Protein AF-K9VCC8-F1 (afdb_monomer)

pLDDT: mean 70.41, std 24.8, range [21.36, 98.81]

Organism: NCBI:txid179408

Foldseek 3Di:
DAAVVVVVVAEADDFDPQFDAFQHWHDDQQFIKGFNHGAGDALPFACVPRRIATDAGHLVRDDFDFALFFFFEFEDELPCVVVVDQLQPLLLLLLGQEYEYPAFAADLVPQLDTDVVSVVSCVVRLLNNCVSNVVNNHAYAHEYDPQPRPSLVVNLLVCLVPVVDVSLVSSLVNQLCVCVVSVHLYYEYEHHHQCDDDVDHRNWPAALVVAARSSQVSLLVSLQSNCVSCVRGFYEYEAELDRGNNRNHQLSSLVSGQAYEYEQFPLAWQALQGFDDAREAADAPPPQVVCCLVGPAGRGCPDCVRRNSGYPSSSCCLAAPSSHADPSGHGSNRHQQRYAYEAEQKKFWQQAFDAADPPPRDGHHTTHIGGNQRVCVVPVCQLVDVQQWDWAFDFGCHYPSDPDDGTRRTPTTIHHDHLVRLLVNQNVSSSNNHNGHYYPHSSRADSDPSGGNSNSRSVSSSDPRSDPPPPVDDPDPPPQFAWDAKDFAAAPVRDGFFAQAEWAWDFAPQKIKIWGHHFPPNFWIKIWIQRNVVRGIHDIGTDPFGADHYWEWDDAPQWIKIWGHGGPFPQFIKIWIQNPVVRDIDPIGTQDADDDDDDDDTFDWYWDQAPQWIKIWTFDRDLPQFIKIWIQHPVVRHIDHMAFAAFQFWPRDDDDPPPPDDDGRTAGAPAYWEWDDAPRKIKIWGHHPDLPQAIWIWIHNPTHIHGIGTDDLDPDDDDDGFGFDHYWAWDAAPRWIKIWGQGHPQPQFIFMDTPPRDPPRCRDPQGAGHYWYWDDDQQKIKIWGHHHPSPRTIIIMMGGHDDQHADWDWWAFPQQKIKTKHWDALPDFHFWDKDKDKDFGAQQFQKKKKAKDFNPPDSHHLPQKAKWKAAPVGDTLQDADAFQFWGFDDDVRHTRMIMGGRGDGGIMMIIMTGGGSRTMMMMIITQGNDPGPCRVCVRVVVDPNDDADDDDDDDDDDPDDDPPDDDDDDDDDDDDDDDDDDDDDDDDDDDDDDDDDDDDYYDDDDDDPPPPDPPPPDDDDDDDDDDDDPVVVVVCLLVVQPDDQPNFKKWKAFPVDDQGTDIDSGPVVCCVPPLVVQPQFTKIWMWTQDPPRDIGDIFMAGSNPGDGDDDDLVPPPVPDDPDPDHDDPPPDDDDDDDDDDDDDDDDDDVVCVVPPPVVVVVVVPDDDDDDDRDDPVPVVVVVSVVPNDPPPPVVVCVVVVDDDDDDCVLCVVVVVCVVVVVVCVVPPDVDDDDDLVNVLVVLCVPPVNVPPVPSSVVVSVVVVCVCVVVDDDQDDDD

Mean predicted aligned error: 22.67 Å

Solvent-accessible surface area (backbone atoms only — not comparable to full-atom values): 72560 Å² total; per-residue (Å²): 119,44,43,63,74,85,44,62,88,46,48,73,66,70,91,40,98,86,41,41,59,59,74,41,56,28,34,54,96,41,27,36,35,32,22,73,32,76,20,67,61,77,67,60,73,51,32,92,76,32,15,36,32,58,72,47,52,19,65,85,61,46,91,65,60,60,38,71,56,34,46,37,32,32,32,41,64,44,82,41,60,86,75,71,57,70,62,63,48,56,70,67,26,47,37,36,45,32,40,27,39,38,44,44,26,38,17,73,85,51,64,44,38,69,24,67,68,33,48,51,44,40,63,74,46,46,67,39,41,40,55,35,20,49,75,44,70,14,45,34,25,42,25,36,28,38,80,80,20,57,19,40,52,49,45,24,34,60,27,32,78,33,80,88,37,70,53,54,61,46,31,44,50,52,49,52,50,52,28,62,78,64,72,40,46,23,41,31,41,25,79,54,46,48,58,47,59,99,87,55,67,61,62,52,69,40,43,47,89,72,47,40,36,42,32,22,48,25,48,30,55,47,40,39,51,43,34,70,76,35,70,89,40,47,33,33,32,44,43,59,30,48,62,43,57,35,31,30,45,36,66,68,35,64,76,43,30,76,32,38,32,32,41,27,38,74,47,22,39,61,40,75,58,44,51,52,64,53,23,48,36,56,47,63,63,85,67,65,71,80,39,53,89,60,32,86,44,76,62,35,65,81,25,64,90,69,41,53,73,47,15,36,43,55,24,46,37,36,41,39,32,85,53,30,33,48,96,47,34,61,41,55,50,40,64,42,71,36,30,21,40,35,44,47,34,31,29,32,30,67,38,38,44,38,68,56,39,94,88,78,67,47,60,56,70,18,34,18,75,45,41,39,43,56,49,34,72,77,36,76,67,46,44,70,31,74,89,20,46,49,78,37,82,46,72,27,71,57,37,91,87,57,88,51,84,71,60,37,65,27,61,35,42,31,24,41,62,17,24,64,58,49,36,52,41,50,51,52,33,19,54,62,13,20,39,29,37,30,31,51,40,58,84,24,53,48,92,48,86,91,49,13,44,52,53,42,39,36,75,69,24,54,54,80,83,63,71,78,73,56,97,84,62,62,94,67,70,79,69,78,30,81,64,44,78,71,38,70,37,44,25,90,82,73,49,72,43,42,16,61,47,26,35,20,48,43,65,48,76,66,23,43,40,40,36,28,38,28,50,77,76,60,41,23,36,24,38,37,39,35,34,69,89,74,78,43,42,43,71,76,44,78,50,99,48,41,20,50,52,41,42,20,37,36,73,52,94,77,22,40,42,37,40,26,20,27,50,72,61,64,74,44,45,24,34,34,36,34,35,69,90,73,75,43,71,51,76,75,41,70,55,84,67,86,78,89,80,91,77,67,67,72,41,22,42,22,40,39,75,54,95,89,25,42,37,39,38,25,39,35,101,33,98,76,30,34,30,28,33,33,40,37,34,80,91,76,74,42,69,51,78,67,27,53,39,29,42,58,28,53,52,79,58,80,83,65,86,85,68,90,64,83,77,76,59,58,34,51,19,64,43,19,36,16,36,40,71,56,95,86,24,44,37,38,36,26,31,28,49,83,75,60,36,29,39,26,39,35,40,31,71,86,50,34,32,38,55,65,41,73,54,71,57,56,99,71,73,90,68,81,75,48,44,35,28,62,31,36,22,41,42,75,54,96,94,38,49,36,38,30,28,18,29,62,81,68,65,32,32,41,30,40,43,48,72,87,59,51,82,53,79,49,69,42,97,46,58,18,32,62,19,36,22,50,47,76,54,100,43,30,37,40,36,30,26,25,28,52,76,74,65,35,28,31,26,43,31,42,22,54,45,83,82,69,89,86,71,72,51,75,43,67,37,60,52,43,21,36,44,31,38,43,71,42,52,45,83,57,72,60,38,64,47,73,51,73,50,68,52,71,40,48,86,64,18,54,28,34,40,34,42,40,22,28,51,73,87,48,89,48,69,35,83,69,49,30,35,42,43,30,42,67,90,66,51,68,56,84,58,70,42,86,52,74,46,36,40,31,40,55,53,90,90,9,45,36,33,40,37,31,50,58,49,77,55,38,51,32,37,42,36,41,35,29,46,54,53,59,16,26,36,31,44,43,31,39,41,42,56,52,66,52,59,64,35,51,52,56,32,59,70,76,51,93,82,72,82,86,82,85,86,82,96,74,85,90,84,74,98,57,94,86,81,90,85,81,88,87,86,88,83,86,87,86,84,92,87,87,84,90,88,85,84,90,88,91,84,92,83,87,89,87,85,91,90,85,92,85,90,90,83,92,88,89,86,86,90,79,80,93,77,82,87,86,83,83,92,83,79,87,80,89,86,86,86,79,93,75,59,77,68,59,56,53,53,49,64,67,66,67,76,80,81,68,94,84,57,67,45,30,36,38,42,60,77,85,67,75,97,62,64,52,76,40,77,47,73,71,63,45,52,72,67,46,55,82,75,49,46,68,83,23,49,32,33,38,28,46,45,49,81,96,82,42,67,55,71,79,44,57,40,41,67,63,76,73,58,81,69,82,74,54,91,90,71,47,85,80,53,98,74,82,67,85,90,64,89,74,75,88,88,68,90,87,87,90,87,89,92,76,96,82,88,86,87,88,88,66,72,72,65,49,72,81,54,46,61,69,51,52,62,56,55,80,72,60,74,93,81,81,87,84,65,80,73,59,72,62,64,56,57,54,59,72,68,52,82,80,57,98,76,57,67,72,56,54,57,68,55,72,74,73,68,95,79,84,69,68,80,63,48,60,63,54,61,78,39,37,65,72,44,50,55,49,56,67,72,58,56,96,66,80,85,82,45,74,70,49,57,58,41,54,55,59,65,41,73,86,34,59,83,36,58,67,48,37,50,52,53,48,50,51,53,50,45,51,53,60,75,71,54,69,87,78,79,83,89,134

Sequence (1278 aa):
MGISTDYSNVPDWVAKPEGYPTGSMVKYNGNIFYANFWASEPGVGDADHNGWRFYDELYDQTPHTPTAQAKIIAYIPTWRKKEGFNYANDEMYRYITHGIVSFLMFSEVNLGEFEPKSLDEVKAILSDVVNTGHRNGTRISIALGGAVDYGFLKLMTDIGNNPDNPLLDRAVQNVVNFVNSNNLDGVDLDLECWWGKPGEQDQGGRPKGDGPHPAGSALTLFAQKLKQAMPDKLVSAAIFGTSWYGNNYDPKLADYVDWLGIMTYDLTGSWNSSPVGPHTTLYKIRNQESYVEEQQGEWPGGGIVNNPILSVEDTLWYWTNPLFVNWQGAGQNIPRNKIAAGVPIYGYDFAYGKDPDDLSGQVPPGYKSIRYKDILAQFPDAHTAANGNIKVSGSTPRPPFISASGNYPYTHNIYFETPDTAVSKLNFLKDVGAQGVIIWELSNDVWEDNKSIIKALYQNSGNPEKPPLPSTLEPSITPLGIFDNAKALTTGSANIIGTSGPPAVAVYDDKLFCVHEGQGEDGYLWYCTFDFKRNEWSQDIKLSFGTGGPPAVAVYDNKLFCVHEGQGEDGYLWYCTFDFKRNEWSQDIRLNVGVGSRRHNNPSAALAVYREKLFCVHEGRGEDGLLWGCTFDKNTQTWSEDSWLVSGGKWPWDPKPGTVGSAPPFIKSSGAPGLAVLNDRLICLHEGSSESGTLWHCDFNGTEWSKDQEFFPTAELAAPVISITGPPSLEVIDGKLFCFYEGPGADGYLHTLNYDLKHEDLNTDIGLSGSPAAKAYNGELYILHEGPGDDGRLMMTNAPLPKVPKGWIEVRGENSYCYCVCNRASSEQQGDISHSHTMNIEAGAPYFYAVLTKDDDTVDFPTGAILTIQDPDGTKYDRDIQEENLLVIMSGSSVRCLIVKNPKPGNWTMTMTVPDGVGFHCECNTIPSKDVYDTITTALSTTNQLQKRSVVALGMLGLAVLVNFYLEDNKTKNQDIKLVPELVGTAVESPTSIALNASGATPTRSNSEKATALAAAASLSSKEKALVTEGDALQQYLLEGKGNNDTGTFEILDSNGTGTPETYTSYLRWIAAIRPRLGGNGYFAVRLQLPDSQQSPWIRIQASGFYLEAFSTADNPFVNGNWQGRDIPENLIPYPDPSSPENAPTVSFDSINQGAIPNANNWMNGTTDTLNHSTVVILIFVISEAARFDGVAFAVDRVLSQFATYNWYYFRPLLNLWDPISNQYYNTERHAGVSVRAAGQMVRRRPELQNDLPRRNTLLNYLVALVRDYGYPSEPNN

Secondary structure (DSSP, 8-state):
-B-TTTTTTSPBP---TT-B-TT-EEEETTEEEEESSSBSSTTSS-HHHH-EEEEEEBTTTS-----SS-EEEEEEEGGGGGGT--TT-HHHHHT-SEEEEEEEPBPSSSTTSBPHHHHHHHHHHHHHHHHHHHHTT-EEEEEEE-TT-HHHHHHHHHHHT-TT-THHHHHHHHHHHHHHHTT-SEEEEE---TT-STTS----S--GGG-S-HHHHHHHHHHHHHHHH-TTSEEEEEEESSHHHHTTB-TTHHHH-SEEEEE-S-SS-SSTTPPSS-TT-SS--S-GGGGGGGSSSSPGGGSTTTS----HHHHHHHHH-TT-EETTEE-----GGGEEEEEESEEEEEEEEPPPPTTT-PPPSSEEEEEHHHHHHH-GGGGG-GGGEEEEEEEEEPPTT----SEEEEEEEEE---HHHHHHHHHHHHHTT--EEEEE-GGGS--STTT-HHHHHHHHSSSPP-PPPPTT-SS---PPP-----EE-BBTTSPBPB-SS--EEEEETTEEEEEEEPTTT--EEEEEEEETTTTEE---EEEEEE-SS--EEEEETTEEEEEEEPTTT-SSEEEEEEETTTTEEPPPEE--------------EEEEEETTEEEEEEE-SSTT-BEEEEEEETTTTEEPPP---BTTSBSS----TT--SPPP-B-B-SS--EEEEETTEEEEEEEPTTTT-BEEEEEE-SSBBPPPEE--S-SSS-PPPPB-EEEEEEEEETTEEEEEEE-TTT-SBEEEEETTTB------S-B-EEEEEEEEETTEEEEEEEPTTT--BEEEEEEEPP----S-EEEE-STT-EEEEEEE-TT-----EEEEEEEEE-TT-SEEEEEEEESSSSS---TT-EEEEE-TTS-EE-S-EEETTEEEEEETTEEEEEEEESPPSEEEEEEEEE-TT--EEEEEEEEPSSSHHHHHHHHHHT-TT---------------SSSSSS---SS------------------------------------SSTTSSSSSS------------HHHHHHHHHH--SS-TTPPPEEEEESS--SSPEEES-HHHHHHHHHHHH-TT-EEEEEEBPGGG-BPPPEEEETTT--BPPPPTTT-TTSTTS-TTSPPPS------------------THHHHHHHHHHHHHHTTS--------SHHHHHHHHTT-TT-TT-HHHHHHHHTT-S---GGGTHHHHHTHHHHHHHHHTT-SSS---HHHHHHHHHH-HHHHS-HHHHHHHHHHHHHHHHHTT-------

Radius of gyration: 40.38 Å; Cα contacts (8 Å, |Δi|>4): 2513; chains: 1; bounding box: 95×99×118 Å

Nearest PDB structures (foldseek):
  6nn9-assembly1_A  TM=5.773E-01  e=5.357E-06  Influenza A virus (A/tern/Australia/G70C/1975(H11N9))
  8gav-assembly1_A  TM=5.607E-01  e=7.805E-06  Influenza A virus
  8g3m-assembly1_L  TM=5.919E-01  e=7.078E-05  Influenza A virus
  4h52-assembly1_A  TM=5.776E-01  e=7.881E-05  Influenza A virus (A/RI/5+/1957(H2N2))
  2bat-assembly1_A  TM=4.509E-01  e=3.190E-04  Influenza A virus (A/Tokyo/3/1967(H2N2))

InterPro domains:
  IPR001223 Glycoside hydrolase family 18, catalytic domain [PF00704] (72-445)
  IPR001223 Glycoside hydrolase family 18, catalytic domain [PS51910] (70-460)
  IPR001579 Glycosyl hydrolase family 18, active site [PS01095] (184-192)
  IPR011583 Chitinase II/V-like, catalytic domain [SM00636] (70-445)
  IPR015915 Kelch-type beta-propeller [G3DSA:2.120.10.80] (483-764)
  IPR017853 Glycoside hydrolase superfamily [SSF51445] (71-473)
  IPR036041 Ribosome-inactivating protein superfamily [SSF56371] (1062-1236)
  IPR050314 Glycosyl hydrolase family 18 [PTHR11177] (69-466)

Structure (mmCIF, N/CA/C/O backbone):
data_AF-K9VCC8-F1
#
_entry.id   AF-K9VCC8-F1
#
loop_
_atom_site.group_PDB
_atom_site.id
_atom_site.type_symbol
_atom_site.label_atom_id
_atom_site.label_alt_id
_atom_site.label_comp_id
_atom_site.label_asym_id
_atom_site.label_entity_id
_atom_site.label_seq_id
_atom_site.pdbx_PDB_ins_code
_atom_site.Cartn_x
_atom_site.Cartn_y
_atom_site.Cartn_z
_atom_site.occupancy
_atom_site.B_iso_or_equiv
_atom_site.auth_seq_id
_atom_site.auth_comp_id
_atom_site.auth_asym_id
_atom_site.auth_atom_id
_atom_site.pdbx_PDB_model_num
ATOM 1 N N . MET A 1 1 ? 10.697 -3.919 -34.537 1.00 61.84 1 MET A N 1
ATOM 2 C CA . MET A 1 1 ? 10.630 -5.363 -34.830 1.00 61.84 1 MET A CA 1
ATOM 3 C C . MET A 1 1 ? 11.698 -5.691 -35.847 1.00 61.84 1 MET A C 1
ATOM 5 O O . MET A 1 1 ? 11.842 -4.939 -36.812 1.00 61.84 1 MET A O 1
ATOM 9 N N . GLY A 1 2 ? 12.437 -6.778 -35.645 1.00 73.38 2 GLY A N 1
ATOM 10 C CA . GLY A 1 2 ? 13.049 -7.538 -36.727 1.00 73.38 2 GLY A CA 1
ATOM 11 C C . GLY A 1 2 ? 12.086 -8.630 -37.187 1.00 73.38 2 GLY A C 1
ATOM 12 O O . GLY A 1 2 ? 11.535 -9.363 -36.368 1.00 73.38 2 GLY A O 1
ATOM 13 N N . ILE A 1 3 ? 11.856 -8.737 -38.494 1.00 83.00 3 ILE A N 1
ATOM 14 C CA . ILE A 1 3 ? 11.135 -9.867 -39.094 1.00 83.00 3 ILE A CA 1
ATOM 15 C C . ILE A 1 3 ? 11.950 -10.444 -40.253 1.00 83.00 3 ILE A C 1
ATOM 17 O O . ILE A 1 3 ? 12.719 -9.734 -40.907 1.00 83.00 3 ILE A O 1
ATOM 21 N N . SER A 1 4 ? 11.830 -11.748 -40.505 1.00 83.56 4 SER A N 1
ATOM 22 C CA . SER A 1 4 ? 12.710 -12.481 -41.430 1.00 83.56 4 SER A CA 1
ATOM 23 C C . SER A 1 4 ? 12.726 -11.931 -42.866 1.00 83.56 4 SER A C 1
ATOM 25 O O . SER A 1 4 ? 13.730 -12.082 -43.571 1.00 83.56 4 SER A O 1
ATOM 27 N N . THR A 1 5 ? 11.653 -11.247 -43.282 1.00 86.25 5 THR A N 1
ATOM 28 C CA . THR A 1 5 ? 11.516 -10.560 -44.575 1.00 86.25 5 THR A CA 1
ATOM 29 C C . THR A 1 5 ? 12.442 -9.357 -44.725 1.00 86.25 5 THR A C 1
ATOM 31 O O . THR A 1 5 ? 13.017 -9.165 -45.801 1.00 86.25 5 THR A O 1
ATOM 34 N N . ASP A 1 6 ? 12.645 -8.584 -43.657 1.00 85.94 6 ASP A N 1
ATOM 35 C CA . ASP A 1 6 ? 13.518 -7.400 -43.652 1.00 85.94 6 ASP A CA 1
ATOM 36 C C . ASP A 1 6 ? 14.977 -7.824 -43.872 1.00 85.94 6 ASP A C 1
ATOM 38 O O . ASP A 1 6 ? 15.755 -7.171 -44.567 1.00 85.94 6 ASP A O 1
ATOM 42 N N . TYR A 1 7 ? 15.305 -9.011 -43.360 1.00 90.19 7 TYR A N 1
ATOM 43 C CA . TYR A 1 7 ? 16.589 -9.683 -43.507 1.00 90.19 7 TYR A CA 1
ATOM 44 C C . TYR A 1 7 ? 16.584 -10.739 -44.621 1.00 90.19 7 TYR A C 1
ATOM 46 O O . TYR A 1 7 ? 17.369 -11.686 -44.591 1.00 90.19 7 TYR A O 1
ATOM 54 N N . SER A 1 8 ? 15.730 -10.595 -45.637 1.00 89.06 8 SER A N 1
ATOM 55 C CA . SER A 1 8 ? 15.635 -11.518 -46.783 1.00 89.06 8 SER A CA 1
ATOM 56 C C . SER A 1 8 ? 16.973 -11.761 -47.499 1.00 89.06 8 SER A C 1
ATOM 58 O O . SER A 1 8 ? 17.239 -12.886 -47.914 1.00 89.06 8 SER A O 1
ATOM 60 N N . ASN A 1 9 ? 17.847 -10.751 -47.569 1.00 92.88 9 ASN A N 1
ATOM 61 C CA . ASN A 1 9 ? 19.193 -10.860 -48.155 1.00 92.88 9 ASN A CA 1
ATOM 62 C C . ASN A 1 9 ? 20.270 -11.412 -47.196 1.00 92.88 9 ASN A C 1
ATOM 64 O O . ASN A 1 9 ? 21.399 -11.644 -47.626 1.00 92.88 9 ASN A O 1
ATOM 68 N N . VAL A 1 10 ? 19.959 -11.610 -45.910 1.00 93.94 10 VAL A N 1
ATOM 69 C CA . VAL A 1 10 ? 20.893 -12.192 -44.933 1.00 93.94 10 VAL A CA 1
ATOM 70 C C . VAL A 1 10 ? 20.822 -13.724 -45.021 1.00 93.94 10 VAL A C 1
ATOM 72 O O . VAL A 1 10 ? 19.727 -14.277 -44.875 1.00 93.94 10 VAL A O 1
ATOM 75 N N . PRO A 1 11 ? 21.945 -14.426 -45.264 1.00 94.06 11 PRO A N 1
ATOM 76 C CA . PRO A 1 11 ? 21.973 -15.883 -45.338 1.00 94.06 11 PRO A CA 1
ATOM 77 C C . PRO A 1 11 ? 21.910 -16.522 -43.948 1.00 94.06 11 PRO A C 1
ATOM 79 O O . PRO A 1 11 ? 22.294 -15.912 -42.948 1.00 94.06 11 PRO A O 1
ATOM 82 N N . ASP A 1 12 ? 21.496 -17.783 -43.894 1.00 93.56 12 ASP A N 1
ATOM 83 C CA . ASP A 1 12 ? 21.625 -18.596 -42.687 1.00 93.56 12 ASP A CA 1
ATOM 84 C C . ASP A 1 12 ? 23.100 -18.895 -42.385 1.00 93.56 12 ASP A C 1
ATOM 86 O O . ASP A 1 12 ? 23.927 -19.059 -43.291 1.00 93.56 12 ASP A O 1
ATOM 90 N N . TRP A 1 13 ? 23.448 -18.944 -41.099 1.00 92.56 13 TRP A N 1
ATOM 91 C CA . TRP A 1 13 ? 24.789 -19.302 -40.667 1.00 92.56 13 TRP A CA 1
ATOM 92 C C . TRP A 1 13 ? 25.087 -20.761 -41.009 1.00 92.56 13 TRP A C 1
ATOM 94 O O . TRP A 1 13 ? 24.321 -21.677 -40.714 1.00 92.56 13 TRP A O 1
ATOM 104 N N . VAL A 1 14 ? 26.269 -20.965 -41.577 1.00 91.69 14 VAL A N 1
ATOM 105 C CA . VAL A 1 14 ? 26.895 -22.274 -41.754 1.00 91.69 14 VAL A CA 1
ATOM 106 C C . VAL A 1 14 ? 28.302 -22.244 -41.171 1.00 91.69 14 VAL A C 1
ATOM 108 O O . VAL A 1 14 ? 29.001 -21.231 -41.286 1.00 91.69 14 VAL A O 1
ATOM 111 N N . ALA A 1 15 ? 28.730 -23.355 -40.571 1.00 88.62 15 ALA A N 1
ATOM 112 C CA . ALA A 1 15 ? 30.071 -23.491 -40.016 1.00 88.62 15 ALA A CA 1
ATOM 113 C C . ALA A 1 15 ? 31.140 -23.369 -41.117 1.00 88.62 15 ALA A C 1
ATOM 115 O O . ALA A 1 15 ? 31.160 -24.155 -42.066 1.00 88.62 15 ALA A O 1
ATOM 116 N N . LYS A 1 16 ? 32.044 -22.395 -40.967 1.00 85.25 16 LYS A N 1
ATOM 117 C CA . LYS A 1 16 ? 33.167 -22.141 -41.878 1.00 85.25 16 LYS A CA 1
ATOM 118 C C . LYS A 1 16 ? 34.494 -22.286 -41.134 1.00 85.25 16 LYS A C 1
ATOM 120 O O . LYS A 1 16 ? 34.768 -21.463 -40.259 1.00 85.25 16 LYS A O 1
ATOM 125 N N . PRO A 1 17 ? 35.343 -23.273 -41.473 1.00 78.69 17 PRO A N 1
ATOM 126 C CA . PRO A 1 17 ? 36.717 -23.344 -40.967 1.00 78.69 17 PRO A CA 1
ATOM 127 C C . PRO A 1 17 ? 37.545 -22.092 -41.302 1.00 78.69 17 PRO A C 1
ATOM 129 O O . PRO A 1 17 ? 38.472 -21.749 -40.576 1.00 78.69 17 PRO A O 1
ATOM 132 N N . GLU A 1 18 ? 37.198 -21.408 -42.395 1.00 83.31 18 GLU A N 1
ATOM 133 C CA . GLU A 1 18 ? 37.774 -20.144 -42.857 1.00 83.31 18 GLU A CA 1
ATOM 134 C C . GLU A 1 18 ? 37.050 -18.881 -42.342 1.00 83.31 18 GLU A C 1
ATOM 136 O O . GLU A 1 18 ? 37.359 -17.775 -42.793 1.00 83.31 18 GLU A O 1
ATOM 141 N N . GLY A 1 19 ? 36.122 -19.039 -41.390 1.00 81.44 19 GLY A N 1
ATOM 142 C CA . GLY A 1 19 ? 35.436 -17.962 -40.672 1.00 81.44 19 GLY A CA 1
ATOM 143 C C . GLY A 1 19 ? 34.546 -17.051 -41.528 1.00 81.44 19 GLY A C 1
ATOM 144 O O . GLY A 1 19 ? 34.208 -17.342 -42.677 1.00 81.44 19 GLY A O 1
ATOM 145 N N . TYR A 1 20 ? 34.151 -15.918 -40.946 1.00 88.19 20 TYR A N 1
ATOM 146 C CA . TYR A 1 20 ? 33.421 -14.839 -41.624 1.00 88.19 20 TYR A CA 1
ATOM 147 C C . TYR A 1 20 ? 34.219 -13.524 -41.558 1.00 88.19 20 TYR A C 1
ATOM 149 O O . TYR A 1 20 ? 34.771 -13.214 -40.503 1.00 88.19 20 TYR A O 1
ATOM 157 N N . PRO A 1 21 ? 34.304 -12.730 -42.643 1.00 87.44 21 PRO A N 1
ATOM 158 C CA . PRO A 1 21 ? 34.940 -11.413 -42.601 1.00 87.44 21 PRO A CA 1
ATOM 159 C C . PRO A 1 21 ? 34.083 -10.384 -41.846 1.00 87.44 21 PRO A C 1
ATOM 161 O O . PRO A 1 21 ? 32.852 -10.471 -41.856 1.00 87.44 21 PRO A O 1
ATOM 164 N N . THR A 1 22 ? 34.732 -9.379 -41.247 1.00 88.12 22 THR A N 1
ATOM 165 C CA . THR A 1 22 ? 34.082 -8.234 -40.583 1.00 88.12 22 THR A CA 1
ATOM 166 C C . THR A 1 22 ? 32.976 -7.620 -41.446 1.00 88.12 22 THR A C 1
ATOM 168 O O . THR A 1 22 ? 33.154 -7.420 -42.647 1.00 88.12 22 THR A O 1
ATOM 171 N N . GLY A 1 23 ? 31.834 -7.317 -40.827 1.00 86.06 23 GLY A N 1
ATOM 172 C CA . GLY A 1 23 ? 30.632 -6.795 -41.480 1.00 86.06 23 GLY A CA 1
ATOM 173 C C . GLY A 1 23 ? 29.705 -7.866 -42.066 1.00 86.06 23 GLY A C 1
ATOM 174 O O . GLY A 1 23 ? 28.605 -7.533 -42.498 1.00 86.06 23 GLY A O 1
ATOM 175 N N . SER A 1 24 ? 30.092 -9.149 -42.069 1.00 90.88 24 SER A N 1
ATOM 176 C CA . SER A 1 24 ? 29.191 -10.233 -42.493 1.00 90.88 24 SER A CA 1
ATOM 177 C C . SER A 1 24 ? 28.007 -10.363 -41.544 1.00 90.88 24 SER A C 1
ATOM 179 O O . SER A 1 24 ? 28.216 -10.527 -40.345 1.00 90.88 24 SER A O 1
ATOM 181 N N . MET A 1 25 ? 26.785 -10.383 -42.075 1.00 93.25 25 MET A N 1
ATOM 182 C CA . MET A 1 25 ? 25.576 -10.703 -41.311 1.00 93.25 25 MET A CA 1
ATOM 183 C C . MET A 1 25 ? 25.123 -12.141 -41.579 1.00 93.25 25 MET A C 1
ATOM 185 O O . MET A 1 25 ? 25.266 -12.632 -42.701 1.00 93.25 25 MET A O 1
ATOM 189 N N . VAL A 1 26 ? 24.555 -12.800 -40.565 1.00 93.12 26 VAL A N 1
ATOM 190 C CA . VAL A 1 26 ? 23.955 -14.143 -40.663 1.00 93.12 26 VAL A CA 1
ATOM 191 C C . VAL A 1 26 ? 22.677 -14.254 -39.830 1.00 93.12 26 VAL A C 1
ATOM 193 O O . VAL A 1 26 ? 22.539 -13.579 -38.808 1.00 93.12 26 VAL A O 1
ATOM 196 N N . LYS A 1 27 ? 21.774 -15.151 -40.237 1.00 93.25 27 LYS A N 1
ATOM 197 C CA . LYS A 1 27 ? 20.683 -15.673 -39.400 1.00 93.25 27 LYS A CA 1
ATOM 198 C C . LYS A 1 27 ? 21.176 -16.888 -38.618 1.00 93.25 27 LYS A C 1
ATOM 200 O O . LYS A 1 27 ? 21.759 -17.797 -39.202 1.00 93.25 27 LYS A O 1
ATOM 205 N N . TYR A 1 28 ? 20.924 -16.937 -37.317 1.00 91.75 28 TYR A N 1
ATOM 206 C CA . TYR A 1 28 ? 21.237 -18.086 -36.466 1.00 91.75 28 TYR A CA 1
ATOM 207 C C . TYR A 1 28 ? 20.176 -18.194 -35.369 1.00 91.75 28 TYR A C 1
ATOM 209 O O . TYR A 1 28 ? 19.934 -17.226 -34.654 1.00 91.75 28 TYR A O 1
ATOM 217 N N . ASN A 1 29 ? 19.510 -19.349 -35.264 1.00 90.19 29 ASN A N 1
ATOM 218 C CA . ASN A 1 29 ? 18.492 -19.651 -34.246 1.00 90.19 29 ASN A CA 1
ATOM 219 C C . ASN A 1 29 ? 17.450 -18.528 -34.033 1.00 90.19 29 ASN A C 1
ATOM 221 O O . ASN A 1 29 ? 17.244 -18.079 -32.910 1.00 90.19 29 ASN A O 1
ATOM 225 N N . GLY A 1 30 ? 16.828 -18.032 -35.111 1.00 90.06 30 GLY A N 1
ATOM 226 C CA . GLY A 1 30 ? 15.815 -16.962 -35.046 1.00 90.06 30 GLY A CA 1
ATOM 227 C C . GLY A 1 30 ? 16.362 -15.551 -34.784 1.00 90.06 30 GLY A C 1
ATOM 228 O O . GLY A 1 30 ? 15.591 -14.626 -34.570 1.00 90.06 30 GLY A O 1
ATOM 229 N N . ASN A 1 31 ? 17.681 -15.358 -34.809 1.00 93.19 31 ASN A N 1
ATOM 230 C CA . ASN A 1 31 ? 18.337 -14.092 -34.486 1.00 93.19 31 ASN A CA 1
ATOM 231 C C . ASN A 1 31 ? 19.288 -13.653 -35.610 1.00 93.19 31 ASN A C 1
ATOM 233 O O . ASN A 1 31 ? 19.780 -14.480 -36.382 1.00 93.19 31 ASN A O 1
ATOM 237 N N . ILE A 1 32 ? 19.558 -12.350 -35.698 1.00 93.12 32 ILE A N 1
ATOM 238 C CA . ILE A 1 32 ? 20.530 -11.757 -36.622 1.00 93.12 32 ILE A CA 1
ATOM 239 C C . ILE A 1 32 ? 21.805 -11.413 -35.858 1.00 93.12 32 ILE A C 1
ATOM 241 O O . ILE A 1 32 ? 21.773 -10.693 -34.858 1.00 93.12 32 ILE A O 1
ATOM 245 N N . PHE A 1 33 ? 22.941 -11.866 -36.383 1.00 91.12 33 PHE A N 1
ATOM 246 C CA . PHE A 1 33 ? 24.268 -11.512 -35.885 1.00 91.12 33 PHE A CA 1
ATOM 247 C C . PHE A 1 33 ? 25.092 -10.838 -36.972 1.00 91.12 33 PHE A C 1
ATOM 249 O O . PHE A 1 33 ? 24.937 -11.157 -38.152 1.00 91.12 33 PHE A O 1
ATOM 256 N N . TYR A 1 34 ? 26.017 -9.963 -36.570 1.00 90.38 34 TYR A N 1
ATOM 257 C CA . TYR A 1 34 ? 27.091 -9.491 -37.442 1.00 90.38 34 TYR A CA 1
ATOM 258 C C . TYR A 1 34 ? 28.471 -9.867 -36.894 1.00 90.38 34 TYR A C 1
ATOM 260 O O . TYR A 1 34 ? 28.698 -9.878 -35.683 1.00 90.38 34 TYR A O 1
ATOM 268 N N . ALA A 1 35 ? 29.399 -10.188 -37.792 1.00 87.94 35 ALA A N 1
ATOM 269 C CA . ALA A 1 35 ? 30.791 -10.447 -37.460 1.00 87.94 35 ALA A CA 1
ATOM 270 C C . ALA A 1 35 ? 31.526 -9.110 -37.276 1.00 87.94 35 ALA A C 1
ATOM 272 O O . ALA A 1 35 ? 31.693 -8.346 -38.226 1.00 87.94 35 ALA A O 1
ATOM 273 N N . ASN A 1 36 ? 31.977 -8.819 -36.061 1.00 82.75 36 ASN A N 1
ATOM 274 C CA . ASN A 1 36 ? 32.849 -7.684 -35.759 1.00 82.75 36 ASN A CA 1
ATOM 275 C C . ASN A 1 36 ? 34.298 -7.975 -36.192 1.00 82.75 36 ASN A C 1
ATOM 277 O O . ASN A 1 36 ? 34.988 -7.118 -36.741 1.00 82.75 36 ASN A O 1
ATOM 281 N N . PHE A 1 37 ? 34.741 -9.220 -36.018 1.00 82.50 37 PHE A N 1
ATOM 282 C CA . PHE A 1 37 ? 36.001 -9.736 -36.552 1.00 82.50 37 PHE A CA 1
ATOM 283 C C . PHE A 1 37 ? 35.854 -11.208 -36.958 1.00 82.50 37 PHE A C 1
ATOM 285 O O . PHE A 1 37 ? 34.748 -11.740 -36.997 1.00 82.50 37 PHE A O 1
ATOM 292 N N . TRP A 1 38 ? 36.964 -11.842 -37.336 1.00 79.19 38 TRP A N 1
ATOM 293 C CA . TRP A 1 38 ? 36.985 -13.194 -37.889 1.00 79.19 38 TRP A CA 1
ATOM 294 C C . TRP A 1 38 ? 36.507 -14.245 -36.875 1.00 79.19 38 TRP A C 1
ATOM 296 O O . TRP A 1 38 ? 37.151 -14.459 -35.849 1.00 79.19 38 TRP A O 1
ATOM 306 N N . ALA A 1 39 ? 35.367 -14.870 -37.174 1.00 76.81 39 ALA A N 1
ATOM 307 C CA . ALA A 1 39 ? 34.516 -15.548 -36.195 1.00 76.81 39 ALA A CA 1
ATOM 308 C C . ALA A 1 39 ? 34.055 -16.950 -36.640 1.00 76.81 39 ALA A C 1
ATOM 310 O O . ALA A 1 39 ? 33.971 -17.227 -37.840 1.00 76.81 39 ALA A O 1
ATOM 311 N N . SER A 1 40 ? 33.714 -17.812 -35.671 1.00 72.94 40 SER A N 1
ATOM 312 C CA . SER A 1 40 ? 33.234 -19.189 -35.897 1.00 72.94 40 SER A CA 1
ATOM 313 C C . SER A 1 40 ? 31.708 -19.316 -35.758 1.00 72.94 40 SER A C 1
ATOM 315 O O . SER A 1 40 ? 31.009 -19.213 -36.766 1.00 72.94 40 SER A O 1
ATOM 317 N N . GLU A 1 41 ? 31.175 -19.478 -34.543 1.00 85.50 41 GLU A N 1
ATOM 318 C CA . GLU A 1 41 ? 29.744 -19.709 -34.260 1.00 85.50 41 GLU A CA 1
ATOM 319 C C . GLU A 1 41 ? 29.099 -18.558 -33.449 1.00 85.50 41 GLU A C 1
ATOM 321 O O . GLU A 1 41 ? 29.672 -18.147 -32.436 1.00 85.50 41 GLU A O 1
ATOM 326 N N . PRO A 1 42 ? 27.937 -18.009 -33.871 1.00 86.94 42 PRO A N 1
ATOM 327 C CA . PRO A 1 42 ? 27.245 -16.946 -33.143 1.00 86.94 42 PRO A CA 1
ATOM 328 C C . PRO A 1 42 ? 26.707 -17.387 -31.779 1.00 86.94 42 PRO A C 1
ATOM 330 O O . PRO A 1 42 ? 26.301 -18.528 -31.596 1.00 86.94 42 PRO A O 1
ATOM 333 N N . GLY A 1 43 ? 26.667 -16.462 -30.816 1.00 75.88 43 GLY A N 1
ATOM 334 C CA . GLY A 1 43 ? 26.091 -16.697 -29.483 1.00 75.88 43 GLY A CA 1
ATOM 335 C C . GLY A 1 43 ? 26.908 -17.605 -28.547 1.00 75.88 43 GLY A C 1
ATOM 336 O O . GLY A 1 43 ? 26.527 -17.769 -27.391 1.00 75.88 43 GLY A O 1
ATOM 337 N N . VAL A 1 44 ? 28.034 -18.174 -28.995 1.00 74.50 44 VAL A N 1
ATOM 338 C CA . VAL A 1 44 ? 28.864 -19.084 -28.187 1.00 74.50 44 VAL A CA 1
ATOM 339 C C . VAL A 1 44 ? 30.061 -18.340 -27.587 1.00 74.50 44 VAL A C 1
ATOM 341 O O . VAL A 1 44 ? 31.072 -18.106 -28.250 1.00 74.50 44 VAL A O 1
ATOM 344 N N . GLY A 1 45 ? 29.960 -17.974 -26.308 1.00 68.50 45 GLY A N 1
ATOM 345 C CA . GLY A 1 45 ? 31.020 -17.289 -25.556 1.00 68.50 45 GLY A CA 1
ATOM 346 C C . GLY A 1 45 ? 30.998 -15.760 -25.675 1.00 68.50 45 GLY A C 1
ATOM 347 O O . GLY A 1 45 ? 30.017 -15.165 -26.113 1.00 68.50 45 GLY A O 1
ATOM 348 N N . ASP A 1 46 ? 32.089 -15.126 -25.248 1.00 71.62 46 ASP A N 1
ATOM 349 C CA . ASP A 1 46 ? 32.239 -13.667 -25.219 1.00 71.62 46 ASP A CA 1
ATOM 350 C C . ASP A 1 46 ? 32.387 -13.071 -26.632 1.00 71.62 46 ASP A C 1
ATOM 352 O O . ASP A 1 46 ? 33.206 -13.531 -27.427 1.00 71.62 46 ASP A O 1
ATOM 356 N N . ALA A 1 47 ? 31.623 -12.019 -26.925 1.00 71.81 47 ALA A N 1
ATOM 357 C CA . ALA A 1 47 ? 31.618 -11.297 -28.194 1.00 71.81 47 ALA A CA 1
ATOM 358 C C . ALA A 1 47 ? 32.940 -10.567 -28.513 1.00 71.81 47 ALA A C 1
ATOM 360 O O . ALA A 1 47 ? 33.263 -10.359 -29.688 1.00 71.81 47 ALA A O 1
ATOM 361 N N . ASP A 1 48 ? 33.730 -10.213 -27.494 1.00 75.94 48 ASP A N 1
ATOM 362 C CA . ASP A 1 48 ? 35.084 -9.661 -27.655 1.00 75.94 48 ASP A CA 1
ATOM 363 C C . ASP A 1 48 ? 36.124 -10.741 -28.011 1.00 75.94 48 ASP A C 1
ATOM 365 O O . ASP A 1 48 ? 37.222 -10.409 -28.458 1.00 75.94 48 ASP A O 1
ATOM 369 N N . HIS A 1 49 ? 35.761 -12.027 -27.907 1.00 74.38 49 HIS A N 1
ATOM 370 C CA . HIS A 1 49 ? 36.633 -13.173 -28.192 1.00 74.38 49 HIS A CA 1
ATOM 371 C C . HIS A 1 49 ? 36.154 -14.056 -29.364 1.00 74.38 49 HIS A C 1
ATOM 373 O O . HIS A 1 49 ? 36.981 -14.545 -30.132 1.00 74.38 49 HIS A O 1
ATOM 379 N N . ASN A 1 50 ? 34.842 -14.259 -29.535 1.00 76.38 50 ASN A N 1
ATOM 380 C CA . ASN A 1 50 ? 34.263 -15.087 -30.603 1.00 76.38 50 ASN A CA 1
ATOM 381 C C . ASN A 1 50 ? 34.013 -14.318 -31.914 1.00 76.38 50 ASN A C 1
ATOM 383 O O . ASN A 1 50 ? 33.866 -14.948 -32.960 1.00 76.38 50 ASN A O 1
ATOM 387 N N . GLY A 1 51 ? 33.987 -12.981 -31.860 1.00 81.19 51 GLY A N 1
ATOM 388 C CA . GLY A 1 51 ? 33.850 -12.083 -33.006 1.00 81.19 51 GLY A CA 1
ATOM 389 C C . GLY A 1 51 ? 32.425 -11.801 -33.483 1.00 81.19 51 GLY A C 1
ATOM 390 O O . GLY A 1 51 ? 32.272 -10.984 -34.389 1.00 81.19 51 GLY A O 1
ATOM 391 N N . TRP A 1 52 ? 31.389 -12.398 -32.891 1.00 85.94 52 TRP A N 1
ATOM 392 C CA . TRP A 1 52 ? 29.985 -12.161 -33.245 1.00 85.94 52 TRP A CA 1
ATOM 393 C C . TRP A 1 52 ? 29.312 -11.151 -32.310 1.00 85.94 52 TRP A C 1
ATOM 395 O O . TRP A 1 52 ? 29.538 -11.142 -31.105 1.00 85.94 52 TRP A O 1
ATOM 405 N N . ARG A 1 53 ? 28.430 -10.316 -32.865 1.00 85.50 53 ARG A N 1
ATOM 406 C CA . ARG A 1 53 ? 27.594 -9.362 -32.123 1.00 85.50 53 ARG A CA 1
ATOM 407 C C . ARG A 1 53 ? 26.130 -9.612 -32.432 1.00 85.50 53 ARG A C 1
ATOM 409 O O . ARG A 1 53 ? 25.770 -9.766 -33.601 1.00 85.50 53 ARG A O 1
ATOM 416 N N . PHE A 1 54 ? 25.299 -9.616 -31.395 1.00 88.88 54 PHE A N 1
ATOM 417 C CA . PHE A 1 54 ? 23.849 -9.588 -31.550 1.00 88.88 54 PHE A CA 1
ATOM 418 C C . PHE A 1 54 ? 23.433 -8.295 -32.270 1.00 88.88 54 PHE A C 1
ATOM 420 O O . PHE A 1 54 ? 23.902 -7.210 -31.917 1.00 88.88 54 PHE A O 1
ATOM 427 N N . TYR A 1 55 ? 22.571 -8.403 -33.282 1.00 88.31 55 TYR A N 1
ATOM 428 C CA . TYR A 1 55 ? 22.044 -7.255 -34.022 1.00 88.31 55 TYR A CA 1
ATOM 429 C C . TYR A 1 55 ? 20.552 -7.045 -33.747 1.00 88.31 55 TYR A C 1
ATOM 431 O O . TYR A 1 55 ? 20.146 -5.936 -33.395 1.00 88.31 55 TYR A O 1
ATOM 439 N N . ASP A 1 56 ? 19.755 -8.102 -33.915 1.00 90.44 56 ASP A N 1
ATOM 440 C CA . ASP A 1 56 ? 18.290 -8.064 -33.895 1.00 90.44 56 ASP A CA 1
ATOM 441 C C . ASP A 1 56 ? 17.712 -9.475 -33.676 1.00 90.44 56 ASP A C 1
ATOM 443 O O . ASP A 1 56 ? 18.383 -10.475 -33.950 1.00 90.44 56 ASP A O 1
ATOM 447 N N . GLU A 1 57 ? 16.455 -9.561 -33.252 1.00 90.75 57 GLU A N 1
ATOM 448 C CA . GLU A 1 57 ? 15.699 -10.811 -33.124 1.00 90.75 57 GLU A CA 1
ATOM 449 C C . GLU A 1 57 ? 14.588 -10.873 -34.182 1.00 90.75 57 GLU A C 1
ATOM 451 O O . GLU A 1 57 ? 13.956 -9.865 -34.492 1.00 90.75 57 GLU A O 1
ATOM 456 N N . LEU A 1 58 ? 14.330 -12.060 -34.738 1.00 89.50 58 LEU A N 1
ATOM 457 C CA . LEU A 1 58 ? 13.263 -12.282 -35.712 1.00 89.50 58 LEU A CA 1
ATOM 458 C C . LEU A 1 58 ? 12.007 -12.776 -34.992 1.00 89.50 58 LEU A C 1
ATOM 460 O O . LEU A 1 58 ? 11.848 -13.972 -34.742 1.00 89.50 58 LEU A O 1
ATOM 464 N N . TYR A 1 59 ? 11.099 -11.857 -34.661 1.00 81.88 59 TYR A N 1
ATOM 465 C CA . TYR A 1 59 ? 9.893 -12.168 -33.879 1.00 81.88 59 TYR A CA 1
ATOM 466 C C . TYR A 1 59 ? 8.955 -13.169 -34.568 1.00 81.88 59 TYR A C 1
ATOM 468 O O . TYR A 1 59 ? 8.229 -13.892 -33.895 1.00 81.88 59 TYR A O 1
ATOM 476 N N . ASP A 1 60 ? 9.001 -13.263 -35.899 1.00 83.31 60 ASP A N 1
ATOM 477 C CA . ASP A 1 60 ? 8.268 -14.260 -36.687 1.00 83.31 60 ASP A CA 1
ATOM 478 C C . ASP A 1 60 ? 8.909 -15.664 -36.668 1.00 83.31 60 ASP A C 1
ATOM 480 O O . ASP A 1 60 ? 8.313 -16.614 -37.174 1.00 83.31 60 ASP A O 1
ATOM 484 N N . GLN A 1 61 ? 10.114 -15.802 -36.102 1.00 84.69 61 GLN A N 1
ATOM 485 C CA . GLN A 1 61 ? 10.871 -17.055 -36.009 1.00 84.69 61 GLN A CA 1
ATOM 486 C C . GLN A 1 61 ? 11.099 -17.513 -34.557 1.00 84.69 61 GLN A C 1
ATOM 488 O O . GLN A 1 61 ? 11.141 -18.720 -34.314 1.00 84.69 61 GLN A O 1
ATOM 493 N N . THR A 1 62 ? 11.231 -16.600 -33.583 1.00 83.12 62 THR A N 1
ATOM 494 C CA . THR A 1 62 ? 11.339 -16.970 -32.159 1.00 83.12 62 THR A CA 1
ATOM 495 C C . THR A 1 62 ? 9.972 -17.371 -31.588 1.00 83.12 62 THR A C 1
ATOM 497 O O . THR A 1 62 ? 9.059 -16.540 -31.569 1.00 83.12 62 THR A O 1
ATOM 500 N N . PRO A 1 63 ? 9.807 -18.591 -31.036 1.00 82.44 63 PRO A N 1
ATOM 501 C CA . PRO A 1 63 ? 8.571 -18.988 -30.367 1.00 82.44 63 PRO A CA 1
ATOM 502 C C . PRO A 1 63 ? 8.259 -18.105 -29.152 1.00 82.44 63 PRO A C 1
ATOM 504 O O . PRO A 1 63 ? 9.104 -17.896 -28.284 1.00 82.44 63 PRO A O 1
ATOM 507 N N . HIS A 1 64 ? 7.020 -17.631 -29.068 1.00 83.19 64 HIS A N 1
ATOM 508 C CA . HIS A 1 64 ? 6.503 -16.807 -27.977 1.00 83.19 64 HIS A CA 1
ATOM 509 C C . HIS A 1 64 ? 5.048 -17.195 -27.665 1.00 83.19 64 HIS A C 1
ATOM 511 O O . HIS A 1 64 ? 4.398 -17.900 -28.436 1.00 83.19 64 HIS A O 1
ATOM 517 N N . THR A 1 65 ? 4.535 -16.780 -26.506 1.00 89.19 65 THR A N 1
ATOM 518 C CA . THR A 1 65 ? 3.132 -16.978 -26.104 1.00 89.19 65 THR A CA 1
ATOM 519 C C . THR A 1 65 ? 2.534 -15.609 -25.783 1.00 89.19 65 THR A C 1
ATOM 521 O O . THR A 1 65 ? 2.944 -15.028 -24.779 1.00 89.19 65 THR A O 1
ATOM 524 N N . PRO A 1 66 ? 1.616 -15.078 -26.612 1.00 93.12 66 PRO A N 1
ATOM 525 C CA . PRO A 1 66 ? 1.072 -13.739 -26.411 1.00 93.12 66 PRO A CA 1
ATOM 526 C C . PRO A 1 66 ? 0.285 -13.571 -25.105 1.00 93.12 66 PRO A C 1
ATOM 528 O O . PRO A 1 66 ? -0.469 -14.454 -24.687 1.00 93.12 66 PRO A O 1
ATOM 531 N N . THR A 1 67 ? 0.404 -12.395 -24.496 1.00 95.44 67 THR A N 1
ATOM 532 C CA . THR A 1 67 ? -0.318 -12.003 -23.281 1.00 95.44 67 THR A CA 1
ATOM 533 C C . THR A 1 67 ? -1.717 -11.496 -23.628 1.00 95.44 67 THR A C 1
ATOM 535 O O . THR A 1 67 ? -1.886 -10.402 -24.169 1.00 95.44 67 THR A O 1
ATOM 538 N N . ALA A 1 68 ? -2.742 -12.278 -23.280 1.00 90.75 68 ALA A N 1
ATOM 539 C CA . ALA A 1 68 ? -4.140 -11.938 -23.557 1.00 90.75 68 ALA A CA 1
ATOM 540 C C . ALA A 1 68 ? -4.634 -10.697 -22.786 1.00 90.75 68 ALA A C 1
ATOM 542 O O . ALA A 1 68 ? -5.353 -9.874 -23.352 1.00 90.75 68 ALA A O 1
ATOM 543 N N . GLN A 1 69 ? -4.243 -10.558 -21.514 1.00 94.88 69 GLN A N 1
ATOM 544 C CA . GLN A 1 69 ? -4.609 -9.434 -20.645 1.00 94.88 69 GLN A CA 1
ATOM 545 C C . GLN A 1 69 ? -3.345 -8.845 -20.021 1.00 94.88 69 GLN A C 1
ATOM 547 O O . GLN A 1 69 ? -2.674 -9.504 -19.228 1.00 94.88 69 GLN A O 1
ATOM 552 N N . ALA A 1 70 ? -2.999 -7.621 -20.409 1.00 97.31 70 ALA A N 1
ATOM 553 C CA . ALA A 1 70 ? -1.810 -6.938 -19.922 1.00 97.31 70 ALA A CA 1
ATOM 554 C C . ALA A 1 70 ? -2.056 -6.234 -18.582 1.00 97.31 70 ALA A C 1
ATOM 556 O O . ALA A 1 70 ? -3.086 -5.585 -18.386 1.00 97.31 70 ALA A O 1
ATOM 557 N N . LYS A 1 71 ? -1.069 -6.273 -17.686 1.00 98.00 71 LYS A N 1
ATOM 558 C CA . LYS A 1 71 ? -1.023 -5.390 -16.520 1.00 98.00 71 LYS A CA 1
ATOM 559 C C . LYS A 1 71 ? -0.761 -3.953 -16.973 1.00 98.00 71 LYS A C 1
ATOM 561 O O . LYS A 1 71 ? 0.183 -3.689 -17.715 1.00 98.00 71 LYS A O 1
ATOM 566 N N . ILE A 1 72 ? -1.582 -3.033 -16.478 1.00 98.44 72 ILE A N 1
ATOM 567 C CA . ILE A 1 72 ? -1.335 -1.589 -16.513 1.00 98.44 72 ILE A CA 1
ATOM 568 C C . ILE A 1 72 ? -0.949 -1.178 -15.089 1.00 98.44 72 ILE A C 1
ATOM 570 O O . ILE A 1 72 ? -1.787 -1.262 -14.183 1.00 98.44 72 ILE A O 1
ATOM 574 N N . ILE A 1 73 ? 0.320 -0.836 -14.880 1.00 98.69 73 ILE A N 1
ATOM 575 C CA . ILE A 1 73 ? 0.933 -0.587 -13.566 1.00 98.69 73 ILE A CA 1
ATOM 576 C C . ILE A 1 73 ? 1.390 0.874 -13.536 1.00 98.69 73 ILE A C 1
ATOM 578 O O . ILE A 1 73 ? 2.043 1.297 -14.485 1.00 98.69 73 ILE A O 1
ATOM 582 N N . ALA A 1 74 ? 1.077 1.655 -12.501 1.00 98.44 74 ALA A N 1
ATOM 583 C CA . ALA A 1 74 ? 1.425 3.081 -12.481 1.00 98.44 74 ALA A CA 1
ATOM 584 C C . ALA A 1 74 ? 1.921 3.590 -11.122 1.00 98.44 74 ALA A C 1
ATOM 586 O O . ALA A 1 74 ? 1.325 3.294 -10.086 1.00 98.44 74 ALA A O 1
ATOM 587 N N . TYR A 1 75 ? 2.976 4.407 -11.146 1.00 98.69 75 TYR A N 1
ATOM 588 C CA . TYR A 1 75 ? 3.521 5.080 -9.967 1.00 98.69 75 TYR A CA 1
ATOM 589 C C . TYR A 1 75 ? 2.668 6.295 -9.562 1.00 98.69 75 TYR A C 1
ATOM 591 O O . TYR A 1 75 ? 2.249 7.092 -10.409 1.00 98.69 75 TYR A O 1
ATOM 599 N N . ILE A 1 76 ? 2.394 6.417 -8.259 1.00 98.38 76 ILE A N 1
ATOM 600 C CA . ILE A 1 76 ? 1.498 7.399 -7.633 1.00 98.38 76 ILE A CA 1
ATOM 601 C C . ILE A 1 76 ? 2.325 8.271 -6.664 1.00 98.38 76 ILE A C 1
ATOM 603 O O . ILE A 1 76 ? 2.622 7.833 -5.550 1.00 98.38 76 ILE A O 1
ATOM 607 N N . PRO A 1 77 ? 2.700 9.500 -7.056 1.00 96.12 77 PRO A N 1
ATOM 608 C CA . PRO A 1 77 ? 3.667 10.327 -6.327 1.00 96.12 77 PRO A CA 1
ATOM 609 C C . PRO A 1 77 ? 3.090 10.984 -5.065 1.00 96.12 77 PRO A C 1
ATOM 611 O O . PRO A 1 77 ? 2.035 11.619 -5.120 1.00 96.12 77 PRO A O 1
ATOM 614 N N . THR A 1 78 ? 3.818 10.959 -3.947 1.00 93.56 78 THR A N 1
ATOM 615 C CA . THR A 1 78 ? 3.429 11.643 -2.693 1.00 93.56 78 THR A CA 1
ATOM 616 C C . THR A 1 78 ? 3.521 13.171 -2.764 1.00 93.56 78 THR A C 1
ATOM 618 O O . THR A 1 78 ? 2.740 13.883 -2.132 1.00 93.56 78 THR A O 1
ATOM 621 N N . TRP A 1 79 ? 4.440 13.711 -3.568 1.00 91.12 79 TRP A N 1
ATOM 622 C CA . TRP A 1 79 ? 4.770 15.144 -3.580 1.00 91.12 79 TRP A CA 1
ATOM 623 C C . TRP A 1 79 ? 3.707 16.060 -4.212 1.00 91.12 79 TRP A C 1
ATOM 625 O O . TRP A 1 79 ? 3.770 17.280 -4.042 1.00 91.12 79 TRP A O 1
ATOM 635 N N . ARG A 1 80 ? 2.709 15.511 -4.917 1.00 89.81 80 ARG A N 1
ATOM 636 C CA . ARG A 1 80 ? 1.727 16.297 -5.690 1.00 89.81 80 ARG A CA 1
ATOM 637 C C . ARG A 1 80 ? 0.580 16.885 -4.864 1.00 89.81 80 ARG A C 1
ATOM 639 O O . ARG A 1 80 ? -0.157 17.717 -5.391 1.00 89.81 80 ARG A O 1
ATOM 646 N N . LYS A 1 81 ? 0.443 16.556 -3.570 1.00 81.31 81 LYS A N 1
ATOM 647 C CA . LYS A 1 81 ? -0.631 17.107 -2.712 1.00 81.31 81 LYS A CA 1
ATOM 648 C C . LYS A 1 81 ? -0.642 18.645 -2.666 1.00 81.31 81 LYS A C 1
ATOM 650 O O . LYS A 1 81 ? -1.708 19.248 -2.659 1.00 81.31 81 LYS A O 1
ATOM 655 N N . LYS A 1 82 ? 0.530 19.292 -2.737 1.00 79.38 82 LYS A N 1
ATOM 656 C CA . LYS A 1 82 ? 0.662 20.767 -2.799 1.00 79.38 82 LYS A CA 1
ATOM 657 C C . LYS A 1 82 ? 0.216 21.391 -4.128 1.00 79.38 82 LYS A C 1
ATOM 659 O O . LYS A 1 82 ? 0.007 22.596 -4.179 1.00 79.38 82 LYS A O 1
ATOM 664 N N . GLU A 1 83 ? 0.071 20.595 -5.186 1.00 83.88 83 GLU A N 1
ATOM 665 C CA . GLU A 1 83 ? -0.437 21.033 -6.494 1.00 83.88 83 GLU A CA 1
ATOM 666 C C . GLU A 1 83 ? -1.964 20.864 -6.620 1.00 83.88 83 GLU A C 1
ATOM 668 O O . GLU A 1 83 ? -2.514 21.068 -7.700 1.00 83.88 83 GLU A O 1
ATOM 673 N N . GLY A 1 84 ? -2.658 20.458 -5.546 1.00 81.69 84 GLY A N 1
ATOM 674 C CA . GLY A 1 84 ? -4.094 20.157 -5.581 1.00 81.69 84 GLY A CA 1
ATOM 675 C C . GLY A 1 84 ? -4.433 18.842 -6.293 1.00 81.69 84 GLY A C 1
ATOM 676 O O . GLY A 1 84 ? -5.546 18.677 -6.788 1.00 81.69 84 GLY A O 1
ATOM 677 N N . PHE A 1 85 ? -3.483 17.904 -6.389 1.00 87.56 85 PHE A N 1
ATOM 678 C CA . PHE A 1 85 ? -3.734 16.607 -7.015 1.00 87.56 85 PHE A CA 1
ATOM 679 C C . PHE A 1 85 ? -4.692 15.751 -6.168 1.00 87.56 85 PHE A C 1
ATOM 681 O O . PHE A 1 85 ? -4.406 15.451 -5.008 1.00 87.56 85 PHE A O 1
ATOM 688 N N . ASN A 1 86 ? -5.820 15.345 -6.757 1.00 85.31 86 ASN A N 1
ATOM 689 C CA . ASN A 1 86 ? -6.846 14.555 -6.078 1.00 85.31 86 ASN A CA 1
ATOM 690 C C . ASN A 1 86 ? -6.492 13.056 -6.066 1.00 85.31 86 ASN A C 1
ATOM 692 O O . ASN A 1 86 ? -6.703 12.346 -7.051 1.00 85.31 86 ASN A O 1
ATOM 696 N N . TYR A 1 87 ? -6.012 12.567 -4.922 1.00 86.81 87 TYR A N 1
ATOM 697 C CA . TYR A 1 87 ? -5.704 11.150 -4.697 1.00 86.81 87 TYR A CA 1
ATOM 698 C C . TYR A 1 87 ? -6.943 10.246 -4.607 1.00 86.81 87 TYR A C 1
ATOM 700 O O . TYR A 1 87 ? -6.813 9.040 -4.806 1.00 86.81 87 TYR A O 1
ATOM 708 N N . ALA A 1 88 ? -8.134 10.810 -4.387 1.00 82.19 88 ALA A N 1
ATOM 709 C CA . ALA A 1 88 ? -9.417 10.107 -4.330 1.00 82.19 88 ALA A CA 1
ATOM 710 C C . ALA A 1 88 ? -10.210 10.169 -5.656 1.00 82.19 88 ALA A C 1
ATOM 712 O O . ALA A 1 88 ? -11.424 9.990 -5.670 1.00 82.19 88 ALA A O 1
ATOM 713 N N . ASN A 1 89 ? -9.553 10.438 -6.791 1.00 82.06 89 ASN A N 1
ATOM 714 C CA . ASN A 1 89 ? -10.201 10.413 -8.105 1.00 82.06 89 ASN A CA 1
ATOM 715 C C . ASN A 1 89 ? -10.453 8.968 -8.582 1.00 82.06 89 ASN A C 1
ATOM 717 O O . ASN A 1 89 ? -9.554 8.346 -9.146 1.00 82.06 89 ASN A O 1
ATOM 721 N N . ASP A 1 90 ? -11.672 8.441 -8.424 1.00 81.44 90 ASP A N 1
ATOM 722 C CA . ASP A 1 90 ? -12.049 7.098 -8.900 1.00 81.44 90 ASP A CA 1
ATOM 723 C C . ASP A 1 90 ? -11.714 6.854 -10.391 1.00 81.44 90 ASP A C 1
ATOM 725 O O . ASP A 1 90 ? -11.353 5.734 -10.763 1.00 81.44 90 ASP A O 1
ATOM 729 N N . GLU A 1 91 ? -11.753 7.879 -11.259 1.00 85.94 91 GLU A N 1
ATOM 730 C CA . GLU A 1 91 ? -11.487 7.698 -12.693 1.00 85.94 91 GLU A CA 1
ATOM 731 C C . GLU A 1 91 ? -10.072 7.172 -12.972 1.00 85.94 91 GLU A C 1
ATOM 733 O O . GLU A 1 91 ? -9.912 6.268 -13.794 1.00 85.94 91 GLU A O 1
ATOM 738 N N . MET A 1 92 ? -9.047 7.664 -12.268 1.00 90.88 92 MET A N 1
ATOM 739 C CA . MET A 1 92 ? -7.669 7.241 -12.544 1.00 90.88 92 MET A CA 1
ATOM 740 C C . MET A 1 92 ? -7.411 5.784 -12.145 1.00 90.88 92 MET A C 1
ATOM 742 O O . MET A 1 92 ? -6.671 5.078 -12.831 1.00 90.88 92 MET A O 1
ATOM 746 N N . TYR A 1 93 ? -8.083 5.292 -11.099 1.00 92.50 93 TYR A N 1
ATOM 747 C CA . TYR A 1 93 ? -7.980 3.895 -10.670 1.00 92.50 93 TYR A CA 1
ATOM 748 C C . TYR A 1 93 ? -8.729 2.927 -11.595 1.00 92.50 93 TYR A C 1
ATOM 750 O O . TYR A 1 93 ? -8.343 1.759 -11.681 1.00 92.50 93 TYR A O 1
ATOM 758 N N . ARG A 1 94 ? -9.756 3.390 -12.324 1.00 90.38 94 ARG A N 1
ATOM 759 C CA . ARG A 1 94 ? -10.484 2.579 -13.319 1.00 90.38 94 ARG A CA 1
ATOM 760 C C . ARG A 1 94 ? -9.649 2.231 -14.552 1.00 90.38 94 ARG A C 1
ATOM 762 O O . ARG A 1 94 ? -9.922 1.211 -15.177 1.00 90.38 94 ARG A O 1
ATOM 769 N N . TYR A 1 95 ? -8.627 3.020 -14.881 1.00 95.56 95 TYR A N 1
ATOM 770 C CA . TYR A 1 95 ? -7.766 2.785 -16.049 1.00 95.56 95 TYR A CA 1
ATOM 771 C C . TYR A 1 95 ? -6.382 2.219 -15.699 1.00 95.56 95 TYR A C 1
ATOM 773 O O . TYR A 1 95 ? -5.475 2.213 -16.528 1.00 95.56 95 TYR A O 1
ATOM 781 N N . ILE A 1 96 ? -6.224 1.666 -14.494 1.00 97.44 96 ILE A N 1
ATOM 782 C CA . ILE A 1 96 ? -5.053 0.871 -14.107 1.00 97.44 96 ILE A CA 1
ATOM 783 C C . ILE A 1 96 ? -5.472 -0.480 -13.504 1.00 97.44 96 ILE A C 1
ATOM 785 O O . ILE A 1 96 ? -6.637 -0.734 -13.187 1.00 97.44 96 ILE A O 1
ATOM 789 N N . THR A 1 97 ? -4.499 -1.383 -13.394 1.00 97.50 97 THR A N 1
ATOM 790 C CA . THR A 1 97 ? -4.637 -2.688 -12.719 1.00 97.50 97 THR A CA 1
ATOM 791 C C . THR A 1 97 ? -3.905 -2.707 -11.377 1.00 97.50 97 THR A C 1
ATOM 793 O O . THR A 1 97 ? -4.375 -3.336 -10.430 1.00 97.50 97 THR A O 1
ATOM 796 N N . HIS A 1 98 ? -2.778 -1.991 -11.298 1.00 98.56 98 HIS A N 1
ATOM 797 C CA . HIS A 1 98 ? -1.933 -1.870 -10.117 1.00 98.56 98 HIS A CA 1
ATOM 798 C C . HIS A 1 98 ? -1.471 -0.411 -9.976 1.00 98.56 98 HIS A C 1
ATOM 800 O O . HIS A 1 98 ? -1.030 0.188 -10.959 1.00 98.56 98 HIS A O 1
ATOM 806 N N . GLY A 1 99 ? -1.564 0.153 -8.776 1.00 98.56 99 GLY A N 1
ATOM 807 C CA . GLY A 1 99 ? -0.981 1.443 -8.404 1.00 98.56 99 GLY A CA 1
ATOM 808 C C . GLY A 1 99 ? 0.169 1.244 -7.418 1.00 98.56 99 GLY A C 1
ATOM 809 O O . GLY A 1 99 ? 0.087 0.370 -6.557 1.00 98.56 99 GLY A O 1
ATOM 810 N N . ILE A 1 100 ? 1.236 2.033 -7.533 1.00 98.81 100 ILE A N 1
ATOM 811 C CA . ILE A 1 100 ? 2.418 1.928 -6.669 1.00 98.81 100 ILE A CA 1
ATOM 812 C C . ILE A 1 100 ? 2.721 3.296 -6.050 1.00 98.81 100 ILE A C 1
ATOM 814 O O . ILE A 1 100 ? 3.184 4.205 -6.736 1.00 98.81 100 ILE A O 1
ATOM 818 N N . VAL A 1 101 ? 2.461 3.466 -4.754 1.00 98.56 101 VAL A N 1
ATOM 819 C CA . VAL A 1 101 ? 2.718 4.721 -4.026 1.00 98.56 101 VAL A CA 1
ATOM 820 C C . VAL A 1 101 ? 4.222 4.996 -3.968 1.00 98.56 101 VAL A C 1
ATOM 822 O O . VAL A 1 101 ? 4.998 4.111 -3.623 1.00 98.56 101 VAL A O 1
ATOM 825 N N . SER A 1 102 ? 4.640 6.210 -4.325 1.00 96.75 102 SER A N 1
ATOM 826 C CA . SER A 1 102 ? 6.046 6.581 -4.558 1.00 96.75 102 SER A CA 1
ATOM 827 C C . SER A 1 102 ? 6.412 7.805 -3.703 1.00 96.75 102 SER A C 1
ATOM 829 O O . SER A 1 102 ? 5.841 8.872 -3.911 1.00 96.75 102 SER A O 1
ATOM 831 N N . PHE A 1 103 ? 7.313 7.740 -2.719 1.00 96.25 103 PHE A N 1
ATOM 832 C CA . PHE A 1 103 ? 8.108 6.601 -2.234 1.00 96.25 103 PHE A CA 1
ATOM 833 C C . PHE A 1 103 ? 8.169 6.580 -0.703 1.00 96.25 103 PHE A C 1
ATOM 835 O O . PHE A 1 103 ? 8.104 7.630 -0.062 1.00 96.25 103 PHE A O 1
ATOM 842 N N . LEU A 1 104 ? 8.373 5.390 -0.133 1.00 97.44 104 LEU A N 1
ATOM 843 C CA . LEU A 1 104 ? 8.794 5.205 1.255 1.00 97.44 104 LEU A CA 1
ATOM 844 C C . LEU A 1 104 ? 10.299 4.902 1.270 1.00 97.44 104 LEU A C 1
ATOM 846 O O . LEU A 1 104 ? 10.728 3.867 0.767 1.00 97.44 104 LEU A O 1
ATOM 850 N N . MET A 1 105 ? 11.106 5.812 1.812 1.00 97.19 105 MET A N 1
ATOM 851 C CA . MET A 1 105 ? 12.570 5.746 1.728 1.00 97.19 105 MET A CA 1
ATOM 852 C C . MET A 1 105 ? 13.194 5.158 3.001 1.00 97.19 105 MET A C 1
ATOM 854 O O . MET A 1 105 ? 12.602 5.227 4.080 1.00 97.19 105 MET A O 1
ATOM 858 N N . PHE A 1 106 ? 14.415 4.632 2.909 1.00 96.12 106 PHE A N 1
ATOM 859 C CA . PHE A 1 106 ? 15.208 4.183 4.057 1.00 96.12 106 PHE A CA 1
ATOM 860 C C . PHE A 1 106 ? 16.106 5.292 4.627 1.00 96.12 106 PHE A C 1
ATOM 862 O O . PHE A 1 106 ? 16.672 6.120 3.915 1.00 96.12 106 PHE A O 1
ATOM 869 N N . SER A 1 107 ? 16.294 5.298 5.948 1.00 94.00 107 SER A N 1
ATOM 870 C CA . SER A 1 107 ? 17.151 6.275 6.618 1.00 94.00 107 SER A CA 1
ATOM 871 C C . SER A 1 107 ? 18.637 5.949 6.433 1.00 94.00 107 SER A C 1
ATOM 873 O O . SER A 1 107 ? 19.139 4.941 6.926 1.00 94.00 107 SER A O 1
ATOM 875 N N . GLU A 1 108 ? 19.390 6.865 5.817 1.00 90.00 108 GLU A N 1
ATOM 876 C CA . GLU A 1 108 ? 20.858 6.782 5.737 1.00 90.00 108 GLU A CA 1
ATOM 877 C C . GLU A 1 108 ? 21.566 6.765 7.101 1.00 90.00 108 GLU A C 1
ATOM 879 O O . GLU A 1 108 ? 22.703 6.288 7.204 1.00 90.00 108 GLU A O 1
ATOM 884 N N . VAL A 1 109 ? 20.927 7.340 8.124 1.00 90.50 109 VAL A N 1
ATOM 885 C CA . VAL A 1 109 ? 21.465 7.477 9.484 1.00 90.50 109 VAL A CA 1
ATOM 886 C C . VAL A 1 109 ? 21.077 6.263 10.323 1.00 90.50 109 VAL A C 1
ATOM 888 O O . VAL A 1 109 ? 21.941 5.633 10.929 1.00 90.50 109 VAL A O 1
ATOM 891 N N . ASN A 1 110 ? 19.791 5.906 10.304 1.00 90.56 110 ASN A N 1
ATOM 892 C CA . ASN A 1 110 ? 19.230 4.777 11.036 1.00 90.56 110 ASN A CA 1
ATOM 893 C C . ASN A 1 110 ? 18.927 3.636 10.053 1.00 90.56 110 ASN A C 1
ATOM 895 O O . ASN A 1 110 ? 17.767 3.355 9.762 1.00 90.56 110 ASN A O 1
ATOM 899 N N . LEU A 1 111 ? 19.974 3.002 9.510 1.00 88.31 111 LEU A N 1
ATOM 900 C CA . LEU A 1 111 ? 19.826 1.930 8.518 1.00 88.31 111 LEU A CA 1
ATOM 901 C C . LEU A 1 111 ? 18.826 0.860 8.988 1.00 88.31 111 LEU A C 1
ATOM 903 O O . LEU A 1 111 ? 18.857 0.432 10.147 1.00 88.31 111 LEU A O 1
ATOM 907 N N . GLY A 1 112 ? 17.965 0.423 8.067 1.00 85.19 112 GLY A N 1
ATOM 908 C CA . GLY A 1 112 ? 16.861 -0.510 8.316 1.00 85.19 112 GLY A CA 1
ATOM 909 C C . GLY A 1 112 ? 15.550 0.160 8.747 1.00 85.19 112 GLY A C 1
ATOM 910 O O . GLY A 1 112 ? 14.494 -0.441 8.564 1.00 85.19 112 GLY A O 1
ATOM 911 N N . GLU A 1 113 ? 15.589 1.398 9.250 1.00 93.44 113 GLU A N 1
ATOM 912 C CA . GLU A 1 113 ? 14.393 2.206 9.528 1.00 93.44 113 GLU A CA 1
ATOM 913 C C . GLU A 1 113 ? 13.998 3.058 8.315 1.00 93.44 113 GLU A C 1
ATOM 915 O O . GLU A 1 113 ? 14.844 3.413 7.489 1.00 93.44 113 GLU A O 1
ATOM 920 N N . PHE A 1 114 ? 12.727 3.452 8.236 1.00 96.38 114 PHE A N 1
ATOM 921 C CA . PHE A 1 114 ? 12.263 4.414 7.235 1.00 96.38 114 PHE A CA 1
ATOM 922 C C . PHE A 1 114 ? 12.744 5.841 7.531 1.00 96.38 114 PHE A C 1
ATOM 924 O O . PHE A 1 114 ? 12.973 6.224 8.681 1.00 96.38 114 PHE A O 1
ATOM 931 N N . GLU A 1 115 ? 12.880 6.651 6.486 1.00 95.44 115 GLU A N 1
ATOM 932 C CA . GLU A 1 115 ? 13.166 8.077 6.599 1.00 95.44 115 GLU A CA 1
ATOM 933 C C . GLU A 1 115 ? 11.871 8.831 7.002 1.00 95.44 115 GLU A C 1
ATOM 935 O O . GLU A 1 115 ? 10.858 8.700 6.304 1.00 95.44 115 GLU A O 1
ATOM 940 N N . PRO A 1 116 ? 11.857 9.595 8.119 1.00 93.31 116 PRO A N 1
ATOM 941 C CA . PRO A 1 116 ? 10.629 10.177 8.670 1.00 93.31 116 PRO A CA 1
ATOM 942 C C . PRO A 1 116 ? 9.845 11.105 7.736 1.00 93.31 116 PRO A C 1
ATOM 944 O O . PRO A 1 116 ? 8.618 11.032 7.720 1.00 93.31 116 PRO A O 1
ATOM 947 N N . LYS A 1 117 ? 10.513 11.956 6.943 1.00 91.44 117 LYS A N 1
ATOM 948 C CA . LYS A 1 117 ? 9.828 12.856 6.005 1.00 91.44 117 LYS A CA 1
ATOM 949 C C . LYS A 1 117 ? 9.115 12.054 4.913 1.00 91.44 117 LYS A C 1
ATOM 951 O O . LYS A 1 117 ? 7.961 12.355 4.621 1.00 91.44 117 LYS A O 1
ATOM 956 N N . SER A 1 118 ? 9.759 11.030 4.348 1.00 93.88 118 SER A N 1
ATOM 957 C CA . SER A 1 118 ? 9.123 10.150 3.355 1.00 93.88 118 SER A CA 1
ATOM 958 C C . SER A 1 118 ? 7.925 9.399 3.948 1.00 93.88 118 SER A C 1
ATOM 960 O O . SER A 1 118 ? 6.863 9.333 3.334 1.00 93.88 118 SER A O 1
ATOM 962 N N . LEU A 1 119 ? 8.053 8.916 5.189 1.00 92.88 119 LEU A N 1
ATOM 963 C CA . LEU A 1 119 ? 6.990 8.220 5.908 1.00 92.88 119 LEU A CA 1
ATOM 964 C C . LEU A 1 119 ? 5.770 9.125 6.153 1.00 92.88 119 LEU A C 1
ATOM 966 O O . LEU A 1 119 ? 4.636 8.675 5.991 1.00 92.88 119 LEU A O 1
ATOM 970 N N . ASP A 1 120 ? 5.982 10.391 6.510 1.00 89.06 120 ASP A N 1
ATOM 971 C CA . ASP A 1 120 ? 4.893 11.350 6.712 1.00 89.06 120 ASP A CA 1
ATOM 972 C C . ASP A 1 120 ? 4.276 11.826 5.381 1.00 89.06 120 ASP A C 1
ATOM 974 O O . ASP A 1 120 ? 3.055 11.961 5.290 1.00 89.06 120 ASP A O 1
ATOM 978 N N . GLU A 1 121 ? 5.074 11.993 4.318 1.00 88.12 121 GLU A N 1
ATOM 979 C CA . GLU A 1 121 ? 4.578 12.293 2.963 1.00 88.12 121 GLU A CA 1
ATOM 980 C C . GLU A 1 121 ? 3.748 11.137 2.371 1.00 88.12 121 GLU A C 1
ATOM 982 O O . GLU A 1 121 ? 2.750 11.394 1.698 1.00 88.12 121 GLU A O 1
ATOM 987 N N . VAL A 1 122 ? 4.091 9.877 2.669 1.00 91.50 122 VAL A N 1
ATOM 988 C CA . VAL A 1 122 ? 3.271 8.700 2.325 1.00 91.50 122 VAL A CA 1
ATOM 989 C C . VAL A 1 122 ? 1.977 8.671 3.144 1.00 91.50 122 VAL A C 1
ATOM 991 O O . VAL A 1 122 ? 0.892 8.617 2.562 1.00 91.50 122 VAL A O 1
ATOM 994 N N . LYS A 1 123 ? 2.054 8.752 4.483 1.00 83.69 123 LYS A N 1
ATOM 995 C CA . LYS A 1 123 ? 0.864 8.748 5.363 1.00 83.69 123 LYS A CA 1
ATOM 996 C C . LYS A 1 123 ? -0.154 9.822 4.983 1.00 83.69 123 LYS A C 1
ATOM 998 O O . LYS A 1 123 ? -1.350 9.579 5.082 1.00 83.69 123 LYS A O 1
ATOM 1003 N N . ALA A 1 124 ? 0.308 10.986 4.522 1.00 82.75 124 ALA A N 1
ATOM 1004 C CA . ALA A 1 124 ? -0.546 12.103 4.135 1.00 82.75 124 ALA A CA 1
ATOM 1005 C C . ALA A 1 124 ? -1.466 11.832 2.925 1.00 82.75 124 ALA A C 1
ATOM 1007 O O . ALA A 1 124 ? -2.318 12.678 2.644 1.00 82.75 124 ALA A O 1
ATOM 1008 N N . ILE A 1 125 ? -1.308 10.716 2.199 1.00 86.12 125 ILE A N 1
ATOM 1009 C CA . ILE A 1 125 ? -2.164 10.339 1.052 1.00 86.12 125 ILE A CA 1
ATOM 1010 C C . ILE A 1 125 ? -2.661 8.883 1.081 1.00 86.12 125 ILE A C 1
ATOM 1012 O O . ILE A 1 125 ? -3.494 8.504 0.259 1.00 86.12 125 ILE A O 1
ATOM 1016 N N . LEU A 1 126 ? -2.126 8.041 1.971 1.00 82.88 126 LEU A N 1
ATOM 1017 C CA . LEU A 1 126 ? -2.222 6.585 1.830 1.00 82.88 126 LEU A CA 1
ATOM 1018 C C . LEU A 1 126 ? -3.656 6.047 1.953 1.00 82.88 126 LEU A C 1
ATOM 1020 O O . LEU A 1 126 ? -4.030 5.153 1.197 1.00 82.88 126 LEU A O 1
ATOM 1024 N N . SER A 1 127 ? -4.466 6.631 2.843 1.00 73.50 127 SER A N 1
ATOM 1025 C CA . SER A 1 127 ? -5.899 6.337 2.988 1.00 73.50 127 SER A CA 1
ATOM 1026 C C . SER A 1 127 ? -6.651 6.500 1.671 1.00 73.50 127 SER A C 1
ATOM 1028 O O . SER A 1 127 ? -7.401 5.619 1.255 1.00 73.50 127 SER A O 1
ATOM 1030 N N . ASP A 1 128 ? -6.421 7.625 1.002 1.00 75.00 128 ASP A N 1
ATOM 1031 C CA . ASP A 1 128 ? -7.169 8.055 -0.174 1.00 75.00 128 ASP A CA 1
ATOM 1032 C C . ASP A 1 128 ? -6.830 7.140 -1.354 1.00 75.00 128 ASP A C 1
ATOM 1034 O O . ASP A 1 128 ? -7.721 6.691 -2.079 1.00 75.00 128 ASP A O 1
ATOM 1038 N N . VAL A 1 129 ? -5.544 6.795 -1.493 1.00 83.75 129 VAL A N 1
ATOM 1039 C CA . VAL A 1 129 ? -5.048 5.905 -2.548 1.00 83.75 129 VAL A CA 1
ATOM 1040 C C . VAL A 1 129 ? -5.501 4.461 -2.344 1.00 83.75 129 VAL A C 1
ATOM 1042 O O . VAL A 1 129 ? -6.018 3.859 -3.285 1.00 83.75 129 VAL A O 1
ATOM 1045 N N . VAL A 1 130 ? -5.342 3.897 -1.140 1.00 78.88 130 VAL A N 1
ATOM 1046 C CA . VAL A 1 130 ? -5.722 2.500 -0.861 1.00 78.88 130 VAL A CA 1
ATOM 1047 C C . VAL A 1 130 ? -7.234 2.320 -0.999 1.00 78.88 130 VAL A C 1
ATOM 1049 O O . VAL A 1 130 ? -7.674 1.474 -1.775 1.00 78.88 130 VAL A O 1
ATOM 1052 N N . ASN A 1 131 ? -8.039 3.162 -0.342 1.00 67.00 131 ASN A N 1
ATOM 1053 C CA . ASN A 1 131 ? -9.499 3.025 -0.355 1.00 67.00 131 ASN A CA 1
ATOM 1054 C C . ASN A 1 131 ? -10.093 3.203 -1.762 1.00 67.00 131 ASN A C 1
ATOM 1056 O O . ASN A 1 131 ? -10.958 2.427 -2.175 1.00 67.00 131 ASN A O 1
ATOM 1060 N N . THR A 1 132 ? -9.628 4.203 -2.518 1.00 76.06 132 THR A N 1
ATOM 1061 C CA . THR A 1 132 ? -10.152 4.478 -3.868 1.00 76.06 132 THR A CA 1
ATOM 1062 C C . THR A 1 132 ? -9.631 3.459 -4.886 1.00 76.06 132 THR A C 1
ATOM 1064 O O . THR A 1 132 ? -10.389 3.000 -5.743 1.00 76.06 132 THR A O 1
ATOM 1067 N N . GLY A 1 133 ? -8.374 3.021 -4.758 1.00 80.31 133 GLY A N 1
ATOM 1068 C CA . GLY A 1 133 ? -7.810 1.933 -5.555 1.00 80.31 133 GLY A CA 1
ATOM 1069 C C . GLY A 1 133 ? -8.577 0.623 -5.377 1.00 80.31 133 GLY A C 1
ATOM 1070 O O . GLY A 1 133 ? -9.054 0.047 -6.358 1.00 80.31 133 GLY A O 1
ATOM 1071 N N . HIS A 1 134 ? -8.778 0.197 -4.127 1.00 83.31 134 HIS A N 1
ATOM 1072 C CA . HIS A 1 134 ? -9.503 -1.031 -3.788 1.00 83.31 134 HIS A CA 1
ATOM 1073 C C . HIS A 1 134 ? -10.958 -1.000 -4.260 1.00 83.31 134 HIS A C 1
ATOM 1075 O O . HIS A 1 134 ? -11.400 -1.961 -4.893 1.00 83.31 134 HIS A O 1
ATOM 1081 N N . ARG A 1 135 ? -11.682 0.116 -4.066 1.00 78.81 135 ARG A N 1
ATOM 1082 C CA . ARG A 1 135 ? -13.061 0.281 -4.575 1.00 78.81 135 ARG A CA 1
ATOM 1083 C C . ARG A 1 135 ? -13.149 0.086 -6.093 1.00 78.81 135 ARG A C 1
ATOM 1085 O O . ARG A 1 135 ? -14.107 -0.502 -6.585 1.00 78.81 135 ARG A O 1
ATOM 1092 N N . ASN A 1 136 ? -12.133 0.531 -6.830 1.00 79.94 136 ASN A N 1
ATOM 1093 C CA . ASN A 1 136 ? -12.054 0.399 -8.285 1.00 79.94 136 ASN A CA 1
ATOM 1094 C C . ASN A 1 136 ? -11.373 -0.902 -8.748 1.00 79.94 136 ASN A C 1
ATOM 1096 O O . ASN A 1 136 ? -10.990 -1.011 -9.915 1.00 79.94 136 ASN A O 1
ATOM 1100 N N . GLY A 1 137 ? -11.202 -1.900 -7.871 1.00 78.88 137 GLY A N 1
ATOM 1101 C CA . GLY A 1 137 ? -10.597 -3.189 -8.220 1.00 78.88 137 GLY A CA 1
ATOM 1102 C C . GLY A 1 137 ? -9.161 -3.050 -8.737 1.00 78.88 137 GLY A C 1
ATOM 1103 O O . GLY A 1 137 ? -8.785 -3.687 -9.724 1.00 78.88 137 GLY A O 1
ATOM 1104 N N . THR A 1 138 ? -8.390 -2.146 -8.139 1.00 92.25 138 THR A N 1
ATOM 1105 C CA . THR A 1 138 ? -6.980 -1.885 -8.441 1.00 92.25 138 THR A CA 1
ATOM 1106 C C . THR A 1 138 ? -6.151 -2.222 -7.215 1.00 92.25 138 THR A C 1
ATOM 1108 O O . THR A 1 138 ? -6.436 -1.736 -6.124 1.00 92.25 138 THR A O 1
ATOM 1111 N N . ARG A 1 139 ? -5.113 -3.043 -7.399 1.00 95.44 139 ARG A N 1
ATOM 1112 C CA . ARG A 1 139 ? -4.195 -3.407 -6.314 1.00 95.44 139 ARG A CA 1
ATOM 1113 C C . ARG A 1 139 ? -3.244 -2.252 -6.021 1.00 95.44 139 ARG A C 1
ATOM 1115 O O . ARG A 1 139 ? -2.719 -1.664 -6.963 1.00 95.44 139 ARG A O 1
ATOM 1122 N N . ILE A 1 140 ? -3.008 -1.938 -4.753 1.00 98.06 140 ILE A N 1
ATOM 1123 C CA . ILE A 1 140 ? -2.164 -0.819 -4.323 1.00 98.06 140 ILE A CA 1
ATOM 1124 C C . ILE A 1 140 ? -0.953 -1.341 -3.547 1.00 98.06 140 ILE A C 1
ATOM 1126 O O . ILE A 1 140 ? -1.089 -2.013 -2.527 1.00 98.06 140 ILE A O 1
ATOM 1130 N N . SER A 1 141 ? 0.243 -1.015 -4.028 1.00 98.50 141 SER A N 1
ATOM 1131 C CA . SER A 1 141 ? 1.527 -1.356 -3.405 1.00 98.50 141 SER A CA 1
ATOM 1132 C C . SER A 1 141 ? 2.301 -0.095 -3.008 1.00 98.50 141 SER A C 1
ATOM 1134 O O . SER A 1 141 ? 1.973 1.006 -3.449 1.00 98.50 141 SER A O 1
ATOM 1136 N N . ILE A 1 142 ? 3.333 -0.243 -2.177 1.00 98.69 142 ILE A N 1
ATOM 1137 C CA . ILE A 1 142 ? 4.273 0.832 -1.813 1.00 98.69 142 ILE A CA 1
ATOM 1138 C C . ILE A 1 142 ? 5.629 0.592 -2.487 1.00 98.69 142 ILE A C 1
ATOM 1140 O O . ILE A 1 142 ? 6.135 -0.525 -2.430 1.00 98.69 142 ILE A O 1
ATOM 1144 N N . ALA A 1 143 ? 6.224 1.609 -3.111 1.00 98.69 143 ALA A N 1
ATOM 1145 C CA . ALA A 1 143 ? 7.595 1.537 -3.614 1.00 98.69 143 ALA A CA 1
ATOM 1146 C C . ALA A 1 143 ? 8.603 1.950 -2.538 1.00 98.69 143 ALA A C 1
ATOM 1148 O O . ALA A 1 143 ? 8.455 2.997 -1.896 1.00 98.69 143 ALA A O 1
ATOM 1149 N N . LEU A 1 144 ? 9.645 1.134 -2.389 1.00 98.44 144 LEU A N 1
ATOM 1150 C CA . LEU A 1 144 ? 10.825 1.417 -1.583 1.00 98.44 144 LEU A CA 1
ATOM 1151 C C . LEU A 1 144 ? 11.949 1.919 -2.486 1.00 98.44 144 LEU A C 1
ATOM 1153 O O . LEU A 1 144 ? 12.350 1.203 -3.403 1.00 98.44 144 LEU A O 1
ATOM 1157 N N . GLY A 1 145 ? 12.484 3.104 -2.193 1.00 95.12 145 GLY A N 1
ATOM 1158 C CA . GLY A 1 145 ? 13.638 3.657 -2.900 1.00 95.12 145 GLY A CA 1
ATOM 1159 C C . GLY A 1 145 ? 13.322 4.826 -3.837 1.00 95.12 145 GLY A C 1
ATOM 1160 O O . GLY A 1 145 ? 12.897 5.889 -3.380 1.00 95.12 145 GLY A O 1
ATOM 1161 N N . GLY A 1 146 ? 13.607 4.638 -5.127 1.00 92.88 146 GLY A N 1
ATOM 1162 C CA . GLY A 1 146 ? 13.638 5.676 -6.160 1.00 92.88 146 GLY A CA 1
ATOM 1163 C C . GLY A 1 146 ? 14.954 6.470 -6.192 1.00 92.88 146 GLY A C 1
ATOM 1164 O O . GLY A 1 146 ? 15.779 6.382 -5.279 1.00 92.88 146 GLY A O 1
ATOM 1165 N N . ALA A 1 147 ? 15.137 7.288 -7.234 1.00 87.94 147 ALA A N 1
ATOM 1166 C CA . ALA A 1 147 ? 16.360 8.006 -7.641 1.00 87.94 147 ALA A CA 1
ATOM 1167 C C . ALA A 1 147 ? 17.110 8.851 -6.584 1.00 87.94 147 ALA A C 1
ATOM 1169 O O . ALA A 1 147 ? 18.179 9.396 -6.866 1.00 87.94 147 ALA A O 1
ATOM 1170 N N . VAL A 1 148 ? 16.578 9.027 -5.376 1.00 87.31 148 VAL A N 1
ATOM 1171 C CA . VAL A 1 148 ? 17.241 9.781 -4.297 1.00 87.31 148 VAL A CA 1
ATOM 1172 C C . VAL A 1 148 ? 17.444 8.977 -3.011 1.00 87.31 148 VAL A C 1
ATOM 1174 O O . VAL A 1 148 ? 17.994 9.515 -2.049 1.00 87.31 148 VAL A O 1
ATOM 1177 N N . ASP A 1 149 ? 17.082 7.691 -2.978 1.00 92.31 149 ASP A N 1
ATOM 1178 C CA . ASP A 1 149 ? 17.277 6.840 -1.800 1.00 92.31 149 ASP A CA 1
ATOM 1179 C C . ASP A 1 149 ? 18.664 6.177 -1.755 1.00 92.31 149 ASP A C 1
ATOM 1181 O O . ASP A 1 149 ? 18.863 4.973 -1.949 1.00 92.31 149 ASP A O 1
ATOM 1185 N N . TYR A 1 150 ? 19.665 6.996 -1.443 1.00 92.31 150 TYR A N 1
ATOM 1186 C CA . TYR A 1 150 ? 21.001 6.514 -1.092 1.00 92.31 150 TYR A CA 1
ATOM 1187 C C . TYR A 1 150 ? 21.003 5.685 0.211 1.00 92.31 150 TYR A C 1
ATOM 1189 O O . TYR A 1 150 ? 21.952 4.937 0.450 1.00 92.31 150 TYR A O 1
ATOM 1197 N N . GLY A 1 151 ? 19.953 5.772 1.039 1.00 93.62 151 GLY A N 1
ATOM 1198 C CA . GLY A 1 151 ? 19.764 4.951 2.235 1.00 93.62 151 GLY A CA 1
ATOM 1199 C C . GLY A 1 151 ? 19.500 3.490 1.887 1.00 93.62 151 GLY A C 1
ATOM 1200 O O . GLY A 1 151 ? 20.158 2.610 2.442 1.00 93.62 151 GLY A O 1
ATOM 1201 N N . PHE A 1 152 ? 18.627 3.230 0.914 1.00 96.25 152 PHE A N 1
ATOM 1202 C CA . PHE A 1 152 ? 18.341 1.890 0.402 1.00 96.25 152 PHE A CA 1
ATOM 1203 C C . PHE A 1 152 ? 19.565 1.278 -0.286 1.00 96.25 152 PHE A C 1
ATOM 1205 O O . PHE A 1 152 ? 19.919 0.137 0.008 1.00 96.25 152 PHE A O 1
ATOM 1212 N N . LEU A 1 153 ? 20.286 2.046 -1.115 1.00 94.75 153 LEU A N 1
ATOM 1213 C CA . LEU A 1 153 ? 21.532 1.573 -1.736 1.00 94.75 153 LEU A CA 1
ATOM 1214 C C . LEU A 1 153 ? 22.609 1.234 -0.701 1.00 94.75 153 LEU A C 1
ATOM 1216 O O . LEU A 1 153 ? 23.262 0.194 -0.814 1.00 94.75 153 LEU A O 1
ATOM 1220 N N . LYS A 1 154 ? 22.779 2.068 0.327 1.00 94.06 154 LYS A N 1
ATOM 1221 C CA . LYS A 1 154 ? 23.719 1.823 1.426 1.00 94.06 154 LYS A CA 1
ATOM 1222 C C . LYS A 1 154 ? 23.323 0.586 2.239 1.00 94.06 154 LYS A C 1
ATOM 1224 O O . LYS A 1 154 ? 24.146 -0.306 2.410 1.00 94.06 154 LYS A O 1
ATOM 1229 N N . LEU A 1 155 ? 22.055 0.484 2.642 1.00 95.56 155 LEU A N 1
ATOM 1230 C CA . LEU A 1 155 ? 21.484 -0.667 3.350 1.00 95.56 155 LEU A CA 1
ATOM 1231 C C . LEU A 1 155 ? 21.693 -1.976 2.572 1.00 95.56 155 LEU A C 1
ATOM 1233 O O . LEU A 1 155 ? 22.229 -2.941 3.114 1.00 95.56 155 LEU A O 1
ATOM 1237 N N . MET A 1 156 ? 21.330 -1.998 1.288 1.00 97.19 156 MET A N 1
ATOM 1238 C CA . MET A 1 156 ? 21.526 -3.160 0.419 1.00 97.19 156 MET A CA 1
ATOM 1239 C C . MET A 1 156 ? 23.016 -3.454 0.181 1.00 97.19 156 MET A C 1
ATOM 1241 O O . MET A 1 156 ? 23.393 -4.617 0.098 1.00 97.19 156 MET A O 1
ATOM 1245 N N . THR A 1 157 ? 23.897 -2.452 0.126 1.00 95.06 157 THR A N 1
ATOM 1246 C CA . THR A 1 157 ? 25.353 -2.677 0.010 1.00 95.06 157 THR A CA 1
ATOM 1247 C C . THR A 1 157 ? 25.936 -3.302 1.283 1.00 95.06 157 THR A C 1
ATOM 1249 O O . THR A 1 157 ? 26.688 -4.273 1.195 1.00 95.06 157 THR A O 1
ATOM 1252 N N . ASP A 1 158 ? 25.549 -2.814 2.463 1.00 94.12 158 ASP A N 1
ATOM 1253 C CA . ASP A 1 158 ? 25.997 -3.331 3.766 1.00 94.12 158 ASP A CA 1
ATOM 1254 C C . ASP A 1 158 ? 25.462 -4.746 4.064 1.00 94.12 158 ASP A C 1
ATOM 1256 O O . ASP A 1 158 ? 26.091 -5.510 4.800 1.00 94.12 158 ASP A O 1
ATOM 1260 N N . ILE A 1 159 ? 24.319 -5.119 3.480 1.00 95.31 159 ILE A N 1
ATOM 1261 C CA . ILE A 1 159 ? 23.785 -6.492 3.489 1.00 95.31 159 ILE A CA 1
ATOM 1262 C C . ILE A 1 159 ? 24.448 -7.343 2.394 1.00 95.31 159 ILE A C 1
ATOM 1264 O O . ILE A 1 159 ? 24.752 -8.508 2.610 1.00 95.31 159 ILE A O 1
ATOM 1268 N N . GLY A 1 160 ? 24.750 -6.782 1.225 1.00 95.50 160 GLY A N 1
ATOM 1269 C CA . GLY A 1 160 ? 25.396 -7.512 0.131 1.00 95.50 160 GLY A CA 1
ATOM 1270 C C . GLY A 1 160 ? 26.825 -7.944 0.454 1.00 95.50 160 GLY A C 1
ATOM 1271 O O . GLY A 1 160 ? 27.257 -9.021 0.054 1.00 95.50 160 GLY A O 1
ATOM 1272 N N . ASN A 1 161 ? 27.545 -7.113 1.209 1.00 95.00 161 ASN A N 1
ATOM 1273 C CA . ASN A 1 161 ? 28.884 -7.414 1.716 1.00 95.00 161 ASN A CA 1
ATOM 1274 C C . ASN A 1 161 ? 28.870 -8.341 2.950 1.00 95.00 161 ASN A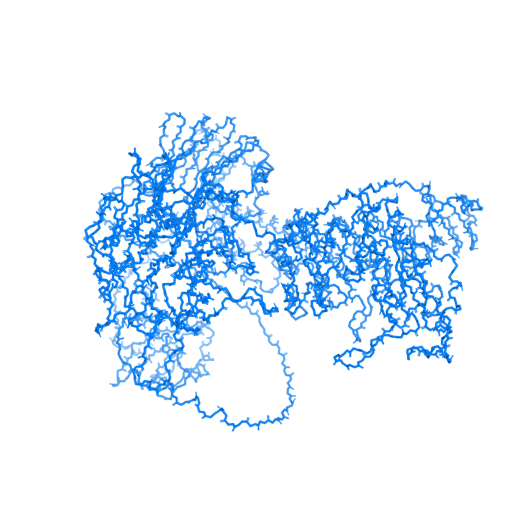 C 1
ATOM 1276 O O . ASN A 1 161 ? 29.917 -8.865 3.327 1.00 95.00 161 ASN A O 1
ATOM 1280 N N . ASN A 1 162 ? 27.711 -8.529 3.589 1.00 92.19 162 ASN A N 1
ATOM 1281 C CA . ASN A 1 162 ? 27.520 -9.400 4.747 1.00 92.19 162 ASN A CA 1
ATOM 1282 C C . ASN A 1 162 ? 26.061 -9.908 4.791 1.00 92.19 162 ASN A C 1
ATOM 1284 O O . ASN A 1 162 ? 25.231 -9.287 5.455 1.00 92.19 162 ASN A O 1
ATOM 1288 N N . PRO A 1 163 ? 25.713 -11.003 4.087 1.00 83.56 163 PRO A N 1
ATOM 1289 C CA . PRO A 1 163 ? 24.323 -11.470 3.990 1.00 83.56 163 PRO A CA 1
ATOM 1290 C C . PRO A 1 163 ? 23.670 -11.828 5.334 1.00 83.56 163 PRO A C 1
ATOM 1292 O O . PRO A 1 163 ? 22.451 -11.728 5.464 1.00 83.56 163 PRO A O 1
ATOM 1295 N N . ASP A 1 164 ? 24.480 -12.159 6.345 1.00 80.50 164 ASP A N 1
ATOM 1296 C CA . ASP A 1 164 ? 24.056 -12.482 7.716 1.00 80.50 164 ASP A CA 1
ATOM 1297 C C . ASP A 1 164 ? 23.789 -11.220 8.577 1.00 80.50 164 ASP A C 1
ATOM 1299 O O . ASP A 1 164 ? 23.652 -11.289 9.800 1.00 80.50 164 ASP A O 1
ATOM 1303 N N . ASN A 1 165 ? 23.766 -10.031 7.966 1.00 82.75 165 ASN A N 1
ATOM 1304 C CA . ASN A 1 165 ? 23.602 -8.750 8.649 1.00 82.75 165 ASN A CA 1
ATOM 1305 C C . ASN A 1 165 ? 22.151 -8.554 9.150 1.00 82.75 165 ASN A C 1
ATOM 1307 O O . ASN A 1 165 ? 21.238 -8.430 8.329 1.00 82.75 165 ASN A O 1
ATOM 1311 N N . PRO A 1 166 ? 21.907 -8.417 10.473 1.00 84.31 166 PRO A N 1
ATOM 1312 C CA . PRO A 1 166 ? 20.558 -8.317 11.048 1.00 84.31 166 PRO A CA 1
ATOM 1313 C C . PRO A 1 166 ? 19.804 -7.026 10.677 1.00 84.31 166 PRO A C 1
ATOM 1315 O O . PRO A 1 166 ? 18.635 -6.863 11.030 1.00 84.31 166 PRO A O 1
ATOM 1318 N N . LEU A 1 167 ? 20.442 -6.097 9.954 1.00 87.75 167 LEU A N 1
ATOM 1319 C CA . LEU A 1 167 ? 19.751 -5.014 9.252 1.00 87.75 167 LEU A CA 1
ATOM 1320 C C . LEU A 1 167 ? 18.726 -5.531 8.232 1.00 87.75 167 LEU A C 1
ATOM 1322 O O . LEU A 1 167 ? 17.689 -4.895 8.057 1.00 87.75 167 LEU A O 1
ATOM 1326 N N . LEU A 1 168 ? 18.991 -6.676 7.596 1.00 89.44 168 LEU A N 1
ATOM 1327 C CA . LEU A 1 168 ? 18.118 -7.277 6.590 1.00 89.44 168 LEU A CA 1
ATOM 1328 C C . LEU A 1 168 ? 16.774 -7.703 7.184 1.00 89.44 168 LEU A C 1
ATOM 1330 O O . LEU A 1 168 ? 15.733 -7.249 6.720 1.00 89.44 168 LEU A O 1
ATOM 1334 N N . ASP A 1 169 ? 16.787 -8.520 8.238 1.00 86.81 169 ASP A N 1
ATOM 1335 C CA . ASP A 1 169 ? 15.552 -9.010 8.863 1.00 86.81 169 ASP A CA 1
ATOM 1336 C C . ASP A 1 169 ? 14.738 -7.878 9.500 1.00 86.81 169 ASP A C 1
ATOM 1338 O O . ASP A 1 169 ? 13.509 -7.892 9.445 1.00 86.81 169 ASP A O 1
ATOM 1342 N N . ARG A 1 170 ? 15.405 -6.836 10.019 1.00 87.38 170 ARG A N 1
ATOM 1343 C CA . ARG A 1 170 ? 14.719 -5.633 10.506 1.00 87.38 170 ARG A CA 1
ATOM 1344 C C . ARG A 1 170 ? 14.050 -4.851 9.374 1.00 87.38 170 ARG A C 1
ATOM 1346 O O . ARG A 1 170 ? 12.898 -4.457 9.519 1.00 87.38 170 ARG A O 1
ATOM 1353 N N . ALA A 1 171 ? 14.739 -4.658 8.246 1.00 91.75 171 ALA A N 1
ATOM 1354 C CA . ALA A 1 171 ? 14.172 -3.995 7.073 1.00 91.75 171 ALA A CA 1
ATOM 1355 C C . ALA A 1 171 ? 12.981 -4.784 6.503 1.00 91.75 171 ALA A C 1
ATOM 1357 O O . ALA A 1 171 ? 11.963 -4.186 6.161 1.00 91.75 171 ALA A O 1
ATOM 1358 N N . VAL A 1 172 ? 13.069 -6.122 6.471 1.00 96.12 172 VAL A N 1
ATOM 1359 C CA . VAL A 1 172 ? 11.946 -7.002 6.105 1.00 96.12 172 VAL A CA 1
ATOM 1360 C C . VAL A 1 172 ? 10.780 -6.778 7.063 1.00 96.12 172 VAL A C 1
ATOM 1362 O O . VAL A 1 172 ? 9.695 -6.439 6.605 1.00 96.12 172 VAL A O 1
ATOM 1365 N N . GLN A 1 173 ? 10.991 -6.881 8.378 1.00 89.62 173 GLN A N 1
ATOM 1366 C CA . GLN A 1 173 ? 9.906 -6.729 9.351 1.00 89.62 173 GLN A CA 1
ATOM 1367 C C . GLN A 1 173 ? 9.265 -5.333 9.309 1.00 89.62 173 GLN A C 1
ATOM 1369 O O . GLN A 1 173 ? 8.044 -5.228 9.372 1.00 89.62 173 GLN A O 1
ATOM 1374 N N . ASN A 1 174 ? 10.053 -4.267 9.147 1.00 88.69 174 ASN A N 1
ATOM 1375 C CA . ASN A 1 174 ? 9.542 -2.901 9.011 1.00 88.69 174 ASN A CA 1
ATOM 1376 C C . ASN A 1 174 ? 8.639 -2.744 7.774 1.00 88.69 174 ASN A C 1
ATOM 1378 O O . ASN A 1 174 ? 7.571 -2.137 7.864 1.00 88.69 174 ASN A O 1
ATOM 1382 N N . VAL A 1 175 ? 9.017 -3.340 6.639 1.00 95.88 175 VAL A N 1
ATOM 1383 C CA . VAL A 1 175 ? 8.213 -3.339 5.404 1.00 95.88 175 VAL A CA 1
ATOM 1384 C C . VAL A 1 175 ? 6.967 -4.211 5.536 1.00 95.88 175 VAL A C 1
ATOM 1386 O O . VAL A 1 175 ? 5.884 -3.763 5.172 1.00 95.88 175 VAL A O 1
ATOM 1389 N N . VAL A 1 176 ? 7.082 -5.409 6.112 1.00 91.94 176 VAL A N 1
ATOM 1390 C CA . VAL A 1 176 ? 5.947 -6.312 6.378 1.00 91.94 176 VAL A CA 1
ATOM 1391 C C . VAL A 1 176 ? 4.924 -5.645 7.299 1.00 91.94 176 VAL A C 1
ATOM 1393 O O . VAL A 1 176 ? 3.726 -5.652 7.012 1.00 91.94 176 VAL A O 1
ATOM 1396 N N . ASN A 1 177 ? 5.391 -4.997 8.370 1.00 79.19 177 ASN A N 1
ATOM 1397 C CA . ASN A 1 177 ? 4.548 -4.221 9.274 1.00 79.19 177 ASN A CA 1
ATOM 1398 C C . ASN A 1 177 ? 3.840 -3.089 8.517 1.00 79.19 177 ASN A C 1
ATOM 1400 O O . ASN A 1 177 ? 2.632 -2.917 8.681 1.00 79.19 177 ASN A O 1
ATOM 1404 N N . PHE A 1 178 ? 4.555 -2.345 7.665 1.00 84.31 178 PHE A N 1
ATOM 1405 C CA . PHE A 1 178 ? 3.982 -1.226 6.917 1.00 84.31 178 PHE A CA 1
ATOM 1406 C C . PHE A 1 178 ? 2.946 -1.676 5.877 1.00 84.31 178 PHE A C 1
ATOM 1408 O O . PHE A 1 178 ? 1.868 -1.087 5.802 1.00 84.31 178 PHE A O 1
ATOM 1415 N N . VAL A 1 179 ? 3.229 -2.736 5.114 1.00 85.69 179 VAL A N 1
ATOM 1416 C CA . VAL A 1 179 ? 2.299 -3.304 4.123 1.00 85.69 179 VAL A CA 1
ATOM 1417 C C . VAL A 1 179 ? 1.014 -3.784 4.799 1.00 85.69 179 VAL A C 1
ATOM 1419 O O . VAL A 1 179 ? -0.082 -3.429 4.362 1.00 85.69 179 VAL A O 1
ATOM 1422 N N . ASN A 1 180 ? 1.131 -4.525 5.904 1.00 77.00 180 ASN A N 1
ATOM 1423 C CA . ASN A 1 180 ? -0.029 -5.075 6.604 1.00 77.00 180 ASN A CA 1
ATOM 1424 C C . ASN A 1 180 ? -0.840 -4.008 7.358 1.00 77.00 180 ASN A C 1
ATOM 1426 O O . ASN A 1 180 ? -2.064 -4.005 7.259 1.00 77.00 180 ASN A O 1
ATOM 1430 N N . SER A 1 181 ? -0.188 -3.070 8.055 1.00 74.00 181 SER A N 1
ATOM 1431 C CA . SER A 1 181 ? -0.882 -2.042 8.860 1.00 74.00 181 SER A CA 1
ATOM 1432 C C . SER A 1 181 ? -1.662 -1.027 8.024 1.00 74.00 181 SER A C 1
ATOM 1434 O O . SER A 1 181 ? -2.560 -0.376 8.546 1.00 74.00 181 SER A O 1
ATOM 1436 N N . ASN A 1 182 ? -1.329 -0.885 6.737 1.00 75.00 182 ASN A N 1
ATOM 1437 C CA . ASN A 1 182 ? -1.967 0.069 5.828 1.00 75.00 182 ASN A CA 1
ATOM 1438 C C . ASN A 1 182 ? -2.799 -0.611 4.721 1.00 75.00 182 ASN A C 1
ATOM 1440 O O . ASN A 1 182 ? -3.104 0.024 3.715 1.00 75.00 182 ASN A O 1
ATOM 1444 N N . ASN A 1 183 ? -3.150 -1.895 4.888 1.00 79.44 183 ASN A N 1
ATOM 1445 C CA . ASN A 1 183 ? -3.950 -2.677 3.934 1.00 79.44 183 ASN A CA 1
ATOM 1446 C C . ASN A 1 183 ? -3.416 -2.642 2.481 1.00 79.44 183 ASN A C 1
ATOM 1448 O O . ASN A 1 183 ? -4.174 -2.539 1.519 1.00 79.44 183 ASN A O 1
ATOM 1452 N N . LEU A 1 184 ? -2.096 -2.726 2.304 1.00 89.75 184 LEU A N 1
ATOM 1453 C CA . LEU A 1 184 ? -1.476 -2.750 0.979 1.00 89.75 184 LEU A CA 1
ATOM 1454 C C . LEU A 1 184 ? -1.486 -4.168 0.386 1.00 89.75 184 LEU A C 1
ATOM 1456 O O . LEU A 1 184 ? -1.359 -5.171 1.094 1.00 89.75 184 LEU A O 1
ATOM 1460 N N . ASP A 1 185 ? -1.593 -4.259 -0.938 1.00 96.38 185 ASP A N 1
ATOM 1461 C CA . ASP A 1 185 ? -1.504 -5.508 -1.705 1.00 96.38 185 ASP A CA 1
ATOM 1462 C C . ASP A 1 185 ? -0.064 -6.004 -1.871 1.00 96.38 185 ASP A C 1
ATOM 1464 O O . ASP A 1 185 ? 0.140 -7.136 -2.305 1.00 96.38 185 ASP A O 1
ATOM 1468 N N . GLY A 1 186 ? 0.939 -5.177 -1.557 1.00 97.50 186 GLY A N 1
ATOM 1469 C CA . GLY A 1 186 ? 2.342 -5.565 -1.655 1.00 97.50 186 GLY A CA 1
ATOM 1470 C C . GLY A 1 186 ? 3.339 -4.412 -1.677 1.00 97.50 186 GLY A C 1
ATOM 1471 O O . GLY A 1 186 ? 3.024 -3.282 -1.295 1.00 97.50 186 GLY A O 1
ATOM 1472 N N . VAL A 1 187 ? 4.546 -4.722 -2.144 1.00 98.75 187 VAL A N 1
ATOM 1473 C CA . VAL A 1 187 ? 5.713 -3.834 -2.156 1.00 98.75 187 VAL A CA 1
ATOM 1474 C C . VAL A 1 187 ? 6.457 -3.906 -3.492 1.00 98.75 187 VAL A C 1
ATOM 1476 O O . VAL A 1 187 ? 6.586 -4.976 -4.082 1.00 98.75 187 VAL A O 1
ATOM 1479 N N . ASP A 1 188 ? 6.963 -2.765 -3.946 1.00 98.81 188 ASP A N 1
ATOM 1480 C CA . ASP A 1 188 ? 7.845 -2.628 -5.103 1.00 98.81 188 ASP A CA 1
ATOM 1481 C C . ASP A 1 188 ? 9.242 -2.174 -4.651 1.00 98.81 188 ASP A C 1
ATOM 1483 O O . ASP A 1 188 ? 9.376 -1.373 -3.724 1.00 98.81 188 ASP A O 1
ATOM 1487 N N . LEU A 1 189 ? 10.288 -2.716 -5.271 1.00 98.75 189 LEU A N 1
ATOM 1488 C CA . LEU A 1 189 ? 11.684 -2.503 -4.887 1.00 98.75 189 LEU A CA 1
ATOM 1489 C C . LEU A 1 189 ? 12.421 -1.709 -5.972 1.00 98.75 189 LEU A C 1
ATOM 1491 O O . LEU A 1 189 ? 12.868 -2.277 -6.968 1.00 98.75 189 LEU A O 1
ATOM 1495 N N . ASP A 1 190 ? 12.564 -0.402 -5.771 1.00 98.06 190 ASP A N 1
ATOM 1496 C CA . ASP A 1 190 ? 13.099 0.536 -6.760 1.00 98.06 190 ASP A CA 1
ATOM 1497 C C . ASP A 1 190 ? 14.507 1.015 -6.364 1.00 98.06 190 ASP A C 1
ATOM 1499 O O . ASP A 1 190 ? 14.719 2.090 -5.797 1.00 98.06 190 ASP A O 1
ATOM 1503 N N . LEU A 1 191 ? 15.499 0.144 -6.575 1.00 97.12 191 LEU A N 1
ATOM 1504 C CA . LEU A 1 191 ? 16.892 0.418 -6.214 1.00 97.12 191 LEU A CA 1
ATOM 1505 C C . LEU A 1 191 ? 17.621 1.122 -7.370 1.00 97.12 191 LEU A C 1
ATOM 1507 O O . LEU A 1 191 ? 18.194 0.464 -8.245 1.00 97.12 191 LEU A O 1
ATOM 1511 N N . GLU A 1 192 ? 17.609 2.457 -7.353 1.00 92.38 192 GLU A N 1
ATOM 1512 C CA . GLU A 1 192 ? 18.076 3.281 -8.479 1.00 92.38 192 GLU A CA 1
ATOM 1513 C C . GLU A 1 192 ? 19.518 3.814 -8.401 1.00 92.38 192 GLU A C 1
ATOM 1515 O O . GLU A 1 192 ? 20.190 3.877 -9.426 1.00 92.38 192 GLU A O 1
ATOM 1520 N N . CYS A 1 193 ? 19.990 4.242 -7.223 1.00 90.56 193 CYS A N 1
ATOM 1521 C CA . CYS A 1 193 ? 21.011 5.300 -7.055 1.00 90.56 193 CYS A CA 1
ATOM 1522 C C . CYS A 1 193 ? 22.479 4.970 -7.442 1.00 90.56 193 CYS A C 1
ATOM 1524 O O . CYS A 1 193 ? 23.416 5.494 -6.834 1.00 90.56 193 CYS A O 1
ATOM 1526 N N . TRP A 1 194 ? 22.717 4.105 -8.430 1.00 93.06 194 TRP A N 1
ATOM 1527 C CA . TRP A 1 194 ? 24.034 3.592 -8.837 1.00 93.06 194 TRP A CA 1
ATOM 1528 C C . TRP A 1 194 ? 25.049 4.665 -9.259 1.00 93.06 194 TRP A C 1
ATOM 1530 O O . TRP A 1 194 ? 26.247 4.396 -9.231 1.00 93.06 194 TRP A O 1
ATOM 1540 N N . TRP A 1 195 ? 24.613 5.870 -9.630 1.00 87.25 195 TRP A N 1
ATOM 1541 C CA . TRP A 1 195 ? 25.504 6.995 -9.950 1.00 87.25 195 TRP A CA 1
ATOM 1542 C C . TRP A 1 195 ? 26.229 7.589 -8.728 1.00 87.25 195 TRP A C 1
ATOM 1544 O O . TRP A 1 195 ? 27.206 8.318 -8.900 1.00 87.25 195 TRP A O 1
ATOM 1554 N N . GLY A 1 196 ? 25.789 7.265 -7.505 1.00 81.38 196 GLY A N 1
ATOM 1555 C CA . GLY A 1 196 ? 26.352 7.801 -6.263 1.00 81.38 196 GLY A CA 1
ATOM 1556 C C . GLY A 1 196 ? 25.997 9.272 -6.016 1.00 81.38 196 GLY A C 1
ATOM 1557 O O . GLY A 1 196 ? 25.383 9.947 -6.843 1.00 81.38 196 GLY A O 1
ATOM 1558 N N . LYS A 1 197 ? 26.349 9.802 -4.845 1.00 84.25 197 LYS A N 1
ATOM 1559 C CA . LYS A 1 197 ? 26.108 11.219 -4.527 1.00 84.25 197 LYS A CA 1
ATOM 1560 C C . LYS A 1 197 ? 27.043 12.147 -5.312 1.00 84.25 197 LYS A C 1
ATOM 1562 O O . LYS A 1 197 ? 28.094 11.712 -5.779 1.00 84.25 197 LYS A O 1
ATOM 1567 N N . PRO A 1 198 ? 26.737 13.456 -5.415 1.00 78.19 198 PRO A N 1
ATOM 1568 C CA . PRO A 1 198 ? 27.643 14.432 -6.021 1.00 78.19 198 PRO A CA 1
ATOM 1569 C C . PRO A 1 198 ? 29.050 14.417 -5.390 1.00 78.19 198 PRO A C 1
ATOM 1571 O O . PRO A 1 198 ? 29.257 14.929 -4.291 1.00 78.19 198 PRO A O 1
ATOM 1574 N N . GLY A 1 199 ? 30.022 13.842 -6.108 1.00 79.12 199 GLY A N 1
ATOM 1575 C CA . GLY A 1 199 ? 31.412 13.665 -5.660 1.00 79.12 199 GLY A CA 1
ATOM 1576 C C . GLY A 1 199 ? 31.808 12.227 -5.289 1.00 79.12 199 GLY A C 1
ATOM 1577 O O . GLY A 1 199 ? 32.987 11.983 -5.040 1.00 79.12 199 GLY A O 1
ATOM 1578 N N . GLU A 1 200 ? 30.864 11.285 -5.279 1.00 85.62 200 GLU A N 1
ATOM 1579 C CA . GLU A 1 200 ? 31.117 9.842 -5.183 1.00 85.62 200 GLU A CA 1
ATOM 1580 C C . GLU A 1 200 ? 31.352 9.229 -6.581 1.00 85.62 200 GLU A C 1
ATOM 1582 O O . GLU A 1 200 ? 31.390 9.937 -7.591 1.00 85.62 200 GLU A O 1
ATOM 1587 N N . GLN A 1 201 ? 31.581 7.913 -6.645 1.00 86.19 201 GLN A N 1
ATOM 1588 C CA . GLN A 1 201 ? 31.874 7.204 -7.892 1.00 86.19 201 GLN A CA 1
ATOM 1589 C C . GLN A 1 201 ? 30.628 6.500 -8.449 1.00 86.19 201 GLN A C 1
ATOM 1591 O O . GLN A 1 201 ? 30.011 5.698 -7.747 1.00 86.19 201 GLN A O 1
ATOM 1596 N N . ASP A 1 202 ? 30.353 6.712 -9.737 1.00 89.50 202 ASP A N 1
ATOM 1597 C CA . ASP A 1 202 ? 29.387 5.935 -10.521 1.00 89.50 202 ASP A CA 1
ATOM 1598 C C . ASP A 1 202 ? 29.737 4.429 -10.516 1.00 89.50 202 ASP A C 1
ATOM 1600 O O . ASP A 1 202 ? 30.894 4.038 -10.710 1.00 89.50 202 ASP A O 1
ATOM 1604 N N . GLN A 1 203 ? 28.729 3.593 -10.257 1.00 91.00 203 GLN A N 1
ATOM 1605 C CA . GLN A 1 203 ? 28.812 2.129 -10.168 1.00 91.00 203 GLN A CA 1
ATOM 1606 C C . GLN A 1 203 ? 28.306 1.424 -11.440 1.00 91.00 203 GLN A C 1
ATOM 1608 O O . GLN A 1 203 ? 27.971 0.239 -11.404 1.00 91.00 203 GLN A O 1
ATOM 1613 N N . GLY A 1 204 ? 28.183 2.138 -12.557 1.00 91.31 204 GLY A N 1
ATOM 1614 C CA . GLY A 1 204 ? 27.814 1.576 -13.849 1.00 91.31 204 GLY A CA 1
ATOM 1615 C C . GLY A 1 204 ? 28.994 0.999 -14.634 1.00 91.31 204 GLY A C 1
ATOM 1616 O O . GLY A 1 204 ? 30.137 0.959 -14.180 1.00 91.31 204 GLY A O 1
ATOM 1617 N N . GLY A 1 205 ? 28.698 0.493 -15.831 1.00 91.94 205 GLY A N 1
ATOM 1618 C CA . GLY A 1 205 ? 29.680 -0.114 -16.737 1.00 91.94 205 GLY A CA 1
ATOM 1619 C C . GLY A 1 205 ? 30.163 -1.507 -16.315 1.00 91.94 205 GLY A C 1
ATOM 1620 O O . GLY A 1 205 ? 31.068 -2.056 -16.943 1.00 91.94 205 GLY A O 1
ATOM 1621 N N . ARG A 1 206 ? 29.555 -2.104 -15.280 1.00 92.94 206 ARG A N 1
ATOM 1622 C CA . ARG A 1 206 ? 29.965 -3.386 -14.688 1.00 92.94 206 ARG A CA 1
ATOM 1623 C C . ARG A 1 206 ? 30.017 -4.525 -15.728 1.00 92.94 206 ARG A C 1
ATOM 1625 O O . ARG A 1 206 ? 29.015 -4.749 -16.419 1.00 92.94 206 ARG A O 1
ATOM 1632 N N . PRO A 1 207 ? 31.126 -5.276 -15.853 1.00 92.75 207 PRO A N 1
ATOM 1633 C CA . PRO A 1 207 ? 31.184 -6.485 -16.674 1.00 92.75 207 PRO A CA 1
ATOM 1634 C C . PRO A 1 207 ? 30.302 -7.606 -16.111 1.00 92.75 207 PRO A C 1
ATOM 1636 O O . PRO A 1 207 ? 30.313 -7.878 -14.913 1.00 92.75 207 PRO A O 1
ATOM 1639 N N . LYS A 1 208 ? 29.600 -8.339 -16.980 1.00 90.56 208 LYS A N 1
ATOM 1640 C CA . LYS A 1 208 ? 28.761 -9.496 -16.613 1.00 90.56 208 LYS A CA 1
ATOM 1641 C C . LYS A 1 208 ? 29.554 -10.620 -15.923 1.00 90.56 208 LYS A C 1
ATOM 1643 O O . LYS A 1 208 ? 28.983 -11.381 -15.145 1.00 90.56 208 LYS A O 1
ATOM 1648 N N . GLY A 1 209 ? 30.857 -10.717 -16.205 1.00 89.69 209 GLY A N 1
ATOM 1649 C CA . GLY A 1 209 ? 31.777 -11.675 -15.580 1.00 89.69 209 GLY A CA 1
ATOM 1650 C C . GLY A 1 209 ? 32.079 -11.398 -14.102 1.00 89.69 209 GLY A C 1
ATOM 1651 O O . GLY A 1 209 ? 32.394 -12.337 -13.377 1.00 89.69 209 GLY A O 1
ATOM 1652 N N . ASP A 1 210 ? 31.904 -10.156 -13.639 1.00 93.44 210 ASP A N 1
ATOM 1653 C CA . ASP A 1 210 ? 32.178 -9.737 -12.253 1.00 93.44 210 ASP A CA 1
ATOM 1654 C C . ASP A 1 210 ? 30.987 -10.004 -11.308 1.00 93.44 210 ASP A C 1
ATOM 1656 O O . ASP A 1 210 ? 30.982 -9.577 -10.148 1.00 93.44 210 ASP A O 1
ATOM 1660 N N . GLY A 1 211 ? 29.949 -10.679 -11.818 1.00 93.94 211 GLY A N 1
ATOM 1661 C CA . GLY A 1 211 ? 28.687 -10.913 -11.122 1.00 93.94 211 GLY A CA 1
ATOM 1662 C C . GLY A 1 211 ? 27.877 -9.631 -10.872 1.00 93.94 211 GLY A C 1
ATOM 1663 O O . GLY A 1 211 ? 28.279 -8.544 -11.293 1.00 93.94 211 GLY A O 1
ATOM 1664 N N . PRO A 1 212 ? 26.728 -9.737 -10.184 1.00 96.38 212 PRO A N 1
ATOM 1665 C CA . PRO A 1 212 ? 25.969 -8.577 -9.714 1.00 96.38 212 PRO A CA 1
ATOM 1666 C C . PRO A 1 212 ? 26.777 -7.707 -8.736 1.00 96.38 212 PRO A C 1
ATOM 1668 O O . PRO A 1 212 ? 27.769 -8.140 -8.148 1.00 96.38 212 PRO A O 1
ATOM 1671 N N . HIS A 1 213 ? 26.326 -6.473 -8.513 1.00 97.06 213 HIS A N 1
ATOM 1672 C CA . HIS A 1 213 ? 26.806 -5.656 -7.400 1.00 97.06 213 HIS A CA 1
ATOM 1673 C C . HIS A 1 213 ? 26.327 -6.278 -6.068 1.00 97.06 213 HIS A C 1
ATOM 1675 O O . HIS A 1 213 ? 25.229 -6.851 -6.037 1.00 97.06 213 HIS A O 1
ATOM 1681 N N . PRO A 1 214 ? 27.067 -6.151 -4.945 1.00 96.56 214 PRO A N 1
ATOM 1682 C CA . PRO A 1 214 ? 26.618 -6.647 -3.640 1.00 96.56 214 PRO A CA 1
ATOM 1683 C C . PRO A 1 214 ? 25.180 -6.228 -3.300 1.00 96.56 214 PRO A C 1
ATOM 1685 O O . PRO A 1 214 ? 24.361 -7.070 -2.941 1.00 96.56 214 PRO A O 1
ATOM 1688 N N . ALA A 1 215 ? 24.825 -4.962 -3.543 1.00 96.56 215 ALA A N 1
ATOM 1689 C CA . ALA A 1 215 ? 23.463 -4.463 -3.341 1.00 96.56 215 ALA A CA 1
ATOM 1690 C C . ALA A 1 215 ? 22.387 -5.140 -4.215 1.00 96.56 215 ALA A C 1
ATOM 1692 O O . ALA A 1 215 ? 21.268 -5.312 -3.751 1.00 96.56 215 ALA A O 1
ATOM 1693 N N . GLY A 1 216 ? 22.695 -5.572 -5.444 1.00 97.75 216 GLY A N 1
ATOM 1694 C CA . GLY A 1 216 ? 21.745 -6.322 -6.281 1.00 97.75 216 GLY A CA 1
ATOM 1695 C C . GLY A 1 216 ? 21.583 -7.785 -5.854 1.00 97.75 216 GLY A C 1
ATOM 1696 O O . GLY A 1 216 ? 20.506 -8.367 -6.001 1.00 97.75 216 GLY A O 1
ATOM 1697 N N . SER A 1 217 ? 22.630 -8.359 -5.252 1.00 97.62 217 SER A N 1
ATOM 1698 C CA . SER A 1 217 ? 22.557 -9.658 -4.568 1.00 97.62 217 SER A CA 1
ATOM 1699 C C . SER A 1 217 ? 21.687 -9.556 -3.309 1.00 97.62 217 SER A C 1
ATOM 1701 O O . SER A 1 217 ? 20.805 -10.385 -3.088 1.00 97.62 217 SER A O 1
ATOM 1703 N N . ALA A 1 218 ? 21.874 -8.492 -2.521 1.00 97.94 218 ALA A N 1
ATOM 1704 C CA . ALA A 1 218 ? 21.049 -8.196 -1.353 1.00 97.94 218 ALA A CA 1
ATOM 1705 C C . ALA A 1 218 ? 19.590 -7.905 -1.721 1.00 97.94 218 ALA A C 1
ATOM 1707 O O . ALA A 1 218 ? 18.703 -8.415 -1.049 1.00 97.94 218 ALA A O 1
ATOM 1708 N N . LEU A 1 219 ? 19.329 -7.171 -2.810 1.00 98.50 219 LEU A N 1
ATOM 1709 C CA . LEU A 1 219 ? 17.975 -6.902 -3.306 1.00 98.50 219 LEU A CA 1
ATOM 1710 C C . LEU A 1 219 ? 17.220 -8.200 -3.628 1.00 98.50 219 LEU A C 1
ATOM 1712 O O . LEU A 1 219 ? 16.039 -8.327 -3.320 1.00 98.50 219 LEU A O 1
ATOM 1716 N N . THR A 1 220 ? 17.922 -9.193 -4.182 1.00 98.50 220 THR A N 1
ATOM 1717 C CA . THR A 1 220 ? 17.376 -10.534 -4.447 1.00 98.50 220 THR A CA 1
ATOM 1718 C C . THR A 1 220 ? 17.051 -11.280 -3.156 1.00 98.50 220 THR A C 1
ATOM 1720 O O . THR A 1 220 ? 15.961 -11.831 -3.026 1.00 98.50 220 THR A O 1
ATOM 1723 N N . LEU A 1 221 ? 17.956 -11.255 -2.173 1.00 97.81 221 LEU A N 1
ATOM 1724 C CA . LEU A 1 221 ? 17.731 -11.863 -0.857 1.00 97.81 221 LEU A CA 1
ATOM 1725 C C . LEU A 1 221 ? 16.620 -11.144 -0.060 1.00 97.81 221 LEU A C 1
ATOM 1727 O O . LEU A 1 221 ? 15.878 -11.774 0.693 1.00 97.81 221 LEU A O 1
ATOM 1731 N N . PHE A 1 222 ? 16.473 -9.833 -0.255 1.00 98.38 222 PHE A N 1
ATOM 1732 C CA . PHE A 1 222 ? 15.425 -9.005 0.332 1.00 98.38 222 PHE A CA 1
ATOM 1733 C C . PHE A 1 222 ? 14.061 -9.321 -0.289 1.00 98.38 222 PHE A C 1
ATOM 1735 O O . PHE A 1 222 ? 13.124 -9.619 0.447 1.00 98.38 222 PHE A O 1
ATOM 1742 N N . ALA A 1 223 ? 13.964 -9.386 -1.622 1.00 98.69 223 ALA A N 1
ATOM 1743 C CA . ALA A 1 223 ? 12.770 -9.855 -2.327 1.00 98.69 223 ALA A CA 1
ATOM 1744 C C . ALA A 1 223 ? 12.385 -11.288 -1.919 1.00 98.69 223 ALA A C 1
ATOM 1746 O O . ALA A 1 223 ? 11.216 -11.558 -1.648 1.00 98.69 223 ALA A O 1
ATOM 1747 N N . GLN A 1 224 ? 13.368 -12.189 -1.795 1.00 98.19 224 GLN A N 1
ATOM 1748 C CA . GLN A 1 224 ? 13.163 -13.553 -1.305 1.00 98.19 224 GLN A CA 1
ATOM 1749 C C . GLN A 1 224 ? 12.546 -13.567 0.100 1.00 98.19 224 GLN A C 1
ATOM 1751 O O . GLN A 1 224 ? 11.522 -14.220 0.300 1.00 98.19 224 GLN A O 1
ATOM 1756 N N . LYS A 1 225 ? 13.124 -12.837 1.063 1.00 97.62 225 LYS A N 1
ATOM 1757 C CA . LYS A 1 225 ? 12.593 -12.765 2.435 1.00 97.62 225 LYS A CA 1
ATOM 1758 C C . LYS A 1 225 ? 11.228 -12.074 2.5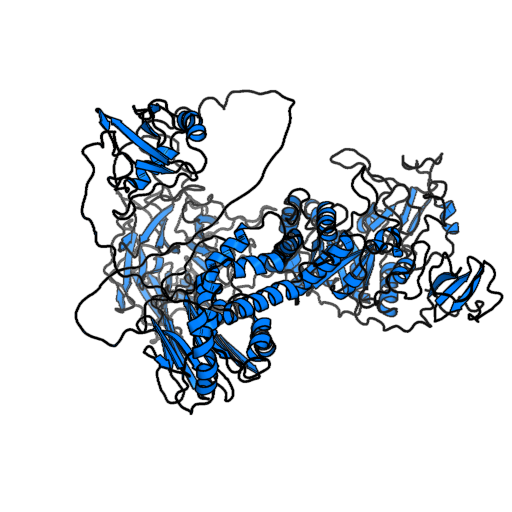02 1.00 97.62 225 LYS A C 1
ATOM 1760 O O . LYS A 1 225 ? 10.365 -12.537 3.239 1.00 97.62 225 LYS A O 1
ATOM 1765 N N . LEU A 1 226 ? 10.990 -11.026 1.709 1.00 98.00 226 LEU A N 1
ATOM 1766 C CA . LEU A 1 226 ? 9.685 -10.361 1.620 1.00 98.00 226 LEU A CA 1
ATOM 1767 C C . LEU A 1 226 ? 8.604 -11.303 1.074 1.00 98.00 226 LEU A C 1
ATOM 1769 O O . LEU A 1 226 ? 7.532 -11.395 1.666 1.00 98.00 226 LEU A O 1
ATOM 1773 N N . LYS A 1 227 ? 8.891 -12.065 0.009 1.00 96.06 227 LYS A N 1
ATOM 1774 C CA . LYS A 1 227 ? 7.941 -13.038 -0.558 1.00 96.06 227 LYS A CA 1
ATOM 1775 C C . LYS A 1 227 ? 7.751 -14.272 0.336 1.00 96.06 227 LYS A C 1
ATOM 1777 O O . LYS A 1 227 ? 6.694 -14.888 0.300 1.00 96.06 227 LYS A O 1
ATOM 1782 N N . GLN A 1 228 ? 8.739 -14.615 1.167 1.00 93.88 228 GLN A N 1
ATOM 1783 C CA . GLN A 1 228 ? 8.601 -15.627 2.224 1.00 93.88 228 GLN A CA 1
ATOM 1784 C C . GLN A 1 228 ? 7.743 -15.135 3.402 1.00 93.88 228 GLN A C 1
ATOM 1786 O O . GLN A 1 228 ? 6.958 -15.912 3.935 1.00 93.88 228 GLN A O 1
ATOM 1791 N N . ALA A 1 229 ? 7.873 -13.865 3.797 1.00 86.31 229 ALA A N 1
ATOM 1792 C CA . ALA A 1 229 ? 7.124 -13.270 4.907 1.00 86.31 229 ALA A CA 1
ATOM 1793 C C . ALA A 1 229 ? 5.693 -12.839 4.530 1.00 86.31 229 ALA A C 1
ATOM 1795 O O . ALA A 1 229 ? 4.842 -12.709 5.406 1.00 86.31 229 ALA A O 1
ATOM 1796 N N . MET A 1 230 ? 5.425 -12.602 3.242 1.00 94.12 230 MET A N 1
ATOM 1797 C CA . MET A 1 230 ? 4.118 -12.198 2.710 1.00 94.12 230 MET A CA 1
ATOM 1798 C C . MET A 1 230 ? 3.807 -12.937 1.392 1.00 94.12 230 MET A C 1
ATOM 1800 O O . MET A 1 230 ? 3.819 -12.327 0.318 1.00 94.12 230 MET A O 1
ATOM 1804 N N . PRO A 1 231 ? 3.568 -14.261 1.427 1.00 87.62 231 PRO A N 1
ATOM 1805 C CA . PRO A 1 231 ? 3.401 -15.073 0.218 1.00 87.62 231 PRO A CA 1
ATOM 1806 C C . PRO A 1 231 ? 2.118 -14.757 -0.571 1.00 87.62 231 PRO A C 1
ATOM 1808 O O . PRO A 1 231 ? 2.073 -14.988 -1.780 1.00 87.62 231 PRO A O 1
ATOM 1811 N N . ASP A 1 232 ? 1.093 -14.213 0.092 1.00 87.69 232 ASP A N 1
ATOM 1812 C CA . ASP A 1 232 ? -0.166 -13.733 -0.492 1.00 87.69 232 ASP A CA 1
ATOM 1813 C C . ASP A 1 232 ? -0.035 -12.360 -1.175 1.00 87.69 232 ASP A C 1
ATOM 1815 O O . ASP A 1 232 ? -0.800 -12.041 -2.091 1.00 87.69 232 ASP A O 1
ATOM 1819 N N . LYS A 1 233 ? 0.939 -11.552 -0.743 1.00 93.31 233 LYS A N 1
ATOM 1820 C CA . LYS A 1 233 ? 1.175 -10.195 -1.240 1.00 93.31 233 LYS A CA 1
ATOM 1821 C C . LYS A 1 233 ? 2.043 -10.185 -2.491 1.00 93.31 233 LYS A C 1
ATOM 1823 O O . LYS A 1 233 ? 2.770 -11.128 -2.807 1.00 93.31 233 LYS A O 1
ATOM 1828 N N . LEU A 1 234 ? 1.973 -9.073 -3.208 1.00 97.44 234 LEU A N 1
ATOM 1829 C CA . LEU A 1 234 ? 2.830 -8.775 -4.343 1.00 97.44 234 LEU A CA 1
ATOM 1830 C C . LEU A 1 234 ? 4.223 -8.340 -3.872 1.00 97.44 234 LEU A C 1
ATOM 1832 O O . LEU A 1 234 ? 4.358 -7.543 -2.943 1.00 97.44 234 LEU A O 1
ATOM 1836 N N . VAL A 1 235 ? 5.253 -8.830 -4.554 1.00 98.62 235 VAL A N 1
ATOM 1837 C CA . VAL A 1 235 ? 6.615 -8.297 -4.476 1.00 98.62 235 VAL A CA 1
ATOM 1838 C C . VAL A 1 235 ? 7.065 -8.028 -5.905 1.00 98.62 235 VAL A C 1
ATOM 1840 O O . VAL A 1 235 ? 7.100 -8.947 -6.720 1.00 98.62 235 VAL A O 1
ATOM 1843 N N . SER A 1 236 ? 7.391 -6.787 -6.238 1.00 98.62 236 SER A N 1
ATOM 1844 C CA . SER A 1 236 ? 7.937 -6.407 -7.545 1.00 98.62 236 SER A CA 1
ATOM 1845 C C . SER A 1 236 ? 9.236 -5.619 -7.398 1.00 98.62 236 SER A C 1
ATOM 1847 O O . SER A 1 236 ? 9.664 -5.321 -6.283 1.00 98.62 236 SER A O 1
ATOM 1849 N N . ALA A 1 237 ? 9.913 -5.340 -8.509 1.00 98.56 237 ALA A N 1
ATOM 1850 C CA . ALA A 1 237 ? 11.084 -4.468 -8.516 1.00 98.56 237 ALA A CA 1
ATOM 1851 C C . ALA A 1 237 ? 11.180 -3.665 -9.814 1.00 98.56 237 ALA A C 1
ATOM 1853 O O . ALA A 1 237 ? 10.907 -4.210 -10.890 1.00 98.56 237 ALA A O 1
ATOM 1854 N N . ALA A 1 238 ? 11.644 -2.421 -9.720 1.00 98.12 238 ALA A N 1
ATOM 1855 C CA . ALA A 1 238 ? 12.033 -1.604 -10.864 1.00 98.12 238 ALA A CA 1
ATOM 1856 C C . ALA A 1 238 ? 13.544 -1.696 -11.122 1.00 98.12 238 ALA A C 1
ATOM 1858 O O . ALA A 1 238 ? 14.356 -1.785 -10.198 1.00 98.12 238 ALA A O 1
ATOM 1859 N N . ILE A 1 239 ? 13.919 -1.750 -12.404 1.00 97.44 239 ILE A N 1
ATOM 1860 C CA . ILE A 1 239 ? 15.293 -2.025 -12.853 1.00 97.44 239 ILE A CA 1
ATOM 1861 C C . ILE A 1 239 ? 15.648 -1.270 -14.140 1.00 97.44 239 ILE A C 1
ATOM 1863 O O . ILE A 1 239 ? 14.812 -1.082 -15.027 1.00 97.44 239 ILE A O 1
ATOM 1867 N N . PHE A 1 240 ? 16.921 -0.896 -14.292 1.00 96.69 240 PHE A N 1
ATOM 1868 C CA . PHE A 1 240 ? 17.415 -0.233 -15.505 1.00 96.69 240 PHE A CA 1
ATOM 1869 C C . PHE A 1 240 ? 17.343 -1.113 -16.754 1.00 96.69 240 PHE A C 1
ATOM 1871 O O . PHE A 1 240 ? 17.755 -2.274 -16.755 1.00 96.69 240 PHE A O 1
ATOM 1878 N N . GLY A 1 241 ? 16.898 -0.527 -17.868 1.00 94.50 241 GLY A N 1
ATOM 1879 C CA . GLY A 1 241 ? 16.764 -1.235 -19.140 1.00 94.50 241 GLY A CA 1
ATOM 1880 C C . GLY A 1 241 ? 18.066 -1.649 -19.831 1.00 94.50 241 GLY A C 1
ATOM 1881 O O . GLY A 1 241 ? 18.022 -2.522 -20.691 1.00 94.50 241 GLY A O 1
ATOM 1882 N N . THR A 1 242 ? 19.214 -1.063 -19.490 1.00 93.88 242 THR A N 1
ATOM 1883 C CA . THR A 1 242 ? 20.475 -1.247 -20.233 1.00 93.88 242 THR A CA 1
ATOM 1884 C C . THR A 1 242 ? 21.537 -1.953 -19.393 1.00 93.88 242 THR A C 1
ATOM 1886 O O . THR A 1 242 ? 21.506 -1.901 -18.165 1.00 93.88 242 THR A O 1
ATOM 1889 N N . SER A 1 243 ? 22.538 -2.561 -20.038 1.00 93.31 243 SER A N 1
ATOM 1890 C CA . SER A 1 243 ? 23.635 -3.248 -19.341 1.00 93.31 243 SER A CA 1
ATOM 1891 C C . SER A 1 243 ? 24.490 -2.344 -18.447 1.00 93.31 243 SER A C 1
ATOM 1893 O O . SER A 1 243 ? 25.178 -2.867 -17.572 1.00 93.31 243 SER A O 1
ATOM 1895 N N . TRP A 1 244 ? 24.442 -1.015 -18.621 1.00 93.50 244 TRP A N 1
ATOM 1896 C CA . TRP A 1 244 ? 25.280 -0.070 -17.874 1.00 93.50 244 TRP A CA 1
ATOM 1897 C C . TRP A 1 244 ? 25.060 -0.185 -16.361 1.00 93.50 244 TRP A C 1
ATOM 1899 O O . TRP A 1 244 ? 26.013 -0.467 -15.639 1.00 93.50 244 TRP A O 1
ATOM 1909 N N . TYR A 1 245 ? 23.810 -0.061 -15.904 1.00 95.62 245 TYR A N 1
ATOM 1910 C CA . TYR A 1 245 ? 23.412 -0.345 -14.518 1.00 95.62 245 TYR A CA 1
ATOM 1911 C C . TYR A 1 245 ? 22.692 -1.695 -14.370 1.00 95.62 245 TYR A C 1
ATOM 1913 O O . TYR A 1 245 ? 22.696 -2.272 -13.288 1.00 95.62 245 TYR A O 1
ATOM 1921 N N . GLY A 1 246 ? 22.116 -2.253 -15.441 1.00 96.62 246 GLY A N 1
ATOM 1922 C CA . GLY A 1 246 ? 21.401 -3.534 -15.406 1.00 96.62 246 GLY A CA 1
ATOM 1923 C C . GLY A 1 246 ? 22.262 -4.711 -14.934 1.00 96.62 246 GLY A C 1
ATOM 1924 O O . GLY A 1 246 ? 21.747 -5.636 -14.309 1.00 96.62 246 GLY A O 1
ATOM 1925 N N . ASN A 1 247 ? 23.582 -4.659 -15.152 1.00 96.69 247 ASN A N 1
ATOM 1926 C CA . ASN A 1 247 ? 24.522 -5.665 -14.649 1.00 96.69 247 ASN A CA 1
ATOM 1927 C C . ASN A 1 247 ? 24.764 -5.585 -13.126 1.00 96.69 247 ASN A C 1
ATOM 1929 O O . ASN A 1 247 ? 25.420 -6.471 -12.582 1.00 96.69 247 ASN A O 1
ATOM 1933 N N . ASN A 1 248 ? 24.236 -4.577 -12.420 1.00 97.69 248 ASN A N 1
ATOM 1934 C CA . ASN A 1 248 ? 24.328 -4.495 -10.960 1.00 97.69 248 ASN A CA 1
ATOM 1935 C C . ASN A 1 248 ? 23.307 -5.395 -10.243 1.00 97.69 248 ASN A C 1
ATOM 1937 O O . ASN A 1 248 ? 23.581 -5.812 -9.118 1.00 97.69 248 ASN A O 1
ATOM 1941 N N . TYR A 1 249 ? 22.182 -5.743 -10.877 1.00 98.12 249 TYR A N 1
ATOM 1942 C CA . TYR A 1 249 ? 21.161 -6.641 -10.320 1.00 98.12 249 TYR A CA 1
ATOM 1943 C C . TYR A 1 249 ? 21.514 -8.124 -10.553 1.00 98.12 249 TYR A C 1
ATOM 1945 O O . TYR A 1 249 ? 22.048 -8.479 -11.608 1.00 98.12 249 TYR A O 1
ATOM 1953 N N . ASP A 1 250 ? 21.190 -9.013 -9.601 1.00 97.50 250 ASP A N 1
ATOM 1954 C CA . ASP A 1 250 ? 21.227 -10.468 -9.843 1.00 97.50 250 ASP A CA 1
ATOM 1955 C C . ASP A 1 250 ? 19.959 -10.868 -10.630 1.00 97.50 250 ASP A C 1
ATOM 1957 O O . ASP A 1 250 ? 18.853 -10.583 -10.163 1.00 97.50 250 ASP A O 1
ATOM 1961 N N . PRO A 1 251 ? 20.063 -11.530 -11.802 1.00 95.44 251 PRO A N 1
ATOM 1962 C CA . PRO A 1 251 ? 18.894 -12.000 -12.549 1.00 95.44 251 PRO A CA 1
ATOM 1963 C C . PRO A 1 251 ? 17.967 -12.930 -11.744 1.00 95.44 251 PRO A C 1
ATOM 1965 O O . PRO A 1 251 ? 16.777 -12.991 -12.051 1.00 95.44 251 PRO A O 1
ATOM 1968 N N . LYS A 1 252 ? 18.454 -13.597 -10.684 1.00 97.06 252 LYS A N 1
ATOM 1969 C CA . LYS A 1 252 ? 17.619 -14.400 -9.765 1.00 97.06 252 LYS A CA 1
ATOM 1970 C C . LYS A 1 252 ? 16.549 -13.595 -9.024 1.00 97.06 252 LYS A C 1
ATOM 1972 O O . LYS A 1 252 ? 15.610 -14.191 -8.504 1.00 97.06 252 LYS A O 1
ATOM 1977 N N . LEU A 1 253 ? 16.629 -12.261 -9.001 1.00 98.12 253 LEU A N 1
ATOM 1978 C CA . LEU A 1 253 ? 15.537 -11.405 -8.524 1.00 98.12 253 LEU A CA 1
ATOM 1979 C C . LEU A 1 253 ? 14.204 -11.784 -9.192 1.00 98.12 253 LEU A C 1
ATOM 1981 O O . LEU A 1 253 ? 13.169 -11.809 -8.529 1.00 98.12 253 LEU A O 1
ATOM 1985 N N . ALA A 1 254 ? 14.250 -12.170 -10.475 1.00 97.69 254 ALA A N 1
ATOM 1986 C CA . ALA A 1 254 ? 13.099 -12.628 -11.245 1.00 97.69 254 ALA A CA 1
ATOM 1987 C C . ALA A 1 254 ? 12.373 -13.837 -10.633 1.00 97.69 254 ALA A C 1
ATOM 1989 O O . ALA A 1 254 ? 11.177 -13.984 -10.874 1.00 97.69 254 ALA A O 1
ATOM 1990 N N . ASP A 1 255 ? 13.032 -14.692 -9.845 1.00 97.44 255 ASP A N 1
ATOM 1991 C CA . ASP A 1 255 ? 12.396 -15.870 -9.244 1.00 97.44 255 ASP A CA 1
ATOM 1992 C C . ASP A 1 255 ? 11.440 -15.480 -8.104 1.00 97.44 255 ASP A C 1
ATOM 1994 O O . ASP A 1 255 ? 10.364 -16.068 -7.973 1.00 97.44 255 ASP A O 1
ATOM 1998 N N . TYR A 1 256 ? 11.784 -14.437 -7.339 1.00 98.06 256 TYR A N 1
ATOM 1999 C CA . TYR A 1 256 ? 11.083 -14.033 -6.112 1.00 98.06 256 TYR A CA 1
ATOM 2000 C C . TYR A 1 256 ? 10.033 -12.929 -6.301 1.00 98.06 256 TYR A C 1
ATOM 2002 O O . TYR A 1 256 ? 9.224 -12.705 -5.402 1.00 98.06 256 TYR A O 1
ATOM 2010 N N . VAL A 1 257 ? 10.015 -12.266 -7.462 1.00 98.25 257 VAL A N 1
ATOM 2011 C CA . VAL A 1 257 ? 9.058 -11.192 -7.781 1.00 98.25 257 VAL A CA 1
ATOM 2012 C C . VAL A 1 257 ? 7.897 -11.651 -8.670 1.00 98.25 257 VAL A C 1
ATOM 2014 O O . VAL A 1 257 ? 8.042 -12.520 -9.532 1.00 98.25 257 VAL A O 1
ATOM 2017 N N . ASP A 1 258 ? 6.738 -11.017 -8.525 1.00 97.44 258 ASP A N 1
ATOM 2018 C CA . ASP A 1 258 ? 5.576 -11.182 -9.402 1.00 97.44 258 ASP A CA 1
ATOM 2019 C C . ASP A 1 258 ? 5.799 -10.535 -10.783 1.00 97.44 258 ASP A C 1
ATOM 2021 O O . ASP A 1 258 ? 5.239 -11.003 -11.781 1.00 97.44 258 ASP A O 1
ATOM 2025 N N . TRP A 1 259 ? 6.629 -9.484 -10.855 1.00 97.69 259 TRP A N 1
ATOM 2026 C CA . TRP A 1 259 ? 7.184 -8.912 -12.088 1.00 97.69 259 TRP A CA 1
ATOM 2027 C C . TRP A 1 259 ? 8.451 -8.079 -11.836 1.00 97.69 259 TRP A C 1
ATOM 2029 O O . TRP A 1 259 ? 8.681 -7.580 -10.735 1.00 97.69 259 TRP A O 1
ATOM 2039 N N . LEU A 1 260 ? 9.225 -7.880 -12.902 1.00 98.50 260 LEU A N 1
ATOM 2040 C CA . LEU A 1 260 ? 10.255 -6.854 -13.027 1.00 98.50 260 LEU A CA 1
ATOM 2041 C C . LEU A 1 260 ? 9.731 -5.725 -13.922 1.00 98.50 260 LEU A C 1
ATOM 2043 O O . LEU A 1 260 ? 9.376 -5.959 -15.080 1.00 98.50 260 LEU A O 1
ATOM 2047 N N . GLY A 1 261 ? 9.675 -4.509 -13.384 1.00 98.00 261 GLY A N 1
ATOM 2048 C CA . GLY A 1 261 ? 9.406 -3.284 -14.125 1.00 98.00 261 GLY A CA 1
ATOM 2049 C C . GLY A 1 261 ? 10.691 -2.779 -14.769 1.00 98.00 261 GLY A C 1
ATOM 2050 O O . GLY A 1 261 ? 11.498 -2.120 -14.120 1.00 98.00 261 GLY A O 1
ATOM 2051 N N . ILE A 1 262 ? 10.907 -3.084 -16.047 1.00 97.75 262 ILE A N 1
ATOM 2052 C CA . ILE A 1 262 ? 12.048 -2.524 -16.768 1.00 97.75 262 ILE A CA 1
ATOM 2053 C C . ILE A 1 262 ? 11.743 -1.058 -17.079 1.00 97.75 262 ILE A C 1
ATOM 2055 O O . ILE A 1 262 ? 10.814 -0.747 -17.832 1.00 97.75 262 ILE A O 1
ATOM 2059 N N . MET A 1 263 ? 12.580 -0.162 -16.565 1.00 97.19 263 MET A N 1
ATOM 2060 C CA . MET A 1 263 ? 12.582 1.254 -16.913 1.00 97.19 263 MET A CA 1
ATOM 2061 C C . MET A 1 263 ? 13.094 1.419 -18.350 1.00 97.19 263 MET A C 1
ATOM 2063 O O . MET A 1 263 ? 14.287 1.576 -18.606 1.00 97.19 263 MET A O 1
ATOM 2067 N N . THR A 1 264 ? 12.176 1.306 -19.315 1.00 97.00 264 THR A N 1
ATOM 2068 C CA . THR A 1 264 ? 12.425 1.502 -20.758 1.00 97.00 264 THR A CA 1
ATOM 2069 C C . THR A 1 264 ? 12.063 2.920 -21.210 1.00 97.00 264 THR A C 1
ATOM 2071 O O . THR A 1 264 ? 11.573 3.151 -22.318 1.00 97.00 264 THR A O 1
ATOM 2074 N N . TYR A 1 265 ? 12.275 3.864 -20.304 1.00 96.31 265 TYR A N 1
ATOM 2075 C CA . TYR A 1 265 ? 12.320 5.303 -20.513 1.00 96.31 265 TYR A CA 1
ATOM 2076 C C . TYR A 1 265 ? 13.703 5.800 -20.084 1.00 96.31 265 TYR A C 1
ATOM 2078 O O . TYR A 1 265 ? 14.535 5.013 -19.635 1.00 96.31 265 TYR A O 1
ATOM 2086 N N . ASP A 1 266 ? 13.963 7.088 -20.279 1.00 94.94 266 ASP A N 1
ATOM 2087 C CA . ASP A 1 266 ? 15.236 7.741 -19.957 1.00 94.94 266 ASP A CA 1
ATOM 2088 C C . ASP A 1 266 ? 16.454 7.040 -20.580 1.00 94.94 266 ASP A C 1
ATOM 2090 O O . ASP A 1 266 ? 17.556 7.027 -20.041 1.00 94.94 266 ASP A O 1
ATOM 2094 N N . LEU A 1 267 ? 16.253 6.501 -21.788 1.00 95.62 267 LEU A N 1
ATOM 2095 C CA . LEU A 1 267 ? 17.315 6.025 -22.683 1.00 95.62 267 LEU A CA 1
ATOM 2096 C C . LEU A 1 267 ? 18.081 7.203 -23.328 1.00 95.62 267 LEU A C 1
ATOM 2098 O O . LEU A 1 267 ? 19.178 7.033 -23.855 1.00 95.62 267 LEU A O 1
ATOM 2102 N N . THR A 1 268 ? 17.501 8.402 -23.236 1.00 95.31 268 THR A N 1
ATOM 2103 C CA . THR A 1 268 ? 18.095 9.738 -23.391 1.00 95.31 268 THR A CA 1
ATOM 2104 C C . THR A 1 268 ? 17.413 10.662 -22.371 1.00 95.31 268 THR A C 1
ATOM 2106 O O . THR A 1 268 ? 16.333 10.340 -21.880 1.00 95.31 268 THR A O 1
ATOM 2109 N N . GLY A 1 269 ? 17.988 11.819 -22.045 1.00 93.50 269 GLY A N 1
ATOM 2110 C CA . GLY A 1 269 ? 17.301 12.838 -21.257 1.00 93.50 269 GLY A CA 1
ATOM 2111 C C . GLY A 1 269 ? 18.161 13.554 -20.230 1.00 93.50 269 GLY A C 1
ATOM 2112 O O . GLY A 1 269 ? 19.010 14.373 -20.565 1.00 93.50 269 GLY A O 1
ATOM 2113 N N . SER A 1 270 ? 17.857 13.338 -18.952 1.00 87.44 270 SER A N 1
ATOM 2114 C CA . SER A 1 270 ? 18.073 14.331 -17.893 1.00 87.44 270 SER A CA 1
ATOM 2115 C C . SER A 1 270 ? 19.522 14.586 -17.428 1.00 87.44 270 SER A C 1
ATOM 2117 O O . SER A 1 270 ? 19.707 15.190 -16.374 1.00 87.44 270 SER A O 1
ATOM 2119 N N . TRP A 1 271 ? 20.554 14.201 -18.185 1.00 89.50 271 TRP A N 1
ATOM 2120 C CA . TRP A 1 271 ? 21.972 14.358 -17.826 1.00 89.50 271 TRP A CA 1
ATOM 2121 C C . TRP A 1 271 ? 22.793 15.056 -18.928 1.00 89.50 271 TRP A C 1
ATOM 2123 O O . TRP A 1 271 ? 22.464 14.994 -20.110 1.00 89.50 271 TRP A O 1
ATOM 2133 N N . ASN A 1 272 ? 23.885 15.734 -18.543 1.00 89.88 272 ASN A N 1
ATOM 2134 C CA . ASN A 1 272 ? 24.682 16.605 -19.433 1.00 89.88 272 ASN A CA 1
ATOM 2135 C C . ASN A 1 272 ? 25.227 15.910 -20.697 1.00 89.88 272 ASN A C 1
ATOM 2137 O O . ASN A 1 272 ? 25.458 16.574 -21.704 1.00 89.88 272 ASN A O 1
ATOM 2141 N N . SER A 1 273 ? 25.498 14.603 -20.626 1.00 90.38 273 SER A N 1
ATOM 2142 C CA . SER A 1 273 ? 26.080 13.801 -21.711 1.00 90.38 273 SER A CA 1
ATOM 2143 C C . SER A 1 273 ? 25.054 12.962 -22.485 1.00 90.38 273 SER A C 1
ATOM 2145 O O . SER A 1 273 ? 25.453 12.109 -23.279 1.00 90.38 273 SER A O 1
ATOM 2147 N N . SER A 1 274 ? 23.750 13.191 -22.296 1.00 94.25 274 SER A N 1
ATOM 2148 C CA . SER A 1 274 ? 22.725 12.553 -23.127 1.00 94.25 274 SER A CA 1
ATOM 2149 C C . SER A 1 274 ? 22.852 13.006 -24.585 1.00 94.25 274 SER A C 1
ATOM 2151 O O . SER A 1 274 ? 22.947 14.214 -24.820 1.00 94.25 274 SER A O 1
ATOM 2153 N N . PRO A 1 275 ? 22.766 12.101 -25.577 1.00 96.06 275 PRO A N 1
ATOM 2154 C CA . PRO A 1 275 ? 22.475 12.511 -26.943 1.00 96.06 275 PRO A CA 1
ATOM 2155 C C . PRO A 1 275 ? 21.048 13.080 -27.020 1.00 96.06 275 PRO A C 1
ATOM 2157 O O . PRO A 1 275 ? 20.192 12.778 -26.184 1.00 96.06 275 PRO A O 1
ATOM 2160 N N . VAL A 1 276 ? 20.788 13.906 -28.031 1.00 96.25 276 VAL A N 1
ATOM 2161 C CA . VAL A 1 276 ? 19.440 14.378 -28.370 1.00 96.25 276 VAL A CA 1
ATOM 2162 C C . VAL A 1 276 ? 18.719 13.288 -29.158 1.00 96.25 276 VAL A C 1
ATOM 2164 O O . VAL A 1 276 ? 19.233 12.835 -30.180 1.00 96.25 276 VAL A O 1
ATOM 2167 N N . GLY A 1 277 ? 17.534 12.877 -28.705 1.00 96.75 277 GLY A N 1
ATOM 2168 C CA . GLY A 1 277 ? 16.746 11.828 -29.353 1.00 96.75 277 GLY A CA 1
ATOM 2169 C C . GLY A 1 277 ? 15.639 11.262 -28.457 1.00 96.75 277 GLY A C 1
ATOM 2170 O O . GLY A 1 277 ? 15.495 11.703 -27.315 1.00 96.75 277 GLY A O 1
ATOM 2171 N N . PRO A 1 278 ? 14.858 10.282 -28.945 1.00 96.81 278 PRO A N 1
ATOM 2172 C CA . PRO A 1 278 ? 13.729 9.708 -28.215 1.00 96.81 278 PRO A CA 1
ATOM 2173 C C . PRO A 1 278 ? 14.149 8.861 -27.006 1.00 96.81 278 PRO A C 1
ATOM 2175 O O . PRO A 1 278 ? 14.783 7.823 -27.165 1.00 96.81 278 PRO A O 1
ATOM 2178 N N . HIS A 1 279 ? 13.690 9.239 -25.809 1.00 96.19 279 HIS A N 1
ATOM 2179 C CA . HIS A 1 279 ? 14.038 8.552 -24.555 1.00 96.19 279 HIS A CA 1
ATOM 2180 C C . HIS A 1 279 ? 13.359 7.191 -24.328 1.00 96.19 279 HIS A C 1
ATOM 2182 O O . HIS A 1 279 ? 13.675 6.505 -23.360 1.00 96.19 279 HIS A O 1
ATOM 2188 N N . THR A 1 280 ? 12.402 6.802 -25.178 1.00 96.50 280 THR A N 1
ATOM 2189 C CA . THR A 1 280 ? 11.525 5.640 -24.935 1.00 96.50 280 THR A CA 1
ATOM 2190 C C . THR A 1 280 ? 10.986 4.984 -26.220 1.00 96.50 280 THR A C 1
ATOM 2192 O O . THR A 1 280 ? 9.974 4.278 -26.193 1.00 96.50 280 THR A O 1
ATOM 2195 N N . THR A 1 281 ? 11.631 5.227 -27.372 1.00 95.38 281 THR A N 1
ATOM 2196 C CA . THR A 1 281 ? 11.165 4.698 -28.671 1.00 95.38 281 THR A CA 1
ATOM 2197 C C . THR A 1 281 ? 11.007 3.179 -28.634 1.00 95.38 281 THR A C 1
ATOM 2199 O O . THR A 1 281 ? 11.857 2.465 -28.103 1.00 95.38 281 THR A O 1
ATOM 2202 N N . LEU A 1 282 ? 9.918 2.677 -29.220 1.00 94.94 282 LEU A N 1
ATOM 2203 C CA . LEU A 1 282 ? 9.604 1.252 -29.227 1.00 94.94 282 LEU A CA 1
ATOM 2204 C C . LEU A 1 282 ? 10.667 0.422 -29.958 1.00 94.94 282 LEU A C 1
ATOM 2206 O O . LEU A 1 282 ? 11.079 -0.621 -29.457 1.00 94.94 282 LEU A O 1
ATOM 2210 N N . TYR A 1 283 ? 11.099 0.881 -31.136 1.00 92.25 283 TYR A N 1
ATOM 2211 C CA . TYR A 1 283 ? 11.937 0.097 -32.042 1.00 92.25 283 TYR A CA 1
ATOM 2212 C C . TYR A 1 283 ? 13.374 0.607 -32.151 1.00 92.25 283 TYR A C 1
ATOM 2214 O O . TYR A 1 283 ? 13.635 1.811 -32.064 1.00 92.25 283 TYR A O 1
ATOM 2222 N N . LYS A 1 284 ? 14.287 -0.331 -32.422 1.00 90.50 284 LYS A N 1
ATOM 2223 C CA . LYS A 1 284 ? 15.727 -0.109 -32.579 1.00 90.50 284 LYS A CA 1
ATOM 2224 C C . LYS A 1 284 ? 16.027 0.903 -33.682 1.00 90.50 284 LYS A C 1
ATOM 2226 O O . LYS A 1 284 ? 15.737 0.675 -34.862 1.00 90.50 284 LYS A O 1
ATOM 2231 N N . ILE A 1 285 ? 16.701 1.992 -33.317 1.00 91.19 285 ILE A N 1
ATOM 2232 C CA . ILE A 1 285 ? 17.196 2.997 -34.263 1.00 91.19 285 ILE A CA 1
ATOM 2233 C C . ILE A 1 285 ? 18.415 2.417 -34.995 1.00 91.19 285 ILE A C 1
ATOM 2235 O O . ILE A 1 285 ? 19.558 2.528 -34.551 1.00 91.19 285 ILE A O 1
ATOM 2239 N N . ARG A 1 286 ? 18.158 1.769 -36.141 1.00 86.06 286 ARG A N 1
ATOM 2240 C CA . ARG A 1 286 ? 19.198 1.175 -37.005 1.00 86.06 286 ARG A CA 1
ATOM 2241 C C . ARG A 1 286 ? 20.025 2.222 -37.767 1.00 86.06 286 ARG A C 1
ATOM 2243 O O . ARG A 1 286 ? 21.141 1.919 -38.172 1.00 86.06 286 ARG A O 1
ATOM 2250 N N . ASN A 1 287 ? 19.505 3.442 -37.938 1.00 90.31 287 ASN A N 1
ATOM 2251 C CA . ASN A 1 287 ? 20.236 4.590 -38.478 1.00 90.31 287 ASN A CA 1
ATOM 2252 C C . ASN A 1 287 ? 20.345 5.692 -37.412 1.00 90.31 287 ASN A C 1
ATOM 2254 O O . ASN A 1 287 ? 19.483 6.556 -37.319 1.00 90.31 287 ASN A O 1
ATOM 2258 N N . GLN A 1 288 ? 21.398 5.645 -36.598 1.00 93.31 288 GLN A N 1
ATOM 2259 C CA . GLN A 1 288 ? 21.669 6.654 -35.564 1.00 93.31 288 GLN A CA 1
ATOM 2260 C C . GLN A 1 288 ? 22.091 8.007 -36.170 1.00 93.31 288 GLN A C 1
ATOM 2262 O O . GLN A 1 288 ? 21.862 9.056 -35.570 1.00 93.31 288 GLN A O 1
ATOM 2267 N N . GLU A 1 289 ? 22.673 8.002 -37.377 1.00 93.94 289 GLU A N 1
ATOM 2268 C CA . GLU A 1 289 ? 23.207 9.205 -38.030 1.00 93.94 289 GLU A CA 1
ATOM 2269 C C . GLU A 1 289 ? 22.113 10.234 -38.362 1.00 93.94 289 GLU A C 1
ATOM 2271 O O . GLU A 1 289 ? 22.398 11.429 -38.424 1.00 93.94 289 GLU A O 1
ATOM 2276 N N . SER A 1 290 ? 20.845 9.814 -38.483 1.00 93.69 290 SER A N 1
ATOM 2277 C CA . SER A 1 290 ? 19.716 10.732 -38.701 1.00 93.69 290 SER A CA 1
ATOM 2278 C C . SER A 1 290 ? 19.510 11.745 -37.570 1.00 93.69 290 SER A C 1
ATOM 2280 O O . SER A 1 290 ? 18.891 12.777 -37.800 1.00 93.69 290 SER A O 1
ATOM 2282 N N . TYR A 1 291 ? 20.037 11.482 -36.369 1.00 95.25 291 TYR A N 1
ATOM 2283 C CA . TYR A 1 291 ? 19.953 12.391 -35.222 1.00 95.25 291 TYR A 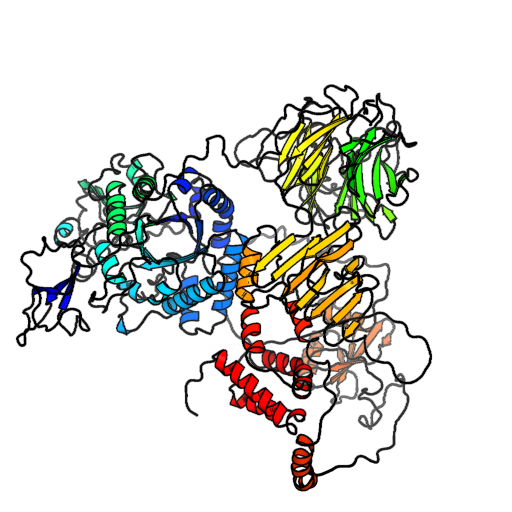CA 1
ATOM 2284 C C . TYR A 1 291 ? 21.163 13.334 -35.104 1.00 95.25 291 TYR A C 1
ATOM 2286 O O . TYR A 1 291 ? 21.195 14.161 -34.195 1.00 95.25 291 TYR A O 1
ATOM 2294 N N . VAL A 1 292 ? 22.159 13.256 -35.999 1.00 94.31 292 VAL A N 1
ATOM 2295 C CA . VAL A 1 292 ? 23.379 14.088 -35.924 1.00 94.31 292 VAL A CA 1
ATOM 2296 C C . VAL A 1 292 ? 23.066 15.581 -36.074 1.00 94.31 292 VAL A C 1
ATOM 2298 O O . VAL A 1 292 ? 23.583 16.384 -35.303 1.00 94.31 292 VAL A O 1
ATOM 2301 N N . GLU A 1 293 ? 22.169 15.960 -36.989 1.00 91.06 293 GLU A N 1
ATOM 2302 C CA . GLU A 1 293 ? 21.747 17.363 -37.172 1.00 91.06 293 GLU A CA 1
ATOM 2303 C C . GLU A 1 293 ? 20.872 17.896 -36.018 1.00 91.06 293 GLU A C 1
ATOM 2305 O O . GLU A 1 293 ? 20.664 19.103 -35.897 1.00 91.06 293 GLU A O 1
ATOM 2310 N N . GLU A 1 294 ? 20.376 17.014 -35.144 1.00 93.19 294 GLU A N 1
ATOM 2311 C CA . GLU A 1 294 ? 19.615 17.382 -33.945 1.00 93.19 294 GLU A CA 1
ATOM 2312 C C . GLU A 1 294 ? 20.476 17.529 -32.690 1.00 93.19 294 GLU A C 1
ATOM 2314 O O . GLU A 1 294 ? 19.980 18.030 -31.678 1.00 93.19 294 GLU A O 1
ATOM 2319 N N . GLN A 1 295 ? 21.744 17.112 -32.720 1.00 95.38 295 GLN A N 1
ATOM 2320 C CA . GLN A 1 295 ? 22.607 17.210 -31.549 1.00 95.38 295 GLN A CA 1
ATOM 2321 C C . GLN A 1 295 ? 22.879 18.672 -31.178 1.00 95.38 295 GLN A C 1
ATOM 2323 O O . GLN A 1 295 ? 23.001 19.566 -32.018 1.00 95.38 295 GLN A O 1
ATOM 2328 N N . GLN A 1 296 ? 23.032 18.922 -29.879 1.00 93.75 296 GLN A N 1
ATOM 2329 C CA . GLN A 1 296 ? 23.422 20.241 -29.381 1.00 93.75 296 GLN A CA 1
ATOM 2330 C C . GLN A 1 296 ? 24.861 20.632 -29.776 1.00 93.75 296 GLN A C 1
ATOM 2332 O O . GLN A 1 296 ? 25.203 21.811 -29.715 1.00 93.75 296 GLN A O 1
ATOM 2337 N N . GLY A 1 297 ? 25.688 19.687 -30.228 1.00 91.25 297 GLY A N 1
ATOM 2338 C CA . GLY A 1 297 ? 27.063 19.896 -30.680 1.00 91.25 297 GLY A CA 1
ATOM 2339 C C . GLY A 1 297 ? 27.600 18.652 -31.389 1.00 91.25 297 GLY A C 1
ATOM 2340 O O . GLY A 1 297 ? 26.869 17.998 -32.125 1.00 91.25 297 GLY A O 1
ATOM 2341 N N . GLU A 1 298 ? 28.861 18.297 -31.140 1.00 91.00 298 GLU A N 1
ATOM 2342 C CA . GLU A 1 298 ? 29.348 16.943 -31.444 1.00 91.00 298 GLU A CA 1
ATOM 2343 C C . GLU A 1 298 ? 28.584 15.895 -30.613 1.00 91.00 298 GLU A C 1
ATOM 2345 O O . GLU A 1 298 ? 28.066 16.201 -29.536 1.00 91.00 298 GLU A O 1
ATOM 2350 N N . TRP A 1 299 ? 28.512 14.654 -31.103 1.00 94.44 299 TRP A N 1
ATOM 2351 C CA . TRP A 1 299 ? 27.778 13.583 -30.426 1.00 94.44 299 TRP A CA 1
ATOM 2352 C C . TRP A 1 299 ? 28.418 13.260 -29.056 1.00 94.44 299 TRP A C 1
ATOM 2354 O O . TRP A 1 299 ? 29.592 12.869 -29.009 1.00 94.44 299 TRP A O 1
ATOM 2364 N N . PRO A 1 300 ? 27.686 13.405 -27.935 1.00 91.88 300 PRO A N 1
ATOM 2365 C CA . PRO A 1 300 ? 28.267 13.358 -26.593 1.00 91.88 300 PRO A CA 1
ATOM 2366 C C . PRO A 1 300 ? 28.706 11.945 -26.188 1.00 91.88 300 PRO A C 1
ATOM 2368 O O . PRO A 1 300 ? 28.316 10.955 -26.800 1.00 91.88 300 PRO A O 1
ATOM 2371 N N . GLY A 1 301 ? 29.520 11.822 -25.136 1.00 85.06 301 GLY A N 1
ATOM 2372 C CA . GLY A 1 301 ? 29.937 10.511 -24.611 1.00 85.06 301 GLY A CA 1
ATOM 2373 C C . GLY A 1 301 ? 30.889 9.719 -25.522 1.00 85.06 301 GLY A C 1
ATOM 2374 O O . GLY A 1 301 ? 31.016 8.510 -25.370 1.00 85.06 301 GLY A O 1
ATOM 2375 N N . GLY A 1 302 ? 31.575 10.381 -26.462 1.00 84.94 302 GLY A N 1
ATOM 2376 C CA . GLY A 1 302 ? 32.549 9.732 -27.349 1.00 84.94 302 GLY A CA 1
ATOM 2377 C C . GLY A 1 302 ? 31.952 9.140 -28.629 1.00 84.94 302 GLY A C 1
ATOM 2378 O O . GLY A 1 302 ? 32.547 8.232 -29.207 1.00 84.94 302 GLY A O 1
ATOM 2379 N N . GLY A 1 303 ? 30.805 9.650 -29.084 1.00 89.62 303 GLY A N 1
ATOM 2380 C CA . GLY A 1 303 ? 30.204 9.283 -30.367 1.00 89.62 303 GLY A CA 1
ATOM 2381 C C . GLY A 1 303 ? 29.229 8.102 -30.323 1.00 89.62 303 GLY A C 1
ATOM 2382 O O . GLY A 1 303 ? 29.114 7.393 -29.325 1.00 89.62 303 GLY A O 1
ATOM 2383 N N . ILE A 1 304 ? 28.544 7.893 -31.454 1.00 90.44 304 ILE A N 1
ATOM 2384 C CA . ILE A 1 304 ? 27.410 6.964 -31.638 1.00 90.44 304 ILE A CA 1
ATOM 2385 C C . ILE A 1 304 ? 27.674 5.552 -31.087 1.00 90.44 304 ILE A C 1
ATOM 2387 O O . ILE A 1 304 ? 26.775 4.940 -30.525 1.00 90.44 304 ILE A O 1
ATOM 2391 N N . VAL A 1 305 ? 28.895 5.028 -31.232 1.00 83.62 305 VAL A N 1
ATOM 2392 C CA . VAL A 1 305 ? 29.250 3.663 -30.792 1.00 83.62 305 VAL A CA 1
ATOM 2393 C C . VAL A 1 305 ? 29.305 3.535 -29.265 1.00 83.62 305 VAL A C 1
ATOM 2395 O O . VAL A 1 305 ? 28.963 2.485 -28.730 1.00 83.62 305 VAL A O 1
ATOM 2398 N N . ASN A 1 306 ? 29.729 4.593 -28.569 1.00 85.12 306 ASN A N 1
ATOM 2399 C CA . ASN A 1 306 ? 29.947 4.587 -27.119 1.00 85.12 306 ASN A CA 1
ATOM 2400 C C . ASN A 1 306 ? 28.720 5.079 -26.334 1.00 85.12 306 ASN A C 1
ATOM 2402 O O . ASN A 1 306 ? 28.551 4.721 -25.174 1.00 85.12 306 ASN A O 1
ATOM 2406 N N . ASN A 1 307 ? 27.871 5.893 -26.967 1.00 90.62 307 ASN A N 1
ATOM 2407 C CA . ASN A 1 307 ? 26.699 6.523 -26.357 1.00 90.62 307 ASN A CA 1
ATOM 2408 C C . ASN A 1 307 ? 25.511 6.562 -27.352 1.00 90.62 307 ASN A C 1
ATOM 2410 O O . ASN A 1 307 ? 25.124 7.649 -27.793 1.00 90.62 307 ASN A O 1
ATOM 2414 N N . PRO A 1 308 ? 24.995 5.403 -27.809 1.00 92.88 308 PRO A N 1
ATOM 2415 C CA . PRO A 1 308 ? 23.899 5.327 -28.779 1.00 92.88 308 PRO A CA 1
ATOM 2416 C C . PRO A 1 308 ? 22.549 5.733 -28.172 1.00 92.88 308 PRO A C 1
ATOM 2418 O O . PRO A 1 308 ? 22.323 5.571 -26.976 1.00 92.88 308 PRO A O 1
ATOM 2421 N N . ILE A 1 309 ? 21.605 6.161 -29.016 1.00 95.50 309 ILE A N 1
ATOM 2422 C CA . ILE A 1 309 ? 20.190 6.269 -28.633 1.00 95.50 309 ILE A CA 1
ATOM 2423 C C . ILE A 1 309 ? 19.597 4.854 -28.645 1.00 95.50 309 ILE A C 1
ATOM 2425 O O . ILE A 1 309 ? 19.534 4.216 -29.700 1.00 95.50 309 ILE A O 1
ATOM 2429 N N . LEU A 1 310 ? 19.177 4.359 -27.481 1.00 94.50 310 LEU A N 1
ATOM 2430 C CA . LEU A 1 310 ? 18.619 3.012 -27.312 1.00 94.50 310 LEU A CA 1
ATOM 2431 C C . LEU A 1 310 ? 17.082 3.013 -27.358 1.00 94.50 310 LEU A C 1
ATOM 2433 O O . LEU A 1 310 ? 16.435 4.049 -27.214 1.00 94.50 310 LEU A O 1
ATOM 2437 N N . SER A 1 311 ? 16.499 1.832 -27.567 1.00 95.00 311 SER A N 1
ATOM 2438 C CA . SER A 1 311 ? 15.051 1.607 -27.669 1.00 95.00 311 SER A CA 1
ATOM 2439 C C . SER A 1 311 ? 14.524 0.608 -26.632 1.00 95.00 311 SER A C 1
ATOM 2441 O O . SER A 1 311 ? 15.298 -0.119 -26.011 1.00 95.00 311 SER A O 1
ATOM 2443 N N . VAL A 1 312 ? 13.197 0.514 -26.488 1.00 95.06 312 VAL A N 1
ATOM 2444 C CA . VAL A 1 312 ? 12.535 -0.555 -25.712 1.00 95.06 312 VAL A CA 1
ATOM 2445 C C . VAL A 1 312 ? 12.863 -1.942 -26.280 1.00 95.06 312 VAL A C 1
ATOM 2447 O O . VAL A 1 312 ? 13.009 -2.903 -25.533 1.00 95.06 312 VAL A O 1
ATOM 2450 N N . GLU A 1 313 ? 13.044 -2.049 -27.597 1.00 92.75 313 GLU A N 1
ATOM 2451 C CA . GLU A 1 313 ? 13.593 -3.243 -28.243 1.00 92.75 313 GLU A CA 1
ATOM 2452 C C . GLU A 1 313 ? 14.987 -3.606 -27.693 1.00 92.75 313 GLU A C 1
ATOM 2454 O O . GLU A 1 313 ? 15.207 -4.740 -27.265 1.00 92.75 313 GLU A O 1
ATOM 2459 N N . ASP A 1 314 ? 15.908 -2.634 -27.629 1.00 93.38 314 ASP A N 1
ATOM 2460 C CA . ASP A 1 314 ? 17.279 -2.843 -27.139 1.00 93.38 314 ASP A CA 1
ATOM 2461 C C . ASP A 1 314 ? 17.330 -3.305 -25.678 1.00 93.38 314 ASP A C 1
ATOM 2463 O O . ASP A 1 314 ? 18.116 -4.195 -25.339 1.00 93.38 314 ASP A O 1
ATOM 2467 N N . THR A 1 315 ? 16.475 -2.742 -24.822 1.00 95.38 315 THR A N 1
ATOM 2468 C CA . THR A 1 315 ? 16.381 -3.148 -23.414 1.00 95.38 315 THR A CA 1
ATOM 2469 C C . THR A 1 315 ? 15.761 -4.539 -23.259 1.00 95.38 315 THR A C 1
ATOM 2471 O O . THR A 1 315 ? 16.233 -5.340 -22.448 1.00 95.38 315 THR A O 1
ATOM 2474 N N . LEU A 1 316 ? 14.742 -4.873 -24.061 1.00 93.25 316 LEU A N 1
ATOM 2475 C CA . LEU A 1 316 ? 14.051 -6.160 -23.985 1.00 93.25 316 LEU A CA 1
ATOM 2476 C C . LEU A 1 316 ? 14.947 -7.329 -24.419 1.00 93.25 316 LEU A C 1
ATOM 2478 O O . LEU A 1 316 ? 14.890 -8.390 -23.793 1.00 93.25 316 LEU A O 1
ATOM 2482 N N . TRP A 1 317 ? 15.804 -7.161 -25.435 1.00 91.31 317 TRP A N 1
ATOM 2483 C CA . TRP A 1 317 ? 16.774 -8.204 -25.800 1.00 91.31 317 TRP A CA 1
ATOM 2484 C C . TRP A 1 317 ? 17.837 -8.404 -24.724 1.00 91.31 317 TRP A C 1
ATOM 2486 O O . TRP A 1 317 ? 18.112 -9.547 -24.365 1.00 91.31 317 TRP A O 1
ATOM 2496 N N . TYR A 1 318 ? 18.393 -7.319 -24.172 1.00 95.06 318 TYR A N 1
ATOM 2497 C CA . TYR A 1 318 ? 19.363 -7.405 -23.078 1.00 95.06 318 TYR A CA 1
ATOM 2498 C C . TYR A 1 318 ? 18.798 -8.180 -21.877 1.00 95.06 318 TYR A C 1
ATOM 2500 O O . TYR A 1 318 ? 19.477 -9.053 -21.327 1.00 95.06 318 TYR A O 1
ATOM 2508 N N . TRP A 1 319 ? 17.541 -7.917 -21.506 1.00 96.19 319 TRP A N 1
ATOM 2509 C CA . TRP A 1 319 ? 16.903 -8.609 -20.391 1.00 96.19 319 TRP A CA 1
ATOM 2510 C C . TRP A 1 319 ? 16.435 -10.035 -20.718 1.00 96.19 319 TRP A C 1
ATOM 2512 O O . TRP A 1 319 ? 16.539 -10.891 -19.844 1.00 96.19 319 TRP A O 1
ATOM 2522 N N . THR A 1 320 ? 15.950 -10.327 -21.934 1.00 93.69 320 THR A N 1
ATOM 2523 C CA . THR A 1 320 ? 15.173 -11.564 -22.202 1.00 93.69 320 THR A CA 1
ATOM 2524 C C . THR A 1 320 ? 15.712 -12.503 -23.284 1.00 93.69 320 THR A C 1
ATOM 2526 O O . THR A 1 320 ? 15.242 -13.636 -23.372 1.00 93.69 320 THR A O 1
ATOM 2529 N N . ASN A 1 321 ? 16.681 -12.095 -24.111 1.00 91.81 321 ASN A N 1
ATOM 2530 C CA . ASN A 1 321 ? 17.166 -12.932 -25.213 1.00 91.81 321 ASN A CA 1
ATOM 2531 C C . ASN A 1 321 ? 18.391 -13.781 -24.783 1.00 91.81 321 ASN A C 1
ATOM 2533 O O . ASN A 1 321 ? 19.409 -13.212 -24.381 1.00 91.81 321 ASN A O 1
ATOM 2537 N N . PRO A 1 322 ? 18.346 -15.128 -24.898 1.00 89.69 322 PRO A N 1
ATOM 2538 C CA . PRO A 1 322 ? 19.421 -16.022 -24.443 1.00 89.69 322 PRO A CA 1
ATOM 2539 C C . PRO A 1 322 ? 20.734 -15.895 -25.227 1.00 89.69 322 PRO A C 1
ATOM 2541 O O . PRO A 1 322 ? 21.760 -16.388 -24.765 1.00 89.69 322 PRO A O 1
ATOM 2544 N N . LEU A 1 323 ? 20.713 -15.279 -26.414 1.00 89.75 323 LEU A N 1
ATOM 2545 C CA . LEU A 1 323 ? 21.874 -15.114 -27.292 1.00 89.75 323 LEU A CA 1
ATOM 2546 C C . LEU A 1 323 ? 22.344 -13.650 -27.387 1.00 89.75 323 LEU A C 1
ATOM 2548 O O . LEU A 1 323 ? 23.218 -13.336 -28.201 1.00 89.75 323 LEU A O 1
ATOM 2552 N N . PHE A 1 324 ? 21.785 -12.744 -26.576 1.00 89.44 324 PHE A N 1
ATOM 2553 C CA . PHE A 1 324 ? 22.255 -11.363 -26.497 1.00 89.44 324 PHE A CA 1
ATOM 2554 C C . PHE A 1 324 ? 23.647 -11.304 -25.858 1.00 89.44 324 PHE A C 1
ATOM 2556 O O . PHE A 1 324 ? 23.840 -11.749 -24.725 1.00 89.44 324 PHE A O 1
ATOM 2563 N N . VAL A 1 325 ? 24.604 -10.691 -26.558 1.00 85.88 325 VAL A N 1
ATOM 2564 C CA . VAL A 1 325 ? 25.946 -10.391 -26.038 1.00 85.88 325 VAL A CA 1
ATOM 2565 C C . VAL A 1 325 ? 26.399 -9.027 -26.564 1.00 85.88 325 VAL A C 1
ATOM 2567 O O . VAL A 1 325 ? 26.354 -8.779 -27.774 1.00 85.88 325 VAL A O 1
ATOM 2570 N N . ASN A 1 326 ? 26.857 -8.150 -25.667 1.00 83.81 326 ASN A N 1
ATOM 2571 C CA . ASN A 1 326 ? 27.486 -6.866 -25.987 1.00 83.81 326 ASN A CA 1
ATOM 2572 C C . ASN A 1 326 ? 28.896 -6.771 -25.358 1.00 83.81 326 ASN A C 1
ATOM 2574 O O . ASN A 1 326 ? 29.457 -7.783 -24.947 1.00 83.81 326 ASN A O 1
ATOM 2578 N N . TRP A 1 327 ? 29.505 -5.580 -25.326 1.00 81.12 327 TRP A N 1
ATOM 2579 C CA . TRP A 1 327 ? 30.864 -5.381 -24.791 1.00 81.12 327 TRP A CA 1
ATOM 2580 C C . TRP A 1 327 ? 30.970 -5.547 -23.260 1.00 81.12 327 TRP A C 1
ATOM 2582 O O . TRP A 1 327 ? 32.056 -5.793 -22.749 1.00 81.12 327 TRP A O 1
ATOM 2592 N N . GLN A 1 328 ? 29.858 -5.464 -22.520 1.00 87.50 328 GLN A N 1
ATOM 2593 C CA . GLN A 1 328 ? 29.805 -5.817 -21.095 1.00 87.50 328 GLN A CA 1
ATOM 2594 C C . GLN A 1 328 ? 29.535 -7.319 -20.872 1.00 87.50 328 GLN A C 1
ATOM 2596 O O . GLN A 1 328 ? 29.450 -7.753 -19.724 1.00 87.50 328 GLN A O 1
ATOM 2601 N N . GLY A 1 329 ? 29.395 -8.119 -21.936 1.00 87.69 329 GLY A N 1
ATOM 2602 C CA . GLY A 1 329 ? 29.136 -9.558 -21.885 1.00 87.69 329 GLY A CA 1
ATOM 2603 C C . GLY A 1 329 ? 27.693 -9.944 -22.229 1.00 87.69 329 GLY A C 1
ATOM 2604 O O . GLY A 1 329 ? 27.007 -9.263 -22.993 1.00 87.69 329 GLY A O 1
ATOM 2605 N N . ALA A 1 330 ? 27.255 -11.097 -21.717 1.00 89.50 330 ALA A N 1
ATOM 2606 C CA . ALA A 1 330 ? 25.956 -11.690 -22.036 1.00 89.50 330 ALA A CA 1
ATOM 2607 C C . ALA A 1 330 ? 24.771 -10.989 -21.343 1.00 89.50 330 ALA A C 1
ATOM 2609 O O . ALA A 1 330 ? 24.919 -10.391 -20.274 1.00 89.50 330 ALA A O 1
ATOM 2610 N N . GLY A 1 331 ? 23.586 -11.115 -21.944 1.00 91.81 331 GLY A N 1
ATOM 2611 C CA . GLY A 1 331 ? 22.315 -10.648 -21.388 1.00 91.81 331 GLY A CA 1
ATOM 2612 C C . GLY A 1 331 ? 21.872 -11.387 -20.118 1.00 91.81 331 GLY A C 1
ATOM 2613 O O . GLY A 1 331 ? 22.578 -12.233 -19.562 1.00 91.81 331 GLY A O 1
ATOM 2614 N N . GLN A 1 332 ? 20.678 -11.042 -19.638 1.00 94.56 332 GLN A N 1
ATOM 2615 C CA . GLN A 1 332 ? 20.146 -11.523 -18.357 1.00 94.56 332 GLN A CA 1
ATOM 2616 C C . GLN A 1 332 ? 19.268 -12.782 -18.486 1.00 94.56 332 GLN A C 1
ATOM 2618 O O . GLN A 1 332 ? 19.125 -13.508 -17.506 1.00 94.56 332 GLN A O 1
ATOM 2623 N N . ASN A 1 333 ? 18.760 -13.088 -19.689 1.00 93.38 333 ASN A N 1
ATOM 2624 C CA . ASN A 1 333 ? 17.990 -14.301 -20.011 1.00 93.38 333 ASN A CA 1
ATOM 2625 C C . ASN A 1 333 ? 16.753 -14.539 -19.109 1.00 93.38 333 ASN A C 1
ATOM 2627 O O . ASN A 1 333 ? 16.464 -15.661 -18.691 1.00 93.38 333 ASN A O 1
ATOM 2631 N N . ILE A 1 334 ? 16.020 -13.469 -18.798 1.00 95.75 334 ILE A N 1
ATOM 2632 C CA . ILE A 1 334 ? 14.786 -13.510 -18.010 1.00 95.75 334 ILE A CA 1
ATOM 2633 C C . ILE A 1 334 ? 13.589 -13.902 -18.896 1.00 95.75 334 ILE A C 1
ATOM 2635 O O . ILE A 1 334 ? 13.428 -13.342 -19.984 1.00 95.75 334 ILE A O 1
ATOM 2639 N N . PRO A 1 335 ? 12.690 -14.800 -18.446 1.00 93.56 335 PRO A N 1
ATOM 2640 C CA . PRO A 1 335 ? 11.439 -15.084 -19.146 1.00 93.56 335 PRO A CA 1
ATOM 2641 C C . PRO A 1 335 ? 10.590 -13.822 -19.369 1.00 93.56 335 PRO A C 1
ATOM 2643 O O . PRO A 1 335 ? 10.295 -13.086 -18.428 1.00 93.56 335 PRO A O 1
ATOM 2646 N N . ARG A 1 336 ? 10.129 -13.584 -20.606 1.00 92.62 336 ARG A N 1
ATOM 2647 C CA . ARG A 1 336 ? 9.310 -12.398 -20.947 1.00 92.62 336 ARG A CA 1
ATOM 2648 C C . ARG A 1 336 ? 8.057 -12.268 -20.083 1.00 92.62 336 ARG A C 1
ATOM 2650 O O . ARG A 1 336 ? 7.712 -11.164 -19.680 1.00 92.62 336 ARG A O 1
ATOM 2657 N N . ASN A 1 337 ? 7.451 -13.385 -19.685 1.00 93.69 337 ASN A N 1
ATOM 2658 C CA . ASN A 1 337 ? 6.292 -13.409 -18.792 1.00 93.69 337 ASN A CA 1
ATOM 2659 C C . ASN A 1 337 ? 6.598 -13.014 -17.328 1.00 93.69 337 ASN A C 1
ATOM 2661 O O . ASN A 1 337 ? 5.708 -13.124 -16.488 1.00 93.69 337 ASN A O 1
ATOM 2665 N N . LYS A 1 338 ? 7.809 -12.537 -17.005 1.00 95.44 338 LYS A N 1
ATOM 2666 C CA . LYS A 1 338 ? 8.144 -11.803 -15.767 1.00 95.44 338 LYS A CA 1
ATOM 2667 C C . LYS A 1 338 ? 8.302 -10.288 -15.982 1.00 95.44 338 LYS A C 1
ATOM 2669 O O . LYS A 1 338 ? 8.446 -9.570 -15.002 1.00 95.44 338 LYS A O 1
ATOM 2674 N N . ILE A 1 339 ? 8.271 -9.789 -17.218 1.00 96.81 339 ILE A N 1
ATOM 2675 C CA . ILE A 1 339 ? 8.595 -8.396 -17.562 1.00 96.81 339 ILE A CA 1
ATOM 2676 C C . ILE A 1 339 ? 7.343 -7.527 -17.723 1.00 96.81 339 ILE A C 1
ATOM 2678 O O . ILE A 1 339 ? 6.423 -7.899 -18.448 1.00 96.81 339 ILE A O 1
ATOM 2682 N N . ALA A 1 340 ? 7.359 -6.328 -17.143 1.00 97.56 340 ALA A N 1
ATOM 2683 C CA . ALA A 1 340 ? 6.579 -5.175 -17.596 1.00 97.56 340 ALA A CA 1
ATOM 2684 C C . ALA A 1 340 ? 7.545 -4.068 -18.058 1.00 97.56 340 ALA A C 1
ATOM 2686 O O . ALA A 1 340 ? 8.630 -3.943 -17.493 1.00 97.56 340 ALA A O 1
ATOM 2687 N N . ALA A 1 341 ? 7.194 -3.284 -19.082 1.00 96.50 341 ALA A N 1
ATOM 2688 C CA . ALA A 1 341 ? 8.104 -2.289 -19.671 1.00 96.50 341 ALA A CA 1
ATOM 2689 C C . ALA A 1 341 ? 7.580 -0.844 -19.590 1.00 96.50 341 ALA A C 1
ATOM 2691 O O . ALA A 1 341 ? 6.375 -0.595 -19.570 1.00 96.50 341 ALA A O 1
ATOM 2692 N N . GLY A 1 342 ? 8.512 0.104 -19.527 1.00 97.25 342 GLY A N 1
ATOM 2693 C CA . GLY A 1 342 ? 8.281 1.517 -19.238 1.00 97.25 342 GLY A CA 1
ATOM 2694 C C . GLY A 1 342 ? 7.505 2.313 -20.299 1.00 97.25 342 GLY A C 1
ATOM 2695 O O . GLY A 1 342 ? 7.884 2.365 -21.477 1.00 97.25 342 GLY A O 1
ATOM 2696 N N . VAL A 1 343 ? 6.482 3.037 -19.833 1.00 98.50 343 VAL A N 1
ATOM 2697 C CA . VAL A 1 343 ? 5.808 4.137 -20.541 1.00 98.50 343 VAL A CA 1
ATOM 2698 C C . VAL A 1 343 ? 5.955 5.428 -19.718 1.00 98.50 343 VAL A C 1
ATOM 2700 O O . VAL A 1 343 ? 5.379 5.524 -18.631 1.00 98.50 343 VAL A O 1
ATOM 2703 N N . PRO A 1 344 ? 6.704 6.432 -20.199 1.00 97.94 344 PRO A N 1
ATOM 2704 C CA . PRO A 1 344 ? 6.802 7.726 -19.536 1.00 97.94 344 PRO A CA 1
ATOM 2705 C C . PRO A 1 344 ? 5.615 8.630 -19.896 1.00 97.94 344 PRO A C 1
ATOM 2707 O O . PRO A 1 344 ? 5.295 8.831 -21.062 1.00 97.94 344 PRO A O 1
ATOM 2710 N N . ILE A 1 345 ? 4.999 9.249 -18.892 1.00 98.31 345 ILE A N 1
ATOM 2711 C CA . ILE A 1 345 ? 3.953 10.279 -19.036 1.00 98.31 345 ILE A CA 1
ATOM 2712 C C . ILE A 1 345 ? 4.598 11.675 -18.943 1.00 98.31 345 ILE A C 1
ATOM 2714 O O . ILE A 1 345 ? 4.153 12.589 -18.252 1.00 98.31 345 ILE A O 1
ATOM 2718 N N . TYR A 1 346 ? 5.745 11.830 -19.588 1.00 98.38 346 TYR A N 1
ATOM 2719 C CA . TYR A 1 346 ? 6.550 13.046 -19.632 1.00 98.38 346 TYR A CA 1
ATOM 2720 C C . TYR A 1 346 ? 7.453 12.978 -20.862 1.00 98.38 346 TYR A C 1
ATOM 2722 O O . TYR A 1 346 ? 7.466 11.984 -21.587 1.00 98.38 346 TYR A O 1
ATOM 2730 N N . GLY A 1 347 ? 8.211 14.041 -21.088 1.00 98.00 347 GLY A N 1
ATOM 2731 C CA . GLY A 1 347 ? 9.252 14.077 -22.096 1.00 98.00 347 GLY A CA 1
ATOM 2732 C C . GLY A 1 347 ? 10.402 14.987 -21.713 1.00 98.00 347 GLY A C 1
ATOM 2733 O O . GLY A 1 347 ? 10.393 15.618 -20.654 1.00 98.00 347 GLY A O 1
ATOM 2734 N N . TYR A 1 348 ? 11.366 15.093 -22.622 1.00 98.00 348 TYR A N 1
ATOM 2735 C CA . TYR A 1 348 ? 12.479 16.033 -22.522 1.00 98.00 348 TYR A CA 1
ATOM 2736 C C . TYR A 1 348 ? 12.462 17.021 -23.672 1.00 98.00 348 TYR A C 1
ATOM 2738 O O . TYR A 1 348 ? 12.430 16.602 -24.828 1.00 98.00 348 TYR A O 1
ATOM 2746 N N . ASP A 1 349 ? 12.544 18.316 -23.357 1.00 97.12 349 ASP A N 1
ATOM 2747 C CA . ASP A 1 349 ? 12.822 19.353 -24.348 1.00 97.12 349 ASP A CA 1
ATOM 2748 C C . ASP A 1 349 ? 14.327 19.611 -24.429 1.00 97.12 349 ASP A C 1
ATOM 2750 O O . ASP A 1 349 ? 14.922 20.306 -23.600 1.00 97.12 349 ASP A O 1
ATOM 2754 N N . PHE A 1 350 ? 14.952 19.062 -25.467 1.00 96.81 350 PHE A N 1
ATOM 2755 C CA . PHE A 1 350 ? 16.390 19.174 -25.687 1.00 96.81 350 PHE A CA 1
ATOM 2756 C C . PHE A 1 350 ? 16.842 20.583 -26.108 1.00 96.81 350 PHE A C 1
ATOM 2758 O O . PHE A 1 350 ? 18.048 20.839 -26.187 1.00 96.81 350 PHE A O 1
ATOM 2765 N N . ALA A 1 351 ? 15.915 21.522 -26.343 1.00 95.56 351 ALA A N 1
ATOM 2766 C CA . ALA A 1 351 ? 16.249 22.930 -26.544 1.00 95.56 351 ALA A CA 1
ATOM 2767 C C . ALA A 1 351 ? 16.716 23.632 -25.251 1.00 95.56 351 ALA A C 1
ATOM 2769 O O . ALA A 1 351 ? 17.460 24.612 -25.340 1.00 95.56 351 ALA A O 1
ATOM 2770 N N . TYR A 1 352 ? 16.345 23.124 -24.065 1.00 93.88 352 TYR A N 1
ATOM 2771 C CA . TYR A 1 352 ? 16.583 23.781 -22.774 1.00 93.88 352 TYR A CA 1
ATOM 2772 C C . TYR A 1 352 ? 17.282 22.877 -21.748 1.00 93.88 352 TYR A C 1
ATOM 2774 O O . TYR A 1 352 ? 17.080 21.665 -21.698 1.00 93.88 352 TYR A O 1
ATOM 2782 N N . GLY A 1 353 ? 18.098 23.489 -20.886 1.00 92.31 353 GLY A N 1
ATOM 2783 C CA . GLY A 1 353 ? 18.541 22.861 -19.639 1.00 92.31 353 GLY A CA 1
ATOM 2784 C C . GLY A 1 353 ? 17.443 22.928 -18.576 1.00 92.31 353 GLY A C 1
ATOM 2785 O O . GLY A 1 353 ? 16.491 23.697 -18.725 1.00 92.31 353 GLY A O 1
ATOM 2786 N N . LYS A 1 354 ? 17.580 22.146 -17.501 1.00 90.62 354 LYS A N 1
ATOM 2787 C CA . LYS A 1 354 ? 16.696 22.243 -16.326 1.00 90.62 354 LYS A CA 1
ATOM 2788 C C . LYS A 1 354 ? 16.670 23.666 -15.752 1.00 90.62 354 LYS A C 1
ATOM 2790 O O . LYS A 1 354 ? 17.646 24.411 -15.852 1.00 90.62 354 LYS A O 1
ATOM 2795 N N . ASP A 1 355 ? 15.551 24.023 -15.133 1.00 85.38 355 ASP A N 1
ATOM 2796 C CA . ASP A 1 355 ? 15.427 25.259 -14.359 1.00 85.38 355 ASP A CA 1
ATOM 2797 C C . ASP A 1 355 ? 16.230 25.157 -13.037 1.00 85.38 355 ASP A C 1
ATOM 2799 O O . ASP A 1 355 ? 16.599 24.048 -12.630 1.00 85.38 355 ASP A O 1
ATOM 2803 N N . PRO A 1 356 ? 16.544 26.278 -12.359 1.00 81.06 356 PRO A N 1
ATOM 2804 C CA . PRO A 1 356 ? 17.158 26.249 -11.032 1.00 81.06 356 PRO A CA 1
ATOM 2805 C C . PRO A 1 356 ? 16.252 25.575 -9.993 1.00 81.06 356 PRO A C 1
ATOM 2807 O O . PRO A 1 356 ? 15.041 25.767 -10.013 1.00 81.06 356 PRO A O 1
ATOM 2810 N N . ASP A 1 357 ? 16.848 24.845 -9.052 1.00 75.19 357 ASP A N 1
ATOM 2811 C CA . ASP A 1 357 ? 16.165 24.337 -7.861 1.00 75.19 357 ASP A CA 1
ATOM 2812 C C . ASP A 1 357 ? 15.731 25.491 -6.934 1.00 75.19 357 ASP A C 1
ATOM 2814 O O . ASP A 1 357 ? 16.549 26.337 -6.563 1.00 75.19 357 ASP A O 1
ATOM 2818 N N . ASP A 1 358 ? 14.457 25.506 -6.529 1.00 67.88 358 ASP A N 1
ATOM 2819 C CA . ASP A 1 358 ? 13.834 26.599 -5.763 1.00 67.88 358 ASP A CA 1
ATOM 2820 C C . ASP A 1 358 ? 14.444 26.810 -4.361 1.00 67.88 358 ASP A C 1
ATOM 2822 O O . ASP A 1 358 ? 14.307 27.888 -3.778 1.00 67.88 358 ASP A O 1
ATOM 2826 N N . LEU A 1 359 ? 15.112 25.794 -3.798 1.00 60.56 359 LEU A N 1
ATOM 2827 C CA . LEU A 1 359 ? 15.672 25.828 -2.441 1.00 60.56 359 LEU A CA 1
ATOM 2828 C C . LEU A 1 359 ? 17.142 26.272 -2.403 1.00 60.56 359 LEU A C 1
ATOM 2830 O O . LEU A 1 359 ? 17.554 26.967 -1.473 1.00 60.56 359 LEU A O 1
ATOM 2834 N N . SER A 1 360 ? 17.941 25.865 -3.391 1.00 69.44 360 SER A N 1
ATOM 2835 C CA . SER A 1 360 ? 19.389 26.109 -3.460 1.00 69.44 360 SER A CA 1
ATOM 2836 C C . SER A 1 360 ? 19.805 27.124 -4.529 1.00 69.44 360 SER A C 1
ATOM 2838 O O . SER A 1 360 ? 20.935 27.617 -4.494 1.00 69.44 360 SER A O 1
ATOM 2840 N N . GLY A 1 361 ? 18.930 27.420 -5.494 1.00 75.62 361 GLY A N 1
ATOM 2841 C CA . GLY A 1 361 ? 19.229 28.241 -6.669 1.00 75.62 361 GLY A CA 1
ATOM 2842 C C . GLY A 1 361 ? 20.216 27.601 -7.655 1.00 75.62 361 GLY A C 1
ATOM 2843 O O . GLY A 1 361 ? 20.670 28.276 -8.582 1.00 75.62 361 GLY A O 1
ATOM 2844 N N . GLN A 1 362 ? 20.589 26.330 -7.468 1.00 75.19 362 GLN A N 1
ATOM 2845 C CA . GLN A 1 362 ? 21.493 25.619 -8.372 1.00 75.19 362 GLN A CA 1
ATOM 2846 C C . GLN A 1 362 ? 20.716 25.025 -9.548 1.00 75.19 362 GLN A C 1
ATOM 2848 O O . GLN A 1 362 ? 19.660 24.435 -9.360 1.00 75.19 362 GLN A O 1
ATOM 2853 N N . VAL A 1 363 ? 21.252 25.141 -10.765 1.00 78.00 363 VAL A N 1
ATOM 2854 C CA . VAL A 1 363 ? 20.714 24.441 -11.942 1.00 78.00 363 VAL A CA 1
ATOM 2855 C C . VAL A 1 363 ? 21.207 22.991 -11.916 1.00 78.00 363 VAL A C 1
ATOM 2857 O O . VAL A 1 363 ? 22.423 22.784 -12.014 1.00 78.00 363 VAL A O 1
ATOM 2860 N N . PRO A 1 364 ? 20.325 21.979 -11.801 1.00 78.94 364 PRO A N 1
ATOM 2861 C CA . PRO A 1 364 ? 20.740 20.584 -11.878 1.00 78.94 364 PRO A CA 1
ATOM 2862 C C . PRO A 1 364 ? 21.228 20.246 -13.300 1.00 78.94 364 PRO A C 1
ATOM 2864 O O . PRO A 1 364 ? 20.757 20.844 -14.270 1.00 78.94 364 PRO A O 1
ATOM 2867 N N . PRO A 1 365 ? 22.149 19.281 -13.470 1.00 80.88 365 PRO A N 1
ATOM 2868 C CA . PRO A 1 365 ? 22.678 18.923 -14.785 1.00 80.88 365 PRO A CA 1
ATOM 2869 C C . PRO A 1 365 ? 21.590 18.372 -15.720 1.00 80.88 365 PRO A C 1
ATOM 2871 O O . PRO A 1 365 ? 20.647 17.728 -15.261 1.00 80.88 365 PRO A O 1
ATOM 2874 N N . GLY A 1 366 ? 21.774 18.558 -17.030 1.00 89.62 366 GLY A N 1
ATOM 2875 C CA . GLY A 1 366 ? 20.987 17.940 -18.099 1.00 89.62 366 GLY A CA 1
ATOM 2876 C C . GLY A 1 366 ? 19.794 18.736 -18.632 1.00 89.62 366 GLY A C 1
ATOM 2877 O O . GLY A 1 366 ? 19.554 19.894 -18.277 1.00 89.62 366 GLY A O 1
ATOM 2878 N N . TYR A 1 367 ? 19.064 18.093 -19.546 1.00 95.31 367 TYR A N 1
ATOM 2879 C CA . TYR A 1 367 ? 17.948 18.686 -20.287 1.00 95.31 367 TYR A CA 1
ATOM 2880 C C . TYR A 1 367 ? 16.656 18.789 -19.465 1.00 95.31 367 TYR A C 1
ATOM 2882 O O . TYR A 1 367 ? 16.445 18.048 -18.498 1.00 95.31 367 TYR A O 1
ATOM 2890 N N . LYS A 1 368 ? 15.789 19.727 -19.860 1.00 94.62 368 LYS A N 1
ATOM 2891 C CA . LYS A 1 368 ? 14.524 20.032 -19.184 1.00 94.62 368 LYS A CA 1
ATOM 2892 C C . LYS A 1 368 ? 13.501 18.908 -19.354 1.00 94.62 368 LYS A C 1
ATOM 2894 O O . LYS A 1 368 ? 13.136 18.576 -20.478 1.00 94.62 368 LYS A O 1
ATOM 2899 N N . SER A 1 369 ? 13.015 18.363 -18.237 1.00 94.06 369 SER A N 1
ATOM 2900 C CA . SER A 1 369 ? 11.835 17.485 -18.218 1.00 94.06 369 SER A CA 1
ATOM 2901 C C . SER A 1 369 ? 10.552 18.317 -18.290 1.00 94.06 369 SER A C 1
ATOM 2903 O O . SER A 1 369 ? 10.501 19.423 -17.746 1.00 94.06 369 SER A O 1
ATOM 2905 N N . ILE A 1 370 ? 9.519 17.792 -18.946 1.00 95.94 370 ILE A N 1
ATOM 2906 C CA . ILE A 1 370 ? 8.195 18.411 -19.073 1.00 95.94 370 ILE A CA 1
ATOM 2907 C C . ILE A 1 370 ? 7.103 17.333 -18.993 1.00 95.94 370 ILE A C 1
ATOM 2909 O O . ILE A 1 370 ? 7.197 16.287 -19.633 1.00 95.94 370 ILE A O 1
ATOM 2913 N N . ARG A 1 371 ? 6.065 17.558 -18.177 1.00 97.19 371 ARG A N 1
ATOM 2914 C CA . ARG A 1 371 ? 4.991 16.575 -17.927 1.00 97.19 371 ARG A CA 1
ATOM 2915 C C . ARG A 1 371 ? 4.043 16.521 -19.122 1.00 97.19 371 ARG A C 1
ATOM 2917 O O . ARG A 1 371 ? 3.782 17.559 -19.722 1.00 97.19 371 ARG A O 1
ATOM 2924 N N . TYR A 1 372 ? 3.467 15.361 -19.438 1.00 98.25 372 TYR A N 1
ATOM 2925 C CA . TYR A 1 372 ? 2.612 15.213 -20.627 1.00 98.25 372 TYR A CA 1
ATOM 2926 C C . TYR A 1 372 ? 1.438 16.214 -20.676 1.00 98.25 372 TYR A C 1
ATOM 2928 O O . TYR A 1 372 ? 1.234 16.871 -21.697 1.00 98.25 372 TYR A O 1
ATOM 2936 N N . LYS A 1 373 ? 0.746 16.440 -19.551 1.00 96.44 373 LYS A N 1
ATOM 2937 C CA . LYS A 1 373 ? -0.278 17.493 -19.415 1.00 96.44 373 LYS A CA 1
ATOM 2938 C C . LYS A 1 373 ? 0.227 18.917 -19.704 1.00 96.44 373 LYS A C 1
ATOM 2940 O O . LYS A 1 373 ? -0.523 19.716 -20.259 1.00 96.44 373 LYS A O 1
ATOM 2945 N N . ASP A 1 374 ? 1.488 19.231 -19.395 1.00 97.31 374 ASP A N 1
ATOM 2946 C CA . ASP A 1 374 ? 2.089 20.535 -19.709 1.00 97.31 374 ASP A CA 1
ATOM 2947 C C . ASP A 1 374 ? 2.453 20.627 -21.206 1.00 97.31 374 ASP A C 1
ATOM 2949 O O . ASP A 1 374 ? 2.249 21.675 -21.820 1.00 97.31 374 ASP A O 1
ATOM 2953 N N . ILE A 1 375 ? 2.917 19.522 -21.818 1.00 98.25 375 ILE A N 1
ATOM 2954 C CA . ILE A 1 375 ? 3.120 19.431 -23.278 1.00 98.25 375 ILE A CA 1
ATOM 2955 C C . ILE A 1 375 ? 1.791 19.693 -23.995 1.00 98.25 375 ILE A C 1
ATOM 2957 O O . ILE A 1 375 ? 1.758 20.502 -24.916 1.00 98.25 375 ILE A O 1
ATOM 2961 N N . LEU A 1 376 ? 0.687 19.079 -23.552 1.00 98.00 376 LEU A N 1
ATOM 2962 C CA . LEU A 1 376 ? -0.651 19.315 -24.112 1.00 98.00 376 LEU A CA 1
ATOM 2963 C C . LEU A 1 376 ? -1.161 20.744 -23.876 1.00 98.00 376 LEU A C 1
ATOM 2965 O O . LEU A 1 376 ? -1.810 21.309 -24.755 1.00 98.00 376 LEU A O 1
ATOM 2969 N N . ALA A 1 377 ? -0.857 21.356 -22.729 1.00 97.00 377 ALA A N 1
ATOM 2970 C CA . ALA A 1 377 ? -1.212 22.750 -22.463 1.00 97.00 377 ALA A CA 1
ATOM 2971 C C . ALA A 1 377 ? -0.471 23.733 -23.391 1.00 97.00 377 ALA A C 1
ATOM 2973 O O . ALA A 1 377 ? -1.031 24.762 -23.770 1.00 97.00 377 ALA A O 1
ATOM 2974 N N . GLN A 1 378 ? 0.769 23.417 -23.781 1.00 97.31 378 GLN A N 1
ATOM 2975 C CA . GLN A 1 378 ? 1.552 24.211 -24.733 1.00 97.31 378 GLN A CA 1
ATOM 2976 C C . GLN A 1 378 ? 1.231 23.876 -26.204 1.00 97.31 378 GLN A C 1
ATOM 2978 O O . GLN A 1 378 ? 1.241 24.761 -27.062 1.00 97.31 378 GLN A O 1
ATOM 2983 N N . PHE A 1 379 ? 0.932 22.610 -26.494 1.00 97.69 379 PHE A N 1
ATOM 2984 C CA . PHE A 1 379 ? 0.698 22.048 -27.823 1.00 97.69 379 PHE A CA 1
ATOM 2985 C C . PHE A 1 379 ? -0.541 21.125 -27.789 1.00 97.69 379 PHE A C 1
ATOM 2987 O O . PHE A 1 379 ? -0.396 19.912 -27.639 1.00 97.69 379 PHE A O 1
ATOM 2994 N N . PRO A 1 380 ? -1.771 21.652 -27.950 1.00 95.31 380 PRO A N 1
ATOM 2995 C CA . PRO A 1 380 ? -3.003 20.867 -27.780 1.00 95.31 380 PRO A CA 1
ATOM 2996 C C . PRO A 1 380 ? -3.092 19.595 -28.638 1.00 95.31 380 PRO A C 1
ATOM 2998 O O . PRO A 1 380 ? -3.631 18.579 -28.195 1.00 95.31 380 PRO A O 1
ATOM 3001 N N . ASP A 1 381 ? -2.507 19.620 -29.836 1.00 95.31 381 ASP A N 1
ATOM 3002 C CA . ASP A 1 381 ? -2.502 18.501 -30.786 1.00 95.31 381 ASP A CA 1
ATOM 3003 C C . ASP A 1 381 ? -1.408 17.447 -30.498 1.00 95.31 381 ASP A C 1
ATOM 3005 O O . ASP A 1 381 ? -1.313 16.450 -31.215 1.00 95.31 381 ASP A O 1
ATOM 3009 N N . ALA A 1 382 ? -0.596 17.621 -29.441 1.00 97.19 382 ALA A N 1
ATOM 3010 C CA . ALA A 1 382 ? 0.534 16.748 -29.092 1.00 97.19 382 ALA A CA 1
ATOM 3011 C C . ALA A 1 382 ? 0.160 15.268 -28.921 1.00 97.19 382 ALA A C 1
ATOM 3013 O O . ALA A 1 382 ? 0.975 14.400 -29.216 1.00 97.19 382 ALA A O 1
ATOM 3014 N N . HIS A 1 383 ? -1.081 14.979 -28.522 1.00 97.38 383 HIS A N 1
ATOM 3015 C CA . HIS A 1 383 ? -1.634 13.623 -28.443 1.00 97.38 383 HIS A CA 1
ATOM 3016 C C . HIS A 1 383 ? -1.642 12.873 -29.793 1.00 97.38 383 HIS A C 1
ATOM 3018 O O . HIS A 1 383 ? -1.764 11.654 -29.803 1.00 97.38 383 HIS A O 1
ATOM 3024 N N . THR A 1 384 ? -1.469 13.576 -30.919 1.00 96.62 384 THR A N 1
ATOM 3025 C CA . THR A 1 384 ? -1.351 13.007 -32.278 1.00 96.62 384 THR A CA 1
ATOM 3026 C C . THR A 1 384 ? 0.052 13.159 -32.890 1.00 96.62 384 THR A C 1
ATOM 3028 O O . THR A 1 384 ? 0.249 12.914 -34.083 1.00 96.62 384 THR A O 1
ATOM 3031 N N . ALA A 1 385 ? 1.051 13.583 -32.106 1.00 96.88 385 ALA A N 1
ATOM 3032 C CA . ALA A 1 385 ? 2.401 13.836 -32.607 1.00 96.88 385 ALA A CA 1
ATOM 3033 C C . ALA A 1 385 ? 3.088 12.542 -33.080 1.00 96.88 385 ALA A C 1
ATOM 3035 O O . ALA A 1 385 ? 3.390 11.645 -32.292 1.00 96.88 385 ALA A O 1
ATOM 3036 N N . ALA A 1 386 ? 3.390 12.464 -34.379 1.00 93.00 386 ALA A N 1
ATOM 3037 C CA . ALA A 1 386 ? 4.012 11.289 -34.979 1.00 93.00 386 ALA A CA 1
ATOM 3038 C C . ALA A 1 386 ? 5.343 10.927 -34.290 1.00 93.00 386 ALA A C 1
ATOM 3040 O O . ALA A 1 386 ? 6.270 11.737 -34.228 1.00 93.00 386 ALA A O 1
ATOM 3041 N N . ASN A 1 387 ? 5.448 9.680 -33.821 1.00 90.50 387 ASN A N 1
ATOM 3042 C CA . ASN A 1 387 ? 6.584 9.148 -33.053 1.00 90.50 387 ASN A CA 1
ATOM 3043 C C . ASN A 1 387 ? 6.850 9.856 -31.705 1.00 90.50 387 ASN A C 1
ATOM 3045 O O . ASN A 1 387 ? 7.974 9.786 -31.211 1.00 90.50 387 ASN A O 1
ATOM 3049 N N . GLY A 1 388 ? 5.861 10.550 -31.124 1.00 95.62 388 GLY A N 1
ATOM 3050 C CA . GLY A 1 388 ? 6.024 11.226 -29.832 1.00 95.62 388 GLY A CA 1
ATOM 3051 C C . GLY A 1 388 ? 7.059 12.352 -29.865 1.00 95.62 388 GLY A C 1
ATOM 3052 O O . GLY A 1 388 ? 7.866 12.492 -28.947 1.00 95.62 388 GLY A O 1
ATOM 3053 N N . ASN A 1 389 ? 7.093 13.131 -30.954 1.00 97.31 389 ASN A N 1
ATOM 3054 C CA . ASN A 1 389 ? 8.075 14.197 -31.136 1.00 97.31 389 ASN A CA 1
ATOM 3055 C C . ASN A 1 389 ? 7.455 15.514 -31.629 1.00 97.31 389 ASN A C 1
ATOM 3057 O O . ASN A 1 389 ? 6.724 15.544 -32.617 1.00 97.31 389 ASN A O 1
ATOM 3061 N N . ILE A 1 390 ? 7.804 16.617 -30.959 1.00 97.88 390 ILE A N 1
ATOM 3062 C CA . ILE A 1 390 ? 7.455 17.988 -31.353 1.00 97.88 390 ILE A CA 1
ATOM 3063 C C . ILE A 1 390 ? 8.741 18.747 -31.665 1.00 97.88 390 ILE A C 1
ATOM 3065 O O . ILE A 1 390 ? 9.600 18.911 -30.800 1.00 97.88 390 ILE A O 1
ATOM 3069 N N . LYS A 1 391 ? 8.844 19.254 -32.897 1.00 95.38 391 LYS A N 1
ATOM 3070 C CA . LYS A 1 391 ? 9.951 20.096 -33.365 1.00 95.38 391 LYS A CA 1
ATOM 3071 C C . LYS A 1 391 ? 9.430 21.438 -33.844 1.00 95.38 391 LYS A C 1
ATOM 3073 O O . LYS A 1 391 ? 8.640 21.508 -34.781 1.00 95.38 391 LYS A O 1
ATOM 3078 N N . VAL A 1 392 ? 9.921 22.506 -33.226 1.00 97.06 392 VAL A N 1
ATOM 3079 C CA . VAL A 1 392 ? 9.622 23.891 -33.600 1.00 97.06 392 VAL A CA 1
ATOM 3080 C C . VAL A 1 392 ? 10.930 24.553 -34.011 1.00 97.06 392 VAL A C 1
ATOM 3082 O O . VAL A 1 392 ? 11.793 24.773 -33.166 1.00 97.06 392 VAL A O 1
ATOM 3085 N N . SER A 1 393 ? 11.106 24.852 -35.300 1.00 96.56 393 SER A N 1
ATOM 3086 C CA . SER A 1 393 ? 12.307 25.533 -35.809 1.00 96.56 393 SER A CA 1
ATOM 3087 C C . SER A 1 393 ? 12.489 26.910 -35.163 1.00 96.56 393 SER A C 1
ATOM 3089 O O . SER A 1 393 ? 11.520 27.641 -34.965 1.00 96.56 393 SER A O 1
ATOM 3091 N N . GLY A 1 394 ? 13.732 27.277 -34.852 1.00 94.88 394 GLY A N 1
ATOM 3092 C CA . GLY A 1 394 ? 14.030 28.460 -34.053 1.00 94.88 394 GLY A CA 1
ATOM 3093 C C . GLY A 1 394 ? 15.512 28.821 -33.987 1.00 94.88 394 GLY A C 1
ATOM 3094 O O . GLY A 1 394 ? 16.288 28.540 -34.896 1.00 94.88 394 GLY A O 1
ATOM 3095 N N . SER A 1 395 ? 15.894 29.506 -32.910 1.00 94.88 395 SER A N 1
ATOM 3096 C CA . SER A 1 395 ? 17.261 29.980 -32.668 1.00 94.88 395 SER A CA 1
ATOM 3097 C C . SER A 1 395 ? 17.458 30.205 -31.163 1.00 94.88 395 SER A C 1
ATOM 3099 O O . SER A 1 395 ? 17.420 31.340 -30.678 1.00 94.88 395 SER A O 1
ATOM 3101 N N . THR A 1 396 ? 17.654 29.117 -30.425 1.00 95.38 396 THR A N 1
ATOM 3102 C CA . THR A 1 396 ? 17.677 29.110 -28.952 1.00 95.38 396 THR A CA 1
ATOM 3103 C C . THR A 1 396 ? 19.113 29.163 -28.428 1.00 95.38 396 THR A C 1
ATOM 3105 O O . THR A 1 396 ? 19.952 28.399 -28.914 1.00 95.38 396 THR A O 1
ATOM 3108 N N . PRO A 1 397 ? 19.449 30.032 -27.456 1.00 94.19 397 PRO A N 1
ATOM 3109 C CA . PRO A 1 397 ? 20.742 29.981 -26.774 1.00 94.19 397 PRO A CA 1
ATOM 3110 C C . PRO A 1 397 ? 20.956 28.602 -26.143 1.00 94.19 397 PRO A C 1
ATOM 3112 O O . PRO A 1 397 ? 20.068 28.091 -25.465 1.00 94.19 397 PRO A O 1
ATOM 3115 N N . ARG A 1 398 ? 22.119 27.987 -26.374 1.00 93.19 398 ARG A N 1
ATOM 3116 C CA . ARG A 1 398 ? 22.389 26.626 -25.891 1.00 93.19 398 ARG A CA 1
ATOM 3117 C C . ARG A 1 398 ? 22.489 26.559 -24.357 1.00 93.19 398 ARG A C 1
ATOM 3119 O O . ARG A 1 398 ? 22.945 27.530 -23.749 1.00 93.19 398 ARG A O 1
ATOM 3126 N N . PRO A 1 399 ? 22.124 25.423 -23.727 1.00 90.88 399 PRO A N 1
ATOM 3127 C CA . PRO A 1 399 ? 22.290 25.231 -22.287 1.00 90.88 399 PRO A CA 1
ATOM 3128 C C . PRO A 1 399 ? 23.755 25.416 -21.836 1.00 90.88 399 PRO A C 1
ATOM 3130 O O . PRO A 1 399 ? 24.655 24.991 -22.562 1.00 90.88 399 PRO A O 1
ATOM 3133 N N . PRO A 1 400 ? 24.036 25.972 -20.637 1.00 86.81 400 PRO A N 1
ATOM 3134 C CA . PRO A 1 400 ? 25.406 26.306 -20.211 1.00 86.81 400 PRO A CA 1
ATOM 3135 C C . PRO A 1 400 ? 26.398 25.135 -20.109 1.00 86.81 400 PRO A C 1
ATOM 3137 O O . PRO A 1 400 ? 27.602 25.368 -20.047 1.00 86.81 400 PRO A O 1
ATOM 3140 N N . PHE A 1 401 ? 25.916 23.888 -20.076 1.00 89.25 401 PHE A N 1
ATOM 3141 C CA . PHE A 1 401 ? 26.754 22.684 -20.082 1.00 89.25 401 PHE A CA 1
ATOM 3142 C C . PHE A 1 401 ? 27.209 22.251 -21.490 1.00 89.25 401 PHE A C 1
ATOM 3144 O O . PHE A 1 401 ? 28.025 21.339 -21.612 1.00 89.25 401 PHE A O 1
ATOM 3151 N N . ILE A 1 402 ? 26.717 22.899 -22.554 1.00 91.19 402 ILE A N 1
ATOM 3152 C CA . ILE A 1 402 ? 27.105 22.625 -23.940 1.00 91.19 402 ILE A CA 1
ATOM 3153 C C . ILE A 1 402 ? 28.255 23.544 -24.366 1.00 91.19 402 ILE A C 1
ATOM 3155 O O . ILE A 1 402 ? 28.151 24.767 -24.319 1.00 91.19 402 ILE A O 1
ATOM 3159 N N . SER A 1 403 ? 29.348 22.949 -24.846 1.00 86.69 403 SER A N 1
ATOM 3160 C CA . SER A 1 403 ? 30.550 23.657 -25.316 1.00 86.69 403 SER A CA 1
ATOM 3161 C C . SER A 1 403 ? 30.468 24.176 -26.762 1.00 86.69 403 SER A C 1
ATOM 3163 O O . SER A 1 403 ? 31.324 24.956 -27.185 1.00 86.69 403 SER A O 1
ATOM 3165 N N . ALA A 1 404 ? 29.464 23.751 -27.536 1.00 90.00 404 ALA A N 1
ATOM 3166 C CA . ALA A 1 404 ? 29.283 24.139 -28.934 1.00 90.00 404 ALA A CA 1
ATOM 3167 C C . ALA A 1 404 ? 28.819 25.600 -29.083 1.00 90.00 404 ALA A C 1
ATOM 3169 O O . ALA A 1 404 ? 27.947 26.076 -28.358 1.00 90.00 404 ALA A O 1
ATOM 3170 N N . SER A 1 405 ? 29.381 26.319 -30.057 1.00 88.75 405 SER A N 1
ATOM 3171 C CA . SER A 1 405 ? 29.165 27.760 -30.226 1.00 88.75 405 SER A CA 1
ATOM 3172 C C . SER A 1 405 ? 27.945 28.112 -31.091 1.00 88.75 405 SER A C 1
ATOM 3174 O O . SER A 1 405 ? 27.562 27.392 -32.015 1.00 88.75 405 SER A O 1
ATOM 3176 N N . GLY A 1 406 ? 27.326 29.259 -30.792 1.00 92.31 406 GLY A N 1
ATOM 3177 C CA . GLY A 1 406 ? 26.095 29.727 -31.442 1.00 92.31 406 GLY A CA 1
ATOM 3178 C C . GLY A 1 406 ? 24.823 29.122 -30.836 1.00 92.31 406 GLY A C 1
ATOM 3179 O O . GLY A 1 406 ? 24.860 28.533 -29.756 1.00 92.31 406 GLY A O 1
ATOM 3180 N N . ASN A 1 407 ? 23.705 29.245 -31.552 1.00 95.38 407 ASN A N 1
ATOM 3181 C CA . ASN A 1 407 ? 22.380 28.821 -31.091 1.00 95.38 407 ASN A CA 1
ATOM 3182 C C . ASN A 1 407 ? 21.976 27.436 -31.629 1.00 95.38 407 ASN A C 1
ATOM 3184 O O . ASN A 1 407 ? 22.439 27.005 -32.685 1.00 95.38 407 ASN A O 1
ATOM 3188 N N . TYR A 1 408 ? 21.066 26.775 -30.915 1.00 96.00 408 TYR A N 1
ATOM 3189 C CA . TYR A 1 408 ? 20.365 25.568 -31.346 1.00 96.00 408 TYR A CA 1
ATOM 3190 C C . TYR A 1 408 ? 19.261 25.925 -32.369 1.00 96.00 408 TYR A C 1
ATOM 3192 O O . TYR A 1 408 ? 18.553 26.914 -32.151 1.00 96.00 408 TYR A O 1
ATOM 3200 N N . PRO A 1 409 ? 19.078 25.167 -33.471 1.00 95.12 409 PRO A N 1
ATOM 3201 C CA . PRO A 1 409 ? 18.154 25.520 -34.560 1.00 95.12 409 PRO A CA 1
ATOM 3202 C C . PRO A 1 409 ? 16.668 25.242 -34.263 1.00 95.12 409 PRO A C 1
ATOM 3204 O O . PRO A 1 409 ? 15.827 25.375 -35.154 1.00 95.12 409 PRO A O 1
ATOM 3207 N N . TYR A 1 410 ? 16.323 24.882 -33.023 1.00 96.69 410 TYR A N 1
ATOM 3208 C CA . TYR A 1 410 ? 14.952 24.632 -32.579 1.00 96.69 410 TYR A CA 1
ATOM 3209 C C . TYR A 1 410 ? 14.612 25.475 -31.343 1.00 96.69 410 TYR A C 1
ATOM 3211 O O . TYR A 1 410 ? 15.423 25.591 -30.423 1.00 96.69 410 TYR A O 1
ATOM 3219 N N . THR A 1 411 ? 13.404 26.042 -31.309 1.00 96.56 411 THR A N 1
ATOM 3220 C CA . THR A 1 411 ? 12.787 26.607 -30.096 1.00 96.56 411 THR A CA 1
ATOM 3221 C C . THR A 1 411 ? 12.348 25.499 -29.146 1.00 96.56 411 THR A C 1
ATOM 3223 O O . THR A 1 411 ? 12.524 25.641 -27.947 1.00 96.56 411 THR A O 1
ATOM 3226 N N . HIS A 1 412 ? 11.852 24.384 -29.688 1.00 97.25 412 HIS A N 1
ATOM 3227 C CA . HIS A 1 412 ? 11.490 23.181 -28.939 1.00 97.25 412 HIS A CA 1
ATOM 3228 C C . HIS A 1 412 ? 11.905 21.945 -29.743 1.00 97.25 412 HIS A C 1
ATOM 3230 O O . HIS A 1 412 ? 11.639 21.891 -30.948 1.00 97.25 412 HIS A O 1
ATOM 3236 N N . ASN A 1 413 ? 12.532 20.963 -29.093 1.00 97.31 413 ASN A N 1
ATOM 3237 C CA . ASN A 1 413 ? 12.719 19.613 -29.632 1.00 97.31 413 ASN A CA 1
ATOM 3238 C C . ASN A 1 413 ? 12.376 18.609 -28.525 1.00 97.31 413 ASN A C 1
ATOM 3240 O O . ASN A 1 413 ? 13.245 18.194 -27.757 1.00 97.31 413 ASN A O 1
ATOM 3244 N N . ILE A 1 414 ? 11.083 18.297 -28.418 1.00 98.19 414 ILE A N 1
ATOM 3245 C CA . ILE A 1 414 ? 10.505 17.513 -27.326 1.00 98.19 414 ILE A CA 1
ATOM 3246 C C . ILE A 1 414 ? 10.325 16.070 -27.777 1.00 98.19 414 ILE A C 1
ATOM 3248 O O . ILE A 1 414 ? 9.699 15.835 -28.812 1.00 98.19 414 ILE A O 1
ATOM 3252 N N . TYR A 1 415 ? 10.816 15.111 -26.995 1.00 98.25 415 TYR A N 1
ATOM 3253 C CA . TYR A 1 415 ? 10.512 13.685 -27.156 1.00 98.25 415 TYR A CA 1
ATOM 3254 C C . TYR A 1 415 ? 9.760 13.162 -25.929 1.00 98.25 415 TYR A C 1
ATOM 3256 O O . TYR A 1 415 ? 10.188 13.439 -24.812 1.00 98.25 415 TYR A O 1
ATOM 3264 N N . PHE A 1 416 ? 8.650 12.454 -26.152 1.00 98.25 416 PHE A N 1
ATOM 3265 C CA . PHE A 1 416 ? 7.646 12.041 -25.159 1.00 98.25 416 PHE A CA 1
ATOM 3266 C C . PHE A 1 416 ? 6.802 10.859 -25.699 1.00 98.25 416 PHE A C 1
ATOM 3268 O O . PHE A 1 416 ? 7.106 10.325 -26.765 1.00 98.25 416 PHE A O 1
ATOM 3275 N N . GLU A 1 417 ? 5.739 10.448 -24.997 1.00 97.69 417 GLU A N 1
ATOM 3276 C CA . GLU A 1 417 ? 4.754 9.455 -25.475 1.00 97.69 417 GLU A CA 1
ATOM 3277 C C . GLU A 1 417 ? 3.427 10.075 -25.938 1.00 97.69 417 GLU A C 1
ATOM 3279 O O . GLU A 1 417 ? 2.988 11.111 -25.449 1.00 97.69 417 GLU A O 1
ATOM 3284 N N . THR A 1 418 ? 2.733 9.371 -26.828 1.00 98.12 418 THR A N 1
ATOM 3285 C CA . THR A 1 418 ? 1.339 9.634 -27.223 1.00 98.12 418 THR A CA 1
ATOM 3286 C C . THR A 1 418 ? 0.484 8.388 -26.973 1.00 98.12 418 THR A C 1
ATOM 3288 O O . THR A 1 418 ? 1.040 7.291 -26.873 1.00 98.12 418 THR A O 1
ATOM 3291 N N . PRO A 1 419 ? -0.857 8.501 -26.929 1.00 98.38 419 PRO A N 1
ATOM 3292 C CA . PRO A 1 419 ? -1.751 7.346 -26.909 1.00 98.38 419 PRO A CA 1
ATOM 3293 C C . PRO A 1 419 ? -1.408 6.292 -27.976 1.00 98.38 419 PRO A C 1
ATOM 3295 O O . PRO A 1 419 ? -1.290 5.114 -27.646 1.00 98.38 419 PRO A O 1
ATOM 3298 N N . ASP A 1 420 ? -1.151 6.706 -29.221 1.00 97.25 420 ASP A N 1
ATOM 3299 C CA . ASP A 1 420 ? -0.840 5.792 -30.331 1.00 97.25 420 ASP A CA 1
ATOM 3300 C C . ASP A 1 420 ? 0.517 5.087 -30.170 1.00 97.25 420 ASP A C 1
ATOM 3302 O O . ASP A 1 420 ? 0.627 3.883 -30.424 1.00 97.25 420 ASP A O 1
ATOM 3306 N N . THR A 1 421 ? 1.565 5.796 -29.736 1.00 97.38 421 THR A N 1
ATOM 3307 C CA . THR A 1 421 ? 2.897 5.193 -29.537 1.00 97.38 421 THR A CA 1
ATOM 3308 C C . THR A 1 421 ? 2.930 4.279 -28.311 1.00 97.38 421 THR A C 1
ATOM 3310 O O . THR A 1 421 ? 3.472 3.172 -28.393 1.00 97.38 421 THR A O 1
ATOM 3313 N N . ALA A 1 422 ? 2.248 4.660 -27.228 1.00 98.38 422 ALA A N 1
ATOM 3314 C CA . ALA A 1 422 ? 2.103 3.846 -26.027 1.00 98.38 422 ALA A CA 1
ATOM 3315 C C . ALA A 1 422 ? 1.259 2.581 -26.285 1.00 98.38 422 ALA A C 1
ATOM 3317 O O . ALA A 1 422 ? 1.638 1.489 -25.859 1.00 98.38 422 ALA A O 1
ATOM 3318 N N . VAL A 1 423 ? 0.160 2.680 -27.045 1.00 98.06 423 VAL A N 1
ATOM 3319 C CA . VAL A 1 423 ? -0.643 1.516 -27.467 1.00 98.06 423 VAL A CA 1
ATOM 3320 C C . VAL A 1 423 ? 0.127 0.622 -28.444 1.00 98.06 423 VAL A C 1
ATOM 3322 O O . VAL A 1 423 ? 0.071 -0.602 -28.321 1.00 98.06 423 VAL A O 1
ATOM 3325 N N . SER A 1 424 ? 0.911 1.193 -29.363 1.00 96.62 424 SER A N 1
ATOM 3326 C CA . SER A 1 424 ? 1.798 0.417 -30.246 1.00 96.62 424 SER A CA 1
ATOM 3327 C C . SER A 1 424 ? 2.829 -0.386 -29.444 1.00 96.62 424 SER A C 1
ATOM 3329 O O . SER A 1 424 ? 3.056 -1.566 -29.722 1.00 96.62 424 SER A O 1
ATOM 3331 N N . LYS A 1 425 ? 3.405 0.228 -28.401 1.00 97.38 425 LYS A N 1
ATOM 3332 C CA . LYS A 1 425 ? 4.318 -0.418 -27.449 1.00 97.38 425 LYS A CA 1
ATOM 3333 C C . LYS A 1 425 ? 3.622 -1.526 -26.657 1.00 97.38 425 LYS A C 1
ATOM 3335 O O . LYS A 1 425 ? 4.142 -2.636 -26.598 1.00 97.38 425 LYS A O 1
ATOM 3340 N N . LEU A 1 426 ? 2.434 -1.264 -26.115 1.00 98.06 426 LEU A N 1
ATOM 3341 C CA . LEU A 1 426 ? 1.626 -2.247 -25.389 1.00 98.06 426 LEU A CA 1
ATOM 3342 C C . LEU A 1 426 ? 1.265 -3.468 -26.248 1.00 98.06 426 LEU A C 1
ATOM 3344 O O . LEU A 1 426 ? 1.373 -4.595 -25.771 1.00 98.06 426 LEU A O 1
ATOM 3348 N N . ASN A 1 427 ? 0.858 -3.262 -27.502 1.00 96.50 427 ASN A N 1
ATOM 3349 C CA . ASN A 1 427 ? 0.508 -4.357 -28.405 1.00 96.50 427 ASN A CA 1
ATOM 3350 C C . ASN A 1 427 ? 1.734 -5.219 -28.736 1.00 96.50 427 ASN A C 1
ATOM 3352 O O . ASN A 1 427 ? 1.676 -6.428 -28.541 1.00 96.50 427 ASN A O 1
ATOM 3356 N N . PHE A 1 428 ? 2.872 -4.606 -29.084 1.00 94.44 428 PHE A N 1
ATOM 3357 C CA . PHE A 1 428 ? 4.136 -5.332 -29.255 1.00 94.44 428 PHE A CA 1
ATOM 3358 C C . PHE A 1 428 ? 4.522 -6.142 -28.005 1.00 94.44 428 PHE A C 1
ATOM 3360 O O . PHE A 1 428 ? 4.856 -7.319 -28.114 1.00 94.44 428 PHE A O 1
ATOM 3367 N N . LEU A 1 429 ? 4.436 -5.540 -26.812 1.00 95.62 429 LEU A N 1
ATOM 3368 C CA . LEU A 1 429 ? 4.740 -6.211 -25.542 1.00 95.62 429 LEU A CA 1
ATOM 3369 C C . LEU A 1 429 ? 3.812 -7.406 -25.283 1.00 95.62 429 LEU A C 1
ATOM 3371 O O . LEU A 1 429 ? 4.281 -8.457 -24.844 1.00 95.62 429 LEU A O 1
ATOM 3375 N N . LYS A 1 430 ? 2.516 -7.274 -25.590 1.00 95.19 430 LYS A N 1
ATOM 3376 C CA . LYS A 1 430 ? 1.554 -8.378 -25.504 1.00 95.19 430 LYS A CA 1
ATOM 3377 C C . LYS A 1 430 ? 1.893 -9.488 -26.491 1.00 95.19 430 LYS A C 1
ATOM 3379 O O . LYS A 1 430 ? 1.958 -10.639 -26.069 1.00 95.19 430 LYS A O 1
ATOM 3384 N N . ASP A 1 431 ? 2.158 -9.158 -27.753 1.00 93.00 431 ASP A N 1
ATOM 3385 C CA . ASP A 1 431 ? 2.473 -10.132 -28.802 1.00 93.00 431 ASP A CA 1
ATOM 3386 C C . ASP A 1 431 ? 3.706 -10.971 -28.429 1.00 93.00 431 ASP A C 1
ATOM 3388 O O . ASP A 1 431 ? 3.648 -12.199 -28.453 1.00 93.00 431 ASP A O 1
ATOM 3392 N N . VAL A 1 432 ? 4.795 -10.340 -27.971 1.00 91.06 432 VAL A N 1
ATOM 3393 C CA . VAL A 1 432 ? 6.032 -11.055 -27.592 1.00 91.06 432 VAL A CA 1
ATOM 3394 C C . VAL A 1 432 ? 5.957 -11.798 -26.248 1.00 91.06 432 VAL A C 1
ATOM 3396 O O . VAL A 1 432 ? 6.901 -12.519 -25.913 1.00 91.06 432 VAL A O 1
ATOM 3399 N N . GLY A 1 433 ? 4.862 -11.655 -25.490 1.00 93.56 433 GLY A N 1
ATOM 3400 C CA . GLY A 1 433 ? 4.609 -12.371 -24.232 1.00 93.56 433 GLY A CA 1
ATOM 3401 C C . GLY A 1 433 ? 5.122 -11.689 -22.955 1.00 93.56 433 GLY A C 1
ATOM 3402 O O . GLY A 1 433 ? 5.435 -12.378 -21.983 1.00 93.56 433 GLY A O 1
ATOM 3403 N N . ALA A 1 434 ? 5.242 -10.358 -22.939 1.00 95.38 434 ALA A N 1
ATOM 3404 C CA . ALA A 1 434 ? 5.492 -9.584 -21.719 1.00 95.38 434 ALA A CA 1
ATOM 3405 C C . ALA A 1 434 ? 4.196 -9.374 -20.911 1.00 95.38 434 ALA A C 1
ATOM 3407 O O . ALA A 1 434 ? 3.104 -9.341 -21.479 1.00 95.38 434 ALA A O 1
ATOM 3408 N N . GLN A 1 435 ? 4.282 -9.219 -19.584 1.00 95.19 435 GLN A N 1
ATOM 3409 C CA . GLN A 1 435 ? 3.102 -9.063 -18.719 1.00 95.19 435 GLN A CA 1
ATOM 3410 C C . GLN A 1 435 ? 2.321 -7.765 -18.968 1.00 95.19 435 GLN A C 1
ATOM 3412 O O . GLN A 1 435 ? 1.135 -7.719 -18.653 1.00 95.19 435 GLN A O 1
ATOM 3417 N N . GLY A 1 436 ? 2.957 -6.707 -19.480 1.00 97.00 436 GLY A N 1
ATOM 3418 C CA . GLY A 1 436 ? 2.308 -5.419 -19.728 1.00 97.00 436 GLY A CA 1
ATOM 3419 C C . GLY A 1 436 ? 3.252 -4.226 -19.602 1.00 97.00 436 GLY A C 1
ATOM 3420 O O . GLY A 1 436 ? 4.417 -4.308 -19.994 1.00 97.00 436 GLY A O 1
ATOM 3421 N N . VAL A 1 437 ? 2.741 -3.118 -19.063 1.00 98.44 437 VAL A N 1
ATOM 3422 C CA . VAL A 1 437 ? 3.446 -1.829 -18.976 1.00 98.44 437 VAL A CA 1
ATOM 3423 C C . VAL A 1 437 ? 3.505 -1.283 -17.552 1.00 98.44 437 VAL A C 1
ATOM 3425 O O . VAL A 1 437 ? 2.578 -1.480 -16.763 1.00 98.44 437 VAL A O 1
ATOM 3428 N N . ILE A 1 438 ? 4.588 -0.562 -17.258 1.00 98.19 438 ILE A N 1
ATOM 3429 C CA . ILE A 1 438 ? 4.799 0.186 -16.016 1.00 98.19 438 ILE A CA 1
ATOM 3430 C C . ILE A 1 438 ? 4.983 1.679 -16.322 1.00 98.19 438 ILE A C 1
ATOM 3432 O O . ILE A 1 438 ? 5.649 2.038 -17.292 1.00 98.19 438 ILE A O 1
ATOM 3436 N N . ILE A 1 439 ? 4.319 2.547 -15.557 1.00 98.69 439 ILE A N 1
ATOM 3437 C CA . ILE A 1 439 ? 4.025 3.927 -15.966 1.00 98.69 439 ILE A CA 1
ATOM 3438 C C . ILE A 1 439 ? 4.582 4.940 -14.961 1.00 98.69 439 ILE A C 1
ATOM 3440 O O . ILE A 1 439 ? 4.172 4.950 -13.798 1.00 98.69 439 ILE A O 1
ATOM 3444 N N . TRP A 1 440 ? 5.449 5.841 -15.437 1.00 97.94 440 TRP A N 1
ATOM 3445 C CA . TRP A 1 440 ? 6.010 6.950 -14.655 1.00 97.94 440 TRP A CA 1
ATOM 3446 C C . TRP A 1 440 ? 5.549 8.308 -15.207 1.00 97.94 440 TRP A C 1
ATOM 3448 O O . TRP A 1 440 ? 5.910 8.677 -16.319 1.00 97.94 440 TRP A O 1
ATOM 3458 N N . GLU A 1 441 ? 4.755 9.126 -14.524 1.00 96.25 441 GLU A N 1
ATOM 3459 C CA . GLU A 1 441 ? 3.996 8.903 -13.286 1.00 96.25 441 GLU A CA 1
ATOM 3460 C C . GLU A 1 441 ? 2.523 9.246 -13.550 1.00 96.25 441 GLU A C 1
ATOM 3462 O O . GLU A 1 441 ? 2.206 10.061 -14.424 1.00 96.25 441 GLU A O 1
ATOM 3467 N N . LEU A 1 442 ? 1.611 8.664 -12.771 1.00 95.88 442 LEU A N 1
ATOM 3468 C CA . LEU A 1 442 ? 0.168 8.792 -12.988 1.00 95.88 442 LEU A CA 1
ATOM 3469 C C . LEU A 1 442 ? -0.332 10.249 -12.919 1.00 95.88 442 LEU A C 1
ATOM 3471 O O . LEU A 1 442 ? -1.296 10.604 -13.594 1.00 95.88 442 LEU A O 1
ATOM 3475 N N . SER A 1 443 ? 0.332 11.118 -12.147 1.00 95.50 443 SER A N 1
ATOM 3476 C CA . SER A 1 443 ? -0.100 12.514 -11.965 1.00 95.50 443 SER A CA 1
ATOM 3477 C C . SER A 1 443 ? 0.089 13.409 -13.198 1.00 95.50 443 SER A C 1
ATOM 3479 O O . SER A 1 443 ? -0.439 14.526 -13.238 1.00 95.50 443 SER A O 1
ATOM 3481 N N . ASN A 1 444 ? 0.857 12.953 -14.191 1.00 96.88 444 ASN A N 1
ATOM 3482 C CA . ASN A 1 444 ? 1.218 13.751 -15.359 1.00 96.88 444 ASN A CA 1
ATOM 3483 C C . ASN A 1 444 ? 0.255 13.603 -16.546 1.00 96.88 444 ASN A C 1
ATOM 3485 O O . ASN A 1 444 ? 0.384 14.383 -17.494 1.00 96.88 444 ASN A O 1
ATOM 3489 N N . ASP A 1 445 ? -0.654 12.621 -16.532 1.00 96.56 445 ASP A N 1
ATOM 3490 C CA . ASP A 1 445 ? -1.606 12.416 -17.632 1.00 96.56 445 ASP A CA 1
ATOM 3491 C C . ASP A 1 445 ? -2.712 13.486 -17.619 1.00 96.56 445 ASP A C 1
ATOM 3493 O O . ASP A 1 445 ? -2.908 14.210 -16.637 1.00 96.56 445 ASP A O 1
ATOM 3497 N N . VAL A 1 446 ? -3.460 13.568 -18.715 1.00 93.62 446 VAL A N 1
ATOM 3498 C CA . VAL A 1 446 ? -4.785 14.201 -18.733 1.00 93.62 446 VAL A CA 1
ATOM 3499 C C . VAL A 1 446 ? -5.849 13.113 -18.675 1.00 93.62 446 VAL A C 1
ATOM 3501 O O . VAL A 1 446 ? -5.658 12.048 -19.245 1.00 93.62 446 VAL A O 1
ATOM 3504 N N . TRP A 1 447 ? -7.001 13.381 -18.060 1.00 91.38 447 TRP A N 1
ATOM 3505 C CA . TRP A 1 447 ? -8.125 12.429 -18.028 1.00 91.38 447 TRP A CA 1
ATOM 3506 C C . TRP A 1 447 ? -9.138 12.662 -19.164 1.00 91.38 447 TRP A C 1
ATOM 3508 O O . TRP A 1 447 ? -10.263 12.175 -19.130 1.00 91.38 447 TRP A O 1
ATOM 3518 N N . GLU A 1 448 ? -8.738 13.378 -20.217 1.00 91.81 448 GLU A N 1
ATOM 3519 C CA . GLU A 1 448 ? -9.542 13.583 -21.427 1.00 91.81 448 GLU A CA 1
ATOM 3520 C C . GLU A 1 448 ? -9.515 12.350 -22.351 1.00 91.81 448 GLU A C 1
ATOM 3522 O O . GLU A 1 448 ? -8.452 11.788 -22.639 1.00 91.81 448 GLU A O 1
ATOM 3527 N N . ASP A 1 449 ? -10.677 11.956 -22.876 1.00 87.31 449 ASP A N 1
ATOM 3528 C CA . ASP A 1 449 ? -10.786 10.848 -23.830 1.00 87.31 449 ASP A CA 1
ATOM 3529 C C . ASP A 1 449 ? -10.024 11.147 -25.132 1.00 87.31 449 ASP A C 1
ATOM 3531 O O . ASP A 1 449 ? -10.048 12.265 -25.648 1.00 87.31 449 ASP A O 1
ATOM 3535 N N . ASN A 1 450 ? -9.370 10.126 -25.695 1.00 89.50 450 ASN A N 1
ATOM 3536 C CA . ASN A 1 450 ? -8.472 10.206 -26.863 1.00 89.50 450 ASN A CA 1
ATOM 3537 C C . ASN A 1 450 ? -7.180 11.031 -26.657 1.00 89.50 450 ASN A C 1
ATOM 3539 O O . ASN A 1 450 ? -6.341 11.054 -27.555 1.00 89.50 450 ASN A O 1
ATOM 3543 N N . LYS A 1 451 ? -6.977 11.666 -25.492 1.00 96.81 451 LYS A N 1
ATOM 3544 C CA . LYS A 1 451 ? -5.700 12.308 -25.121 1.00 96.81 451 LYS A CA 1
ATOM 3545 C C . LYS A 1 451 ? -4.951 11.565 -24.020 1.00 96.81 451 LYS A C 1
ATOM 3547 O O . LYS A 1 451 ? -3.723 11.532 -24.068 1.00 96.81 451 LYS A O 1
ATOM 3552 N N . SER A 1 452 ? -5.678 11.000 -23.053 1.00 97.75 452 SER A N 1
ATOM 3553 C CA . SER A 1 452 ? -5.117 10.208 -21.956 1.00 97.75 452 SER A CA 1
ATOM 3554 C C . SER A 1 452 ? -4.339 9.010 -22.489 1.00 97.75 452 SER A C 1
ATOM 3556 O O . SER A 1 452 ? -4.893 8.149 -23.183 1.00 97.75 452 SER A O 1
ATOM 3558 N N . ILE A 1 453 ? -3.064 8.928 -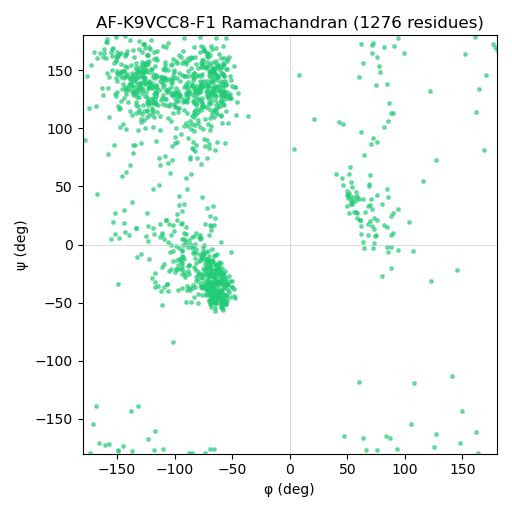22.118 1.00 98.50 453 ILE A N 1
ATOM 3559 C CA . ILE A 1 453 ? -2.222 7.769 -22.428 1.00 98.50 453 ILE A CA 1
ATOM 3560 C C . ILE A 1 453 ? -2.690 6.560 -21.603 1.00 98.50 453 ILE A C 1
ATOM 3562 O O . ILE A 1 453 ? -2.763 5.445 -22.121 1.00 98.50 453 ILE A O 1
ATOM 3566 N N . ILE A 1 454 ? -3.071 6.773 -20.339 1.00 98.25 454 ILE A N 1
ATOM 3567 C CA . ILE A 1 454 ? -3.459 5.701 -19.412 1.00 98.25 454 ILE A CA 1
ATOM 3568 C C . ILE A 1 454 ? -4.800 5.068 -19.827 1.00 98.25 454 ILE A C 1
ATOM 3570 O O . ILE A 1 454 ? -4.892 3.838 -19.883 1.00 98.25 454 ILE A O 1
ATOM 3574 N N . LYS A 1 455 ? -5.809 5.863 -20.228 1.00 96.44 455 LYS A N 1
ATOM 3575 C CA . LYS A 1 455 ? -7.069 5.339 -20.803 1.00 96.44 455 LYS A CA 1
ATOM 3576 C C . LYS A 1 455 ? -6.808 4.482 -22.042 1.00 96.44 455 LYS A C 1
ATOM 3578 O O . LYS A 1 455 ? -7.307 3.359 -22.120 1.00 96.44 455 LYS A O 1
ATOM 3583 N N . ALA A 1 456 ? -6.003 4.982 -22.983 1.00 97.69 456 ALA A N 1
ATOM 3584 C CA . ALA A 1 456 ? -5.713 4.291 -24.239 1.00 97.69 456 ALA A CA 1
ATOM 3585 C C . ALA A 1 456 ? -4.984 2.954 -24.014 1.00 97.69 456 ALA A C 1
ATOM 3587 O O . ALA A 1 456 ? -5.356 1.934 -24.604 1.00 97.69 456 ALA A O 1
ATOM 3588 N N . LEU A 1 457 ? -4.001 2.930 -23.105 1.00 98.38 457 LEU A N 1
ATOM 3589 C CA . LEU A 1 457 ? -3.335 1.706 -22.659 1.00 98.38 457 LEU A CA 1
ATOM 3590 C C . LEU A 1 457 ? -4.330 0.713 -22.045 1.00 98.38 457 LEU A C 1
ATOM 3592 O O . LEU A 1 457 ? -4.343 -0.458 -22.424 1.00 98.38 457 LEU A O 1
ATOM 3596 N N . TYR A 1 458 ? -5.204 1.157 -21.138 1.00 97.50 458 TYR A N 1
ATOM 3597 C CA . TYR A 1 458 ? -6.180 0.267 -20.507 1.00 97.50 458 TYR A CA 1
ATOM 3598 C C . TYR A 1 458 ? -7.169 -0.327 -21.513 1.00 97.50 458 TYR A C 1
ATOM 3600 O O . TYR A 1 458 ? -7.377 -1.539 -21.525 1.00 97.50 458 TYR A O 1
ATOM 3608 N N . GLN A 1 459 ? -7.715 0.491 -22.412 1.00 95.75 459 GLN A N 1
ATOM 3609 C CA . GLN A 1 459 ? -8.666 0.060 -23.443 1.00 95.75 459 GLN A CA 1
ATOM 3610 C C . GLN A 1 459 ? -8.062 -0.978 -24.409 1.00 95.75 459 GLN A C 1
ATOM 3612 O O . GLN A 1 459 ? -8.764 -1.876 -24.866 1.00 95.75 459 GLN A O 1
ATOM 3617 N N . ASN A 1 460 ? -6.749 -0.921 -24.665 1.00 97.00 460 ASN A N 1
ATOM 3618 C CA . ASN A 1 460 ? -6.037 -1.891 -25.507 1.00 97.00 460 ASN A CA 1
ATOM 3619 C C . ASN A 1 460 ? -5.408 -3.060 -24.716 1.00 97.00 460 ASN A C 1
ATOM 3621 O O . ASN A 1 460 ? -4.890 -4.014 -25.304 1.00 97.00 460 ASN A O 1
ATOM 3625 N N . SER A 1 461 ? -5.469 -3.041 -23.382 1.00 97.00 461 SER A N 1
ATOM 3626 C CA . SER A 1 461 ? -4.821 -4.039 -22.516 1.00 97.00 461 SER A CA 1
ATOM 3627 C C . SER A 1 461 ? -5.391 -5.456 -22.648 1.00 97.00 461 SER A C 1
ATOM 3629 O O . SER A 1 461 ? -4.658 -6.422 -22.445 1.00 97.00 461 SER A O 1
ATOM 3631 N N . GLY A 1 462 ? -6.672 -5.591 -23.008 1.00 95.75 462 GLY A N 1
ATOM 3632 C CA . GLY A 1 462 ? -7.417 -6.857 -22.978 1.00 95.75 462 GLY A CA 1
ATOM 3633 C C . GLY A 1 462 ? -8.103 -7.157 -21.637 1.00 95.75 462 GLY A C 1
ATOM 3634 O O . GLY A 1 462 ? -8.807 -8.163 -21.527 1.00 95.75 462 GLY A O 1
ATOM 3635 N N . ASN A 1 463 ? -7.947 -6.299 -20.623 1.00 94.62 463 ASN A N 1
ATOM 3636 C CA . ASN A 1 463 ? -8.801 -6.333 -19.433 1.00 94.62 463 ASN A CA 1
ATOM 3637 C C . ASN A 1 463 ? -10.255 -5.972 -19.804 1.00 94.62 463 ASN A C 1
ATOM 3639 O O . ASN A 1 463 ? -10.466 -5.214 -20.755 1.00 94.62 463 ASN A O 1
ATOM 3643 N N . PRO A 1 464 ? -11.267 -6.482 -19.075 1.00 88.50 464 PRO A N 1
ATOM 3644 C CA . PRO A 1 464 ? -12.636 -6.000 -19.224 1.00 88.50 464 PRO A CA 1
ATOM 3645 C C . PRO A 1 464 ? -12.723 -4.522 -18.824 1.00 88.50 464 PRO A C 1
ATOM 3647 O O . PRO A 1 464 ? -12.041 -4.080 -17.899 1.00 88.50 464 PRO A O 1
ATOM 3650 N N . GLU A 1 465 ? -13.592 -3.761 -19.486 1.00 79.81 465 GLU A N 1
ATOM 3651 C CA . GLU A 1 465 ? -13.864 -2.381 -19.090 1.00 79.81 465 GLU A CA 1
ATOM 3652 C C . GLU A 1 465 ? -14.471 -2.354 -17.679 1.00 79.81 465 GLU A C 1
ATOM 3654 O O . GLU A 1 465 ? -15.549 -2.903 -17.441 1.00 79.81 465 GLU A O 1
ATOM 3659 N N . LYS A 1 466 ? -13.780 -1.705 -16.733 1.00 79.62 466 LYS A N 1
ATOM 3660 C CA . LYS A 1 466 ? -14.340 -1.404 -15.414 1.00 79.62 466 LYS A CA 1
ATOM 3661 C C . LYS A 1 466 ? -15.468 -0.384 -15.613 1.00 79.62 466 LYS A C 1
ATOM 3663 O O . LYS A 1 466 ? -15.165 0.745 -16.025 1.00 79.62 466 LYS A O 1
ATOM 3668 N N . PRO A 1 467 ? -16.744 -0.723 -15.340 1.00 61.78 467 PRO A N 1
ATOM 3669 C CA . PRO A 1 467 ? -17.834 0.231 -15.502 1.00 61.78 467 PRO A CA 1
ATOM 3670 C C . PRO A 1 467 ? -17.577 1.468 -14.630 1.00 61.78 467 PRO A C 1
ATOM 3672 O O . PRO A 1 467 ? -16.838 1.380 -13.642 1.00 61.78 467 PRO A O 1
ATOM 3675 N N . PRO A 1 468 ? -18.158 2.632 -14.957 1.00 56.34 468 PRO A N 1
ATOM 3676 C CA . PRO A 1 468 ? -18.260 3.703 -13.983 1.00 56.34 468 PRO A CA 1
ATOM 3677 C C . PRO A 1 468 ? -18.924 3.140 -12.729 1.00 56.34 468 PRO A C 1
ATOM 3679 O O . PRO A 1 468 ? -20.007 2.553 -12.812 1.00 56.34 468 PRO A O 1
ATOM 3682 N N . LEU A 1 469 ? -18.290 3.334 -11.573 1.00 47.34 469 LEU A N 1
ATOM 3683 C CA . LEU A 1 469 ? -19.039 3.340 -10.325 1.00 47.34 469 LEU A CA 1
ATOM 3684 C C . LEU A 1 469 ? -20.179 4.358 -10.534 1.00 47.34 469 LEU A C 1
ATOM 3686 O O . LEU A 1 469 ? -19.897 5.457 -11.025 1.00 47.34 469 LEU A O 1
ATOM 3690 N N . PRO A 1 470 ? -21.459 3.990 -10.316 1.00 36.09 470 PRO A N 1
ATOM 3691 C CA . PRO A 1 470 ? -22.580 4.885 -10.593 1.00 36.09 470 PRO A CA 1
ATOM 3692 C C . PRO A 1 470 ? -22.352 6.235 -9.914 1.00 36.09 470 PRO A C 1
ATOM 3694 O O . PRO A 1 470 ? -21.819 6.273 -8.814 1.00 36.09 470 PRO A O 1
ATOM 3697 N N . SER A 1 471 ? -22.777 7.342 -10.528 1.00 29.91 471 SER A N 1
ATOM 3698 C CA . SER A 1 471 ? -22.486 8.710 -10.055 1.00 29.91 471 SER A CA 1
ATOM 3699 C C . SER A 1 471 ? -23.192 9.114 -8.745 1.00 29.91 471 SER A C 1
ATOM 3701 O O . SER A 1 471 ? -23.308 10.295 -8.440 1.00 29.91 471 SER A O 1
ATOM 3703 N N . THR A 1 472 ? -23.692 8.131 -7.998 1.00 27.47 472 THR A N 1
ATOM 3704 C CA . THR A 1 472 ? -24.135 8.195 -6.598 1.00 27.47 472 THR A CA 1
ATOM 3705 C C . THR A 1 472 ? -23.129 7.524 -5.649 1.00 27.47 472 THR A C 1
ATOM 3707 O O . THR A 1 472 ? -23.383 7.436 -4.455 1.00 27.47 472 THR A O 1
ATOM 3710 N N . LEU A 1 473 ? -22.004 7.025 -6.172 1.00 28.80 473 LEU A N 1
ATOM 3711 C CA . LEU A 1 473 ? -20.830 6.571 -5.433 1.00 28.80 473 LEU A CA 1
ATOM 3712 C C . LEU A 1 473 ? -19.735 7.638 -5.509 1.00 28.80 473 LEU A C 1
ATOM 3714 O O . LEU A 1 473 ? -18.679 7.461 -6.111 1.00 28.80 473 LEU A O 1
ATOM 3718 N N . GLU A 1 474 ? -19.983 8.719 -4.778 1.00 23.53 474 GLU A N 1
ATOM 3719 C CA . GLU A 1 474 ? -18.933 9.232 -3.902 1.00 23.53 474 GLU A CA 1
ATOM 3720 C C . GLU A 1 474 ? -18.434 8.123 -2.942 1.00 23.53 474 GLU A C 1
ATOM 3722 O O . GLU A 1 474 ? -18.979 7.014 -2.922 1.00 23.53 474 GLU A O 1
ATOM 3727 N N . PRO A 1 475 ? -17.426 8.385 -2.090 1.00 27.31 475 PRO A N 1
ATOM 3728 C CA . PRO A 1 475 ? -17.182 7.573 -0.906 1.00 27.31 475 PRO A CA 1
ATOM 3729 C C . PRO A 1 475 ? -18.429 7.511 -0.015 1.00 27.31 475 PRO A C 1
ATOM 3731 O O . PRO A 1 475 ? -18.575 8.320 0.899 1.00 27.31 475 PRO A O 1
ATOM 3734 N N . SER A 1 476 ? -19.313 6.552 -0.297 1.00 28.75 476 SER A N 1
ATOM 3735 C CA . SER A 1 476 ? -20.413 6.179 0.572 1.00 28.75 476 SER A CA 1
ATOM 3736 C C . SER A 1 476 ? -19.798 5.530 1.801 1.00 28.75 476 SER A C 1
ATOM 3738 O O . SER A 1 476 ? -19.429 4.348 1.788 1.00 28.75 476 SER A O 1
ATOM 3740 N N . ILE A 1 477 ? -19.730 6.306 2.881 1.00 34.47 477 ILE A N 1
ATOM 3741 C CA . ILE A 1 477 ? -20.018 5.743 4.196 1.00 34.47 477 ILE A CA 1
ATOM 3742 C C . ILE A 1 477 ? -21.300 4.937 3.989 1.00 34.47 477 ILE A C 1
ATOM 3744 O O . ILE A 1 477 ? -22.258 5.467 3.434 1.00 34.47 477 ILE A O 1
ATOM 3748 N N . THR A 1 478 ? -21.298 3.639 4.295 1.00 33.78 478 THR A N 1
ATOM 3749 C CA . THR A 1 478 ? -22.517 2.833 4.152 1.00 33.78 478 THR A CA 1
ATOM 3750 C C . THR A 1 478 ? -23.605 3.514 4.972 1.00 33.78 478 THR A C 1
ATOM 3752 O O . THR A 1 478 ? -23.432 3.567 6.196 1.00 33.78 478 THR A O 1
ATOM 3755 N N . PRO A 1 479 ? -24.684 4.035 4.353 1.00 37.91 479 PRO A N 1
ATOM 3756 C CA . PRO A 1 479 ? -25.757 4.624 5.124 1.00 37.91 479 PRO A CA 1
ATOM 3757 C C . PRO A 1 479 ? -26.275 3.565 6.087 1.00 37.91 479 PRO A C 1
ATOM 3759 O O . PRO A 1 479 ? -26.306 2.373 5.750 1.00 37.91 479 PRO A O 1
ATOM 3762 N N . LEU A 1 480 ? -26.686 3.996 7.277 1.00 48.28 480 LEU A N 1
ATOM 3763 C CA . LEU A 1 480 ? -27.489 3.148 8.147 1.00 48.28 480 LEU A CA 1
ATOM 3764 C C . LEU A 1 480 ? -28.665 2.639 7.302 1.00 48.28 480 LEU A C 1
ATOM 3766 O O . LEU A 1 480 ? -29.294 3.421 6.584 1.00 48.28 480 LEU A O 1
ATOM 3770 N N . GLY A 1 481 ? -28.854 1.316 7.264 1.00 42.34 481 GLY A N 1
ATOM 3771 C CA . GLY A 1 481 ? -29.744 0.695 6.283 1.00 42.34 481 GLY A CA 1
ATOM 3772 C C . GLY A 1 481 ? -31.145 1.293 6.372 1.00 42.34 481 GLY A C 1
ATOM 3773 O O . GLY A 1 481 ? -31.586 1.565 7.483 1.00 42.34 481 GLY A O 1
ATOM 3774 N N . ILE A 1 482 ? -31.807 1.504 5.220 1.00 48.19 482 ILE A N 1
ATOM 3775 C CA . ILE A 1 482 ? -33.080 2.248 5.101 1.00 48.19 482 ILE A CA 1
ATOM 3776 C C . ILE A 1 482 ? -33.965 1.980 6.318 1.00 48.19 482 ILE A C 1
ATOM 3778 O O . ILE A 1 482 ? -34.438 0.856 6.498 1.00 48.19 482 ILE A O 1
ATOM 3782 N N . PHE A 1 483 ? -34.132 3.012 7.145 1.00 52.34 483 PHE A N 1
ATOM 3783 C CA . PHE A 1 483 ? -34.867 2.909 8.391 1.00 52.34 483 PHE A CA 1
ATOM 3784 C C . PHE A 1 483 ? -36.301 2.448 8.124 1.00 52.34 483 PHE A C 1
ATOM 3786 O O . PHE A 1 483 ? -36.998 2.985 7.259 1.00 52.34 483 PHE A O 1
ATOM 3793 N N . ASP A 1 484 ? -36.748 1.458 8.887 1.00 54.22 484 ASP A N 1
ATOM 3794 C CA . ASP A 1 484 ? -38.136 1.023 8.868 1.00 54.22 484 ASP A CA 1
ATOM 3795 C C . ASP A 1 484 ? -39.014 2.155 9.432 1.00 54.22 484 ASP A C 1
ATOM 3797 O O . ASP A 1 484 ? -38.689 2.712 10.482 1.00 54.22 484 ASP A O 1
ATOM 3801 N N . ASN A 1 485 ? -40.127 2.485 8.760 1.00 58.03 485 ASN A N 1
ATOM 3802 C CA . ASN A 1 485 ? -41.043 3.558 9.184 1.00 58.03 485 ASN A CA 1
ATOM 3803 C C . ASN A 1 485 ? -41.336 3.485 10.693 1.00 58.03 485 ASN A C 1
ATOM 3805 O O . ASN A 1 485 ? -41.737 2.423 11.182 1.00 58.03 485 ASN A O 1
ATOM 3809 N N . ALA A 1 486 ? -41.194 4.616 11.390 1.00 62.28 486 ALA A N 1
ATOM 3810 C CA . ALA A 1 486 ? -41.341 4.712 12.839 1.00 62.28 486 ALA A CA 1
ATOM 3811 C C . ALA A 1 486 ? -42.660 4.094 13.335 1.00 62.28 486 ALA A C 1
ATOM 3813 O O . ALA A 1 486 ? -43.752 4.452 12.879 1.00 62.28 486 ALA A O 1
ATOM 3814 N N . LYS A 1 487 ? -42.568 3.164 14.291 1.00 74.50 487 LYS A N 1
ATOM 3815 C CA . LYS A 1 487 ? -43.726 2.476 14.879 1.00 74.50 487 LYS A CA 1
ATOM 3816 C C . LYS A 1 487 ? -43.954 2.984 16.294 1.00 74.50 487 LYS A C 1
ATOM 3818 O O . LYS A 1 487 ? -43.062 2.884 17.133 1.00 74.50 487 LYS A O 1
ATOM 3823 N N . ALA A 1 488 ? -45.167 3.459 16.572 1.00 73.75 488 ALA A N 1
ATOM 3824 C CA . ALA A 1 488 ? -45.601 3.720 17.941 1.00 73.75 488 ALA A CA 1
ATOM 3825 C C . ALA A 1 488 ? -45.545 2.417 18.743 1.00 73.75 488 ALA A C 1
ATOM 3827 O O . ALA A 1 488 ? -46.089 1.394 18.311 1.00 73.75 488 ALA A O 1
ATOM 3828 N N . LEU A 1 489 ? -44.880 2.446 19.895 1.00 78.56 489 LEU A N 1
ATOM 3829 C CA . LEU A 1 489 ? -44.722 1.265 20.723 1.00 78.56 489 LEU A CA 1
ATOM 3830 C C . LEU A 1 489 ? -46.067 0.827 21.292 1.00 78.56 489 LEU A C 1
ATOM 3832 O O . LEU A 1 489 ? -46.839 1.637 21.800 1.00 78.56 489 LEU A O 1
ATOM 3836 N N . THR A 1 490 ? -46.346 -0.474 21.232 1.00 68.56 490 THR A N 1
ATOM 3837 C CA . THR A 1 490 ? -47.557 -1.055 21.814 1.00 68.56 490 THR A CA 1
ATOM 3838 C C . THR A 1 490 ? -47.230 -2.253 22.681 1.00 68.56 490 THR A C 1
ATOM 3840 O O . THR A 1 490 ? -46.548 -3.181 22.247 1.00 68.56 490 THR A O 1
ATOM 3843 N N . THR A 1 491 ? -47.817 -2.279 23.873 1.00 61.34 491 THR A N 1
ATOM 3844 C CA . THR A 1 491 ? -47.876 -3.480 24.716 1.00 61.34 491 THR A CA 1
ATOM 3845 C C . THR A 1 491 ? -48.609 -4.620 23.992 1.00 61.34 491 THR A C 1
ATOM 3847 O O . THR A 1 491 ? -49.454 -4.371 23.129 1.00 61.34 491 THR A O 1
ATOM 3850 N N . GLY A 1 492 ? -48.414 -5.875 24.415 1.00 49.53 492 GLY A N 1
ATOM 3851 C CA . GLY A 1 492 ? -49.146 -7.046 23.886 1.00 49.53 492 GLY A CA 1
ATOM 3852 C C . GLY A 1 492 ? -50.685 -7.026 24.033 1.00 49.53 492 GLY A C 1
ATOM 3853 O O . GLY A 1 492 ? -51.352 -7.989 23.669 1.00 49.53 492 GLY A O 1
ATOM 3854 N N . SER A 1 493 ? -51.269 -5.947 24.573 1.00 54.88 493 SER A N 1
ATOM 3855 C CA . SER A 1 493 ? -52.718 -5.665 24.583 1.00 54.88 493 SER A CA 1
ATOM 3856 C C . SER A 1 493 ? -53.149 -4.609 23.546 1.00 54.88 493 SER A C 1
ATOM 3858 O O . SER A 1 493 ? -54.295 -4.170 23.578 1.00 54.88 493 SER A O 1
ATOM 3860 N N . ALA A 1 494 ? -52.245 -4.191 22.651 1.00 55.47 494 ALA A N 1
ATOM 3861 C CA . ALA A 1 494 ? -52.405 -3.103 21.676 1.00 55.47 494 ALA A CA 1
ATOM 3862 C C . ALA A 1 494 ? -52.640 -1.693 22.270 1.00 55.47 494 ALA A C 1
ATOM 3864 O O . ALA A 1 494 ? -53.030 -0.777 21.548 1.00 55.47 494 ALA A O 1
ATOM 3865 N N . ASN A 1 495 ? -52.356 -1.489 23.563 1.00 69.69 495 ASN A N 1
ATOM 3866 C CA . ASN A 1 495 ? -52.267 -0.145 24.143 1.00 69.69 495 ASN A CA 1
ATOM 3867 C C . ASN A 1 495 ? -50.924 0.489 23.758 1.00 69.69 495 ASN A C 1
ATOM 3869 O O . ASN A 1 495 ? -49.888 -0.161 23.936 1.00 69.69 495 ASN A O 1
ATOM 3873 N N . ILE A 1 496 ? -50.966 1.735 23.279 1.00 73.25 496 ILE A N 1
ATOM 3874 C CA . ILE A 1 496 ? -49.795 2.560 22.946 1.00 73.25 496 ILE A CA 1
ATOM 3875 C C . ILE A 1 496 ? -49.038 2.940 24.230 1.00 73.25 496 ILE A C 1
ATOM 3877 O O . ILE A 1 496 ? -49.672 3.241 25.241 1.00 73.25 496 ILE A O 1
ATOM 3881 N N . ILE A 1 497 ? -47.705 2.918 24.176 1.00 80.81 497 ILE A N 1
ATOM 3882 C CA . ILE A 1 497 ? -46.794 3.440 25.205 1.00 80.81 497 ILE A CA 1
ATOM 3883 C C . ILE A 1 497 ? -46.502 4.911 24.884 1.00 80.81 497 ILE A C 1
ATOM 3885 O O . ILE A 1 497 ? -46.295 5.264 23.720 1.00 80.81 497 ILE A O 1
ATOM 3889 N N . GLY A 1 498 ? -46.518 5.772 25.899 1.00 81.06 498 GLY A N 1
ATOM 3890 C CA . GLY A 1 498 ? -46.393 7.216 25.726 1.00 81.06 498 GLY A CA 1
ATOM 3891 C C . GLY A 1 498 ? -45.279 7.835 26.557 1.00 81.06 498 GLY A C 1
ATOM 3892 O O . GLY A 1 498 ? -44.909 7.308 27.604 1.00 81.06 498 GLY A O 1
ATOM 3893 N N . THR A 1 499 ? -44.771 8.966 26.079 1.00 84.38 499 THR A N 1
ATOM 3894 C CA . THR A 1 499 ? -43.754 9.773 26.756 1.00 84.38 499 THR A CA 1
ATOM 3895 C C . THR A 1 499 ? -44.090 11.268 26.660 1.00 84.38 499 THR A C 1
ATOM 3897 O O . THR A 1 499 ? -45.182 11.597 26.191 1.00 84.38 499 THR A O 1
ATOM 3900 N N . SER A 1 500 ? -43.222 12.125 27.201 1.00 79.69 500 SER A N 1
ATOM 3901 C CA . SER A 1 500 ? -43.309 13.598 27.157 1.00 79.69 500 SER A CA 1
ATOM 3902 C C . SER A 1 500 ? -41.911 14.227 27.024 1.00 79.69 500 SER A C 1
ATOM 3904 O O . SER A 1 500 ? -41.635 15.276 27.603 1.00 79.69 500 SER A O 1
ATOM 3906 N N . GLY A 1 501 ? -40.978 13.517 26.392 1.00 78.06 501 GLY A N 1
ATOM 3907 C CA . GLY A 1 501 ? -39.574 13.899 26.342 1.00 78.06 501 GLY A CA 1
ATOM 3908 C C . GLY A 1 501 ? -38.614 12.757 25.985 1.00 78.06 501 GLY A C 1
ATOM 3909 O O . GLY A 1 501 ? -39.032 11.611 25.793 1.00 78.06 501 GLY A O 1
ATOM 3910 N N . PRO A 1 502 ? -37.304 13.057 25.898 1.00 85.19 502 PRO A N 1
ATOM 3911 C CA . PRO A 1 502 ? -36.292 12.121 25.416 1.00 85.19 502 PRO A CA 1
ATOM 3912 C C . PRO A 1 502 ? -36.226 10.805 26.216 1.00 85.19 502 PRO A C 1
ATOM 3914 O O . PRO A 1 502 ? -36.077 10.838 27.443 1.00 85.19 502 PRO A O 1
ATOM 3917 N N . PRO A 1 503 ? -36.291 9.635 25.554 1.00 91.50 503 PRO A N 1
ATOM 3918 C CA . PRO A 1 503 ? -36.048 8.347 26.192 1.00 91.50 503 PRO A CA 1
ATOM 3919 C C . PRO A 1 503 ? -34.547 8.097 26.412 1.00 91.50 503 PRO A C 1
ATOM 3921 O O . PRO A 1 503 ? -33.688 8.782 25.866 1.00 91.50 503 PRO A O 1
ATOM 3924 N N . ALA A 1 504 ? -34.218 7.044 27.159 1.00 91.94 504 ALA A N 1
ATOM 3925 C CA . ALA A 1 504 ? -32.855 6.542 27.315 1.00 91.94 504 ALA A CA 1
ATOM 3926 C C . ALA A 1 504 ? -32.826 5.010 27.238 1.00 91.94 504 ALA A C 1
ATOM 3928 O O . ALA A 1 504 ? -33.677 4.337 27.829 1.00 91.94 504 ALA A O 1
ATOM 3929 N N . VAL A 1 505 ? -31.847 4.449 26.513 1.00 94.25 505 VAL A N 1
ATOM 3930 C CA . VAL A 1 505 ? -31.815 3.015 26.176 1.00 94.25 505 VAL A CA 1
ATOM 3931 C C . VAL A 1 505 ? -30.480 2.316 26.447 1.00 94.25 505 VAL A C 1
ATOM 3933 O O . VAL A 1 505 ? -29.405 2.863 26.219 1.00 94.25 505 VAL A O 1
ATOM 3936 N N . ALA A 1 506 ? -30.549 1.055 26.882 1.00 92.00 506 ALA A N 1
ATOM 3937 C CA . ALA A 1 506 ? -29.401 0.147 26.979 1.00 92.00 506 ALA A CA 1
ATOM 3938 C C . ALA A 1 506 ? -29.837 -1.320 26.812 1.00 92.00 506 ALA A C 1
ATOM 3940 O O . ALA A 1 506 ? -31.015 -1.640 26.964 1.00 92.00 506 ALA A O 1
ATOM 3941 N N . VAL A 1 507 ? -28.897 -2.226 26.515 1.00 88.38 507 VAL A N 1
ATOM 3942 C CA . VAL A 1 507 ? -29.187 -3.658 26.299 1.00 88.38 507 VAL A CA 1
ATOM 3943 C C . VAL A 1 507 ? -28.538 -4.550 27.355 1.00 88.38 507 VAL A C 1
ATOM 3945 O O . VAL A 1 507 ? -27.350 -4.413 27.635 1.00 88.38 507 VAL A O 1
ATOM 3948 N N . TYR A 1 508 ? -29.305 -5.512 27.878 1.00 83.38 508 TYR A N 1
ATOM 3949 C CA . TYR A 1 508 ? -28.832 -6.590 28.754 1.00 83.38 508 TYR A CA 1
ATOM 3950 C C . TYR A 1 508 ? -29.698 -7.854 28.580 1.00 83.38 508 TYR A C 1
ATOM 3952 O O . TYR A 1 508 ? -30.916 -7.739 28.453 1.00 83.38 508 TYR A O 1
ATOM 3960 N N . ASP A 1 509 ? -29.097 -9.055 28.591 1.00 82.81 509 ASP A N 1
ATOM 3961 C CA . ASP A 1 509 ? -29.789 -10.368 28.500 1.00 82.81 509 ASP A CA 1
ATOM 3962 C C . ASP A 1 509 ? -30.878 -10.428 27.401 1.00 82.81 509 ASP A C 1
ATOM 3964 O O . ASP A 1 509 ? -32.065 -10.655 27.666 1.00 82.81 509 ASP A O 1
ATOM 3968 N N . ASP A 1 510 ? -30.467 -10.151 26.156 1.00 82.94 510 ASP A N 1
ATOM 3969 C CA . ASP A 1 510 ? -31.328 -10.070 24.965 1.00 82.94 510 ASP A CA 1
ATOM 3970 C C . ASP A 1 510 ? -32.587 -9.189 25.144 1.00 82.94 510 ASP A C 1
ATOM 3972 O O . ASP A 1 510 ? -33.635 -9.456 24.545 1.00 82.94 510 ASP A O 1
ATOM 3976 N N . LYS A 1 511 ? -32.493 -8.114 25.940 1.00 86.81 511 LYS A N 1
ATOM 3977 C CA . LYS A 1 511 ? -33.546 -7.098 26.056 1.00 86.81 511 LYS A CA 1
ATOM 3978 C C . LYS A 1 511 ? -33.003 -5.688 25.887 1.00 86.81 511 LYS A C 1
ATOM 3980 O O . LYS A 1 511 ? -32.004 -5.339 26.515 1.00 86.81 511 LYS A O 1
ATOM 3985 N N . LEU A 1 512 ? -33.707 -4.868 25.109 1.00 92.19 512 LEU A N 1
ATOM 3986 C CA . LEU A 1 512 ? -33.566 -3.412 25.152 1.00 92.19 512 LEU A CA 1
ATOM 3987 C C . LEU A 1 512 ? -34.400 -2.899 26.327 1.00 92.19 512 LEU A C 1
ATOM 3989 O O . LEU A 1 512 ? -35.610 -3.116 26.365 1.00 92.19 512 LEU A O 1
ATOM 3993 N N . PHE A 1 513 ? -33.761 -2.237 27.283 1.00 93.88 513 PHE A N 1
ATOM 3994 C CA . PHE A 1 513 ? -34.432 -1.454 28.313 1.00 93.88 513 PHE A CA 1
ATOM 3995 C C . PHE A 1 513 ? -34.615 -0.038 27.782 1.00 93.88 513 PHE A C 1
ATOM 3997 O O . PHE A 1 513 ? -33.645 0.560 27.320 1.00 93.88 513 PHE A O 1
ATOM 4004 N N . CYS A 1 514 ? -35.834 0.491 27.875 1.00 94.12 514 CYS A N 1
ATOM 4005 C CA . CYS A 1 514 ? -36.123 1.903 27.665 1.00 94.12 514 CYS A CA 1
ATOM 4006 C C . CYS A 1 514 ? -36.639 2.502 28.973 1.00 94.12 514 CYS A C 1
ATOM 4008 O O . CYS A 1 514 ? -37.569 1.962 29.574 1.00 94.12 514 CYS A O 1
ATOM 4010 N N . VAL A 1 515 ? -36.048 3.619 29.392 1.00 93.50 515 VAL A N 1
ATOM 4011 C CA . VAL A 1 515 ? -36.526 4.457 30.499 1.00 93.50 515 VAL A CA 1
ATOM 4012 C C . VAL A 1 515 ? -36.900 5.817 29.921 1.00 93.50 515 VAL A C 1
ATOM 4014 O O . VAL A 1 515 ? -36.182 6.335 29.069 1.00 93.50 515 VAL A O 1
ATOM 4017 N N . HIS A 1 516 ? -38.034 6.370 30.332 1.00 90.88 516 HIS A N 1
ATOM 4018 C CA . HIS A 1 516 ? -38.591 7.608 29.781 1.00 90.88 516 HIS A CA 1
ATOM 4019 C C . HIS A 1 516 ? -39.462 8.325 30.823 1.00 90.88 516 HIS A C 1
ATOM 4021 O O . HIS A 1 516 ? -39.790 7.745 31.861 1.00 90.88 516 HIS A O 1
ATOM 4027 N N . GLU A 1 517 ? -39.861 9.571 30.559 1.00 88.25 517 GLU A N 1
ATOM 4028 C CA . GLU A 1 517 ? -40.952 10.192 31.319 1.00 88.25 517 GLU A CA 1
ATOM 4029 C C . GLU A 1 517 ? -42.310 9.620 30.869 1.00 88.25 517 GLU A C 1
ATOM 4031 O O . GLU A 1 517 ? -42.461 9.159 29.732 1.00 88.25 517 GLU A O 1
ATOM 4036 N N . GLY A 1 518 ? -43.302 9.628 31.762 1.00 84.81 518 GLY A N 1
ATOM 4037 C CA . GLY A 1 518 ? -44.691 9.296 31.443 1.00 84.81 518 GLY A CA 1
ATOM 4038 C C . GLY A 1 518 ? -45.387 10.323 30.551 1.00 84.81 518 GLY A C 1
ATOM 4039 O O . GLY A 1 518 ? -45.030 11.497 30.529 1.00 84.81 518 GLY A O 1
ATOM 4040 N N . GLN A 1 519 ? -46.427 9.883 29.843 1.00 84.56 519 GLN A N 1
ATOM 4041 C CA . GLN A 1 519 ? -47.212 10.731 28.941 1.00 84.56 519 GLN A CA 1
ATOM 4042 C C . GLN A 1 519 ? -47.982 11.854 29.664 1.00 84.56 519 GLN A C 1
ATOM 4044 O O . GLN A 1 519 ? -48.742 11.593 30.599 1.00 84.56 519 GLN A O 1
ATOM 4049 N N . GLY A 1 520 ? -47.876 13.076 29.136 1.00 79.62 520 GLY A N 1
ATOM 4050 C CA . GLY A 1 520 ? -48.596 14.267 29.588 1.00 79.62 520 GLY A CA 1
ATOM 4051 C C . GLY A 1 520 ? -47.932 15.024 30.741 1.00 79.62 520 GLY A C 1
ATOM 4052 O O . GLY A 1 520 ? -48.658 15.443 31.642 1.00 79.62 520 GLY A O 1
ATOM 4053 N N . GLU A 1 521 ? -46.598 15.165 30.721 1.00 78.56 521 GLU A N 1
ATOM 4054 C CA . GLU A 1 521 ? -45.788 15.811 31.781 1.00 78.56 521 GLU A CA 1
ATOM 4055 C C . GLU A 1 521 ? -46.124 15.231 33.169 1.00 78.56 521 GLU A C 1
ATOM 4057 O O . GLU A 1 521 ? -46.379 15.922 34.159 1.00 78.56 521 GLU A O 1
ATOM 4062 N N . ASP A 1 522 ? -46.224 13.903 33.208 1.00 83.75 522 ASP A N 1
ATOM 4063 C CA . ASP A 1 522 ? -46.669 13.129 34.363 1.00 83.75 522 ASP A CA 1
ATOM 4064 C C . ASP A 1 522 ? -45.684 13.254 35.544 1.00 83.75 522 ASP A C 1
ATOM 4066 O O . ASP A 1 522 ? -46.097 13.095 36.698 1.00 83.75 522 ASP A O 1
ATOM 4070 N N . GLY A 1 523 ? -44.420 13.615 35.282 1.00 83.56 523 GLY A N 1
ATOM 4071 C CA . GLY A 1 523 ? -43.401 13.910 36.283 1.00 83.56 523 GLY A CA 1
ATOM 4072 C C . GLY A 1 523 ? -42.829 12.669 36.964 1.00 83.56 523 GLY A C 1
ATOM 4073 O O . GLY A 1 523 ? -42.321 12.775 38.083 1.00 83.56 523 GLY A O 1
ATOM 4074 N N . TYR A 1 524 ? -42.941 11.486 36.349 1.00 88.50 524 TYR A N 1
ATOM 4075 C CA . TYR A 1 524 ? -42.350 10.235 36.836 1.00 88.50 524 TYR A CA 1
ATOM 4076 C C . TYR A 1 524 ? -41.564 9.506 35.761 1.00 88.50 524 TYR A C 1
ATOM 4078 O O . TYR A 1 524 ? -41.898 9.561 34.580 1.00 88.50 524 TYR A O 1
ATOM 4086 N N . LEU A 1 525 ? -40.573 8.738 36.212 1.00 90.88 525 LEU A N 1
ATOM 4087 C CA . LEU A 1 525 ? -39.944 7.728 35.378 1.00 90.88 525 LEU A CA 1
ATOM 4088 C C . LEU A 1 525 ? -40.903 6.562 35.135 1.00 90.88 525 LEU A C 1
ATOM 4090 O O . LEU A 1 525 ? -41.546 6.045 36.054 1.00 90.88 525 LEU A O 1
ATOM 4094 N N . TRP A 1 526 ? -40.931 6.112 33.892 1.00 92.19 526 TRP A N 1
ATOM 4095 C CA . TRP A 1 526 ? -41.545 4.874 33.443 1.00 92.19 526 TRP A CA 1
ATOM 4096 C C . TRP A 1 526 ? -40.476 4.031 32.747 1.00 92.19 526 TRP A C 1
ATOM 4098 O O . TRP A 1 526 ? -39.455 4.551 32.287 1.00 92.19 526 TRP A O 1
ATOM 4108 N N . TYR A 1 527 ? -40.675 2.716 32.714 1.00 92.75 527 TYR A N 1
ATOM 4109 C CA . TYR A 1 527 ? -39.800 1.838 31.950 1.00 92.75 527 TYR A CA 1
ATOM 4110 C C . TYR A 1 527 ? -40.562 0.694 31.292 1.00 92.75 527 TYR A C 1
ATOM 4112 O O . TYR A 1 527 ? -41.485 0.099 31.858 1.00 92.75 527 TYR A O 1
ATOM 4120 N N . CYS A 1 528 ? -40.086 0.332 30.109 1.00 91.75 528 CYS A N 1
ATOM 4121 C CA . CYS A 1 528 ? -40.522 -0.833 29.363 1.00 91.75 528 CYS A CA 1
ATOM 4122 C C . CYS A 1 528 ? -39.304 -1.582 28.795 1.00 91.75 528 CYS A C 1
ATOM 4124 O O . CYS A 1 528 ? -38.189 -1.059 28.722 1.00 91.75 528 CYS A O 1
ATOM 4126 N N . THR A 1 529 ? -39.501 -2.849 28.429 1.00 91.88 529 THR A N 1
ATOM 4127 C CA . THR A 1 529 ? -38.453 -3.695 27.842 1.00 91.88 529 THR A CA 1
ATOM 4128 C C . THR A 1 529 ? -38.942 -4.377 26.575 1.00 91.88 529 THR A C 1
ATOM 4130 O O . THR A 1 529 ? -40.069 -4.873 26.530 1.00 91.88 529 THR A O 1
ATOM 4133 N N . PHE A 1 530 ? -38.078 -4.439 25.569 1.00 87.38 530 PHE A N 1
ATOM 4134 C CA . PHE A 1 530 ? -38.281 -5.198 24.339 1.00 87.38 530 PHE A CA 1
ATOM 4135 C C . PHE A 1 530 ? -37.502 -6.507 24.421 1.00 87.38 530 PHE A C 1
ATOM 4137 O O . PHE A 1 530 ? -36.286 -6.482 24.590 1.00 87.38 530 PHE A O 1
ATOM 4144 N N . ASP A 1 531 ? -38.186 -7.644 24.314 1.00 84.31 531 ASP A N 1
ATOM 4145 C CA . ASP A 1 531 ? -37.561 -8.971 24.282 1.00 84.31 531 ASP A CA 1
ATOM 4146 C C . ASP A 1 531 ? -37.180 -9.308 22.829 1.00 84.31 531 ASP A C 1
ATOM 4148 O O . ASP A 1 531 ? -38.053 -9.625 22.014 1.00 84.31 531 ASP A O 1
ATOM 4152 N N . PHE A 1 532 ? -35.881 -9.258 22.495 1.00 79.75 532 PHE A N 1
ATOM 4153 C CA . PHE A 1 532 ? -35.393 -9.508 21.128 1.00 79.75 532 PHE A CA 1
ATOM 4154 C C . PHE A 1 532 ? -35.686 -10.939 20.639 1.00 79.75 532 PHE A C 1
ATOM 4156 O O . PHE A 1 532 ? -35.735 -11.178 19.433 1.00 79.75 532 PHE A O 1
ATOM 4163 N N . LYS A 1 533 ? -35.907 -11.903 21.547 1.00 75.19 533 LYS A N 1
ATOM 4164 C CA . LYS A 1 533 ? -36.246 -13.298 21.205 1.00 75.19 533 LYS A CA 1
ATOM 4165 C C . LYS A 1 533 ? -37.735 -13.468 20.894 1.00 75.19 533 LYS A C 1
ATOM 4167 O O . LYS A 1 533 ? -38.104 -14.441 20.237 1.00 75.19 533 LYS A O 1
ATOM 4172 N N . ARG A 1 534 ? -38.590 -12.551 21.363 1.00 76.50 534 ARG A N 1
ATOM 4173 C CA . ARG A 1 534 ? -40.046 -12.552 21.115 1.00 76.50 534 ARG A CA 1
ATOM 4174 C C . ARG A 1 534 ? -40.499 -11.516 20.095 1.00 76.50 534 ARG A C 1
ATOM 4176 O O . ARG A 1 534 ? -41.559 -11.710 19.510 1.00 76.50 534 ARG A O 1
ATOM 4183 N N . ASN A 1 535 ? -39.714 -10.458 19.877 1.00 79.44 535 ASN A N 1
ATOM 4184 C CA . ASN A 1 535 ? -40.123 -9.269 19.124 1.00 79.44 535 ASN A CA 1
ATOM 4185 C C . ASN A 1 535 ? -41.372 -8.603 19.753 1.00 79.44 535 ASN A C 1
ATOM 4187 O O . ASN A 1 535 ? -42.294 -8.174 19.061 1.00 79.44 535 ASN A O 1
ATOM 4191 N N . GLU A 1 536 ? -41.411 -8.554 21.091 1.00 81.75 536 GLU A N 1
ATOM 4192 C CA . GLU A 1 536 ? -42.533 -8.051 21.894 1.00 81.75 536 GLU A CA 1
ATOM 4193 C C . GLU A 1 536 ? -42.054 -7.025 22.928 1.00 81.75 536 GLU A C 1
ATOM 4195 O O . GLU A 1 536 ? -41.043 -7.234 23.602 1.00 81.75 536 GLU A O 1
ATOM 4200 N N . TRP A 1 537 ? -42.826 -5.948 23.103 1.00 85.31 537 TRP A N 1
ATOM 4201 C CA . TRP A 1 537 ? -42.680 -5.031 24.234 1.00 85.31 537 TRP A CA 1
ATOM 4202 C C . TRP A 1 537 ? -43.476 -5.527 25.444 1.00 85.31 537 TRP A C 1
ATOM 4204 O O . TRP A 1 537 ? -44.632 -5.955 25.331 1.00 85.31 537 TRP A O 1
ATOM 4214 N N . SER A 1 538 ? -42.853 -5.442 26.619 1.00 87.69 538 SER A N 1
ATOM 4215 C CA . SER A 1 538 ? -43.490 -5.688 27.910 1.00 87.69 538 SER A CA 1
ATOM 4216 C C . SER A 1 538 ? -44.602 -4.671 28.199 1.00 87.69 538 SER A C 1
ATOM 4218 O O . SER A 1 538 ? -44.856 -3.742 27.433 1.00 87.69 538 SER A O 1
ATOM 4220 N N . GLN A 1 539 ? -45.285 -4.829 29.334 1.00 84.81 539 GLN A N 1
ATOM 4221 C CA . GLN A 1 539 ? -46.078 -3.722 29.871 1.00 84.81 539 GLN A CA 1
ATOM 4222 C C . GLN A 1 539 ? -45.146 -2.565 30.244 1.00 84.81 539 GLN A C 1
ATOM 4224 O O . GLN A 1 539 ? -44.012 -2.803 30.669 1.00 84.81 539 GLN A O 1
ATOM 4229 N N . ASP A 1 540 ? -45.641 -1.346 30.060 1.00 90.06 540 ASP A N 1
ATOM 4230 C CA . ASP A 1 540 ? -45.014 -0.126 30.552 1.00 90.06 540 ASP A CA 1
ATOM 4231 C C . ASP A 1 540 ? -45.322 0.046 32.049 1.00 90.06 540 ASP A C 1
ATOM 4233 O O . ASP A 1 540 ? -46.450 -0.203 32.494 1.00 90.06 540 ASP A O 1
ATOM 4237 N N . ILE A 1 541 ? -44.299 0.377 32.839 1.00 89.88 541 ILE A N 1
ATOM 4238 C CA . ILE A 1 541 ? -44.328 0.318 34.302 1.00 89.88 541 ILE A CA 1
ATOM 4239 C C . ILE A 1 541 ? -43.853 1.647 34.889 1.00 89.88 541 ILE A C 1
ATOM 4241 O O . ILE A 1 541 ? -42.660 1.950 34.929 1.00 89.88 541 ILE A O 1
ATOM 4245 N N . LYS A 1 542 ? -44.809 2.396 35.444 1.00 91.12 542 LYS A N 1
ATOM 4246 C CA . LYS A 1 542 ? -44.565 3.590 36.256 1.00 91.12 542 LYS A CA 1
ATOM 4247 C C . LYS A 1 542 ? -43.725 3.261 37.490 1.00 91.12 542 LYS A C 1
ATOM 4249 O O . LYS A 1 542 ? -44.098 2.394 38.285 1.00 91.12 542 LYS A O 1
ATOM 4254 N N . LEU A 1 543 ? -42.648 4.010 37.697 1.00 88.81 543 LEU A N 1
ATOM 4255 C CA . LEU A 1 543 ? -41.847 3.965 38.914 1.00 88.81 543 LEU A CA 1
ATOM 4256 C C . LEU A 1 543 ? -42.385 4.941 39.966 1.00 88.81 543 LEU A C 1
ATOM 4258 O O . LEU A 1 543 ? -43.105 5.896 39.679 1.00 88.81 543 LEU A O 1
ATOM 4262 N N . SER A 1 544 ? -42.010 4.720 41.225 1.00 80.62 544 SER A N 1
ATOM 4263 C CA . SER A 1 544 ? -42.298 5.652 42.326 1.00 80.62 544 SER A CA 1
ATOM 4264 C C . SER A 1 544 ? -41.357 6.864 42.367 1.00 80.62 544 SER A C 1
ATOM 4266 O O . SER A 1 544 ? -41.388 7.616 43.340 1.00 80.62 544 SER A O 1
ATOM 4268 N N . PHE A 1 545 ? -40.497 7.020 41.360 1.00 79.44 545 PHE A N 1
ATOM 4269 C CA . PHE A 1 545 ? -39.444 8.032 41.289 1.00 79.44 545 PHE A CA 1
ATOM 4270 C C . PHE A 1 545 ? -39.867 9.108 40.298 1.00 79.44 545 PHE A C 1
ATOM 4272 O O . PHE A 1 545 ? -40.364 8.798 39.212 1.00 79.44 545 PHE A O 1
ATOM 4279 N N . GLY A 1 546 ? -39.731 10.362 40.712 1.00 71.81 546 GLY A N 1
ATOM 4280 C CA . GLY A 1 546 ? -40.142 11.502 39.910 1.00 71.81 546 GLY A CA 1
ATOM 4281 C C . GLY A 1 546 ? -38.978 12.090 39.126 1.00 71.81 546 GLY A C 1
ATOM 4282 O O . GLY A 1 546 ? -37.852 12.079 39.622 1.00 71.81 546 GLY A O 1
ATOM 4283 N N . THR A 1 547 ? -39.255 12.629 37.941 1.00 75.88 547 THR A N 1
ATOM 4284 C CA . THR A 1 547 ? -38.254 13.343 37.139 1.00 75.88 547 THR A CA 1
ATOM 4285 C C . THR A 1 547 ? -38.730 14.735 36.718 1.00 75.88 547 THR A C 1
ATOM 4287 O O . THR A 1 547 ? -39.866 15.117 37.007 1.00 75.88 547 THR A O 1
ATOM 4290 N N . GLY A 1 548 ? -37.821 15.508 36.128 1.00 68.19 548 GLY A N 1
ATOM 4291 C CA . GLY A 1 548 ? -38.062 16.815 35.512 1.00 68.19 548 GLY A CA 1
ATOM 4292 C C . GLY A 1 548 ? -37.289 17.013 34.200 1.00 68.19 548 GLY A C 1
ATOM 4293 O O . GLY A 1 548 ? -37.263 18.119 33.670 1.00 68.19 548 GLY A O 1
ATOM 4294 N N . GLY A 1 549 ? -36.640 15.962 33.684 1.00 75.12 549 GLY A N 1
ATOM 4295 C CA . GLY A 1 549 ? -35.827 16.030 32.475 1.00 75.12 549 GLY A CA 1
ATOM 4296 C C . GLY A 1 549 ? -35.330 14.656 32.008 1.00 75.12 549 GLY A C 1
ATOM 4297 O O . GLY A 1 549 ? -35.629 13.643 32.644 1.00 75.12 549 GLY A O 1
ATOM 4298 N N . PRO A 1 550 ? -34.562 14.607 30.903 1.00 81.38 550 PRO A N 1
ATOM 4299 C CA . PRO A 1 550 ? -34.099 13.365 30.289 1.00 81.38 550 PRO A CA 1
ATOM 4300 C C . PRO A 1 550 ? -33.374 12.420 31.268 1.00 81.38 550 PRO A C 1
ATOM 4302 O O . PRO A 1 550 ? -32.409 12.837 31.922 1.00 81.38 550 PRO A O 1
ATOM 4305 N N . PRO A 1 551 ? -33.778 11.139 31.365 1.00 90.00 551 PRO A N 1
ATOM 4306 C CA . PRO A 1 551 ? -32.977 10.125 32.033 1.00 90.00 551 PRO A CA 1
ATOM 4307 C C . PRO A 1 551 ? -31.725 9.788 31.209 1.00 90.00 551 PRO A C 1
ATOM 4309 O O . PRO A 1 551 ? -31.662 9.998 30.002 1.00 90.00 551 PRO A O 1
ATOM 4312 N N . ALA A 1 552 ? -30.737 9.189 31.862 1.00 91.31 552 ALA A N 1
ATOM 4313 C CA . ALA A 1 552 ? -29.523 8.662 31.256 1.00 91.31 552 ALA A CA 1
ATOM 4314 C C . ALA A 1 552 ? -29.278 7.252 31.792 1.00 91.31 552 ALA A C 1
ATOM 4316 O O . ALA A 1 552 ? -29.249 7.057 33.010 1.00 91.31 552 ALA A O 1
ATOM 4317 N N . VAL A 1 553 ? -29.098 6.263 30.909 1.00 94.06 553 VAL A N 1
ATOM 4318 C CA . VAL A 1 553 ? -28.954 4.856 31.319 1.00 94.06 553 VAL A CA 1
ATOM 4319 C C . VAL A 1 553 ? -27.697 4.187 30.777 1.00 94.06 553 VAL A C 1
ATOM 4321 O O . VAL A 1 553 ? -27.289 4.417 29.643 1.00 94.06 553 VAL A O 1
ATOM 4324 N N . ALA A 1 554 ? -27.101 3.315 31.589 1.00 94.31 554 ALA A N 1
ATOM 4325 C CA . ALA A 1 554 ? -25.992 2.454 31.189 1.00 94.31 554 ALA A CA 1
ATOM 4326 C C . ALA A 1 554 ? -26.000 1.142 31.982 1.00 94.31 554 ALA A C 1
ATOM 4328 O O . ALA A 1 554 ? -26.409 1.099 33.143 1.00 94.31 554 ALA A O 1
ATOM 4329 N N . VAL A 1 555 ? -25.511 0.064 31.367 1.00 92.69 555 VAL A N 1
ATOM 4330 C CA . VAL A 1 555 ? -25.223 -1.190 32.074 1.00 92.69 555 VAL A CA 1
ATOM 4331 C C . VAL A 1 555 ? -23.877 -1.059 32.777 1.00 92.69 555 VAL A C 1
ATOM 4333 O O . VAL A 1 555 ? -22.893 -0.679 32.153 1.00 92.69 555 VAL A O 1
ATOM 4336 N N . TYR A 1 556 ? -23.827 -1.385 34.068 1.00 91.06 556 TYR A N 1
ATOM 4337 C CA . TYR A 1 556 ? -22.586 -1.477 34.836 1.00 91.06 556 TYR A CA 1
ATOM 4338 C C . TYR A 1 556 ? -22.786 -2.388 36.055 1.00 91.06 556 TYR A C 1
ATOM 4340 O O . TYR A 1 556 ? -23.857 -2.390 36.656 1.00 91.06 556 TYR A O 1
ATOM 4348 N N . ASP A 1 557 ? -21.768 -3.168 36.440 1.00 88.94 557 ASP A N 1
ATOM 4349 C CA . ASP A 1 557 ? -21.794 -4.024 37.646 1.00 88.94 557 ASP A CA 1
ATOM 4350 C C . ASP A 1 557 ? -23.047 -4.937 37.744 1.00 88.94 557 ASP A C 1
ATOM 4352 O O . ASP A 1 557 ? -23.645 -5.103 38.808 1.00 88.94 557 ASP A O 1
ATOM 4356 N N . ASN A 1 558 ? -23.475 -5.507 36.605 1.00 85.25 558 ASN A N 1
ATOM 4357 C CA . ASN A 1 558 ? -24.704 -6.307 36.469 1.00 85.25 558 ASN A CA 1
ATOM 4358 C C . ASN A 1 558 ? -25.994 -5.597 36.953 1.00 85.25 558 ASN A C 1
ATOM 4360 O O . ASN A 1 558 ? -26.920 -6.239 37.458 1.00 85.25 558 ASN A O 1
ATOM 4364 N N . LYS A 1 559 ? -26.069 -4.275 36.763 1.00 91.06 559 LYS A N 1
ATOM 4365 C CA . LYS A 1 559 ? -27.253 -3.434 36.990 1.00 91.06 559 LYS A CA 1
ATOM 4366 C C . LYS A 1 559 ? -27.470 -2.502 35.797 1.00 91.06 559 LYS A C 1
ATOM 4368 O O . LYS A 1 559 ? -26.504 -2.105 35.143 1.00 91.06 559 LYS A O 1
ATOM 4373 N N . LEU A 1 560 ? -28.714 -2.092 35.556 1.00 94.81 560 LEU A N 1
ATOM 4374 C CA . LEU A 1 560 ? -28.986 -0.875 34.787 1.00 94.81 560 LEU A CA 1
ATOM 4375 C C . LEU A 1 560 ? -28.863 0.301 35.753 1.00 94.81 560 LEU A C 1
ATOM 4377 O O . LEU A 1 560 ? -29.644 0.381 36.697 1.00 94.81 560 LEU A O 1
ATOM 4381 N N . PHE A 1 561 ? -27.903 1.194 35.549 1.00 95.12 561 PHE A N 1
ATOM 4382 C CA . PHE A 1 561 ? -27.893 2.493 36.217 1.00 95.12 561 PHE A CA 1
ATOM 4383 C C . PHE A 1 561 ? -28.803 3.440 35.441 1.00 95.12 561 PHE A C 1
ATOM 4385 O O . PHE A 1 561 ? -28.713 3.493 34.217 1.00 95.12 561 PHE A O 1
ATOM 4392 N N . CYS A 1 562 ? -29.650 4.180 36.153 1.00 93.81 562 CYS A N 1
ATOM 4393 C CA . CYS A 1 562 ? -30.426 5.292 35.623 1.00 93.81 562 CYS A CA 1
ATOM 4394 C C . CYS A 1 562 ? -30.109 6.537 36.454 1.00 93.81 562 CYS A C 1
ATOM 4396 O O . CYS A 1 562 ? -30.408 6.562 37.647 1.00 93.81 562 CYS A O 1
ATOM 4398 N N . VAL A 1 563 ? -29.506 7.548 35.833 1.00 91.19 563 VAL A N 1
ATOM 4399 C CA . VAL A 1 563 ? -29.315 8.892 36.399 1.00 91.19 563 VAL A CA 1
ATOM 4400 C C . VAL A 1 563 ? -30.358 9.817 35.773 1.00 91.19 563 VAL A C 1
ATOM 4402 O O . VAL A 1 563 ? -30.641 9.694 34.588 1.00 91.19 563 VAL A O 1
ATOM 4405 N N . HIS A 1 564 ? -30.969 10.701 36.554 1.00 87.25 564 HIS A N 1
ATOM 4406 C CA . HIS A 1 564 ? -32.046 11.594 36.108 1.00 87.25 564 HIS A CA 1
ATOM 4407 C C . HIS A 1 564 ? -32.108 12.850 36.986 1.00 87.25 564 HIS A C 1
ATOM 4409 O O . HIS A 1 564 ? -31.549 12.864 38.083 1.00 87.25 564 HIS A O 1
ATOM 4415 N N . GLU A 1 565 ? -32.820 13.893 36.555 1.00 82.94 565 GLU A N 1
ATOM 4416 C CA . GLU A 1 565 ? -33.223 14.963 37.477 1.00 82.94 565 GLU A CA 1
ATOM 4417 C C . GLU A 1 565 ? -34.339 14.476 38.422 1.00 82.94 565 GLU A C 1
ATOM 4419 O O . GLU A 1 565 ? -35.100 13.563 38.079 1.00 82.94 565 GLU A O 1
ATOM 4424 N N . GLY A 1 566 ? -34.436 15.069 39.617 1.00 79.56 566 GLY A N 1
ATOM 4425 C CA . GLY A 1 566 ? -35.523 14.842 40.571 1.00 79.56 566 GLY A CA 1
ATOM 4426 C C . GLY A 1 566 ? -36.851 15.508 40.195 1.00 79.56 566 GLY A C 1
ATOM 4427 O O . GLY A 1 566 ? -36.939 16.354 39.307 1.00 79.56 566 GLY A O 1
ATOM 4428 N N . GLN A 1 567 ? -37.920 15.121 40.895 1.00 81.81 567 GLN A N 1
ATOM 4429 C CA . GLN A 1 567 ? -39.288 15.496 40.525 1.00 81.81 567 GLN A CA 1
ATOM 4430 C C . GLN A 1 567 ? -39.543 17.011 40.495 1.00 81.81 567 GLN A C 1
ATOM 4432 O O . GLN A 1 567 ? -39.452 17.674 41.531 1.00 81.81 567 GLN A O 1
ATOM 4437 N N . GLY A 1 568 ? -40.002 17.514 39.343 1.00 72.94 568 GLY A N 1
ATOM 4438 C CA . GLY A 1 568 ? -40.452 18.899 39.187 1.00 72.94 568 GLY A CA 1
ATOM 4439 C C . GLY A 1 568 ? -39.319 19.922 39.275 1.00 72.94 568 GLY A C 1
ATOM 4440 O O . GLY A 1 568 ? -39.419 20.860 40.069 1.00 72.94 568 GLY A O 1
ATOM 4441 N N . GLU A 1 569 ? -38.262 19.712 38.481 1.00 70.62 569 GLU A N 1
ATOM 4442 C CA . GLU A 1 569 ? -37.081 20.587 38.375 1.00 70.62 569 GLU A CA 1
ATOM 4443 C C . GLU A 1 569 ? -36.416 20.857 39.741 1.00 70.62 569 GLU A C 1
ATOM 4445 O O . GLU A 1 569 ? -36.176 22.005 40.143 1.00 70.62 569 GLU A O 1
ATOM 4450 N N . ASP A 1 570 ? -36.156 19.802 40.530 1.00 72.44 570 ASP A N 1
ATOM 4451 C CA . ASP A 1 570 ? -35.590 19.977 41.877 1.00 72.44 570 ASP A CA 1
ATOM 4452 C C . ASP A 1 570 ? -34.137 20.507 41.863 1.00 72.44 570 ASP A C 1
ATOM 4454 O O . ASP A 1 570 ? -33.645 21.008 42.887 1.00 72.44 570 ASP A O 1
ATOM 4458 N N . GLY A 1 571 ? -33.478 20.492 40.696 1.00 71.06 571 GLY A N 1
ATOM 4459 C CA . GLY A 1 571 ? -32.130 21.005 40.482 1.00 71.06 571 GLY A CA 1
ATOM 4460 C C . GLY A 1 571 ? -31.051 20.139 41.130 1.00 71.06 571 GLY A C 1
ATOM 4461 O O . GLY A 1 571 ? -30.028 20.673 41.586 1.00 71.06 571 GLY A O 1
ATOM 4462 N N . TYR A 1 572 ? -31.302 18.831 41.230 1.00 76.88 572 TYR A N 1
ATOM 4463 C CA . TYR A 1 572 ? -30.351 17.808 41.648 1.00 76.88 572 TYR A CA 1
ATOM 4464 C C . TYR A 1 572 ? -30.405 16.600 40.713 1.00 76.88 572 TYR A C 1
ATOM 4466 O O . TYR A 1 572 ? -31.470 16.194 40.256 1.00 76.88 572 TYR A O 1
ATOM 4474 N N . LEU A 1 573 ? -29.249 15.966 40.512 1.00 83.62 573 LEU A N 1
ATOM 4475 C CA . LEU A 1 573 ? -29.210 14.614 39.973 1.00 83.62 573 LEU A CA 1
ATOM 4476 C C . LEU A 1 573 ? -29.601 13.596 41.045 1.00 83.62 573 LEU A C 1
ATOM 4478 O O . LEU A 1 573 ? -29.182 13.665 42.205 1.00 83.62 573 LEU A O 1
ATOM 4482 N N . TRP A 1 574 ? -30.372 12.618 40.610 1.00 88.00 574 TRP A N 1
ATOM 4483 C CA . TRP A 1 574 ? -30.827 11.450 41.339 1.00 88.00 574 TRP A CA 1
ATOM 4484 C C . TRP A 1 574 ? -30.427 10.201 40.551 1.00 88.00 574 TRP A C 1
ATOM 4486 O O . TRP A 1 574 ? -30.155 10.274 39.349 1.00 88.00 574 TRP A O 1
ATOM 4496 N N . TYR A 1 575 ? -30.287 9.066 41.233 1.00 91.00 575 TYR A N 1
ATOM 4497 C CA . TYR A 1 575 ? -30.013 7.805 40.562 1.00 91.00 575 TYR A CA 1
ATOM 4498 C C . TYR A 1 575 ? -30.690 6.621 41.244 1.00 91.00 575 TYR A C 1
ATOM 4500 O O . TYR A 1 575 ? -30.648 6.442 42.465 1.00 91.00 575 TYR A O 1
ATOM 4508 N N . CYS A 1 576 ? -31.238 5.749 40.408 1.00 92.19 576 CYS A N 1
ATOM 4509 C CA . CYS A 1 576 ? -31.736 4.438 40.784 1.00 92.19 576 CYS A CA 1
ATOM 4510 C C . CYS A 1 576 ? -31.045 3.355 39.939 1.00 92.19 576 CYS A C 1
ATOM 4512 O O . CYS A 1 576 ? -30.403 3.627 38.921 1.00 92.19 576 CYS A O 1
ATOM 4514 N N . THR A 1 577 ? -31.122 2.106 40.394 1.00 94.25 577 THR A N 1
ATOM 4515 C CA . THR A 1 577 ? -30.503 0.960 39.714 1.00 94.25 577 THR A CA 1
ATOM 4516 C C . THR A 1 577 ? -31.487 -0.193 39.590 1.00 94.25 577 THR A C 1
ATOM 4518 O O . THR A 1 577 ? -32.149 -0.533 40.566 1.00 94.25 577 THR A O 1
ATOM 4521 N N . PHE A 1 578 ? -31.578 -0.823 38.420 1.00 93.25 578 PHE A N 1
ATOM 4522 C CA . PHE A 1 578 ? -32.310 -2.078 38.253 1.00 93.25 578 PHE A CA 1
ATOM 4523 C C . PHE A 1 578 ? -31.351 -3.253 38.456 1.00 93.25 578 PHE A C 1
ATOM 4525 O O . PHE A 1 578 ? -30.405 -3.429 37.687 1.00 93.25 578 PHE A O 1
ATOM 4532 N N . ASP A 1 579 ? -31.583 -4.056 39.493 1.00 89.81 579 ASP A N 1
ATOM 4533 C CA . ASP A 1 579 ? -30.836 -5.290 39.747 1.00 89.81 579 ASP A CA 1
ATOM 4534 C C . ASP A 1 579 ? -31.401 -6.393 38.839 1.00 89.81 579 ASP A C 1
ATOM 4536 O O . ASP A 1 579 ? -32.478 -6.938 39.100 1.00 89.81 579 ASP A O 1
ATOM 4540 N N . PHE A 1 580 ? -30.677 -6.737 37.766 1.00 87.25 580 PHE A N 1
ATOM 4541 C CA . PHE A 1 580 ? -31.121 -7.743 36.791 1.00 87.25 580 PHE A CA 1
ATOM 4542 C C . PHE A 1 580 ? -31.323 -9.141 37.403 1.00 87.25 580 PHE A C 1
ATOM 4544 O O . PHE A 1 580 ? -32.061 -9.951 36.846 1.00 87.25 580 PHE A O 1
ATOM 4551 N N . LYS A 1 581 ? -30.694 -9.439 38.550 1.00 82.75 581 LYS A N 1
ATOM 4552 C CA . LYS A 1 581 ? -30.774 -10.742 39.233 1.00 82.75 581 LYS A CA 1
ATOM 4553 C C . LYS A 1 581 ? -31.952 -10.805 40.210 1.00 82.75 581 LYS A C 1
ATOM 4555 O O . LYS A 1 581 ? -32.387 -11.903 40.556 1.00 82.75 581 LYS A O 1
ATOM 4560 N N . ARG A 1 582 ? -32.499 -9.654 40.616 1.00 84.56 582 ARG A N 1
ATOM 4561 C CA . ARG A 1 582 ? -33.748 -9.534 41.394 1.00 84.56 582 ARG A CA 1
ATOM 4562 C C . ARG A 1 582 ? -34.967 -9.174 40.549 1.00 84.56 582 ARG A C 1
ATOM 4564 O O . ARG A 1 582 ? -36.078 -9.496 40.955 1.00 84.56 582 ARG A O 1
ATOM 4571 N N . ASN A 1 583 ? -34.762 -8.553 39.386 1.00 84.38 583 ASN A N 1
ATOM 4572 C CA . ASN A 1 583 ? -35.809 -7.915 38.583 1.00 84.38 583 ASN A CA 1
ATOM 4573 C C . ASN A 1 583 ? -36.543 -6.816 39.391 1.00 84.38 583 ASN A C 1
ATOM 4575 O O . ASN A 1 583 ? -37.768 -6.693 39.354 1.00 84.38 583 ASN A O 1
ATOM 4579 N N . GLU A 1 584 ? -35.779 -6.031 40.154 1.00 89.56 584 GLU A N 1
ATOM 4580 C CA . GLU A 1 584 ? -36.271 -4.978 41.050 1.00 89.56 584 GLU A CA 1
ATOM 4581 C C . GLU A 1 584 ? -35.455 -3.692 40.859 1.00 89.56 584 GLU A C 1
ATOM 4583 O O . GLU A 1 584 ? -34.229 -3.737 40.736 1.00 89.56 584 GLU A O 1
ATOM 4588 N N . TRP A 1 585 ? -36.132 -2.542 40.887 1.00 92.19 585 TRP A N 1
ATOM 4589 C CA . TRP A 1 585 ? -35.476 -1.241 41.024 1.00 92.19 585 TRP A CA 1
ATOM 4590 C C . TRP A 1 585 ? -35.080 -0.991 42.484 1.00 92.19 585 TRP A C 1
ATOM 4592 O O . TRP A 1 585 ? -35.835 -1.296 43.412 1.00 92.19 585 TRP A O 1
ATOM 4602 N N . SER A 1 586 ? -33.905 -0.400 42.696 1.00 92.38 586 SER A N 1
ATOM 4603 C CA . SER A 1 586 ? -33.478 0.125 43.990 1.00 92.38 586 SER A CA 1
ATOM 4604 C C . SER A 1 586 ? -34.381 1.272 44.444 1.00 92.38 586 SER A C 1
ATOM 4606 O O . SER A 1 586 ? -35.152 1.830 43.667 1.00 92.38 586 SER A O 1
ATOM 4608 N N . GLN A 1 587 ? -34.234 1.692 45.701 1.00 88.12 587 GLN A N 1
ATOM 4609 C CA . GLN A 1 587 ? -34.661 3.043 46.065 1.00 88.12 587 GLN A CA 1
ATOM 4610 C C . GLN A 1 587 ? -33.876 4.066 45.235 1.00 88.12 587 GLN A C 1
ATOM 4612 O O . GLN A 1 587 ? -32.730 3.809 44.855 1.00 88.12 587 GLN A O 1
ATOM 4617 N N . ASP A 1 588 ? -34.511 5.199 44.971 1.00 89.38 588 ASP A N 1
ATOM 4618 C CA . ASP A 1 588 ? -33.893 6.355 44.338 1.00 89.38 588 ASP A CA 1
ATOM 4619 C C . ASP A 1 588 ? -33.028 7.128 45.352 1.00 89.38 588 ASP A C 1
ATOM 4621 O O . ASP A 1 588 ? -33.397 7.294 46.522 1.00 89.38 588 ASP A O 1
ATOM 4625 N N . ILE A 1 589 ? -31.834 7.528 44.920 1.00 88.38 589 ILE A N 1
ATOM 4626 C CA . ILE A 1 589 ? -30.766 8.081 45.746 1.00 88.38 589 ILE A CA 1
ATOM 4627 C C . ILE A 1 589 ? -30.252 9.359 45.088 1.00 88.38 589 ILE A C 1
ATOM 4629 O O . ILE A 1 589 ? -29.623 9.322 44.034 1.00 88.38 589 ILE A O 1
ATOM 4633 N N . ARG A 1 590 ? -30.429 10.505 45.752 1.00 86.06 590 ARG A N 1
ATOM 4634 C CA . ARG A 1 590 ? -29.866 11.768 45.265 1.00 86.06 590 ARG A CA 1
ATOM 4635 C C . ARG A 1 590 ? -28.341 11.687 45.161 1.00 86.06 590 ARG A C 1
ATOM 4637 O O . ARG A 1 590 ? -27.658 11.430 46.159 1.00 86.06 590 ARG A O 1
ATOM 4644 N N . LEU A 1 591 ? -27.811 11.969 43.975 1.00 81.19 591 LEU A N 1
ATOM 4645 C CA . LEU A 1 591 ? -26.384 12.030 43.688 1.00 81.19 591 LEU A CA 1
ATOM 4646 C C . LEU A 1 591 ? -25.811 13.243 44.437 1.00 81.19 591 LEU A C 1
ATOM 4648 O O . LEU A 1 591 ? -26.192 14.391 44.213 1.00 81.19 591 LEU A O 1
ATOM 4652 N N . ASN A 1 592 ? -24.988 12.984 45.454 1.00 66.50 592 ASN A N 1
ATOM 4653 C CA . ASN A 1 592 ? -24.785 13.939 46.547 1.00 66.50 592 ASN A CA 1
ATOM 4654 C C . ASN A 1 592 ? -23.642 14.939 46.282 1.00 66.50 592 ASN A C 1
ATOM 4656 O O . ASN A 1 592 ? -22.793 15.164 47.146 1.00 66.50 592 ASN A O 1
ATOM 4660 N N . VAL A 1 593 ? -23.645 15.531 45.086 1.00 60.22 593 VAL A N 1
ATOM 4661 C CA . VAL A 1 593 ? -22.702 16.568 44.643 1.00 60.22 593 VAL A CA 1
ATOM 4662 C C . VAL A 1 593 ? -22.964 17.893 45.380 1.00 60.22 593 VAL A C 1
ATOM 4664 O O . VAL A 1 593 ? -24.109 18.292 45.614 1.00 60.22 593 VAL A O 1
ATOM 4667 N N . GLY A 1 594 ? -21.899 18.557 45.834 1.00 49.06 594 GLY A N 1
ATOM 4668 C CA . GLY A 1 594 ? -21.984 19.813 46.592 1.00 49.06 594 GLY A CA 1
ATOM 4669 C C . GLY A 1 594 ? -22.057 21.042 45.673 1.00 49.06 594 GLY A C 1
ATOM 4670 O O . GLY A 1 594 ? -21.516 21.017 44.582 1.00 49.06 594 GLY A O 1
ATOM 4671 N N . VAL A 1 595 ? -22.657 22.181 46.037 1.00 37.03 595 VAL A N 1
ATOM 4672 C CA . VAL A 1 595 ? -23.350 22.599 47.277 1.00 37.03 595 VAL A CA 1
ATOM 4673 C C . VAL A 1 595 ? -24.559 23.490 46.867 1.00 37.03 595 VAL A C 1
ATOM 4675 O O . VAL A 1 595 ? -24.822 23.682 45.680 1.00 37.03 595 VAL A O 1
ATOM 4678 N N . GLY A 1 596 ? -25.376 23.991 47.804 1.00 34.47 596 GLY A N 1
ATOM 4679 C CA . GLY A 1 596 ? -26.547 24.845 47.501 1.00 34.47 596 GLY A CA 1
ATOM 4680 C C . GLY A 1 596 ? -26.209 26.247 46.939 1.00 34.47 596 GLY A C 1
ATOM 4681 O O . GLY A 1 596 ? -25.082 26.705 47.067 1.00 34.47 596 GLY A O 1
ATOM 4682 N N . SER A 1 597 ? -27.163 27.024 46.399 1.00 30.89 597 SER A N 1
ATOM 4683 C CA . SER A 1 597 ? -28.627 26.907 46.569 1.00 30.89 597 SER A CA 1
ATOM 4684 C C . SER A 1 597 ? -29.460 27.568 45.448 1.00 30.89 597 SER A C 1
ATOM 4686 O O . SER A 1 597 ? -29.256 28.741 45.167 1.00 30.89 597 SER A O 1
ATOM 4688 N N . ARG A 1 598 ? -30.495 26.859 44.958 1.00 36.06 598 ARG A N 1
ATOM 4689 C CA . ARG A 1 598 ? -31.727 27.348 44.277 1.00 36.06 598 ARG A CA 1
ATOM 4690 C C . ARG A 1 598 ? -31.624 28.406 43.151 1.00 36.06 598 ARG A C 1
ATOM 4692 O O . ARG A 1 598 ? -31.683 29.599 43.451 1.00 36.06 598 ARG A O 1
ATOM 4699 N N . ARG A 1 599 ? -31.767 27.947 41.897 1.00 39.38 599 ARG A N 1
ATOM 4700 C CA . ARG A 1 599 ? -32.852 28.273 40.924 1.00 39.38 599 ARG A CA 1
ATOM 4701 C C . ARG A 1 599 ? -32.391 27.913 39.498 1.00 39.38 599 ARG A C 1
ATOM 4703 O O . ARG A 1 599 ? -31.524 28.634 39.033 1.00 39.38 599 ARG A O 1
ATOM 4710 N N . HIS A 1 600 ? -33.037 26.923 38.856 1.00 40.09 600 HIS A N 1
ATOM 4711 C CA . HIS A 1 600 ? -33.115 26.708 37.388 1.00 40.09 600 HIS A CA 1
ATOM 4712 C C . HIS A 1 600 ? -31.768 26.483 36.631 1.00 40.09 600 HIS A C 1
ATOM 4714 O O . HIS A 1 600 ? -30.742 27.029 37.023 1.00 40.09 600 HIS A O 1
ATOM 4720 N N . ASN A 1 601 ? -31.640 25.656 35.585 1.00 46.22 601 ASN A N 1
ATOM 4721 C CA . ASN A 1 601 ? -32.540 24.677 34.942 1.00 46.22 601 ASN A CA 1
ATOM 4722 C C . ASN A 1 601 ? -31.865 23.279 34.866 1.00 46.22 601 ASN A C 1
ATOM 4724 O O . ASN A 1 601 ? -30.671 23.148 35.119 1.00 46.22 601 ASN A O 1
ATOM 4728 N N . ASN A 1 602 ? -32.669 22.274 34.516 1.00 53.81 602 ASN A N 1
ATOM 4729 C CA . ASN A 1 602 ? -32.405 20.905 34.042 1.00 53.81 602 ASN A CA 1
ATOM 4730 C C . ASN A 1 602 ? -30.943 20.389 33.960 1.00 53.81 602 ASN A C 1
ATOM 4732 O O . ASN A 1 602 ? -30.396 20.291 32.856 1.00 53.81 602 ASN A O 1
ATOM 4736 N N . PRO A 1 603 ? -30.334 19.915 35.069 1.00 55.78 603 PRO A N 1
ATOM 4737 C CA . PRO A 1 603 ? -29.132 19.079 35.038 1.00 55.78 603 PRO A CA 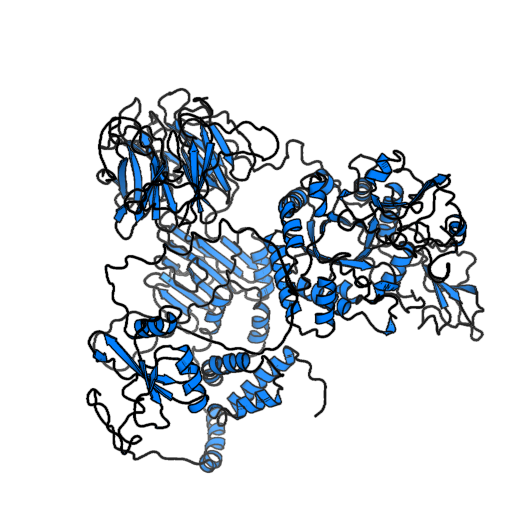1
ATOM 4738 C C . PRO A 1 603 ? -29.404 17.742 34.328 1.00 55.78 603 PRO A C 1
ATOM 4740 O O . PRO A 1 603 ? -29.741 16.735 34.947 1.00 55.78 603 PRO A O 1
ATOM 4743 N N . SER A 1 604 ? -29.233 17.731 33.009 1.00 68.06 604 SER A N 1
ATOM 4744 C CA . SER A 1 604 ? -29.323 16.530 32.177 1.00 68.06 604 SER A CA 1
ATOM 4745 C C . SER A 1 604 ? -27.950 15.848 32.093 1.00 68.06 604 SER A C 1
ATOM 4747 O O . SER A 1 604 ? -26.914 16.520 32.080 1.00 68.06 604 SER A O 1
ATOM 4749 N N . ALA A 1 605 ? -27.925 14.514 32.045 1.00 85.88 605 ALA A N 1
ATOM 4750 C CA . ALA A 1 605 ? -26.70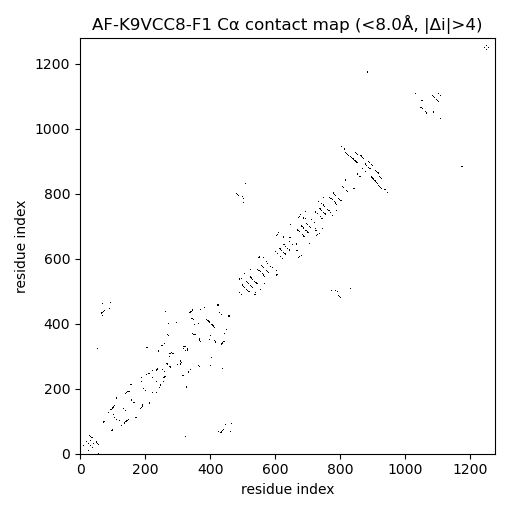4 13.712 32.153 1.00 85.88 605 ALA A CA 1
ATOM 4751 C C . ALA A 1 605 ? -26.492 12.770 30.959 1.00 85.88 605 ALA A C 1
ATOM 4753 O O . ALA A 1 605 ? -27.428 12.433 30.241 1.00 85.88 605 ALA A O 1
ATOM 4754 N N . ALA A 1 606 ? -25.266 12.272 30.809 1.00 91.25 606 ALA A N 1
ATOM 4755 C CA . ALA A 1 606 ? -24.933 11.123 29.975 1.00 91.25 606 ALA A CA 1
ATOM 4756 C C . ALA A 1 606 ? -24.030 10.142 30.726 1.00 91.25 606 ALA A C 1
ATOM 4758 O O . ALA A 1 606 ? -23.214 10.534 31.568 1.00 91.25 606 ALA A O 1
ATOM 4759 N N . LEU A 1 607 ? -24.177 8.856 30.398 1.00 94.06 607 LEU A N 1
ATOM 4760 C CA . LEU A 1 607 ? -23.483 7.743 31.040 1.00 94.06 607 LEU A CA 1
ATOM 4761 C C . LEU A 1 607 ? -22.679 6.925 30.027 1.00 94.06 607 LEU A C 1
ATOM 4763 O O . LEU A 1 607 ? -23.194 6.552 28.977 1.00 94.06 607 LEU A O 1
ATOM 4767 N N . ALA A 1 608 ? -21.441 6.575 30.376 1.00 93.88 608 ALA A N 1
ATOM 4768 C CA . ALA A 1 608 ? -20.621 5.636 29.608 1.00 93.88 608 ALA A CA 1
ATOM 4769 C C . ALA A 1 608 ? -19.670 4.852 30.520 1.00 93.88 608 ALA A C 1
ATOM 4771 O O . ALA A 1 608 ? -19.175 5.378 31.516 1.00 93.88 608 ALA A O 1
ATOM 4772 N N . VAL A 1 609 ? -19.377 3.594 30.180 1.00 91.81 609 VAL A N 1
ATOM 4773 C CA . VAL A 1 609 ? -18.401 2.778 30.920 1.00 91.81 609 VAL A CA 1
ATOM 4774 C C . VAL A 1 609 ? -17.045 2.848 30.227 1.00 91.81 609 VAL A C 1
ATOM 4776 O O . VAL A 1 609 ? -16.901 2.411 29.090 1.00 91.81 609 VAL A O 1
ATOM 4779 N N . TYR A 1 610 ? -16.039 3.375 30.923 1.00 88.38 610 TYR A N 1
ATOM 4780 C CA . TYR A 1 610 ? -14.680 3.553 30.412 1.00 88.38 610 TYR A CA 1
ATOM 4781 C C . TYR A 1 610 ? -13.658 3.115 31.468 1.00 88.38 610 TYR A C 1
ATOM 4783 O O . TYR A 1 610 ? -13.775 3.479 32.638 1.00 88.38 610 TYR A O 1
ATOM 4791 N N . ARG A 1 611 ? -12.677 2.293 31.062 1.00 84.75 611 ARG A N 1
ATOM 4792 C CA . ARG A 1 611 ? -11.609 1.722 31.917 1.00 84.75 611 ARG A CA 1
ATOM 4793 C C . ARG A 1 611 ? -12.107 1.285 33.307 1.00 84.75 611 ARG A C 1
ATOM 4795 O O . ARG A 1 611 ? -11.683 1.795 34.341 1.00 84.75 611 ARG A O 1
ATOM 4802 N N . GLU A 1 612 ? -13.049 0.341 33.293 1.00 86.25 612 GLU A N 1
ATOM 4803 C CA . GLU A 1 612 ? -13.720 -0.251 34.464 1.00 86.25 612 GLU A CA 1
ATOM 4804 C C . GLU A 1 612 ? -14.540 0.694 35.364 1.00 86.25 612 GLU A C 1
ATOM 4806 O O . GLU A 1 612 ? -15.021 0.235 36.398 1.00 86.25 612 GLU A O 1
ATOM 4811 N N . LYS A 1 613 ? -14.775 1.960 34.990 1.00 90.31 613 LYS A N 1
ATOM 4812 C CA . LYS A 1 613 ? -15.643 2.883 35.745 1.00 90.31 613 LYS A CA 1
ATOM 4813 C C . LYS A 1 613 ? -16.836 3.351 34.925 1.00 90.31 613 LYS A C 1
ATOM 4815 O O . LYS A 1 613 ? -16.722 3.561 33.720 1.00 90.31 613 LYS A O 1
ATOM 4820 N N . LEU A 1 614 ? -17.965 3.566 35.594 1.00 95.00 614 LEU A N 1
ATOM 4821 C CA . LEU A 1 614 ? -19.109 4.266 35.018 1.00 95.00 614 LEU A CA 1
ATOM 4822 C C . LEU A 1 614 ? -18.871 5.772 35.163 1.00 95.00 614 LEU A C 1
ATOM 4824 O O . LEU A 1 614 ? -18.842 6.286 36.280 1.00 95.00 614 LEU A O 1
ATOM 4828 N N . PHE A 1 615 ? -18.674 6.467 34.050 1.00 94.50 615 PHE A N 1
ATOM 4829 C CA . PHE A 1 615 ? -18.607 7.923 33.990 1.00 94.50 615 PHE A CA 1
ATOM 4830 C C . PHE A 1 615 ? -20.018 8.495 33.887 1.00 94.50 615 PHE A C 1
ATOM 4832 O O . PHE A 1 615 ? -20.835 7.991 33.117 1.00 94.50 615 PHE A O 1
ATOM 4839 N N . CYS A 1 616 ? -20.266 9.568 34.632 1.00 92.50 616 CYS A N 1
ATOM 4840 C CA . CYS A 1 616 ? -21.386 10.473 34.430 1.00 92.50 616 CYS A CA 1
ATOM 4841 C C . CYS A 1 616 ? -20.817 11.849 34.084 1.00 92.50 616 CYS A C 1
ATOM 4843 O O . CYS A 1 616 ? -20.006 12.374 34.847 1.00 92.50 616 CYS A O 1
ATOM 4845 N N . VAL A 1 617 ? -21.240 12.426 32.961 1.00 90.81 617 VAL A N 1
ATOM 4846 C CA . VAL A 1 617 ? -20.965 13.827 32.593 1.00 90.81 617 VAL A CA 1
ATOM 4847 C C . VAL A 1 617 ? -22.312 14.525 32.444 1.00 90.81 617 VAL A C 1
ATOM 4849 O O . VAL A 1 617 ? -23.244 13.944 31.892 1.00 90.81 617 VAL A O 1
ATOM 4852 N N . HIS A 1 618 ? -22.444 15.729 32.987 1.00 84.88 618 HIS A N 1
ATOM 4853 C CA . HIS A 1 618 ? -23.713 16.454 33.051 1.00 84.88 618 HIS A CA 1
ATOM 4854 C C . HIS A 1 618 ? -23.499 17.967 33.017 1.00 84.88 618 HIS A C 1
ATOM 4856 O O . HIS A 1 618 ? -22.387 18.455 33.236 1.00 84.88 618 HIS A O 1
ATOM 4862 N N . GLU A 1 619 ? -24.572 18.717 32.772 1.00 78.50 619 GLU A N 1
ATOM 4863 C CA . GLU A 1 619 ? -24.543 20.167 32.957 1.00 78.50 619 GLU A CA 1
ATOM 4864 C C . GLU A 1 619 ? -24.446 20.544 34.449 1.00 78.50 619 GLU A C 1
ATOM 4866 O O . GLU A 1 619 ? -24.885 19.817 35.348 1.00 78.50 619 GLU A O 1
ATOM 4871 N N . GLY A 1 620 ? -23.777 21.664 34.713 1.00 65.00 620 GLY A N 1
ATOM 4872 C CA . GLY A 1 620 ? -23.480 22.183 36.037 1.00 65.00 620 GLY A CA 1
ATOM 4873 C C . GLY A 1 620 ? -24.635 22.889 36.737 1.00 65.00 620 GLY A C 1
ATOM 4874 O O . GLY A 1 620 ? -25.737 23.062 36.225 1.00 65.00 620 GLY A O 1
ATOM 4875 N N . ARG A 1 621 ? -24.367 23.341 37.967 1.00 60.84 621 ARG A N 1
ATOM 4876 C CA . ARG A 1 621 ? -25.375 23.999 38.801 1.00 60.84 621 ARG A CA 1
ATOM 4877 C C . ARG A 1 621 ? -25.532 25.499 38.496 1.00 60.84 621 ARG A C 1
ATOM 4879 O O . ARG A 1 621 ? -25.085 26.331 39.290 1.00 60.84 621 ARG A O 1
ATOM 4886 N N . GLY A 1 622 ? -26.300 25.825 37.460 1.00 55.84 622 GLY A N 1
ATOM 4887 C CA . GLY A 1 622 ? -26.854 27.163 37.205 1.00 55.84 622 GLY A CA 1
ATOM 4888 C C . GLY A 1 622 ? -26.507 27.722 35.824 1.00 55.84 622 GLY A C 1
ATOM 4889 O O . GLY A 1 622 ? -25.881 27.047 35.019 1.00 55.84 622 GLY A O 1
ATOM 4890 N N . GLU A 1 623 ? -26.875 28.984 35.579 1.00 58.50 623 GLU A N 1
ATOM 4891 C CA . GLU A 1 623 ? -26.731 29.715 34.298 1.00 58.50 623 GLU A CA 1
ATOM 4892 C C . GLU A 1 623 ? -25.263 29.956 33.835 1.00 58.50 623 GLU A C 1
ATOM 4894 O O . GLU A 1 623 ? -24.984 30.901 33.097 1.00 58.50 623 GLU A O 1
ATOM 4899 N N . ASP A 1 624 ? -24.291 29.152 34.285 1.00 66.06 624 ASP A N 1
ATOM 4900 C CA . ASP A 1 624 ? -22.912 29.174 33.788 1.00 66.06 624 ASP A CA 1
ATOM 4901 C C . ASP A 1 624 ? -22.630 28.133 32.691 1.00 66.06 624 ASP A C 1
ATOM 4903 O O . ASP A 1 624 ? -21.604 28.261 32.015 1.00 66.06 624 ASP A O 1
ATOM 4907 N N . GLY A 1 625 ? -23.525 27.165 32.465 1.00 73.88 625 GLY A N 1
ATOM 4908 C CA . GLY A 1 625 ? -23.450 26.187 31.372 1.00 73.88 625 GLY A CA 1
ATOM 4909 C C . GLY A 1 625 ? -22.181 25.332 31.373 1.00 73.88 625 GLY A C 1
ATOM 4910 O O . GLY A 1 625 ? -21.741 24.886 30.316 1.00 73.88 625 GLY A O 1
ATOM 4911 N N . LEU A 1 626 ? -21.502 25.175 32.515 1.00 82.56 626 LEU A N 1
ATOM 4912 C CA . LEU A 1 626 ? -20.274 24.379 32.594 1.00 82.56 626 LEU A CA 1
ATOM 4913 C C . LEU A 1 626 ? -20.600 22.880 32.542 1.00 82.56 626 LEU A C 1
ATOM 4915 O O . LEU A 1 626 ? -21.542 22.444 33.199 1.00 82.56 626 LEU A O 1
ATOM 4919 N N . LEU A 1 627 ? -19.792 22.075 31.844 1.00 86.44 627 LEU A N 1
ATOM 4920 C CA . LEU A 1 627 ? -19.861 20.615 31.967 1.00 86.44 627 LEU A CA 1
ATOM 4921 C C . LEU A 1 627 ? -19.063 20.124 33.181 1.00 86.44 627 LEU A C 1
ATOM 4923 O O . LEU A 1 627 ? -17.911 20.508 33.411 1.00 86.44 627 LEU A O 1
ATOM 4927 N N . TRP A 1 628 ? -19.695 19.236 33.938 1.00 86.38 628 TRP A N 1
ATOM 4928 C CA . TRP A 1 628 ? -19.200 18.595 35.154 1.00 86.38 628 TRP A CA 1
ATOM 4929 C C . TRP A 1 628 ? -19.204 17.075 34.987 1.00 86.38 628 TRP A C 1
ATOM 4931 O O . TRP A 1 628 ? -19.739 16.546 34.010 1.00 86.38 628 TRP A O 1
ATOM 4941 N N . GLY A 1 629 ? -18.595 16.355 35.925 1.00 88.69 629 GLY A N 1
ATOM 4942 C CA . GLY A 1 629 ? -18.588 14.907 35.867 1.00 88.69 629 GLY A CA 1
ATOM 4943 C C . GLY A 1 629 ? -18.000 14.224 37.091 1.00 88.69 629 GLY A C 1
ATOM 4944 O O . GLY A 1 629 ? -17.108 14.726 37.780 1.00 88.69 629 GLY A O 1
ATOM 4945 N N . CYS A 1 630 ? -18.462 12.995 37.296 1.00 90.31 630 CYS A N 1
ATOM 4946 C CA . CYS A 1 630 ? -18.036 12.094 38.358 1.00 90.31 630 CYS A CA 1
ATOM 4947 C C . CYS A 1 630 ? -17.948 10.644 37.842 1.00 90.31 630 CYS A C 1
ATOM 4949 O O . CYS A 1 630 ? -18.428 10.312 36.757 1.00 90.31 630 CYS A O 1
ATOM 4951 N N . THR A 1 631 ? -17.312 9.756 38.612 1.00 93.31 631 THR A N 1
ATOM 4952 C CA . THR A 1 631 ? -17.247 8.313 38.301 1.00 93.31 631 THR A CA 1
ATOM 4953 C C . THR A 1 631 ? -17.808 7.463 39.426 1.00 93.31 631 THR A C 1
ATOM 4955 O O . THR A 1 631 ? -17.512 7.715 40.591 1.00 93.31 631 THR A O 1
ATOM 4958 N N . PHE A 1 632 ? -18.561 6.419 39.087 1.00 92.06 632 PHE A N 1
ATOM 4959 C CA . PHE A 1 632 ? -18.952 5.363 40.015 1.00 92.06 632 PHE A CA 1
ATOM 4960 C C . PHE A 1 632 ? -18.000 4.165 39.888 1.00 92.06 632 PHE A C 1
ATOM 4962 O O . PHE A 1 632 ? -17.774 3.621 38.802 1.00 92.06 632 PHE A O 1
ATOM 4969 N N . ASP A 1 633 ? -17.446 3.733 41.019 1.00 84.88 633 ASP A N 1
ATOM 4970 C CA . ASP A 1 633 ? -16.483 2.634 41.101 1.00 84.88 633 ASP A CA 1
ATOM 4971 C C . ASP A 1 633 ? -17.125 1.412 41.775 1.00 84.88 633 ASP A C 1
ATOM 4973 O O . ASP A 1 633 ? -17.566 1.478 42.925 1.00 84.88 633 ASP A O 1
ATOM 4977 N N . LYS A 1 634 ? -17.174 0.271 41.073 1.00 84.19 634 LYS A N 1
ATOM 4978 C CA . LYS A 1 634 ? -17.780 -0.975 41.574 1.00 84.19 634 LYS A CA 1
ATOM 4979 C C . LYS A 1 634 ? -17.128 -1.479 42.866 1.00 84.19 634 LYS A C 1
ATOM 4981 O O . LYS A 1 634 ? -17.788 -2.162 43.646 1.00 84.19 634 LYS A O 1
ATOM 4986 N N . ASN A 1 635 ? -15.862 -1.135 43.108 1.00 85.25 635 ASN A N 1
ATOM 4987 C CA . ASN A 1 635 ? -15.101 -1.605 44.264 1.00 85.25 635 ASN A CA 1
ATOM 4988 C C . ASN A 1 635 ? -15.448 -0.827 45.542 1.00 85.25 635 ASN A C 1
ATOM 4990 O O . ASN A 1 635 ? -15.383 -1.388 46.634 1.00 85.25 635 ASN A O 1
ATOM 4994 N N . THR A 1 636 ? -15.833 0.449 45.420 1.00 85.69 636 THR A N 1
ATOM 4995 C CA . THR A 1 636 ? -16.289 1.273 46.554 1.00 85.69 636 THR A CA 1
ATOM 4996 C C . THR A 1 636 ? -17.814 1.340 46.661 1.00 85.69 636 THR A C 1
ATOM 4998 O O . THR A 1 636 ? -18.324 1.631 47.740 1.00 85.69 636 THR A O 1
ATOM 5001 N N . GLN A 1 637 ? -18.534 1.061 45.565 1.00 84.94 637 GLN A N 1
ATOM 5002 C CA . GLN A 1 637 ? -19.975 1.298 45.392 1.00 84.94 637 GLN A CA 1
ATOM 5003 C C . GLN A 1 637 ? -20.363 2.763 45.698 1.00 84.94 637 GLN A C 1
ATOM 5005 O O . GLN A 1 637 ? -21.413 3.040 46.280 1.00 84.94 637 GLN A O 1
ATOM 5010 N N . THR A 1 638 ? -19.502 3.712 45.313 1.00 85.00 638 THR A N 1
ATOM 5011 C CA . THR A 1 638 ? -19.726 5.157 45.479 1.00 85.00 638 THR A CA 1
ATOM 5012 C C . THR A 1 638 ? -19.410 5.924 44.203 1.00 85.00 638 THR A C 1
ATOM 5014 O O . THR A 1 638 ? -18.456 5.598 43.494 1.00 85.00 638 THR A O 1
ATOM 5017 N N . TRP A 1 639 ? -20.150 7.009 43.976 1.00 88.31 639 TRP A N 1
ATOM 5018 C CA . TRP A 1 639 ? -19.719 8.096 43.099 1.00 88.31 639 TRP A CA 1
ATOM 5019 C C . TRP A 1 639 ? -18.502 8.820 43.700 1.00 88.31 639 TRP A C 1
ATOM 5021 O O . TRP A 1 639 ? -18.360 8.893 44.925 1.00 88.31 639 TRP A O 1
ATOM 5031 N N . SER A 1 640 ? -17.623 9.343 42.847 1.00 88.81 640 SER A N 1
ATOM 5032 C CA . SER A 1 640 ? -16.574 10.291 43.224 1.00 88.81 640 SER A CA 1
ATOM 5033 C C . SER A 1 640 ? -17.169 11.644 43.625 1.00 88.81 640 SER A C 1
ATOM 5035 O O . SER A 1 640 ? -18.349 11.911 43.396 1.00 88.81 640 SER A O 1
ATOM 5037 N N . GLU A 1 641 ? -16.336 12.535 44.165 1.00 83.69 641 GLU A N 1
ATOM 5038 C CA . GLU A 1 641 ? -16.657 13.963 44.099 1.00 83.69 641 GLU A CA 1
ATOM 5039 C C . GLU A 1 641 ? -16.720 14.415 42.628 1.00 83.69 641 GLU A C 1
ATOM 5041 O O . GLU A 1 641 ? -16.139 13.781 41.737 1.00 83.69 641 GLU A O 1
ATOM 5046 N N . ASP A 1 642 ? -17.483 15.475 42.391 1.00 82.62 642 ASP A N 1
ATOM 5047 C CA . ASP A 1 642 ? -17.785 16.025 41.071 1.00 82.62 642 ASP A CA 1
ATOM 5048 C C . ASP A 1 642 ? -16.770 17.110 40.679 1.00 82.62 642 ASP A C 1
ATOM 5050 O O . ASP A 1 642 ? -16.257 17.837 41.537 1.00 82.62 642 ASP A O 1
ATOM 5054 N N . SER A 1 643 ? -16.426 17.192 39.394 1.00 86.12 643 SER A N 1
ATOM 5055 C CA . SER A 1 643 ? -15.356 18.059 38.909 1.00 86.12 643 SER A CA 1
ATOM 5056 C C . SER A 1 643 ? -15.565 18.528 37.469 1.00 86.12 643 SER A C 1
ATOM 5058 O O . SER A 1 643 ? -15.748 17.719 36.558 1.00 86.12 643 SER A O 1
ATOM 5060 N N . TRP A 1 644 ? -15.458 19.844 37.268 1.00 86.31 644 TRP A N 1
ATOM 5061 C CA . TRP A 1 644 ? -15.494 20.509 35.964 1.00 86.31 644 TRP A CA 1
ATOM 5062 C C . TRP A 1 644 ? -14.597 19.847 34.910 1.00 86.31 644 TRP A C 1
ATOM 5064 O O . TRP A 1 644 ? -13.411 19.602 35.152 1.00 86.31 644 TRP A O 1
ATOM 5074 N N . LEU A 1 645 ? -15.123 19.675 33.699 1.00 89.50 645 LEU A N 1
ATOM 5075 C CA . LEU A 1 645 ? -14.335 19.306 32.525 1.00 89.50 645 LEU A CA 1
ATOM 5076 C C . LEU A 1 645 ? -13.478 20.505 32.077 1.00 89.50 645 LEU A C 1
ATOM 5078 O O . LEU A 1 645 ? -13.953 21.641 32.027 1.00 89.50 645 LEU A O 1
ATOM 5082 N N . VAL A 1 646 ? -12.205 20.266 31.740 1.00 88.44 646 VAL A N 1
ATOM 5083 C CA . VAL A 1 646 ? -11.230 21.321 31.400 1.00 88.44 646 VAL A CA 1
ATOM 5084 C C . VAL A 1 646 ? -10.704 21.127 29.980 1.00 88.44 646 VAL A C 1
ATOM 5086 O O . VAL A 1 646 ? -9.988 20.166 29.711 1.00 88.44 646 VAL A O 1
ATOM 5089 N N . SER A 1 647 ? -10.992 22.081 29.093 1.00 88.50 647 SER A N 1
ATOM 5090 C CA . SER A 1 647 ? -10.542 22.095 27.698 1.00 88.50 647 SER A CA 1
ATOM 5091 C C . SER A 1 647 ? -9.010 22.096 27.613 1.00 88.50 647 SER A C 1
ATOM 5093 O O . SER A 1 647 ? -8.338 23.063 27.984 1.00 88.50 647 SER A O 1
ATOM 5095 N N . GLY A 1 648 ? -8.442 20.989 27.132 1.00 85.62 648 GLY A N 1
ATOM 5096 C CA . GLY A 1 648 ? -6.999 20.766 27.038 1.00 85.62 648 GLY A CA 1
ATOM 5097 C C . GLY A 1 648 ? -6.316 20.620 28.400 1.00 85.62 648 GLY A C 1
ATOM 5098 O O . GLY A 1 648 ? -5.187 21.091 28.559 1.00 85.62 648 GLY A O 1
ATOM 5099 N N . GLY A 1 649 ? -7.003 20.049 29.396 1.00 85.12 649 GLY A N 1
ATOM 5100 C CA . GLY A 1 649 ? -6.541 19.992 30.780 1.00 85.12 649 GLY A CA 1
ATOM 5101 C C . GLY A 1 649 ? -6.870 18.695 31.520 1.00 85.12 649 GLY A C 1
ATOM 5102 O O . GLY A 1 649 ? -7.699 17.884 31.111 1.00 85.12 649 GLY A O 1
ATOM 5103 N N . LYS A 1 650 ? -6.181 18.501 32.650 1.00 86.56 650 LYS A N 1
ATOM 5104 C CA . LYS A 1 650 ? -6.332 17.318 33.507 1.00 86.56 650 LYS A CA 1
ATOM 5105 C C . LYS A 1 650 ? -7.673 17.289 34.225 1.00 86.56 650 LYS A C 1
ATOM 5107 O O . LYS A 1 650 ? -8.165 18.331 34.655 1.00 86.56 650 LYS A O 1
ATOM 5112 N N . TRP A 1 651 ? -8.189 16.079 34.416 1.00 88.69 651 TRP A N 1
ATOM 5113 C CA . TRP A 1 651 ? -9.431 15.819 35.135 1.00 88.69 651 TRP A CA 1
ATOM 5114 C C . TRP A 1 651 ? -9.282 14.581 36.046 1.00 88.69 651 TRP A C 1
ATOM 5116 O O . TRP A 1 651 ? -8.679 13.597 35.605 1.00 88.69 651 TRP A O 1
ATOM 5126 N N . PRO A 1 652 ? -9.812 14.586 37.287 1.00 85.19 652 PRO A N 1
ATOM 5127 C CA . PRO A 1 652 ? -10.471 15.706 37.974 1.00 85.19 652 PRO A CA 1
ATOM 5128 C C . PRO A 1 652 ? -9.572 16.941 38.172 1.00 85.19 652 PRO A C 1
ATOM 5130 O O . PRO A 1 652 ? -8.344 16.836 38.229 1.00 85.19 652 PRO A O 1
ATOM 5133 N N . TRP A 1 653 ? -10.186 18.122 38.250 1.00 79.19 653 TRP A N 1
ATOM 5134 C CA . TRP A 1 653 ? -9.500 19.399 38.445 1.00 79.19 653 TRP A CA 1
ATOM 5135 C C . TRP A 1 653 ? -9.303 19.723 39.935 1.00 79.19 653 TRP A C 1
ATOM 5137 O O . TRP A 1 653 ? -10.261 19.752 40.704 1.00 79.19 653 TRP A O 1
ATOM 5147 N N . ASP A 1 654 ? -8.057 20.012 40.327 1.00 70.50 654 ASP A N 1
ATOM 5148 C CA . ASP A 1 654 ? -7.661 20.402 41.690 1.00 70.50 654 ASP A CA 1
ATOM 5149 C C . ASP A 1 654 ? -7.400 21.928 41.795 1.00 70.50 654 ASP A C 1
ATOM 5151 O O . ASP A 1 654 ? -6.368 22.419 41.307 1.00 70.50 654 ASP A O 1
ATOM 5155 N N . PRO A 1 655 ? -8.297 22.709 42.434 1.00 63.34 655 PRO A N 1
ATOM 5156 C CA . PRO A 1 655 ? -8.101 24.135 42.680 1.00 63.34 655 PRO A CA 1
ATOM 5157 C C . PRO A 1 655 ? -7.075 24.400 43.795 1.00 63.34 655 PRO A C 1
ATOM 5159 O O . PRO A 1 655 ? -7.435 24.675 44.942 1.00 63.34 655 PRO A O 1
ATOM 5162 N N . LYS A 1 656 ? -5.781 24.420 43.443 1.00 56.56 656 LYS A N 1
ATOM 5163 C CA . LYS A 1 656 ? -4.678 24.763 44.366 1.00 56.56 656 LYS A CA 1
ATOM 5164 C C . LYS A 1 656 ? -4.968 26.029 45.202 1.00 56.56 656 LYS A C 1
ATOM 5166 O O . LYS A 1 656 ? -4.950 27.138 44.641 1.00 56.56 656 LYS A O 1
ATOM 5171 N N . PRO A 1 657 ? -5.164 25.909 46.534 1.00 46.94 657 PRO A N 1
ATOM 5172 C CA . PRO A 1 657 ? -5.634 27.013 47.367 1.00 46.94 657 PRO A CA 1
ATOM 5173 C C . PRO A 1 657 ? -4.732 28.252 47.322 1.00 46.94 657 PRO A C 1
ATOM 5175 O O . PRO A 1 657 ? -3.526 28.175 47.541 1.00 46.94 657 PRO A O 1
ATOM 5178 N N . GLY A 1 658 ? -5.342 29.416 47.079 1.00 51.00 658 GLY A N 1
ATOM 5179 C CA . GLY A 1 658 ? -4.664 30.720 47.053 1.00 51.00 658 GLY A CA 1
ATOM 5180 C C . GLY A 1 658 ? -4.202 31.201 45.672 1.00 51.00 658 GLY A C 1
ATOM 5181 O O . GLY A 1 658 ? -3.756 32.342 45.553 1.00 51.00 658 GLY A O 1
ATOM 5182 N N . THR A 1 659 ? -4.345 30.392 44.618 1.00 50.25 659 THR A N 1
ATOM 5183 C CA . THR A 1 659 ? -3.935 30.774 43.255 1.00 50.25 659 THR A CA 1
ATOM 5184 C C . THR A 1 659 ? -5.005 31.633 42.566 1.00 50.25 659 THR A C 1
ATOM 5186 O O . THR A 1 659 ? -5.781 31.137 41.756 1.00 50.25 659 THR A O 1
ATOM 5189 N N . VAL A 1 660 ? -5.060 32.937 42.869 1.00 44.06 660 VAL A N 1
ATOM 5190 C CA . VAL A 1 660 ? -5.968 33.889 42.188 1.00 44.06 660 VAL A CA 1
ATOM 5191 C C . VAL A 1 660 ? -5.414 34.262 40.802 1.00 44.06 660 VAL A C 1
ATOM 5193 O O . VAL A 1 660 ? -4.935 35.371 40.569 1.00 44.06 660 VAL A O 1
ATOM 5196 N N . GLY A 1 661 ? -5.442 33.288 39.893 1.00 48.91 661 GLY A N 1
ATOM 5197 C CA . GLY A 1 661 ? -5.297 33.461 38.447 1.00 48.91 661 GLY A CA 1
ATOM 5198 C C . GLY A 1 661 ? -6.647 33.299 37.744 1.00 48.91 661 GLY A C 1
ATOM 5199 O O . GLY A 1 661 ? -7.639 32.936 38.375 1.00 48.91 661 GLY A O 1
ATOM 5200 N N . SER A 1 662 ? -6.698 33.571 36.439 1.00 53.69 662 SER A N 1
ATOM 5201 C CA . SER A 1 662 ? -7.891 33.312 35.620 1.00 53.69 662 SER A CA 1
ATOM 5202 C C . SER A 1 662 ? -8.325 31.849 35.727 1.00 53.69 662 SER A C 1
ATOM 5204 O O . SER A 1 662 ? -7.472 30.959 35.677 1.00 53.69 662 SER A O 1
ATOM 5206 N N . ALA A 1 663 ? -9.634 31.611 35.839 1.00 60.84 663 ALA A N 1
ATOM 5207 C CA . ALA A 1 663 ? -10.198 30.265 35.833 1.00 60.84 663 ALA A CA 1
ATOM 5208 C C . ALA A 1 663 ? -9.752 29.475 34.580 1.00 60.84 663 ALA A C 1
ATOM 5210 O O . ALA A 1 663 ? -9.494 30.093 33.539 1.00 60.84 663 ALA A O 1
ATOM 5211 N N . PRO A 1 664 ? -9.645 28.135 34.662 1.00 69.62 664 PRO A N 1
ATOM 5212 C CA . PRO A 1 664 ? -9.397 27.296 33.495 1.00 69.62 664 PRO A CA 1
ATOM 5213 C C . PRO A 1 664 ? -10.429 27.529 32.380 1.00 69.62 664 PRO A C 1
ATOM 5215 O O . PRO A 1 664 ? -11.551 27.957 32.662 1.00 69.62 664 PRO A O 1
ATOM 5218 N N . PRO A 1 665 ? -10.095 27.194 31.121 1.00 82.31 665 PRO A N 1
ATOM 5219 C CA . PRO A 1 665 ? -11.087 27.058 30.065 1.00 82.31 665 PRO A CA 1
ATOM 5220 C C . PRO A 1 665 ? -11.933 25.805 30.342 1.00 82.31 665 PRO A C 1
ATOM 5222 O O . PRO A 1 665 ? -11.636 24.715 29.861 1.00 82.31 665 PRO A O 1
ATOM 5225 N N . PHE A 1 666 ? -12.948 25.943 31.190 1.00 86.06 666 PHE A N 1
ATOM 5226 C CA . PHE A 1 666 ? -13.927 24.888 31.427 1.00 86.06 666 PHE A CA 1
ATOM 5227 C C . PHE A 1 666 ? -14.770 24.651 30.167 1.00 86.06 666 PHE A C 1
ATOM 5229 O O . PHE A 1 666 ? -15.102 25.609 29.467 1.00 86.06 666 PHE A O 1
ATOM 5236 N N . ILE A 1 667 ? -15.093 23.387 29.896 1.00 86.69 667 ILE A N 1
ATOM 5237 C CA . ILE A 1 667 ? -15.953 22.974 28.774 1.00 86.69 667 ILE A CA 1
ATOM 5238 C C . ILE A 1 667 ? -17.392 23.424 29.056 1.00 86.69 667 ILE A C 1
ATOM 5240 O O . ILE A 1 667 ? -17.807 23.449 30.221 1.00 86.69 667 ILE A O 1
ATOM 5244 N N . LYS A 1 668 ? -18.138 23.822 28.016 1.00 85.56 668 LYS A N 1
ATOM 5245 C CA . LYS A 1 668 ? -19.476 24.412 28.167 1.00 85.56 668 LYS A CA 1
ATOM 5246 C C . LYS A 1 668 ? -20.517 23.879 27.193 1.00 85.56 668 LYS A C 1
ATOM 5248 O O . LYS A 1 668 ? -20.226 23.726 26.014 1.00 85.56 668 LYS A O 1
ATOM 5253 N N . SER A 1 669 ? -21.749 23.758 27.682 1.00 82.06 669 SER A N 1
ATOM 5254 C CA . SER A 1 669 ? -22.936 23.370 26.918 1.00 82.06 669 SER A CA 1
ATOM 5255 C C . SER A 1 669 ? -24.126 24.315 27.164 1.00 82.06 669 SER A C 1
ATOM 5257 O O . SER A 1 669 ? -24.029 25.233 27.983 1.00 82.06 669 SER A O 1
ATOM 5259 N N . SER A 1 670 ? -25.222 24.108 26.429 1.00 74.62 670 SER A N 1
ATOM 5260 C CA . SER A 1 670 ? -26.585 24.607 26.734 1.00 74.62 670 SER A CA 1
ATOM 5261 C C . SER A 1 670 ? -27.609 23.475 26.947 1.00 74.62 670 SER A C 1
ATOM 5263 O O . SER A 1 670 ? -28.808 23.725 27.042 1.00 74.62 670 SER A O 1
ATOM 5265 N N . GLY A 1 671 ? -27.136 22.229 27.016 1.00 72.62 671 GLY A N 1
ATOM 5266 C CA . GLY A 1 671 ? -27.933 21.046 27.329 1.00 72.62 671 GLY A CA 1
ATOM 5267 C C . GLY A 1 671 ? -27.053 19.840 27.669 1.00 72.62 671 GLY A C 1
ATOM 5268 O O . GLY A 1 671 ? -25.830 19.958 27.804 1.00 72.62 671 GLY A O 1
ATOM 5269 N N . ALA A 1 672 ? -27.641 18.647 27.784 1.00 75.19 672 ALA A N 1
ATOM 5270 C CA . ALA A 1 672 ? -26.855 17.448 28.087 1.00 75.19 672 ALA A CA 1
ATOM 5271 C C . ALA A 1 672 ? -25.822 17.122 26.982 1.00 75.19 672 ALA A C 1
ATOM 5273 O O . ALA A 1 672 ? -26.098 17.302 25.794 1.00 75.19 672 ALA A O 1
ATOM 5274 N N . PRO A 1 673 ? -24.646 16.591 27.355 1.00 88.25 673 PRO A N 1
ATOM 5275 C CA . PRO A 1 673 ? -23.743 15.950 26.410 1.00 88.25 673 PRO A CA 1
ATOM 5276 C C . PRO A 1 673 ? -24.266 14.568 25.988 1.00 88.25 673 PRO A C 1
ATOM 5278 O O . PRO A 1 673 ? -25.125 13.988 26.644 1.00 88.25 673 PRO A O 1
ATOM 5281 N N . GLY A 1 674 ? -23.665 13.999 24.948 1.00 89.56 674 GLY A N 1
ATOM 5282 C CA . GLY A 1 674 ? -23.658 12.568 24.654 1.00 89.56 674 GLY A CA 1
ATOM 5283 C C . GLY A 1 674 ? -22.271 11.976 24.914 1.00 89.56 674 GLY A C 1
ATOM 5284 O O . GLY A 1 674 ? -21.260 12.627 24.642 1.00 89.56 674 GLY A O 1
ATOM 5285 N N . LEU A 1 675 ? -22.205 10.738 25.419 1.00 92.62 675 LEU A N 1
ATOM 5286 C CA . LEU A 1 675 ? -20.948 10.026 25.693 1.00 92.62 675 LEU A CA 1
ATOM 5287 C C . LEU A 1 675 ? -20.858 8.697 24.937 1.00 92.62 675 LEU A C 1
ATOM 5289 O O . LEU A 1 675 ? -21.822 7.938 24.889 1.00 92.62 675 LEU A O 1
ATOM 5293 N N . ALA A 1 676 ? -19.668 8.377 24.430 1.00 89.25 676 ALA A N 1
ATOM 5294 C CA . ALA A 1 676 ? -19.341 7.072 23.853 1.00 89.25 676 ALA A CA 1
ATOM 5295 C C . ALA A 1 676 ? -17.856 6.734 24.054 1.00 89.25 676 ALA A C 1
ATOM 5297 O O . ALA A 1 676 ? -17.045 7.620 24.305 1.00 89.25 676 ALA A O 1
ATOM 5298 N N . VAL A 1 677 ? -17.469 5.462 23.926 1.00 82.00 677 VAL A N 1
ATOM 5299 C CA . VAL A 1 677 ? -16.057 5.041 24.007 1.00 82.00 677 VAL A CA 1
ATOM 5300 C C . VAL A 1 677 ? -15.594 4.507 22.659 1.00 82.00 677 VAL A C 1
ATOM 5302 O O . VAL A 1 677 ? -16.124 3.512 22.171 1.00 82.00 677 VAL A O 1
ATOM 5305 N N . LEU A 1 678 ? -14.577 5.146 22.082 1.00 75.06 678 LEU A N 1
ATOM 5306 C CA . LEU A 1 678 ? -13.973 4.779 20.802 1.00 75.06 678 LEU A CA 1
ATOM 5307 C C . LEU A 1 678 ? -12.446 4.762 20.946 1.00 75.06 678 LEU A C 1
ATOM 5309 O O . LEU A 1 678 ? -11.870 5.707 21.475 1.00 75.06 678 LEU A O 1
ATOM 5313 N N . ASN A 1 679 ? -11.783 3.707 20.460 1.00 69.06 679 ASN A N 1
ATOM 5314 C CA . ASN A 1 679 ? -10.314 3.604 20.395 1.00 69.06 679 ASN A CA 1
ATOM 5315 C C . ASN A 1 679 ? -9.591 3.939 21.726 1.00 69.06 679 ASN A C 1
ATOM 5317 O O . ASN A 1 679 ? -8.621 4.694 21.739 1.00 69.06 679 ASN A O 1
ATOM 5321 N N . ASP A 1 680 ? -10.093 3.388 22.842 1.00 80.00 680 ASP A N 1
ATOM 5322 C CA . ASP A 1 680 ? -9.630 3.644 24.225 1.00 80.00 680 ASP A CA 1
ATOM 5323 C C . ASP A 1 680 ? -9.610 5.140 24.614 1.00 80.00 680 ASP A C 1
ATOM 5325 O O . ASP A 1 680 ? -8.736 5.625 25.335 1.00 80.00 680 ASP A O 1
ATOM 5329 N N . ARG A 1 681 ? -10.610 5.883 24.129 1.00 81.12 681 ARG A N 1
ATOM 5330 C CA . ARG A 1 681 ? -10.918 7.263 24.517 1.00 81.12 681 ARG A CA 1
ATOM 5331 C C . ARG A 1 681 ? -12.410 7.399 24.801 1.00 81.12 681 ARG A C 1
ATOM 5333 O O . ARG A 1 681 ? -13.238 6.870 24.060 1.00 81.12 681 ARG A O 1
ATOM 5340 N N . LEU A 1 682 ? -12.752 8.120 25.864 1.00 90.38 682 LEU A N 1
ATOM 5341 C CA . LEU A 1 682 ? -14.128 8.526 26.151 1.00 90.38 682 LEU A CA 1
ATOM 5342 C C . LEU A 1 682 ? -14.413 9.818 25.377 1.00 90.38 682 LEU A C 1
ATOM 5344 O O . LEU A 1 682 ? -13.826 10.853 25.676 1.00 90.38 682 LEU A O 1
ATOM 5348 N N . ILE A 1 683 ? -15.271 9.746 24.366 1.00 90.25 683 ILE A N 1
ATOM 5349 C CA . ILE A 1 683 ? -15.678 10.877 23.531 1.00 90.25 683 ILE A CA 1
ATOM 5350 C C . ILE A 1 683 ? -16.910 11.540 24.154 1.00 90.25 683 ILE A C 1
ATOM 5352 O O . ILE A 1 683 ? -17.829 10.848 24.597 1.00 90.25 683 ILE A O 1
ATOM 5356 N N . CYS A 1 684 ? -16.927 12.870 24.161 1.00 91.88 684 CYS A N 1
ATOM 5357 C CA . CYS A 1 684 ? -18.044 13.705 24.583 1.00 91.88 684 CYS A CA 1
ATOM 5358 C C . CYS A 1 684 ? -18.411 14.658 23.438 1.00 91.88 684 CYS A C 1
ATOM 5360 O O . CYS A 1 684 ? -17.552 15.406 22.968 1.00 91.88 684 CYS A O 1
ATOM 5362 N N . LEU A 1 685 ? -19.665 14.617 22.985 1.00 90.06 685 LEU A N 1
ATOM 5363 C CA . LEU A 1 685 ? -20.254 15.603 22.067 1.00 90.06 685 LEU A CA 1
ATOM 5364 C C . LEU A 1 685 ? -21.325 16.391 22.827 1.00 90.06 685 LEU A C 1
ATOM 5366 O O . LEU A 1 685 ? -22.016 15.814 23.661 1.00 90.06 685 LEU A O 1
ATOM 5370 N N . HIS A 1 686 ? -21.488 17.681 22.556 1.00 86.75 686 HIS A N 1
ATOM 5371 C CA . HIS A 1 686 ? -22.493 18.517 23.224 1.00 86.75 686 HIS A CA 1
ATOM 5372 C C . HIS A 1 686 ? -22.916 19.707 22.359 1.00 86.75 686 HIS A C 1
ATOM 5374 O O . HIS A 1 686 ? -22.285 20.007 21.346 1.00 86.75 686 HIS A O 1
ATOM 5380 N N . GLU A 1 687 ? -23.983 20.391 22.766 1.00 84.50 687 GLU A N 1
ATOM 5381 C CA . GLU A 1 687 ? -24.333 21.695 22.200 1.00 84.50 687 GLU A CA 1
ATOM 5382 C C . GLU A 1 687 ? -23.304 22.753 22.644 1.00 84.50 687 GLU A C 1
ATOM 5384 O O . GLU A 1 687 ? -22.718 22.657 23.723 1.00 84.50 687 GLU A O 1
ATOM 5389 N N . GLY A 1 688 ? -23.055 23.770 21.827 1.00 77.31 688 GLY A N 1
ATOM 5390 C CA . GLY A 1 688 ? -22.198 24.898 22.171 1.00 77.31 688 GLY A CA 1
ATOM 5391 C C . GLY A 1 688 ? -22.915 25.895 23.077 1.00 77.31 688 GLY A C 1
ATOM 5392 O O . GLY A 1 688 ? -24.061 26.262 22.826 1.00 77.31 688 GLY A O 1
ATOM 5393 N N . SER A 1 689 ? -22.219 26.389 24.099 1.00 73.31 689 SER A N 1
ATOM 5394 C CA . SER A 1 689 ? -22.792 27.242 25.152 1.00 73.31 689 SER A CA 1
ATOM 5395 C C . SER A 1 689 ? -23.645 28.427 24.678 1.00 73.31 689 SER A C 1
ATOM 5397 O O . SER A 1 689 ? -23.321 29.075 23.681 1.00 73.31 689 SER A O 1
ATOM 5399 N N . SER A 1 690 ? -24.575 28.850 25.539 1.00 66.88 690 SER A N 1
ATOM 5400 C CA . SER A 1 690 ? -25.406 30.058 25.374 1.00 66.88 690 SER A CA 1
ATOM 5401 C C . SER A 1 690 ? -26.458 29.956 24.261 1.00 66.88 690 SER A C 1
ATOM 5403 O O . SER A 1 690 ? -26.667 30.934 23.544 1.00 66.88 690 SER A O 1
ATOM 5405 N N . GLU A 1 691 ? -27.099 28.788 24.118 1.00 63.00 691 GLU A N 1
ATOM 5406 C CA . GLU A 1 691 ? -28.108 28.512 23.077 1.00 63.00 691 GLU A CA 1
ATOM 5407 C C . GLU A 1 691 ? -27.543 28.757 21.666 1.00 63.00 691 GLU A C 1
ATOM 5409 O O . GLU A 1 691 ? -28.216 29.285 20.779 1.00 63.00 691 GLU A O 1
ATOM 5414 N N . SER A 1 692 ? -26.264 28.415 21.449 1.00 67.12 692 SER A N 1
ATOM 5415 C CA . SER A 1 692 ? -25.662 28.549 20.117 1.00 67.12 692 SER A CA 1
ATOM 5416 C C . SER A 1 692 ? -26.296 27.589 19.114 1.00 67.12 692 SER A C 1
ATOM 5418 O O . SER A 1 692 ? -26.275 27.864 17.913 1.00 67.12 692 SER A O 1
ATOM 5420 N N . GLY A 1 693 ? -26.835 26.464 19.605 1.00 70.94 693 GLY A N 1
ATOM 5421 C CA . GLY A 1 693 ? -27.339 25.384 18.778 1.00 70.94 693 GLY A CA 1
ATOM 5422 C C . GLY A 1 693 ? -26.278 24.820 17.838 1.00 70.94 693 GLY A C 1
ATOM 5423 O O . GLY A 1 693 ? -26.657 24.382 16.762 1.00 70.94 693 GLY A O 1
ATOM 5424 N N . THR A 1 694 ? -24.975 24.876 18.156 1.00 82.69 694 THR A N 1
ATOM 5425 C CA . THR A 1 694 ? -23.901 24.269 17.338 1.00 82.69 694 THR A CA 1
ATOM 5426 C C . THR A 1 694 ? -23.304 23.031 18.006 1.00 82.69 694 THR A C 1
ATOM 5428 O O . THR A 1 694 ? -23.315 22.926 19.229 1.00 82.69 694 THR A O 1
ATOM 5431 N N . LEU A 1 695 ? -22.808 22.063 17.231 1.00 85.12 695 LEU A N 1
ATOM 5432 C CA . LEU A 1 695 ? -22.211 20.831 17.762 1.00 85.12 695 LEU A CA 1
ATOM 5433 C C . LEU A 1 695 ? -20.732 21.031 18.135 1.00 85.12 695 LEU A C 1
ATOM 5435 O O . LEU A 1 695 ? -19.932 21.468 17.309 1.00 85.12 695 LEU A O 1
ATOM 5439 N N . TRP A 1 696 ? -20.354 20.651 19.355 1.00 87.19 696 TRP A N 1
ATOM 5440 C CA . TRP A 1 696 ? -18.982 20.682 19.880 1.00 87.19 696 TRP A CA 1
ATOM 5441 C C . TRP A 1 696 ? -18.534 19.288 20.332 1.00 87.19 696 TRP A C 1
ATOM 5443 O O . TRP A 1 696 ? -19.362 18.411 20.594 1.00 87.19 696 TRP A O 1
ATOM 5453 N N . HIS A 1 697 ? -17.219 19.061 20.397 1.00 88.62 697 HIS A N 1
ATOM 5454 C CA . HIS A 1 697 ? -16.646 17.777 20.794 1.00 88.62 697 HIS A CA 1
ATOM 5455 C C . HIS A 1 697 ? -15.334 17.883 21.586 1.00 88.62 697 HIS A C 1
ATOM 5457 O O . HIS A 1 697 ? -14.483 18.743 21.347 1.00 88.62 697 HIS A O 1
ATOM 5463 N N . CYS A 1 698 ? -15.124 16.910 22.475 1.00 89.25 698 CYS A N 1
ATOM 5464 C CA . CYS A 1 698 ? -13.854 16.651 23.151 1.00 89.25 698 CYS A CA 1
ATOM 5465 C C . CYS A 1 698 ? -13.660 15.149 23.454 1.00 89.25 698 CYS A C 1
ATOM 5467 O O . CYS A 1 698 ? -14.601 14.358 23.397 1.00 89.25 698 CYS A O 1
ATOM 5469 N N . ASP A 1 699 ? -12.428 14.734 23.760 1.00 91.38 699 ASP A N 1
ATOM 5470 C CA . ASP A 1 699 ? -12.082 13.353 24.129 1.00 91.38 699 ASP A CA 1
ATOM 5471 C C . ASP A 1 699 ? -11.303 13.281 25.448 1.00 91.38 699 ASP A C 1
ATOM 5473 O O . ASP A 1 699 ? -10.549 14.196 25.765 1.00 91.38 699 ASP A O 1
ATOM 5477 N N . PHE A 1 700 ? -11.441 12.187 26.198 1.00 90.12 700 PHE A N 1
ATOM 5478 C CA . PHE A 1 700 ? -10.706 11.922 27.434 1.00 90.12 700 PHE A CA 1
ATOM 5479 C C . PHE A 1 700 ? -9.856 10.654 27.324 1.00 90.12 700 PHE A C 1
ATOM 5481 O O . PHE A 1 700 ? -10.360 9.546 27.126 1.00 90.12 700 PHE A O 1
ATOM 5488 N N . ASN A 1 701 ? -8.548 10.803 27.547 1.00 81.06 701 ASN A N 1
ATOM 5489 C CA . ASN A 1 701 ? -7.554 9.724 27.444 1.00 81.06 701 ASN A CA 1
ATOM 5490 C C . ASN A 1 701 ? -7.319 8.944 28.758 1.00 81.06 701 ASN A C 1
ATOM 5492 O O . ASN A 1 701 ? -6.389 8.138 28.860 1.00 81.06 701 ASN A O 1
ATOM 5496 N N . GLY A 1 702 ? -8.144 9.182 29.785 1.00 87.56 702 GLY A N 1
ATOM 5497 C CA . GLY A 1 702 ? -7.963 8.627 31.133 1.00 87.56 702 GLY A CA 1
ATOM 5498 C C . GLY A 1 702 ? -7.085 9.462 32.073 1.00 87.56 702 GLY A C 1
ATOM 5499 O O . GLY A 1 702 ? -6.732 8.982 33.147 1.00 87.56 702 GLY A O 1
ATOM 5500 N N . THR A 1 703 ? -6.688 10.680 31.697 1.00 87.69 703 THR A N 1
ATOM 5501 C CA . THR A 1 703 ? -5.943 11.620 32.565 1.00 87.69 703 THR A CA 1
ATOM 5502 C C . THR A 1 703 ? -6.242 13.087 32.244 1.00 87.69 703 THR A C 1
ATOM 5504 O O . THR A 1 703 ? -6.261 13.928 33.144 1.00 87.69 703 THR A O 1
ATOM 5507 N N . GLU A 1 704 ? -6.486 13.412 30.978 1.00 89.81 704 GLU A N 1
ATOM 5508 C CA . GLU A 1 704 ? -6.801 14.763 30.513 1.00 89.81 704 GLU A CA 1
ATOM 5509 C C . GLU A 1 704 ? -7.816 14.740 29.372 1.00 89.81 704 GLU A C 1
ATOM 5511 O O . GLU A 1 704 ? -7.886 13.774 28.605 1.00 89.81 704 GLU A O 1
ATOM 5516 N N . TRP A 1 705 ? -8.618 15.803 29.306 1.00 91.12 705 TRP A N 1
ATOM 5517 C CA . TRP A 1 705 ? -9.507 16.074 28.185 1.00 91.12 705 TRP A CA 1
ATOM 5518 C C . TRP A 1 705 ? -8.739 16.802 27.080 1.00 91.12 705 TRP A C 1
ATOM 5520 O O . TRP A 1 705 ? -7.861 17.632 27.345 1.00 91.12 705 TRP A O 1
ATOM 5530 N N . SER A 1 706 ? -9.094 16.517 25.830 1.00 90.25 706 SER A N 1
ATOM 5531 C CA . SER A 1 706 ? -8.673 17.283 24.663 1.00 90.25 706 SER A CA 1
ATOM 5532 C C . SER A 1 706 ? -9.102 18.740 24.801 1.00 90.25 706 SER A C 1
ATOM 5534 O O . SER A 1 706 ? -9.900 19.114 25.666 1.00 90.25 706 SER A O 1
ATOM 5536 N N . LYS A 1 707 ? -8.611 19.591 23.897 1.00 88.19 707 LYS A N 1
ATOM 5537 C CA . LYS A 1 707 ? -9.306 20.857 23.677 1.00 88.19 707 LYS A CA 1
ATOM 5538 C C . LYS A 1 707 ? -10.726 20.560 23.207 1.00 88.19 707 LYS A C 1
ATOM 5540 O O . LYS A 1 707 ? -10.924 19.663 22.391 1.00 88.19 707 LYS A O 1
ATOM 5545 N N . ASP A 1 708 ? -11.647 21.322 23.761 1.00 90.00 708 ASP A N 1
ATOM 5546 C CA . ASP A 1 708 ? -13.014 21.504 23.298 1.00 90.00 708 ASP A CA 1
ATOM 5547 C C . ASP A 1 708 ? -12.997 22.247 21.952 1.00 90.00 708 ASP A C 1
ATOM 5549 O O . ASP A 1 708 ? -12.250 23.227 21.801 1.00 90.00 708 ASP A O 1
ATOM 5553 N N . GLN A 1 709 ? -13.725 21.734 20.960 1.00 85.88 709 GLN A N 1
ATOM 5554 C CA . GLN A 1 709 ? -13.710 22.218 19.578 1.00 85.88 709 GLN A CA 1
ATOM 5555 C C . GLN A 1 709 ? -15.105 22.149 18.945 1.00 85.88 709 GLN A C 1
ATOM 5557 O O . GLN A 1 709 ? -15.792 21.136 19.047 1.00 85.88 709 GLN A O 1
ATOM 5562 N N . GLU A 1 710 ? -15.489 23.211 18.237 1.00 82.69 710 GLU A N 1
ATOM 5563 C CA . GLU A 1 710 ? -16.671 23.226 17.371 1.00 82.69 710 GLU A CA 1
ATOM 5564 C C . GLU A 1 710 ? -16.467 22.250 16.202 1.00 82.69 710 GLU A C 1
ATOM 5566 O O . GLU A 1 710 ? -15.393 22.213 15.589 1.00 82.69 710 GLU A O 1
ATOM 5571 N N . PHE A 1 711 ? -17.478 21.433 15.911 1.00 72.88 711 PHE A N 1
ATOM 5572 C CA . PHE A 1 711 ? -17.383 20.354 14.935 1.00 72.88 711 PHE A CA 1
ATOM 5573 C C . PHE A 1 711 ? -17.486 20.909 13.506 1.00 72.88 711 PHE A C 1
ATOM 5575 O O . PHE A 1 711 ? -18.573 21.192 12.997 1.00 72.88 711 PHE A O 1
ATOM 5582 N N . PHE A 1 712 ? -16.339 21.041 12.835 1.00 63.50 712 PHE A N 1
ATOM 5583 C CA . PHE A 1 712 ? -16.263 21.435 11.427 1.00 63.50 712 PHE A CA 1
ATOM 5584 C C . PHE A 1 712 ? -16.048 20.215 10.517 1.00 63.50 712 PHE A C 1
ATOM 5586 O O . PHE A 1 712 ? -15.098 19.461 10.732 1.00 63.50 712 PHE A O 1
ATOM 5593 N N . PRO A 1 713 ? -16.856 20.037 9.456 1.00 50.72 713 PRO A N 1
ATOM 5594 C CA . PRO A 1 713 ? -16.792 18.854 8.595 1.00 50.72 713 PRO A CA 1
ATOM 5595 C C . PRO A 1 713 ? -15.547 18.815 7.695 1.00 50.72 713 PRO A C 1
ATOM 5597 O O . PRO A 1 713 ? -15.051 17.740 7.371 1.00 50.72 713 PRO A O 1
ATOM 5600 N N . THR A 1 714 ? -15.040 19.980 7.280 1.00 45.19 714 THR A N 1
ATOM 5601 C CA . THR A 1 714 ? -13.859 20.144 6.422 1.00 45.19 714 THR A CA 1
ATOM 5602 C C . THR A 1 714 ? -13.150 21.460 6.735 1.00 45.19 714 THR A C 1
ATOM 5604 O O . THR A 1 714 ? -13.785 22.464 7.045 1.00 45.19 714 THR A O 1
ATOM 5607 N N . ALA A 1 715 ? -11.822 21.482 6.594 1.00 40.34 715 ALA A N 1
ATOM 5608 C CA . ALA A 1 715 ? -11.014 22.699 6.746 1.00 40.34 715 ALA A CA 1
ATOM 5609 C C . ALA A 1 715 ? -10.988 23.594 5.485 1.00 40.34 715 ALA A C 1
ATOM 5611 O O . ALA A 1 715 ? -10.394 24.673 5.505 1.00 40.34 715 ALA A O 1
ATOM 5612 N N . GLU A 1 716 ? -11.609 23.152 4.387 1.00 41.97 716 GLU A N 1
ATOM 5613 C CA . GLU A 1 716 ? -11.764 23.924 3.153 1.00 41.97 716 GLU A CA 1
ATOM 5614 C C . GLU A 1 716 ? -13.228 24.339 2.954 1.00 41.97 716 GLU A C 1
ATOM 5616 O O . GLU A 1 716 ? -14.136 23.520 3.093 1.00 41.97 716 GLU A O 1
ATOM 5621 N N . LEU A 1 717 ? -13.408 25.613 2.575 1.00 34.09 717 LEU A N 1
ATOM 5622 C CA . LEU A 1 717 ? -14.678 26.331 2.382 1.00 34.09 717 LEU A CA 1
ATOM 5623 C C . LEU A 1 717 ? -15.550 26.501 3.642 1.00 34.09 717 LEU A C 1
ATOM 5625 O O . LEU A 1 717 ? -15.462 25.773 4.622 1.00 34.09 717 LEU A O 1
ATOM 5629 N N . ALA A 1 718 ? -16.403 27.529 3.607 1.00 37.22 718 ALA A N 1
ATOM 5630 C CA . ALA A 1 718 ? -17.365 27.826 4.664 1.00 37.22 718 ALA A CA 1
ATOM 5631 C C . ALA A 1 718 ? -18.599 26.917 4.528 1.00 37.22 718 ALA A C 1
ATOM 5633 O O . ALA A 1 718 ? -19.654 27.350 4.059 1.00 37.22 718 ALA A O 1
ATOM 5634 N N . ALA A 1 719 ? -18.431 25.646 4.896 1.00 43.72 719 ALA A N 1
ATOM 5635 C CA . ALA A 1 719 ? -19.539 24.734 5.160 1.00 43.72 719 ALA A CA 1
ATOM 5636 C C . ALA A 1 719 ? -20.442 25.297 6.284 1.00 43.72 719 ALA A C 1
ATOM 5638 O O . ALA A 1 719 ? -19.961 26.092 7.101 1.00 43.72 719 ALA A O 1
ATOM 5639 N N . PRO A 1 720 ? -21.737 24.928 6.341 1.00 51.44 720 PRO A N 1
ATOM 5640 C CA . PRO A 1 720 ? -22.561 25.252 7.500 1.00 51.44 720 PRO A CA 1
ATOM 5641 C C . PRO A 1 720 ? -21.947 24.646 8.767 1.00 51.44 720 PRO A C 1
ATOM 5643 O O . PRO A 1 720 ? -21.325 23.583 8.727 1.00 51.44 720 PRO A O 1
ATOM 5646 N N . VAL A 1 721 ? -22.123 25.336 9.892 1.00 61.53 721 VAL A N 1
ATOM 5647 C CA . VAL A 1 721 ? -21.864 24.743 11.205 1.00 61.53 721 VAL A CA 1
ATOM 5648 C C . VAL A 1 721 ? -22.968 23.719 11.462 1.00 61.53 721 VAL A C 1
ATOM 5650 O O . VAL A 1 721 ? -24.132 24.015 11.186 1.00 61.53 721 VAL A O 1
ATOM 5653 N N . ILE A 1 722 ? -22.618 22.530 11.963 1.00 71.56 722 ILE A N 1
ATOM 5654 C CA . ILE A 1 722 ? -23.626 21.532 12.343 1.00 71.56 722 ILE A CA 1
ATOM 5655 C C . ILE A 1 722 ? -24.425 22.093 13.508 1.00 71.56 722 ILE A C 1
ATOM 5657 O O . ILE A 1 722 ? -23.843 22.440 14.540 1.00 71.56 722 ILE A O 1
ATOM 5661 N N . SER A 1 723 ? -25.743 22.151 13.338 1.00 75.88 723 SER A N 1
ATOM 5662 C CA . SER A 1 723 ? -26.652 22.621 14.370 1.00 75.88 723 SER A CA 1
ATOM 5663 C C . SER A 1 723 ? -27.602 21.540 14.855 1.00 75.88 723 SER A C 1
ATOM 5665 O O . SER A 1 723 ? -28.161 20.790 14.060 1.00 75.88 723 SER A O 1
ATOM 5667 N N . ILE A 1 724 ? -27.780 21.501 16.173 1.00 79.75 724 ILE A N 1
ATOM 5668 C CA . ILE A 1 724 ? -28.565 20.500 16.898 1.00 79.75 724 ILE A CA 1
ATOM 5669 C C . ILE A 1 724 ? -29.561 21.203 17.822 1.00 79.75 724 ILE A C 1
ATOM 5671 O O . ILE A 1 724 ? -29.325 22.343 18.226 1.00 79.75 724 ILE A O 1
ATOM 5675 N N . THR A 1 725 ? -30.636 20.511 18.190 1.00 78.06 725 THR A N 1
ATOM 5676 C CA . THR A 1 725 ? -31.499 20.895 19.314 1.00 78.06 725 THR A CA 1
ATOM 5677 C C . THR A 1 725 ? -31.456 19.799 20.374 1.00 78.06 725 THR A C 1
ATOM 5679 O O . THR A 1 725 ? -31.807 18.654 20.094 1.00 78.06 725 THR A O 1
ATOM 5682 N N . GLY A 1 726 ? -31.051 20.149 21.598 1.00 75.94 726 GLY A N 1
ATOM 5683 C CA . GLY A 1 726 ? -31.013 19.208 22.720 1.00 75.94 726 GLY A CA 1
ATOM 5684 C C . GLY A 1 726 ? -29.845 18.206 22.673 1.00 75.94 726 GLY A C 1
ATOM 5685 O O . GLY A 1 726 ? -28.974 18.283 21.802 1.00 75.94 726 GLY A O 1
ATOM 5686 N N . PRO A 1 727 ? -29.778 17.271 23.641 1.00 78.25 727 PRO A N 1
ATOM 5687 C CA . PRO A 1 727 ? -28.656 16.345 23.765 1.00 78.25 727 PRO A CA 1
ATOM 5688 C C . PRO A 1 727 ? -28.470 15.417 22.549 1.00 78.25 727 PRO A C 1
ATOM 5690 O O . PRO A 1 727 ? -29.442 14.803 22.098 1.00 78.25 727 PRO A O 1
ATOM 5693 N N . PRO A 1 728 ? -27.232 15.235 22.052 1.00 87.19 728 PRO A N 1
ATOM 5694 C CA . PRO A 1 728 ? -26.926 14.262 21.010 1.00 87.19 728 PRO A CA 1
ATOM 5695 C C . PRO A 1 728 ? -26.826 12.840 21.585 1.00 87.19 728 PRO A C 1
ATOM 5697 O O . PRO A 1 728 ? -26.116 12.597 22.560 1.00 87.19 728 PRO A O 1
ATOM 5700 N N . SER A 1 729 ? -27.463 11.862 20.940 1.00 88.88 729 SER A N 1
ATOM 5701 C CA . SER A 1 729 ? -27.283 10.443 21.274 1.00 88.88 729 SER A CA 1
ATOM 5702 C C . SER A 1 729 ? -26.127 9.848 20.477 1.00 88.88 729 SER A C 1
ATOM 5704 O O . SER A 1 729 ? -26.013 10.097 19.278 1.00 88.88 729 SER A O 1
ATOM 5706 N N . LEU A 1 730 ? -25.256 9.074 21.129 1.00 89.38 730 LEU A N 1
ATOM 5707 C CA . LEU A 1 730 ? -24.045 8.514 20.526 1.00 89.38 730 LEU A CA 1
ATOM 5708 C C . LEU A 1 730 ? -24.053 6.984 20.557 1.00 89.38 730 LEU A C 1
ATOM 5710 O O . LEU A 1 730 ? -24.375 6.385 21.581 1.00 89.38 730 LEU A O 1
ATOM 5714 N N . GLU A 1 731 ? -23.615 6.350 19.468 1.00 87.50 731 GLU A N 1
ATOM 5715 C CA . GLU A 1 731 ? -23.369 4.904 19.433 1.00 87.50 731 GLU A CA 1
ATOM 5716 C C . GLU A 1 731 ? -22.159 4.557 18.555 1.00 87.50 731 GLU A C 1
ATOM 5718 O O . GLU A 1 731 ? -21.935 5.167 17.508 1.00 87.50 731 GLU A O 1
ATOM 5723 N N . VAL A 1 732 ? -21.376 3.554 18.969 1.00 76.06 732 VAL A N 1
ATOM 5724 C CA . VAL A 1 732 ? -20.236 3.052 18.181 1.00 76.06 732 VAL A CA 1
ATOM 5725 C C . VAL A 1 732 ? -20.643 1.817 17.380 1.00 76.06 732 VAL A C 1
ATOM 5727 O O . VAL A 1 732 ? -21.107 0.820 17.929 1.00 76.06 732 VAL A O 1
ATOM 5730 N N . ILE A 1 733 ? -20.450 1.889 16.064 1.00 69.50 733 ILE A N 1
ATOM 5731 C CA . ILE A 1 733 ? -20.902 0.908 15.075 1.00 69.50 733 ILE A CA 1
ATOM 5732 C C . ILE A 1 733 ? -19.727 0.624 14.133 1.00 69.50 733 ILE A C 1
ATOM 5734 O O . ILE A 1 733 ? -19.199 1.545 13.518 1.00 69.50 733 ILE A O 1
ATOM 5738 N N . ASP A 1 734 ? -19.306 -0.641 14.023 1.00 63.34 734 ASP A N 1
ATOM 5739 C CA . ASP A 1 734 ? -18.199 -1.077 13.144 1.00 63.34 734 ASP A CA 1
ATOM 5740 C C . ASP A 1 734 ? -16.907 -0.237 13.299 1.00 63.34 734 ASP A C 1
ATOM 5742 O O . ASP A 1 734 ? -16.274 0.181 12.330 1.00 63.34 734 ASP A O 1
ATOM 5746 N N . GLY A 1 735 ? -16.547 0.080 14.550 1.00 58.03 735 GLY A N 1
ATOM 5747 C CA . GLY A 1 735 ? -15.362 0.884 14.875 1.00 58.03 735 GLY A CA 1
ATOM 5748 C C . GLY A 1 735 ? -15.477 2.382 14.560 1.00 58.03 735 GLY A C 1
ATOM 5749 O O . GLY A 1 735 ? -14.461 3.070 14.588 1.00 58.03 735 GLY A O 1
ATOM 5750 N N . LYS A 1 736 ? -16.683 2.891 14.277 1.00 64.62 736 LYS A N 1
ATOM 5751 C CA . LYS A 1 736 ? -16.965 4.302 13.958 1.00 64.62 736 LYS A CA 1
ATOM 5752 C C . LYS A 1 736 ? -17.990 4.880 14.922 1.00 64.62 736 LYS A C 1
ATOM 5754 O O . LYS A 1 736 ? -18.860 4.156 15.401 1.00 64.62 736 LYS A O 1
ATOM 5759 N N . LEU A 1 737 ? -17.899 6.176 15.206 1.00 77.25 737 LEU A N 1
ATOM 5760 C CA . LEU A 1 737 ? -18.814 6.869 16.113 1.00 77.25 737 LEU A CA 1
ATOM 5761 C C . LEU A 1 737 ? -19.920 7.575 15.324 1.00 77.25 737 LEU A C 1
ATOM 5763 O O . LEU A 1 737 ? -19.647 8.511 14.573 1.00 77.25 737 LEU A O 1
ATOM 5767 N N . PHE A 1 738 ? -21.161 7.149 15.551 1.00 82.12 738 PHE A N 1
ATOM 5768 C CA . PHE A 1 738 ? -22.360 7.788 15.021 1.00 82.12 738 PHE A CA 1
ATOM 5769 C C . PHE A 1 738 ? -23.021 8.665 16.089 1.00 82.12 738 PHE A C 1
ATOM 5771 O O . PHE A 1 738 ? -23.048 8.319 17.272 1.00 82.12 738 PHE A O 1
ATOM 5778 N N . CYS A 1 739 ? -23.567 9.792 15.647 1.00 85.31 739 CYS A N 1
ATOM 5779 C CA . CYS A 1 739 ? -24.300 10.767 16.441 1.00 85.31 739 CYS A CA 1
ATOM 5780 C C . CYS A 1 739 ? -25.706 10.956 15.852 1.00 85.31 739 CYS A C 1
ATOM 5782 O O . CYS A 1 739 ? -25.858 10.994 14.631 1.00 85.31 739 CYS A O 1
ATOM 5784 N N . PHE A 1 740 ? -26.715 11.062 16.716 1.00 86.94 740 PHE A N 1
ATOM 5785 C CA . PHE A 1 740 ? -28.137 11.146 16.381 1.00 86.94 740 PHE A CA 1
ATOM 5786 C C . PHE A 1 740 ? -28.765 12.325 17.134 1.00 86.94 740 PHE A C 1
ATOM 5788 O O . PHE A 1 740 ? -28.613 12.412 18.355 1.00 86.94 740 PHE A O 1
ATOM 5795 N N . TYR A 1 741 ? -29.446 13.227 16.428 1.00 84.94 741 TYR A N 1
ATOM 5796 C CA . TYR A 1 741 ? -29.962 14.487 16.985 1.00 84.94 741 TYR A CA 1
ATOM 5797 C C . TYR A 1 741 ? -31.237 14.965 16.276 1.00 84.94 741 TYR A C 1
ATOM 5799 O O . TYR A 1 741 ? -31.531 14.543 15.155 1.00 84.94 741 TYR A O 1
ATOM 5807 N N . GLU A 1 742 ? -31.976 15.861 16.937 1.00 84.12 742 GLU A N 1
ATOM 5808 C CA . GLU A 1 742 ? -32.976 16.718 16.290 1.00 84.12 742 GLU A CA 1
ATOM 5809 C C . GLU A 1 742 ? -32.282 17.948 15.680 1.00 84.12 742 GLU A C 1
ATOM 5811 O O . GLU A 1 742 ? -31.308 18.462 16.242 1.00 84.12 742 GLU A O 1
ATOM 5816 N N . GLY A 1 743 ? -32.756 18.414 14.522 1.00 78.00 743 GLY A N 1
ATOM 5817 C CA . GLY A 1 743 ? -32.140 19.510 13.775 1.00 78.00 743 GLY A CA 1
ATOM 5818 C C . GLY A 1 743 ? -32.363 20.898 14.392 1.00 78.00 743 GLY A C 1
ATOM 5819 O O . GLY A 1 743 ? -32.996 21.034 15.442 1.00 78.00 743 GLY A O 1
ATOM 5820 N N . PRO A 1 744 ? -31.843 21.966 13.760 1.00 75.88 744 PRO A N 1
ATOM 5821 C CA . PRO A 1 744 ? -31.831 23.320 14.317 1.00 75.88 744 PRO A CA 1
ATOM 5822 C C . PRO A 1 744 ? -33.224 23.902 14.601 1.00 75.88 744 PRO A C 1
ATOM 5824 O O . PRO A 1 744 ? -33.998 24.170 13.682 1.00 75.88 744 PRO A O 1
ATOM 5827 N N . GLY A 1 745 ? -33.481 24.222 15.872 1.00 72.31 745 GLY A N 1
ATOM 5828 C CA . GLY A 1 745 ? -34.685 24.927 16.322 1.00 72.31 745 GLY A CA 1
ATOM 5829 C C . GLY A 1 745 ? -35.922 24.039 16.467 1.00 72.31 745 GLY A C 1
ATOM 5830 O O . GLY A 1 745 ? -37.020 24.521 16.192 1.00 72.31 745 GLY A O 1
ATOM 5831 N N . ALA A 1 746 ? -35.727 22.781 16.881 1.00 75.31 746 ALA A N 1
ATOM 5832 C CA . ALA A 1 746 ? -36.727 21.710 16.884 1.00 75.31 746 ALA A CA 1
ATOM 5833 C C . ALA A 1 746 ? -37.401 21.556 15.508 1.00 75.31 746 ALA A C 1
ATOM 5835 O O . ALA A 1 746 ? -38.576 21.881 15.315 1.00 75.31 746 ALA A O 1
ATOM 5836 N N . ASP A 1 747 ? -36.617 21.132 14.508 1.00 79.00 747 ASP A N 1
ATOM 5837 C CA . ASP A 1 747 ? -37.116 20.975 13.137 1.00 79.00 747 ASP A CA 1
ATOM 5838 C C . ASP A 1 747 ? -38.055 19.767 12.962 1.00 79.00 747 ASP A C 1
ATOM 5840 O O . ASP A 1 747 ? -38.768 19.694 11.956 1.00 79.00 747 ASP A O 1
ATOM 5844 N N . GLY A 1 748 ? -38.106 18.874 13.956 1.00 80.50 748 GLY A N 1
ATOM 5845 C CA . GLY A 1 748 ? -38.980 17.712 14.011 1.00 80.50 748 GLY A CA 1
ATOM 5846 C C . GLY A 1 748 ? -38.484 16.487 13.244 1.00 80.50 748 GLY A C 1
ATOM 5847 O O . GLY A 1 748 ? -39.304 15.612 12.968 1.00 80.50 748 GLY A O 1
ATOM 5848 N N . TYR A 1 749 ? -37.198 16.405 12.874 1.00 82.50 749 TYR A N 1
ATOM 5849 C CA . TYR A 1 749 ? -36.630 15.282 12.108 1.00 82.50 749 TYR A CA 1
ATOM 5850 C C . TYR A 1 749 ? -35.425 14.634 12.798 1.00 82.50 749 TYR A C 1
ATOM 5852 O O . TYR A 1 749 ? -34.663 15.291 13.506 1.00 82.50 749 TYR A O 1
ATOM 5860 N N . LEU A 1 750 ? -35.217 13.336 12.548 1.00 82.19 750 LEU A N 1
ATOM 5861 C CA . LEU A 1 750 ? -33.975 12.654 12.916 1.00 82.19 750 LEU A CA 1
ATOM 5862 C C . LEU A 1 750 ? -32.879 12.929 11.881 1.00 82.19 750 LEU A C 1
ATOM 5864 O O . LEU A 1 750 ? -32.994 12.529 10.716 1.00 82.19 750 LEU A O 1
ATOM 5868 N N . HIS A 1 751 ? -31.776 13.497 12.363 1.00 80.75 751 HIS A N 1
ATOM 5869 C CA . HIS A 1 751 ? -30.517 13.660 11.638 1.00 80.75 751 HIS A CA 1
ATOM 5870 C C . HIS A 1 751 ? -29.450 12.715 12.198 1.00 80.75 751 HIS A C 1
ATOM 5872 O O . HIS A 1 751 ? -29.499 12.311 13.366 1.00 80.75 751 HIS A O 1
ATOM 5878 N N . THR A 1 752 ? -28.473 12.353 11.364 1.00 77.50 752 THR A N 1
ATOM 5879 C CA . THR A 1 752 ? -27.387 11.434 11.738 1.00 77.50 752 THR A CA 1
ATOM 5880 C C . THR A 1 752 ? -26.041 11.920 11.215 1.00 77.50 752 THR A C 1
ATOM 5882 O O . THR A 1 752 ? -25.953 12.285 10.049 1.00 77.50 752 THR A O 1
ATOM 5885 N N . LEU A 1 753 ? -24.983 11.823 12.020 1.00 74.88 753 LEU A N 1
ATOM 5886 C CA . LEU A 1 753 ? -23.613 12.217 11.669 1.00 74.88 753 LEU A CA 1
ATOM 5887 C C . LEU A 1 753 ? -22.621 11.087 11.989 1.00 74.88 753 LEU A C 1
ATOM 5889 O O . LEU A 1 753 ? -22.781 10.392 12.990 1.00 74.88 753 LEU A O 1
ATOM 5893 N N . ASN A 1 754 ? -21.564 10.933 11.182 1.00 70.31 754 ASN A N 1
ATOM 5894 C CA . ASN A 1 754 ? -20.408 10.081 11.491 1.00 70.31 754 ASN A CA 1
ATOM 5895 C C . ASN A 1 754 ? -19.169 10.946 11.793 1.00 70.31 754 ASN A C 1
ATOM 5897 O O . ASN A 1 754 ? -18.879 11.902 11.076 1.00 70.31 754 ASN A O 1
ATOM 5901 N N . TYR A 1 755 ? -18.419 10.576 12.830 1.00 59.03 755 TYR A N 1
ATOM 5902 C CA . TYR A 1 755 ? -17.255 11.311 13.337 1.00 59.03 755 TYR A CA 1
ATOM 5903 C C . TYR A 1 755 ? -16.061 11.365 12.355 1.00 59.03 755 TYR A C 1
ATOM 5905 O O . TYR A 1 755 ? -15.265 12.300 12.415 1.00 59.03 755 TYR A O 1
ATOM 5913 N N . ASP A 1 756 ? -15.957 10.422 11.407 1.00 52.22 756 ASP A N 1
ATOM 5914 C CA . ASP A 1 756 ? -14.859 10.322 10.419 1.00 52.22 756 ASP A CA 1
ATOM 5915 C C . ASP A 1 756 ? -14.941 11.345 9.251 1.00 52.22 756 ASP A C 1
ATOM 5917 O O . ASP A 1 756 ? -14.677 11.012 8.095 1.00 52.22 756 ASP A O 1
ATOM 5921 N N . LEU A 1 757 ? -15.303 12.601 9.537 1.00 44.62 757 LEU A N 1
ATOM 5922 C CA . LEU A 1 757 ? -15.228 13.753 8.618 1.00 44.62 757 LEU A CA 1
ATOM 5923 C C . LEU A 1 757 ? -15.908 13.581 7.241 1.00 44.62 757 LEU A C 1
ATOM 5925 O O . LEU A 1 757 ? -15.333 13.885 6.192 1.00 44.62 757 LEU A O 1
ATOM 5929 N N . LYS A 1 758 ? -17.193 13.209 7.245 1.00 43.62 758 LYS A N 1
ATOM 5930 C CA . LYS A 1 758 ? -18.129 13.608 6.181 1.00 43.62 758 LYS A CA 1
ATOM 5931 C C . LYS A 1 758 ? -19.469 14.053 6.759 1.00 43.62 758 LYS A C 1
ATOM 5933 O O . LYS A 1 758 ? -20.099 13.333 7.526 1.00 43.62 758 LYS A O 1
ATOM 5938 N N . HIS A 1 759 ? -19.914 15.226 6.318 1.00 39.88 759 HIS A N 1
ATOM 5939 C CA . HIS A 1 759 ? -21.242 15.768 6.592 1.00 39.88 759 HIS A CA 1
ATOM 5940 C C . HIS A 1 759 ? -22.243 15.149 5.613 1.00 39.88 759 HIS A C 1
ATOM 5942 O O . HIS A 1 759 ? -22.524 15.703 4.553 1.00 39.88 759 HIS A O 1
ATOM 5948 N N . GLU A 1 760 ? -22.764 13.979 5.959 1.00 47.06 760 GLU A N 1
ATOM 5949 C CA . GLU A 1 760 ? -24.012 13.490 5.381 1.00 47.06 760 GLU A CA 1
ATOM 5950 C C . GLU A 1 760 ? -25.111 13.778 6.404 1.00 47.06 760 GLU A C 1
ATOM 5952 O O . GLU A 1 760 ? -25.402 12.926 7.235 1.00 47.06 760 GLU A O 1
ATOM 5957 N N . ASP A 1 761 ? -25.702 14.984 6.351 1.00 46.94 761 ASP A N 1
ATOM 5958 C CA . ASP A 1 761 ? -27.002 15.247 6.991 1.00 46.94 761 ASP A CA 1
ATOM 5959 C C . ASP A 1 761 ? -28.041 14.379 6.268 1.00 46.94 761 ASP A C 1
ATOM 5961 O O . ASP A 1 761 ? -28.752 14.807 5.353 1.00 46.94 761 ASP A O 1
ATOM 5965 N N . LEU A 1 762 ? -28.098 13.109 6.661 1.00 52.41 762 LEU A N 1
ATOM 5966 C CA . LEU A 1 762 ? -29.221 12.235 6.388 1.00 52.41 762 LEU A CA 1
ATOM 5967 C C . LEU A 1 762 ? -30.362 12.707 7.289 1.00 52.41 762 LEU A C 1
ATOM 5969 O O . LEU A 1 762 ? -30.668 12.074 8.296 1.00 52.41 762 LEU A O 1
ATOM 5973 N N . ASN A 1 763 ? -30.974 13.836 6.918 1.00 52.34 763 ASN A N 1
ATOM 5974 C CA . ASN A 1 763 ? -32.325 14.161 7.348 1.00 52.34 763 ASN A CA 1
ATOM 5975 C C . ASN A 1 763 ? -33.204 13.015 6.843 1.00 52.34 763 ASN A C 1
ATOM 5977 O O . ASN A 1 763 ? -33.422 12.841 5.640 1.00 52.34 763 ASN A O 1
ATOM 5981 N N . THR A 1 764 ? -33.594 12.158 7.775 1.00 60.31 764 THR A N 1
ATOM 5982 C CA . THR A 1 764 ? -34.460 11.024 7.494 1.00 60.31 764 THR A CA 1
ATOM 5983 C C . THR A 1 764 ? -35.910 11.498 7.498 1.00 60.31 764 THR A C 1
ATOM 5985 O O . THR A 1 764 ? -36.285 12.329 8.320 1.00 60.31 764 THR A O 1
ATOM 5988 N N . ASP A 1 765 ? -36.779 10.901 6.675 1.00 66.56 765 ASP A N 1
ATOM 5989 C CA . ASP A 1 765 ? -38.235 11.154 6.714 1.00 66.56 765 ASP A CA 1
ATOM 5990 C C . ASP A 1 765 ? -38.911 10.672 8.038 1.00 66.56 765 ASP A C 1
ATOM 5992 O O . ASP A 1 765 ? -40.131 10.495 8.108 1.00 66.56 765 ASP A O 1
ATOM 5996 N N . ILE A 1 766 ? -38.129 10.424 9.098 1.00 73.81 766 ILE A N 1
ATOM 5997 C CA . ILE A 1 766 ? -38.574 10.082 10.449 1.00 73.81 766 ILE A CA 1
ATOM 5998 C C . ILE A 1 766 ? -38.858 11.379 11.202 1.00 73.81 766 ILE A C 1
ATOM 6000 O O . ILE A 1 766 ? -37.947 12.054 11.682 1.00 73.81 766 ILE A O 1
ATOM 6004 N N . GLY A 1 767 ? -40.145 11.689 11.335 1.00 77.38 767 GLY A N 1
ATOM 6005 C CA . GLY A 1 767 ? -40.601 12.747 12.224 1.00 77.38 767 GLY A CA 1
ATOM 6006 C C . GLY A 1 767 ? -40.469 12.361 13.704 1.00 77.38 767 GLY A C 1
ATOM 6007 O O . GLY A 1 767 ? -40.776 11.223 14.074 1.00 77.38 767 GLY A O 1
ATOM 6008 N N . LEU A 1 768 ? -40.072 13.321 14.539 1.00 83.50 768 LEU A N 1
ATOM 6009 C CA . LEU A 1 768 ? -39.946 13.210 15.995 1.00 83.50 768 LEU A CA 1
ATOM 6010 C C . LEU A 1 768 ? -40.165 14.562 16.696 1.00 83.50 768 LEU A C 1
ATOM 6012 O O . LEU A 1 768 ? -40.394 15.570 16.028 1.00 83.50 768 LEU A O 1
ATOM 6016 N N . SER A 1 769 ? -40.098 14.587 18.024 1.00 78.44 769 SER A N 1
ATOM 6017 C CA . SER A 1 769 ? -39.703 15.781 18.782 1.00 78.44 769 SER A CA 1
ATOM 6018 C C . SER A 1 769 ? -38.833 15.383 19.978 1.00 78.44 769 SER A C 1
ATOM 6020 O O . SER A 1 769 ? -38.982 14.292 20.537 1.00 78.44 769 SER A O 1
ATOM 6022 N N . GLY A 1 770 ? -37.879 16.243 20.337 1.00 76.06 770 GLY A N 1
ATOM 6023 C CA . GLY A 1 770 ? -36.897 15.973 21.380 1.00 76.06 770 GLY A CA 1
ATOM 6024 C C . GLY A 1 770 ? -35.845 14.929 20.985 1.00 76.06 770 GLY A C 1
ATOM 6025 O O . GLY A 1 770 ? -35.974 14.180 20.016 1.00 76.06 770 GLY A O 1
ATOM 6026 N N . SER A 1 771 ? -34.764 14.868 21.760 1.00 83.00 771 SER A N 1
ATOM 6027 C CA . SER A 1 771 ? -33.615 14.018 21.446 1.00 83.00 771 SER A CA 1
ATOM 6028 C C . SER A 1 771 ? -33.951 12.523 21.303 1.00 83.00 771 SER A C 1
ATOM 6030 O O . SER A 1 771 ? -34.652 11.957 22.150 1.00 83.00 771 SER A O 1
ATOM 6032 N N . PRO A 1 772 ? -33.390 11.846 20.283 1.00 89.69 772 PRO A N 1
ATOM 6033 C CA . PRO A 1 772 ? -33.499 10.402 20.122 1.00 89.69 772 PRO A CA 1
ATOM 6034 C C . PRO A 1 772 ? -32.586 9.649 21.104 1.00 89.69 772 PRO A C 1
ATOM 6036 O O . PRO A 1 772 ? -31.681 10.220 21.708 1.00 89.69 772 PRO A O 1
ATOM 6039 N N . ALA A 1 773 ? -32.758 8.331 21.192 1.00 90.75 773 ALA A N 1
ATOM 6040 C CA . ALA A 1 773 ? -31.902 7.424 21.949 1.00 90.75 773 ALA A CA 1
ATOM 6041 C C . ALA A 1 773 ? -31.540 6.192 21.104 1.00 90.75 773 ALA A C 1
ATOM 6043 O O . ALA A 1 773 ? -32.411 5.387 20.764 1.00 90.75 773 ALA A O 1
ATOM 6044 N N . ALA A 1 774 ? -30.261 6.053 20.747 1.00 89.81 774 ALA A N 1
ATOM 6045 C CA . ALA A 1 774 ? -29.768 5.036 19.817 1.00 89.81 774 ALA A CA 1
ATOM 6046 C C . ALA A 1 774 ? -29.069 3.855 20.521 1.00 89.81 774 ALA A C 1
ATOM 6048 O O . ALA A 1 774 ? -28.317 4.045 21.479 1.00 89.81 774 ALA A O 1
ATOM 6049 N N . LYS A 1 775 ? -29.263 2.624 20.019 1.00 89.50 775 LYS A N 1
ATOM 6050 C CA . LYS A 1 775 ? -28.489 1.442 20.438 1.00 89.50 775 LYS A CA 1
ATOM 6051 C C . LYS A 1 775 ? -28.323 0.384 19.346 1.00 89.50 775 LYS A C 1
ATOM 6053 O O . LYS A 1 775 ? -29.297 -0.051 18.734 1.00 89.50 775 LYS A O 1
ATOM 6058 N N . ALA A 1 776 ? -27.097 -0.084 19.140 1.00 80.62 776 ALA A N 1
ATOM 6059 C CA . ALA A 1 776 ? -26.752 -1.152 18.209 1.00 80.62 776 ALA A CA 1
ATOM 6060 C C . ALA A 1 776 ? -26.809 -2.527 18.896 1.00 80.62 776 ALA A C 1
ATOM 6062 O O . ALA A 1 776 ? -26.120 -2.780 19.887 1.00 80.62 776 ALA A O 1
ATOM 6063 N N . TYR A 1 777 ? -27.602 -3.459 18.359 1.00 78.56 777 TYR A N 1
ATOM 6064 C CA . TYR A 1 777 ? -27.656 -4.833 18.854 1.00 78.56 777 TYR A CA 1
ATOM 6065 C C . TYR A 1 777 ? -28.025 -5.859 17.778 1.00 78.56 777 TYR A C 1
ATOM 6067 O O . TYR A 1 777 ? -28.863 -5.625 16.918 1.00 78.56 777 TYR A O 1
ATOM 6075 N N . ASN A 1 778 ? -27.406 -7.041 17.855 1.00 69.62 778 ASN A N 1
ATOM 6076 C CA . ASN A 1 778 ? -27.693 -8.210 17.008 1.00 69.62 778 ASN A CA 1
ATOM 6077 C C . ASN A 1 778 ? -27.695 -7.964 15.475 1.00 69.62 778 ASN A C 1
ATOM 6079 O O . ASN A 1 778 ? -28.356 -8.681 14.730 1.00 69.62 778 ASN A O 1
ATOM 6083 N N . GLY A 1 779 ? -26.946 -6.966 14.993 1.00 62.34 779 GLY A N 1
ATOM 6084 C CA . GLY A 1 779 ? -26.928 -6.597 13.571 1.00 62.34 779 GLY A CA 1
ATOM 6085 C C . GLY A 1 779 ? -28.054 -5.648 13.143 1.00 62.34 779 GLY A C 1
ATOM 6086 O O . GLY A 1 779 ? -28.269 -5.478 11.946 1.00 62.34 779 GLY A O 1
ATOM 6087 N N . GLU A 1 780 ? -28.736 -5.005 14.090 1.00 74.12 780 GLU A N 1
ATOM 6088 C CA . GLU A 1 780 ? -29.648 -3.881 13.862 1.00 74.12 780 GLU A CA 1
ATOM 6089 C C . GLU A 1 780 ? -29.293 -2.698 14.777 1.00 74.12 780 GLU A C 1
ATOM 6091 O O . GLU A 1 780 ? -28.694 -2.860 15.841 1.00 74.12 780 GLU A O 1
ATOM 6096 N N . LEU A 1 781 ? -29.658 -1.497 14.344 1.00 83.75 781 LEU A N 1
ATOM 6097 C CA . LEU A 1 781 ? -29.668 -0.271 15.128 1.00 83.75 781 LEU A CA 1
ATOM 6098 C C . LEU A 1 781 ? -31.115 0.032 15.507 1.00 83.75 781 LEU A C 1
ATOM 6100 O O . LEU A 1 781 ? -31.983 0.060 14.637 1.00 83.75 781 LEU A O 1
ATOM 6104 N N . TYR A 1 782 ? -31.352 0.291 16.786 1.00 87.06 782 TYR A N 1
ATOM 6105 C CA . TYR A 1 782 ? -32.639 0.697 17.337 1.00 87.06 782 TYR A CA 1
ATOM 6106 C C . TYR A 1 782 ? -32.541 2.158 17.763 1.00 87.06 782 TYR A C 1
ATOM 6108 O O . TYR A 1 782 ? -31.614 2.522 18.484 1.00 87.06 782 TYR A O 1
ATOM 6116 N N . ILE A 1 783 ? -33.483 2.987 17.324 1.00 88.50 783 ILE A N 1
ATOM 6117 C CA . ILE A 1 783 ? -33.600 4.392 17.714 1.00 88.50 783 ILE A CA 1
ATOM 6118 C C . ILE A 1 783 ? -34.993 4.596 18.297 1.00 88.50 783 ILE A C 1
ATOM 6120 O O . ILE A 1 783 ? -35.993 4.294 17.643 1.00 88.50 783 ILE A O 1
ATOM 6124 N N . LEU A 1 784 ? -35.054 5.081 19.535 1.00 90.50 784 LEU A N 1
ATOM 6125 C CA . LEU A 1 784 ? -36.296 5.459 20.204 1.00 90.50 784 LEU A CA 1
ATOM 6126 C C . LEU A 1 784 ? -36.374 6.980 20.334 1.00 90.50 784 LEU A C 1
ATOM 6128 O O . LEU A 1 784 ? -35.354 7.634 20.516 1.00 90.50 784 LEU A O 1
ATOM 6132 N N . HIS A 1 785 ? -37.574 7.535 20.209 1.00 88.56 785 HIS A N 1
ATOM 6133 C CA . HIS A 1 785 ? -37.834 8.979 20.202 1.00 88.56 785 HIS A CA 1
ATOM 6134 C C . HIS A 1 785 ? -39.316 9.248 20.517 1.00 88.56 785 HIS A C 1
ATOM 6136 O O . HIS A 1 785 ? -40.119 8.309 20.493 1.00 88.56 785 HIS A O 1
ATOM 6142 N N . GLU A 1 786 ? -39.706 10.496 20.790 1.00 86.56 786 GLU A N 1
ATOM 6143 C CA . GLU A 1 786 ? -41.130 10.863 20.785 1.00 86.56 786 GLU A CA 1
ATOM 6144 C C . GLU A 1 786 ? -41.654 11.008 19.341 1.00 86.56 786 GLU A C 1
ATOM 6146 O O . GLU A 1 786 ? -40.886 11.211 18.394 1.00 86.56 786 GLU A O 1
ATOM 6151 N N . GLY A 1 787 ? -42.961 10.830 19.139 1.00 81.50 787 GLY A N 1
ATOM 6152 C CA . GLY A 1 787 ? -43.626 11.065 17.860 1.00 81.50 787 GLY A CA 1
ATOM 6153 C C . GLY A 1 787 ? -43.713 12.553 17.480 1.00 81.50 787 GLY A C 1
ATOM 6154 O O . GLY A 1 787 ? -43.703 13.423 18.347 1.00 81.50 787 GLY A O 1
ATOM 6155 N N . PRO A 1 788 ? -43.807 12.869 16.175 1.00 79.88 788 PRO A N 1
ATOM 6156 C CA . PRO A 1 788 ? -43.619 14.226 15.668 1.00 79.88 788 PRO A CA 1
ATOM 6157 C C . PRO A 1 788 ? -44.658 15.229 16.168 1.00 79.88 788 PRO A C 1
ATOM 6159 O O . PRO A 1 788 ? -45.861 15.049 15.955 1.00 79.88 788 PRO A O 1
ATOM 6162 N N . GLY A 1 789 ? -44.163 16.340 16.719 1.00 75.06 789 GLY A N 1
ATOM 6163 C CA . GLY A 1 789 ? -44.984 17.454 17.195 1.00 75.06 789 GLY A CA 1
ATOM 6164 C C . GLY A 1 789 ? -45.675 17.172 18.527 1.00 75.06 789 GLY A C 1
ATOM 6165 O O . GLY A 1 789 ? -46.858 17.493 18.664 1.00 75.06 789 GLY A O 1
ATOM 6166 N N . ASP A 1 790 ? -44.941 16.565 19.464 1.00 75.31 790 ASP A N 1
ATOM 6167 C CA . ASP A 1 790 ? -45.347 16.312 20.852 1.00 75.31 790 ASP A CA 1
ATOM 6168 C C . ASP A 1 790 ? -46.643 15.484 20.930 1.00 75.31 790 ASP A C 1
ATOM 6170 O O . ASP A 1 790 ? -47.601 15.795 21.648 1.00 75.31 790 ASP A O 1
ATOM 6174 N N . ASP A 1 791 ? -46.714 14.424 20.111 1.00 78.31 791 ASP A N 1
ATOM 6175 C CA . ASP A 1 791 ? -47.892 13.552 20.038 1.00 78.31 791 ASP A CA 1
ATOM 6176 C C . ASP A 1 791 ? -48.016 12.592 21.242 1.00 78.31 791 ASP A C 1
ATOM 6178 O O . ASP A 1 791 ? -49.006 11.853 21.363 1.00 78.31 791 ASP A O 1
ATOM 6182 N N . GLY A 1 792 ? -47.040 12.642 22.157 1.00 80.31 792 GLY A N 1
ATOM 6183 C CA . GLY A 1 792 ? -47.003 11.918 23.415 1.00 80.31 792 GLY A CA 1
ATOM 6184 C C . GLY A 1 792 ? -46.769 10.421 23.257 1.00 80.31 792 GLY A C 1
ATOM 6185 O O . GLY A 1 792 ? -47.102 9.670 24.176 1.00 80.31 792 GLY A O 1
ATOM 6186 N N . ARG A 1 793 ? -46.299 9.935 22.100 1.00 84.88 793 ARG A N 1
ATOM 6187 C CA . ARG A 1 793 ? -46.054 8.504 21.851 1.00 84.88 793 ARG A CA 1
ATOM 6188 C C . ARG A 1 793 ? -44.573 8.194 21.869 1.00 84.88 793 ARG A C 1
ATOM 6190 O O . ARG A 1 793 ? -43.795 8.831 21.169 1.00 84.88 793 ARG A O 1
ATOM 6197 N N . LEU A 1 794 ? -44.205 7.128 22.573 1.00 87.44 794 LEU A N 1
ATOM 6198 C CA . LEU A 1 794 ? -42.876 6.556 22.428 1.00 87.44 794 LEU A CA 1
ATOM 6199 C C . LEU A 1 794 ? -42.831 5.755 21.119 1.00 87.44 794 LEU A C 1
ATOM 6201 O O . LEU A 1 794 ? -43.617 4.825 20.909 1.00 87.44 794 LEU A O 1
ATOM 6205 N N . MET A 1 795 ? -41.926 6.140 20.229 1.00 85.88 795 MET A N 1
ATOM 6206 C CA . MET A 1 795 ? -41.722 5.547 18.912 1.00 85.88 795 MET A CA 1
ATOM 6207 C C . MET A 1 795 ? -40.454 4.691 18.912 1.00 85.88 795 MET A C 1
ATOM 6209 O O . MET A 1 795 ? -39.495 4.990 19.620 1.00 85.88 795 MET A O 1
ATOM 6213 N N . MET A 1 796 ? -40.428 3.650 18.078 1.00 86.38 796 MET A N 1
ATOM 6214 C CA . MET A 1 796 ? -39.201 2.940 17.719 1.00 86.38 796 MET A CA 1
ATOM 6215 C C . MET A 1 796 ? -39.060 2.846 16.204 1.00 86.38 796 MET A C 1
ATOM 6217 O O . MET A 1 796 ? -39.978 2.425 15.491 1.00 86.38 796 MET A O 1
ATOM 6221 N N . THR A 1 797 ? -37.855 3.164 15.754 1.00 82.88 797 THR A N 1
ATOM 6222 C CA . THR A 1 797 ? -37.384 3.057 14.379 1.00 82.88 797 THR A CA 1
ATOM 6223 C C . THR A 1 797 ? -36.151 2.154 14.379 1.00 82.88 797 THR A C 1
ATOM 6225 O O . THR A 1 797 ? -35.293 2.285 15.252 1.00 82.88 797 THR A O 1
ATOM 6228 N N . ASN A 1 798 ? -36.061 1.199 13.450 1.00 79.50 798 ASN A N 1
ATOM 6229 C CA . ASN A 1 798 ? -34.938 0.262 13.378 1.00 79.50 798 ASN A CA 1
ATOM 6230 C C . ASN A 1 798 ? -34.319 0.201 11.973 1.00 79.50 798 ASN A C 1
ATOM 6232 O O . ASN A 1 798 ? -35.010 0.385 10.973 1.00 79.50 798 ASN A O 1
ATOM 6236 N N . ALA A 1 799 ? -33.010 -0.046 11.911 1.00 68.75 799 ALA A N 1
ATOM 6237 C CA . ALA A 1 799 ? -32.222 -0.124 10.681 1.00 68.75 799 ALA A CA 1
ATOM 6238 C C . ALA A 1 799 ? -31.283 -1.342 10.703 1.00 68.75 799 ALA A C 1
ATOM 6240 O O . ALA A 1 799 ? -30.606 -1.564 11.710 1.00 68.75 799 ALA A O 1
ATOM 6241 N N . PRO A 1 800 ? -31.166 -2.123 9.614 1.00 58.53 800 PRO A N 1
ATOM 6242 C CA . PRO A 1 800 ? -30.194 -3.207 9.542 1.00 58.53 800 PRO A CA 1
ATOM 6243 C C . PRO A 1 800 ? -28.764 -2.657 9.451 1.00 58.53 800 PRO A C 1
ATOM 6245 O O . PRO A 1 800 ? -28.460 -1.797 8.622 1.00 58.53 800 PRO A O 1
ATOM 6248 N N . LEU A 1 801 ? -27.872 -3.198 10.280 1.00 55.91 801 LEU A N 1
ATOM 6249 C CA . LEU A 1 801 ? -26.441 -2.901 10.257 1.00 55.91 801 LEU A CA 1
ATOM 6250 C C . LEU A 1 801 ? -25.691 -3.829 9.283 1.00 55.91 801 LEU A C 1
ATOM 6252 O O . LEU A 1 801 ? -26.159 -4.935 8.981 1.00 55.91 801 LEU A O 1
ATOM 6256 N N . PRO A 1 802 ? -24.490 -3.431 8.816 1.00 46.97 802 PRO A N 1
ATOM 6257 C CA . PRO A 1 802 ? -23.561 -4.341 8.153 1.00 46.97 802 PRO A CA 1
ATOM 6258 C C . PRO A 1 802 ? -23.313 -5.594 9.009 1.00 46.97 802 PRO A C 1
ATOM 6260 O O . PRO A 1 802 ? -23.041 -5.512 10.207 1.00 46.97 802 PRO A O 1
ATOM 6263 N N . LYS A 1 803 ? -23.456 -6.783 8.411 1.00 38.62 803 LYS A N 1
ATOM 6264 C CA . LYS A 1 803 ? -23.503 -8.042 9.169 1.00 38.62 803 LYS A CA 1
ATOM 6265 C C . LYS A 1 803 ? -22.119 -8.542 9.585 1.00 38.62 803 LYS A C 1
ATOM 6267 O O . LYS A 1 803 ? -21.421 -9.154 8.781 1.00 38.62 803 LYS A O 1
ATOM 6272 N N . VAL A 1 804 ? -21.822 -8.424 10.877 1.00 38.97 804 VAL A N 1
ATOM 6273 C CA . VAL A 1 804 ? -20.804 -9.221 11.580 1.00 38.97 804 VAL A CA 1
ATOM 6274 C C . VAL A 1 804 ? -21.530 -10.216 12.507 1.00 38.97 804 VAL A C 1
ATOM 6276 O O . VAL A 1 804 ? -22.400 -9.790 13.271 1.00 38.97 804 VAL A O 1
ATOM 6279 N N . PRO A 1 805 ? -21.276 -11.537 12.422 1.00 36.88 805 PRO A N 1
ATOM 6280 C CA . PRO A 1 805 ? -22.047 -12.536 13.166 1.00 36.88 805 PRO A CA 1
ATOM 6281 C C . PRO A 1 805 ? -21.599 -12.676 14.630 1.00 36.88 805 PRO A C 1
ATOM 6283 O O . PRO A 1 805 ? -20.410 -12.630 14.931 1.00 36.88 805 PRO A O 1
ATOM 6286 N N . LYS A 1 806 ? -22.558 -12.929 15.532 1.00 46.38 806 LYS A N 1
ATOM 6287 C CA . LYS A 1 806 ? -22.316 -13.293 16.940 1.00 46.38 806 LYS A CA 1
ATOM 6288 C C . LYS A 1 806 ? -22.512 -14.801 17.144 1.00 46.38 806 LYS A C 1
ATOM 6290 O O . LYS A 1 806 ? -23.574 -15.317 16.800 1.00 46.38 806 LYS A O 1
ATOM 6295 N N . GLY A 1 807 ? -21.546 -15.493 17.750 1.00 63.38 807 GLY A N 1
ATOM 6296 C CA . GLY A 1 807 ? -21.666 -16.911 18.124 1.00 63.38 807 GLY A CA 1
ATOM 6297 C C . GLY A 1 807 ? -20.340 -17.672 18.060 1.00 63.38 807 GLY A C 1
ATOM 6298 O O . GLY A 1 807 ? -19.288 -17.071 17.864 1.00 63.38 807 GLY A O 1
ATOM 6299 N N . TRP A 1 808 ? -20.398 -19.001 18.199 1.00 65.38 808 TRP A N 1
ATOM 6300 C CA . TRP A 1 808 ? -19.256 -19.861 17.876 1.00 65.38 808 TRP A CA 1
ATOM 6301 C C . TRP A 1 808 ? -19.013 -19.862 16.363 1.00 65.38 808 TRP A C 1
ATOM 6303 O O . TRP A 1 808 ? -19.926 -20.144 15.585 1.00 65.38 808 TRP A O 1
ATOM 6313 N N . ILE A 1 809 ? -17.775 -19.602 15.951 1.00 64.56 809 ILE A N 1
ATOM 6314 C CA . ILE A 1 809 ? -17.338 -19.720 14.559 1.00 64.56 809 ILE A CA 1
ATOM 6315 C C . ILE A 1 809 ? -16.838 -21.155 14.366 1.00 64.56 809 ILE A C 1
ATOM 6317 O O . ILE A 1 809 ? -15.754 -21.500 14.837 1.00 64.56 809 ILE A O 1
ATOM 6321 N N . GLU A 1 810 ? -17.628 -21.999 13.693 1.00 76.94 810 GLU A N 1
ATOM 6322 C CA . GLU A 1 810 ? -17.207 -23.340 13.263 1.00 76.94 810 GLU A CA 1
ATOM 6323 C C . GLU A 1 810 ? -16.712 -23.319 11.809 1.00 76.94 810 GLU A C 1
ATOM 6325 O O . GLU A 1 810 ? -17.416 -22.872 10.904 1.00 76.94 810 GLU A O 1
ATOM 6330 N N . VAL A 1 811 ? -15.511 -23.855 11.585 1.00 64.69 811 VAL A N 1
ATOM 6331 C CA . VAL A 1 811 ? -14.889 -24.031 10.266 1.00 64.69 811 VAL A CA 1
ATOM 6332 C C . VAL A 1 811 ? -14.513 -25.500 10.100 1.00 64.69 811 VAL A C 1
ATOM 6334 O O . VAL A 1 811 ? -13.884 -26.084 10.982 1.00 64.69 811 VAL A O 1
ATOM 6337 N N . ARG A 1 812 ? -14.869 -26.110 8.966 1.00 76.81 812 ARG A N 1
ATOM 6338 C CA . ARG A 1 812 ? -14.537 -27.508 8.646 1.00 76.81 812 ARG A CA 1
ATOM 6339 C C . ARG A 1 812 ? -13.530 -27.584 7.506 1.00 76.81 812 ARG A C 1
ATOM 6341 O O . ARG A 1 812 ? -13.643 -26.847 6.531 1.00 76.81 812 ARG A O 1
ATOM 6348 N N . GLY A 1 813 ? -12.570 -28.492 7.638 1.00 64.62 813 GLY A N 1
ATOM 6349 C CA . GLY A 1 813 ? -11.628 -28.868 6.587 1.00 64.62 813 GLY A CA 1
ATOM 6350 C C . GLY A 1 813 ? -11.769 -30.340 6.212 1.00 64.62 813 GLY A C 1
ATOM 6351 O O . GLY A 1 813 ? -12.616 -31.060 6.739 1.00 64.62 813 GLY A O 1
ATOM 6352 N N . GLU A 1 814 ? -10.910 -30.807 5.309 1.00 72.88 814 GLU A N 1
ATOM 6353 C CA . GLU A 1 814 ? -10.796 -32.239 5.018 1.00 72.88 814 GLU A CA 1
ATOM 6354 C C . GLU A 1 814 ? -10.185 -33.019 6.203 1.00 72.88 814 GLU A C 1
ATOM 6356 O O . GLU A 1 814 ? -9.900 -32.475 7.269 1.00 72.88 814 GLU A O 1
ATOM 6361 N N . ASN A 1 815 ? -9.955 -34.324 6.025 1.00 72.69 815 ASN A N 1
ATOM 6362 C CA . ASN A 1 815 ? -9.159 -35.149 6.946 1.00 72.69 815 ASN A CA 1
ATOM 6363 C C . ASN A 1 815 ? -9.673 -35.179 8.404 1.00 72.69 815 ASN A C 1
ATOM 6365 O O . ASN A 1 815 ? -8.887 -35.428 9.322 1.00 72.69 815 ASN A O 1
ATOM 6369 N N . SER A 1 816 ? -10.982 -34.979 8.603 1.00 74.44 816 SER A N 1
ATOM 6370 C CA . SER A 1 816 ? -11.657 -34.838 9.906 1.00 74.44 816 SER A CA 1
ATOM 6371 C C . SER A 1 816 ? -11.262 -33.585 10.703 1.00 74.44 816 SER A C 1
ATOM 6373 O O . SER A 1 816 ? -11.329 -33.610 11.930 1.00 74.44 816 SER A O 1
ATOM 6375 N N . TYR A 1 817 ? -10.858 -32.500 10.031 1.00 77.94 817 TYR A N 1
ATOM 6376 C CA . TYR A 1 817 ? -10.574 -31.217 10.676 1.00 77.94 817 TYR A CA 1
ATOM 6377 C C . TYR A 1 817 ? -11.835 -30.385 10.930 1.00 77.94 817 TYR A C 1
ATOM 6379 O O . TYR A 1 817 ? -12.643 -30.132 10.036 1.00 77.94 817 TYR A O 1
ATOM 6387 N N . CYS A 1 818 ? -11.949 -29.888 12.154 1.00 73.06 818 CYS A N 1
ATOM 6388 C CA . CYS A 1 818 ? -12.950 -28.933 12.594 1.00 73.06 818 CYS A CA 1
ATOM 6389 C C . CYS A 1 818 ? -12.304 -27.980 13.602 1.00 73.06 818 CYS A C 1
ATOM 6391 O O . CYS A 1 818 ? -11.734 -28.435 14.598 1.00 73.06 818 CYS A O 1
ATOM 6393 N N . TYR A 1 819 ? -12.410 -26.682 13.338 1.00 74.25 819 TYR A N 1
ATOM 6394 C CA . TYR A 1 819 ? -12.017 -25.581 14.212 1.00 74.25 819 TYR A CA 1
ATOM 6395 C C . TYR A 1 819 ? -13.285 -24.939 14.770 1.00 74.25 819 TYR A C 1
ATOM 6397 O O . TYR A 1 819 ? -14.198 -24.638 13.999 1.00 74.25 819 TYR A O 1
ATOM 6405 N N . CYS A 1 820 ? -13.359 -24.728 16.081 1.00 71.31 820 CYS A N 1
ATOM 6406 C CA . CYS A 1 820 ? -14.438 -23.966 16.702 1.00 71.31 820 CYS A CA 1
ATOM 6407 C C . CYS A 1 820 ? -13.845 -22.948 17.669 1.00 71.31 820 CYS A C 1
ATOM 6409 O O . CYS A 1 820 ? -13.227 -23.334 18.660 1.00 71.31 820 CYS A O 1
ATOM 6411 N N . VAL A 1 821 ? -14.092 -21.663 17.422 1.00 71.75 821 VAL A N 1
ATOM 6412 C CA . VAL A 1 821 ? -13.696 -20.577 18.327 1.00 71.75 821 VAL A CA 1
ATOM 6413 C C . VAL A 1 821 ? -14.917 -19.837 18.863 1.00 71.75 821 VAL A C 1
ATOM 6415 O O . VAL A 1 821 ? -15.906 -19.640 18.156 1.00 71.75 821 VAL A O 1
ATOM 6418 N N . CYS A 1 822 ? -14.841 -19.430 20.124 1.00 73.69 822 CYS A N 1
ATOM 6419 C CA . CYS A 1 822 ? -15.744 -18.477 20.750 1.00 73.69 822 CYS A CA 1
ATOM 6420 C C . CYS A 1 822 ? -14.899 -17.514 21.581 1.00 73.69 822 CYS A C 1
ATOM 6422 O O . CYS A 1 822 ? -14.315 -17.904 22.592 1.00 73.69 822 CYS A O 1
ATOM 6424 N N . ASN A 1 823 ? -14.840 -16.262 21.147 1.00 71.88 823 ASN A N 1
ATOM 6425 C CA . ASN A 1 823 ? -14.148 -15.174 21.823 1.00 71.88 823 ASN A CA 1
ATOM 6426 C C . ASN A 1 823 ? -15.136 -14.069 22.225 1.00 71.88 823 ASN A C 1
ATOM 6428 O O . ASN A 1 823 ? -16.238 -13.971 21.684 1.00 71.88 823 ASN A O 1
ATOM 6432 N N . ARG A 1 824 ? -14.727 -13.252 23.192 1.00 68.69 824 ARG A N 1
ATOM 6433 C CA . ARG A 1 824 ? -15.416 -12.038 23.640 1.00 68.69 824 ARG A CA 1
ATOM 6434 C C . ARG A 1 824 ? -14.364 -11.076 24.163 1.00 68.69 824 ARG A C 1
ATOM 6436 O O . ARG A 1 824 ? -13.590 -11.461 25.044 1.00 68.69 824 ARG A O 1
ATOM 6443 N N . ALA A 1 825 ? -14.364 -9.838 23.686 1.00 58.84 825 ALA A N 1
ATOM 6444 C CA . ALA A 1 825 ? -13.406 -8.856 24.166 1.00 58.84 825 ALA A CA 1
ATOM 6445 C C . ALA A 1 825 ? -13.689 -8.453 25.620 1.00 58.84 825 ALA A C 1
ATOM 6447 O O . ALA A 1 825 ? -14.839 -8.389 26.061 1.00 58.84 825 ALA A O 1
ATOM 6448 N N . SER A 1 826 ? -12.641 -8.128 26.378 1.00 52.78 826 SER A N 1
ATOM 6449 C CA . SER A 1 826 ? -12.783 -7.608 27.752 1.00 52.78 826 SER A CA 1
ATOM 6450 C C . SER A 1 826 ? -13.536 -6.267 27.818 1.00 52.78 826 SER A C 1
ATOM 6452 O O . SER A 1 826 ? -14.142 -5.940 28.838 1.00 52.78 826 SER A O 1
ATOM 6454 N N . SER A 1 827 ? -13.565 -5.526 26.708 1.00 41.69 827 SER A N 1
ATOM 6455 C CA . SER A 1 827 ? -14.342 -4.299 26.501 1.00 41.69 827 SER A CA 1
ATOM 6456 C C . SER A 1 827 ? -15.817 -4.525 26.125 1.00 41.69 827 SER A C 1
ATOM 6458 O O . SER A 1 827 ? -16.618 -3.598 26.233 1.00 41.69 827 SER A O 1
ATOM 6460 N N . GLU A 1 828 ? -16.216 -5.729 25.702 1.00 47.06 828 GLU A N 1
ATOM 6461 C CA . GLU A 1 828 ? -17.572 -6.015 25.213 1.00 47.06 828 GLU A CA 1
ATOM 6462 C C . GLU A 1 828 ? -18.545 -6.328 26.359 1.00 47.06 828 GLU A C 1
ATOM 6464 O O . GLU A 1 828 ? -18.838 -7.492 26.648 1.00 47.06 828 GLU A O 1
ATOM 6469 N N . GLN A 1 829 ? -19.106 -5.299 26.997 1.00 43.72 829 GLN A N 1
ATOM 6470 C CA . GLN A 1 829 ? -20.211 -5.464 27.952 1.00 43.72 829 GLN A CA 1
ATOM 6471 C C . GLN A 1 829 ? -21.533 -5.716 27.205 1.00 43.72 829 GLN A C 1
ATOM 6473 O O . GLN A 1 829 ? -21.955 -4.921 26.369 1.00 43.72 829 GLN A O 1
ATOM 6478 N N . GLN A 1 830 ? -22.134 -6.884 27.450 1.00 49.53 830 GLN A N 1
ATOM 6479 C CA . GLN A 1 830 ? -23.292 -7.442 26.720 1.00 49.53 830 GLN A CA 1
ATOM 6480 C C . GLN A 1 830 ? -24.154 -8.384 27.600 1.00 49.53 830 GLN A C 1
ATOM 6482 O O . GLN A 1 830 ? -25.049 -9.059 27.091 1.00 49.53 830 GLN A O 1
ATOM 6487 N N . GLY A 1 831 ? -23.894 -8.443 28.911 1.00 49.31 831 GLY A N 1
ATOM 6488 C CA . GLY A 1 831 ? -24.527 -9.356 29.868 1.00 49.31 831 GLY A CA 1
ATOM 6489 C C . GLY A 1 831 ? -23.758 -10.660 30.135 1.00 49.31 831 GLY A C 1
ATOM 6490 O O . GLY A 1 831 ? -22.695 -10.924 29.560 1.00 49.31 831 GLY A O 1
ATOM 6491 N N . ASP A 1 832 ? -24.307 -11.474 31.044 1.00 52.28 832 ASP A N 1
ATOM 6492 C CA . ASP A 1 832 ? -23.832 -12.834 31.329 1.00 52.28 832 ASP A CA 1
ATOM 6493 C C . ASP A 1 832 ? -24.150 -13.731 30.104 1.00 52.28 832 ASP A C 1
ATOM 6495 O O . ASP A 1 832 ? -25.307 -14.057 29.839 1.00 52.28 832 ASP A O 1
ATOM 6499 N N . ILE A 1 833 ? -23.134 -14.144 29.337 1.00 64.88 833 ILE A N 1
ATOM 6500 C CA . ILE A 1 833 ? -23.297 -15.076 28.208 1.00 64.88 833 ILE A CA 1
ATOM 6501 C C . ILE A 1 833 ? -23.594 -16.470 28.761 1.00 64.88 833 ILE A C 1
ATOM 6503 O O . ILE A 1 833 ? -22.913 -16.932 29.673 1.00 64.88 833 ILE A O 1
ATOM 6507 N N . SER A 1 834 ? -24.550 -17.190 28.170 1.00 73.75 834 SER A N 1
ATOM 6508 C CA . SER A 1 834 ? -24.707 -18.632 28.384 1.00 73.75 834 SER A CA 1
ATOM 6509 C C . SER A 1 834 ? -25.179 -19.308 27.098 1.00 73.75 834 SER A C 1
ATOM 6511 O O . SER A 1 834 ? -26.338 -19.183 26.704 1.00 73.75 834 SER A O 1
ATOM 6513 N N . HIS A 1 835 ? -24.264 -19.987 26.408 1.00 71.31 835 HIS A N 1
ATOM 6514 C CA . HIS A 1 835 ? -24.483 -20.527 25.067 1.00 71.31 835 HIS A CA 1
ATOM 6515 C C . HIS A 1 835 ? -23.888 -21.933 24.930 1.00 71.31 835 HIS A C 1
ATOM 6517 O O . HIS A 1 835 ? -22.819 -22.217 25.466 1.00 71.31 835 HIS A O 1
ATOM 6523 N N . SER A 1 836 ? -24.565 -22.820 24.197 1.00 77.69 836 SER A N 1
ATOM 6524 C CA . SER A 1 836 ? -24.086 -24.182 23.924 1.00 77.69 836 SER A CA 1
ATOM 6525 C C . SER A 1 836 ? -23.897 -24.398 22.432 1.00 77.69 836 SER A C 1
ATOM 6527 O O . SER A 1 836 ? -24.862 -24.282 21.681 1.00 77.69 836 SER A O 1
ATOM 6529 N N . HIS A 1 837 ? -22.680 -24.757 22.029 1.00 84.69 837 HIS A N 1
ATOM 6530 C CA . HIS A 1 837 ? -22.380 -25.235 20.680 1.00 84.69 837 HIS A CA 1
ATOM 6531 C C . HIS A 1 837 ? -22.238 -26.760 20.670 1.00 84.69 837 HIS A C 1
ATOM 6533 O O . HIS A 1 837 ? -21.919 -27.373 21.691 1.00 84.69 837 HIS A O 1
ATOM 6539 N N . THR A 1 838 ? -22.467 -27.380 19.515 1.00 87.88 838 THR A N 1
ATOM 6540 C CA . THR A 1 838 ? -22.334 -28.827 19.326 1.00 87.88 838 THR A CA 1
ATOM 6541 C C . THR A 1 838 ? -21.518 -29.119 18.072 1.00 87.88 838 THR A C 1
ATOM 6543 O O . THR A 1 838 ? -22.057 -29.145 16.966 1.00 87.88 838 THR A O 1
ATOM 6546 N N . MET A 1 839 ? -20.226 -29.396 18.250 1.00 84.50 839 MET A N 1
ATOM 6547 C CA . MET A 1 839 ? -19.359 -29.862 17.171 1.00 84.50 839 MET A CA 1
ATOM 6548 C C . MET A 1 839 ? -19.645 -31.342 16.888 1.00 84.50 839 MET A C 1
ATOM 6550 O O . MET A 1 839 ? -19.541 -32.191 17.776 1.00 84.50 839 MET A O 1
ATOM 6554 N N . ASN A 1 840 ? -19.939 -31.692 15.635 1.00 87.44 840 ASN A N 1
ATOM 6555 C CA . ASN A 1 840 ? -19.883 -33.090 15.204 1.00 87.44 840 ASN A CA 1
ATOM 6556 C C . ASN A 1 840 ? -18.437 -33.470 14.836 1.00 87.44 840 ASN A C 1
ATOM 6558 O O . ASN A 1 840 ? -17.890 -32.931 13.870 1.00 87.44 840 ASN A O 1
ATOM 6562 N N . ILE A 1 841 ? -17.824 -34.375 15.602 1.00 88.12 841 ILE A N 1
ATOM 6563 C CA . ILE A 1 841 ? -16.487 -34.919 15.339 1.00 88.12 841 ILE A CA 1
ATOM 6564 C C . ILE A 1 841 ? -16.606 -36.152 14.444 1.00 88.12 841 ILE A C 1
ATOM 6566 O O . ILE A 1 841 ? -17.298 -37.118 14.772 1.00 88.12 841 ILE A O 1
ATOM 6570 N N . GLU A 1 842 ? -15.896 -36.127 13.320 1.00 82.94 842 GLU A N 1
ATOM 6571 C CA . GLU A 1 842 ? -15.877 -37.217 12.347 1.00 82.94 842 GLU A CA 1
ATOM 6572 C C . GLU A 1 842 ? -14.913 -38.346 12.741 1.00 82.94 842 GLU A C 1
ATOM 6574 O O . GLU A 1 842 ? -13.937 -38.161 13.471 1.00 82.94 842 GLU A O 1
ATOM 6579 N N . ALA A 1 843 ? -15.182 -39.550 12.232 1.00 81.12 843 ALA A N 1
ATOM 6580 C CA . ALA A 1 843 ? -14.364 -40.723 12.510 1.00 81.12 843 ALA A CA 1
ATOM 6581 C C . ALA A 1 843 ? -13.027 -40.670 11.756 1.00 81.12 843 ALA A C 1
ATOM 6583 O O . ALA A 1 843 ? -12.981 -40.893 10.549 1.00 81.12 843 ALA A O 1
ATOM 6584 N N . GLY A 1 844 ? -11.940 -40.437 12.492 1.00 73.88 844 GLY A N 1
ATOM 6585 C CA . GLY A 1 844 ? -10.580 -40.402 11.947 1.00 73.88 844 GLY A CA 1
ATOM 6586 C C . GLY A 1 844 ? -9.665 -39.387 12.628 1.00 73.88 844 GLY A C 1
ATOM 6587 O O . GLY A 1 844 ? -8.450 -39.571 12.594 1.00 73.88 844 GLY A O 1
ATOM 6588 N N . ALA A 1 845 ? -10.225 -38.365 13.285 1.00 75.12 845 ALA A N 1
ATOM 6589 C CA . ALA A 1 845 ? -9.453 -37.362 14.016 1.00 75.12 845 ALA A CA 1
ATOM 6590 C C . ALA A 1 845 ? -8.552 -38.018 15.093 1.00 75.12 845 ALA A C 1
ATOM 6592 O O . ALA A 1 845 ? -9.077 -38.668 16.001 1.00 75.12 845 ALA A O 1
ATOM 6593 N N . PRO A 1 846 ? -7.212 -37.866 15.045 1.00 60.56 846 PRO A N 1
ATOM 6594 C CA . PRO A 1 846 ? -6.307 -38.428 16.052 1.00 60.56 846 PRO A CA 1
ATOM 6595 C C . PRO A 1 846 ? -6.430 -37.747 17.422 1.00 60.56 846 PRO A C 1
ATOM 6597 O O . PRO A 1 846 ? -6.169 -38.384 18.443 1.00 60.56 846 PRO A O 1
ATOM 6600 N N . TYR A 1 847 ? -6.844 -36.476 17.462 1.00 68.44 847 TYR A N 1
ATOM 6601 C CA . TYR A 1 847 ? -7.036 -35.708 18.693 1.00 68.44 847 TYR A CA 1
ATOM 6602 C C . TYR A 1 847 ? -8.197 -34.716 18.571 1.00 68.44 847 TYR A C 1
ATOM 6604 O O . TYR A 1 847 ? -8.411 -34.132 17.508 1.00 68.44 847 TYR A O 1
ATOM 6612 N N . PHE A 1 848 ? -8.878 -34.482 19.691 1.00 77.62 848 PHE A N 1
ATOM 6613 C CA . PHE A 1 848 ? -9.712 -33.310 19.962 1.00 77.62 848 PHE A CA 1
ATOM 6614 C C . PHE A 1 848 ? -9.099 -32.559 21.144 1.00 77.62 848 PHE A C 1
ATOM 6616 O O . PHE A 1 848 ? -8.707 -33.199 22.122 1.00 77.62 848 PHE A O 1
ATOM 6623 N N . TYR A 1 849 ? -9.009 -31.234 21.063 1.00 74.12 849 TYR A N 1
ATOM 6624 C CA . TYR A 1 849 ? -8.558 -30.377 22.151 1.00 74.12 849 TYR A CA 1
ATOM 6625 C C . TYR A 1 849 ? -9.494 -29.190 22.363 1.00 74.12 849 TYR A C 1
ATOM 6627 O O . TYR A 1 849 ? -10.099 -28.691 21.421 1.00 74.12 849 TYR A O 1
ATOM 6635 N N . ALA A 1 850 ? -9.573 -28.713 23.600 1.00 72.44 850 ALA A N 1
ATOM 6636 C CA . ALA A 1 850 ? -10.222 -27.467 23.966 1.00 72.44 850 ALA A CA 1
ATOM 6637 C C . ALA A 1 850 ? -9.357 -26.696 24.965 1.00 72.44 850 ALA A C 1
ATOM 6639 O O . ALA A 1 850 ? -8.760 -27.305 25.857 1.00 72.44 850 ALA A O 1
ATOM 6640 N N . VAL A 1 851 ? -9.297 -25.373 24.819 1.00 73.00 851 VAL A N 1
ATOM 6641 C CA . VAL A 1 851 ? -8.524 -24.447 25.661 1.00 73.00 851 VAL A CA 1
ATOM 6642 C C . VAL A 1 851 ? -9.358 -23.192 25.930 1.00 73.00 851 VAL A C 1
ATOM 6644 O O . VAL A 1 851 ? -10.090 -22.733 25.053 1.00 73.00 851 VAL A O 1
ATOM 6647 N N . LEU A 1 852 ? -9.246 -22.641 27.141 1.00 73.00 852 LEU A N 1
ATOM 6648 C CA . LEU A 1 852 ? -9.897 -21.397 27.561 1.00 73.00 852 LEU A CA 1
ATOM 6649 C C . LEU A 1 852 ? -8.881 -20.460 28.240 1.00 73.00 852 LEU A C 1
ATOM 6651 O O . LEU A 1 852 ? -8.373 -20.767 29.324 1.00 73.00 852 LEU A O 1
ATOM 6655 N N . THR A 1 853 ? -8.611 -19.317 27.605 1.00 65.50 853 THR A N 1
ATOM 6656 C CA . THR A 1 853 ? -7.714 -18.245 28.075 1.00 65.50 853 THR A CA 1
ATOM 6657 C C . THR A 1 853 ? -8.423 -16.886 28.087 1.00 65.50 853 THR A C 1
ATOM 6659 O O . THR A 1 853 ? -9.572 -16.758 27.661 1.00 65.50 853 THR A O 1
ATOM 6662 N N . LYS A 1 854 ? -7.778 -15.859 28.642 1.00 65.31 854 LYS A N 1
ATOM 6663 C CA . LYS A 1 854 ? -8.276 -14.477 28.627 1.00 65.31 854 LYS A CA 1
ATOM 6664 C C . LYS A 1 854 ? -8.246 -13.829 27.234 1.00 65.31 854 LYS A C 1
ATOM 6666 O O . LYS A 1 854 ? -7.499 -14.225 26.336 1.00 65.31 854 LYS A O 1
ATOM 6671 N N . ASP A 1 855 ? -8.997 -12.738 27.103 1.00 63.78 855 ASP A N 1
ATOM 6672 C CA . ASP A 1 855 ? -8.857 -11.772 26.006 1.00 63.78 855 ASP A CA 1
ATOM 6673 C C . ASP A 1 855 ? -7.857 -10.642 26.345 1.00 63.78 855 ASP A C 1
ATOM 6675 O O . ASP A 1 855 ? -8.203 -9.465 26.386 1.00 63.78 855 ASP A O 1
ATOM 6679 N N . ASP A 1 856 ? -6.615 -11.022 26.674 1.00 54.81 856 ASP A N 1
ATOM 6680 C CA . ASP A 1 856 ? -5.484 -10.109 26.952 1.00 54.81 856 ASP A CA 1
ATOM 6681 C C . ASP A 1 856 ? -4.124 -10.653 26.452 1.00 54.81 856 ASP A C 1
ATOM 6683 O O . ASP A 1 856 ? -3.063 -10.219 26.891 1.00 54.81 856 ASP A O 1
ATOM 6687 N N . ASP A 1 857 ? -4.161 -11.632 25.539 1.00 47.69 857 ASP A N 1
ATOM 6688 C CA . ASP A 1 857 ? -3.008 -12.368 24.985 1.00 47.69 857 ASP A CA 1
ATOM 6689 C C . ASP A 1 857 ? -2.187 -13.216 25.968 1.00 47.69 857 ASP A C 1
ATOM 6691 O O . ASP A 1 857 ? -1.218 -13.856 25.554 1.00 47.69 857 ASP A O 1
ATOM 6695 N N . THR A 1 858 ? -2.574 -13.291 27.242 1.00 48.41 858 THR A N 1
ATOM 6696 C CA . THR A 1 858 ? -1.919 -14.180 28.206 1.00 48.41 858 THR A CA 1
ATOM 6697 C C . THR A 1 858 ? -2.482 -15.604 28.155 1.00 48.41 858 THR A C 1
ATOM 6699 O O . THR A 1 858 ? -3.613 -15.859 27.736 1.00 48.41 858 THR A O 1
ATOM 6702 N N . VAL A 1 859 ? -1.702 -16.558 28.672 1.00 47.12 859 VAL A N 1
ATOM 6703 C CA . VAL A 1 859 ? -2.162 -17.932 28.945 1.00 47.12 859 VAL A CA 1
ATOM 6704 C C . VAL A 1 859 ? -3.014 -18.035 30.222 1.00 47.12 859 VAL A C 1
ATOM 6706 O O . VAL A 1 859 ? -3.357 -19.146 30.644 1.00 47.12 859 VAL A O 1
ATOM 6709 N N . ASP A 1 860 ? -3.346 -16.913 30.873 1.00 55.00 860 ASP A N 1
ATOM 6710 C CA . ASP A 1 860 ? -4.130 -16.901 32.108 1.00 55.00 860 ASP A CA 1
ATOM 6711 C C . ASP A 1 860 ? -5.543 -17.438 31.890 1.00 55.00 860 ASP A C 1
ATOM 6713 O O . ASP A 1 860 ? -6.140 -17.337 30.817 1.00 55.00 860 ASP A O 1
ATOM 6717 N N . PHE A 1 861 ? -6.112 -17.968 32.969 1.00 67.56 861 PHE A N 1
ATOM 6718 C CA . PHE A 1 861 ? -7.505 -18.374 32.979 1.00 67.56 861 PHE A CA 1
ATOM 6719 C C . PHE A 1 861 ? -8.448 -17.156 33.142 1.00 67.56 861 PHE A C 1
ATOM 6721 O O . PHE A 1 861 ? -8.257 -16.368 34.078 1.00 67.56 861 PHE A O 1
ATOM 6728 N N . PRO A 1 862 ? -9.494 -17.008 32.304 1.00 74.00 862 PRO A N 1
ATOM 6729 C CA . PRO A 1 862 ? -10.492 -15.944 32.416 1.00 74.00 862 PRO A CA 1
ATOM 6730 C C . PRO A 1 862 ? -11.401 -16.199 33.622 1.00 74.00 862 PRO A C 1
ATOM 6732 O O . PRO A 1 862 ? -12.424 -16.880 33.548 1.00 74.00 862 PRO A O 1
ATOM 6735 N N . THR A 1 863 ? -10.994 -15.666 34.773 1.00 78.75 863 THR A N 1
ATOM 6736 C CA . THR A 1 863 ? -11.648 -15.905 36.065 1.00 78.75 863 THR A CA 1
ATOM 6737 C C . THR A 1 863 ? -13.106 -15.446 36.031 1.00 78.75 863 THR A C 1
ATOM 6739 O O . THR A 1 863 ? -13.393 -14.255 35.974 1.00 78.75 863 THR A O 1
ATOM 6742 N N . GLY A 1 864 ? -14.023 -16.414 36.077 1.00 75.31 864 GLY A N 1
ATOM 6743 C CA . GLY A 1 864 ? -15.469 -16.213 35.961 1.00 75.31 864 GLY A CA 1
ATOM 6744 C C . GLY A 1 864 ? -16.091 -17.012 34.815 1.00 75.31 864 GLY A C 1
ATOM 6745 O O . GLY A 1 864 ? -17.223 -17.463 34.953 1.00 75.31 864 GLY A O 1
ATOM 6746 N N . ALA A 1 865 ? -15.354 -17.251 33.727 1.00 81.88 865 ALA A N 1
ATOM 6747 C CA . ALA A 1 865 ? -15.823 -18.050 32.598 1.00 81.88 865 ALA A CA 1
ATOM 6748 C C . ALA A 1 865 ? -15.925 -19.545 32.949 1.00 81.88 865 ALA A C 1
ATOM 6750 O O . ALA A 1 865 ? -15.030 -20.120 33.571 1.00 81.88 865 ALA A O 1
ATOM 6751 N N . ILE A 1 866 ? -17.002 -20.193 32.511 1.00 89.75 866 ILE A N 1
ATOM 6752 C CA . ILE A 1 866 ? -17.303 -21.605 32.752 1.00 89.75 866 ILE A CA 1
ATOM 6753 C C . ILE A 1 866 ? -17.540 -22.304 31.412 1.00 89.75 866 ILE A C 1
ATOM 6755 O O . ILE A 1 866 ? -18.628 -22.234 30.845 1.00 89.75 866 ILE A O 1
ATOM 6759 N N . LEU A 1 867 ? -16.525 -23.018 30.933 1.00 90.75 867 LEU A N 1
ATOM 6760 C CA . LEU A 1 867 ? -16.644 -23.999 29.862 1.00 90.75 867 LEU A CA 1
ATOM 6761 C C . LEU A 1 867 ? -16.970 -25.360 30.481 1.00 90.75 867 LEU A C 1
ATOM 6763 O O . LEU A 1 867 ? -16.283 -25.819 31.391 1.00 90.75 867 LEU A O 1
ATOM 6767 N N . THR A 1 868 ? -17.989 -26.037 29.965 1.00 93.00 868 THR A N 1
ATOM 6768 C CA . THR A 1 868 ? -18.249 -27.454 30.252 1.00 93.00 868 THR A CA 1
ATOM 6769 C C . THR A 1 868 ? -18.360 -28.221 28.946 1.00 93.00 868 THR A C 1
ATOM 6771 O O . THR A 1 868 ? -18.920 -27.712 27.975 1.00 93.00 868 THR A O 1
ATOM 6774 N N . ILE A 1 869 ? -17.810 -29.436 28.910 1.00 93.12 869 ILE A N 1
ATOM 6775 C CA . ILE A 1 869 ? -17.770 -30.261 27.697 1.00 93.12 869 ILE A CA 1
ATOM 6776 C C . ILE A 1 869 ? -18.388 -31.629 27.982 1.00 93.12 869 ILE A C 1
ATOM 6778 O O . ILE A 1 869 ? -18.160 -32.219 29.043 1.00 93.12 869 ILE A O 1
ATOM 6782 N N . GLN A 1 870 ? -19.179 -32.122 27.030 1.00 94.25 870 GLN A N 1
ATOM 6783 C CA . GLN A 1 870 ? -19.881 -33.399 27.097 1.00 94.25 870 GLN A CA 1
ATOM 6784 C C . GLN A 1 870 ? -19.666 -34.215 25.812 1.00 94.25 870 GLN A C 1
ATOM 6786 O O . GLN A 1 870 ? -19.767 -33.673 24.711 1.00 94.25 870 GLN A O 1
ATOM 6791 N N . ASP A 1 871 ? -19.366 -35.508 25.961 1.00 94.06 871 ASP A N 1
ATOM 6792 C CA . ASP A 1 871 ? -19.132 -36.445 24.854 1.00 94.06 871 ASP A CA 1
ATOM 6793 C C . ASP A 1 871 ? -20.439 -37.032 24.268 1.00 94.06 871 ASP A C 1
ATOM 6795 O O . ASP A 1 871 ? -21.509 -36.870 24.869 1.00 94.06 871 ASP A O 1
ATOM 6799 N N . PRO A 1 872 ? -20.381 -37.743 23.120 1.00 93.88 872 PRO A N 1
ATOM 6800 C CA . PRO A 1 872 ? -21.569 -38.276 22.446 1.00 93.88 872 PRO A CA 1
ATOM 6801 C C . PRO A 1 872 ? -22.379 -39.309 23.248 1.00 93.88 872 PRO A C 1
ATOM 6803 O O . PRO A 1 872 ? -23.557 -39.504 22.953 1.00 93.88 872 PRO A O 1
ATOM 6806 N N . ASP A 1 873 ? -21.783 -39.955 24.259 1.00 90.12 873 ASP A N 1
ATOM 6807 C CA . ASP A 1 873 ? -22.476 -40.886 25.166 1.00 90.12 873 ASP A CA 1
ATOM 6808 C C . ASP A 1 873 ? -23.096 -40.159 26.381 1.00 90.12 873 ASP A C 1
ATOM 6810 O O . ASP A 1 873 ? -23.747 -40.778 27.227 1.00 90.12 873 ASP A O 1
ATOM 6814 N N . GLY A 1 874 ? -22.899 -38.841 26.487 1.00 87.00 874 GLY A N 1
ATOM 6815 C CA . GLY A 1 874 ? -23.358 -38.008 27.593 1.00 87.00 874 GLY A CA 1
ATOM 6816 C C . GLY A 1 874 ? -22.358 -37.876 28.748 1.00 87.00 874 GLY A C 1
ATOM 6817 O O . GLY A 1 874 ? -22.723 -37.323 29.788 1.00 87.00 874 GLY A O 1
ATOM 6818 N N . THR A 1 875 ? -21.114 -38.334 28.594 1.00 90.19 875 THR A N 1
ATOM 6819 C CA . THR A 1 875 ? -20.053 -38.219 29.609 1.00 90.19 875 THR A CA 1
ATOM 6820 C C . THR A 1 875 ? -19.604 -36.767 29.729 1.00 90.19 875 THR A C 1
ATOM 6822 O O . THR A 1 875 ? -19.224 -36.170 28.726 1.00 90.19 875 THR A O 1
ATOM 6825 N N . LYS A 1 876 ? -19.618 -36.187 30.933 1.00 90.94 876 LYS A N 1
ATOM 6826 C CA . LYS A 1 876 ? -19.097 -34.832 31.172 1.00 90.94 876 LYS A CA 1
ATOM 6827 C C . LYS A 1 876 ? -17.639 -34.860 31.620 1.00 90.94 876 LYS A C 1
ATOM 6829 O O . LYS A 1 876 ? -17.231 -35.757 32.355 1.00 90.94 876 LYS A O 1
ATOM 6834 N N . TYR A 1 877 ? -16.886 -33.849 31.201 1.00 88.00 877 TYR A N 1
ATOM 6835 C CA . TYR A 1 877 ? -15.522 -33.582 31.656 1.00 88.00 877 TYR A CA 1
ATOM 6836 C C . TYR A 1 877 ? -15.575 -32.440 32.674 1.00 88.00 877 TYR A C 1
ATOM 6838 O O . TYR A 1 877 ? -15.481 -31.272 32.314 1.00 88.00 877 TYR A O 1
ATOM 6846 N N . ASP A 1 878 ? -15.836 -32.786 33.936 1.00 86.62 878 ASP A N 1
ATOM 6847 C CA . ASP A 1 878 ? -16.166 -31.852 35.027 1.00 86.62 878 ASP A CA 1
ATOM 6848 C C . ASP A 1 878 ? -15.225 -31.961 36.247 1.00 86.62 878 ASP A C 1
ATOM 6850 O O . ASP A 1 878 ? -15.525 -31.463 37.334 1.00 86.62 878 ASP A O 1
ATOM 6854 N N . ARG A 1 879 ? -14.066 -32.602 36.062 1.00 78.88 879 ARG A N 1
ATOM 6855 C CA . ARG A 1 879 ? -13.006 -32.803 37.061 1.00 78.88 879 ARG A CA 1
ATOM 6856 C C . ARG A 1 879 ? -11.654 -32.996 36.373 1.00 78.88 879 ARG A C 1
ATOM 6858 O O . ARG A 1 879 ? -11.627 -33.385 35.208 1.00 78.88 879 ARG A O 1
ATOM 6865 N N . ASP A 1 880 ? -10.556 -32.834 37.108 1.00 65.81 880 ASP A N 1
ATOM 6866 C CA . ASP A 1 880 ? -9.222 -33.170 36.595 1.00 65.81 880 ASP A CA 1
ATOM 6867 C C . ASP A 1 880 ? -9.107 -34.670 36.272 1.00 65.81 880 ASP A C 1
ATOM 6869 O O . ASP A 1 880 ? -9.552 -35.529 37.042 1.00 65.81 880 ASP A O 1
ATOM 6873 N N . ILE A 1 881 ? -8.495 -34.990 35.129 1.00 71.50 881 ILE A N 1
ATOM 6874 C CA . ILE A 1 881 ? -8.225 -36.360 34.670 1.00 71.50 881 ILE A CA 1
ATOM 6875 C C . ILE A 1 881 ? -6.858 -36.368 33.983 1.00 71.50 881 ILE A C 1
ATOM 6877 O O . ILE A 1 881 ? -6.578 -35.511 33.151 1.00 71.50 881 ILE A O 1
ATOM 6881 N N . GLN A 1 882 ? -6.009 -37.347 34.301 1.00 66.44 882 GLN A N 1
ATOM 6882 C CA . GLN A 1 882 ? -4.694 -37.510 33.676 1.00 66.44 882 GLN A CA 1
ATOM 6883 C C . GLN A 1 882 ? -4.452 -38.986 33.329 1.00 66.44 882 GLN A C 1
ATOM 6885 O O . GLN A 1 882 ? -3.773 -39.724 34.043 1.00 66.44 882 GLN A O 1
ATOM 6890 N N . GLU A 1 883 ? -5.049 -39.421 32.223 1.00 69.94 883 GLU A N 1
ATOM 6891 C CA . GLU A 1 883 ? -4.990 -40.785 31.692 1.00 69.94 883 GLU A CA 1
ATOM 6892 C C . GLU A 1 883 ? -4.276 -40.812 30.326 1.00 69.94 883 GLU A C 1
ATOM 6894 O O . GLU A 1 883 ? -4.063 -39.780 29.693 1.00 69.94 883 GLU A O 1
ATOM 6899 N N . GLU A 1 884 ? -3.897 -41.996 29.830 1.00 48.34 884 GLU A N 1
ATOM 6900 C CA . GLU A 1 884 ? -3.063 -42.136 28.616 1.00 48.34 884 GLU A CA 1
ATOM 6901 C C . GLU A 1 884 ? -3.623 -41.457 27.357 1.00 48.34 884 GLU A C 1
ATOM 6903 O O . GLU A 1 884 ? -2.875 -41.039 26.469 1.00 48.34 884 GLU A O 1
ATOM 6908 N N . ASN A 1 885 ? -4.951 -41.409 27.262 1.00 56.88 885 ASN A N 1
ATOM 6909 C CA . ASN A 1 885 ? -5.684 -40.951 26.087 1.00 56.88 885 ASN A CA 1
ATOM 6910 C C . ASN A 1 885 ? -6.672 -39.814 26.423 1.00 56.88 885 ASN A C 1
ATOM 6912 O O . ASN A 1 885 ? -7.461 -39.427 25.564 1.00 56.88 885 ASN A O 1
ATOM 6916 N N . LEU A 1 886 ? -6.632 -39.289 27.655 1.00 65.88 886 LEU A N 1
ATOM 6917 C CA . LEU A 1 886 ? -7.535 -38.250 28.150 1.00 65.88 886 LEU A CA 1
ATOM 6918 C C . LEU A 1 886 ? -6.835 -37.370 29.196 1.00 65.88 886 LEU A C 1
ATOM 6920 O O . LEU A 1 886 ? -6.457 -37.845 30.267 1.00 65.88 886 LEU A O 1
ATOM 6924 N N . LEU A 1 887 ? -6.727 -36.079 28.895 1.00 61.34 887 LEU A N 1
ATOM 6925 C CA . LEU A 1 887 ? -6.332 -35.028 29.826 1.00 61.34 887 LEU A CA 1
ATOM 6926 C C . LEU A 1 887 ? -7.522 -34.090 30.052 1.00 61.34 887 LEU A C 1
ATOM 6928 O O . LEU A 1 887 ? -8.133 -33.633 29.090 1.00 61.34 887 LEU A O 1
ATOM 6932 N N . VAL A 1 888 ? -7.813 -33.765 31.308 1.00 66.81 888 VAL A N 1
ATOM 6933 C CA . VAL A 1 888 ? -8.705 -32.669 31.702 1.00 66.81 888 VAL A CA 1
ATOM 6934 C C . VAL A 1 888 ? -8.003 -31.875 32.794 1.00 66.81 888 VAL A C 1
ATOM 6936 O O . VAL A 1 888 ? -7.524 -32.463 33.763 1.00 66.81 888 VAL A O 1
ATOM 6939 N N . ILE A 1 889 ? -7.950 -30.556 32.631 1.00 64.00 889 ILE A N 1
ATOM 6940 C CA . ILE A 1 889 ? -7.468 -29.596 33.624 1.00 64.00 889 ILE A CA 1
ATOM 6941 C C . ILE A 1 889 ? -8.595 -28.600 33.875 1.00 64.00 889 ILE A C 1
ATOM 6943 O O . ILE A 1 889 ? -9.028 -27.892 32.957 1.00 64.00 889 ILE A O 1
ATOM 6947 N N . MET A 1 890 ? -9.049 -28.529 35.119 1.00 75.50 890 MET A N 1
ATOM 6948 C CA . MET A 1 890 ? -10.092 -27.609 35.549 1.00 75.50 890 MET A CA 1
ATOM 6949 C C . MET A 1 890 ? -9.504 -26.290 36.070 1.00 75.50 890 MET A C 1
ATOM 6951 O O . MET A 1 890 ? -8.366 -26.212 36.534 1.00 75.50 890 MET A O 1
ATOM 6955 N N . SER A 1 891 ? -10.313 -25.235 36.051 1.00 69.31 891 SER A N 1
ATOM 6956 C CA . SER A 1 891 ? -10.130 -24.054 36.890 1.00 69.31 891 SER A CA 1
ATOM 6957 C C . SER A 1 891 ? -11.452 -23.757 37.595 1.00 69.31 891 SER A C 1
ATOM 6959 O O . SER A 1 891 ? -12.438 -23.353 36.977 1.00 69.31 891 SER A O 1
ATOM 6961 N N . GLY A 1 892 ? -11.514 -24.062 38.895 1.00 81.31 892 GLY A N 1
ATOM 6962 C CA . GLY A 1 892 ? -12.772 -24.076 39.643 1.00 81.31 892 GLY A CA 1
ATOM 6963 C C . GLY A 1 892 ? -13.766 -25.082 39.048 1.00 81.31 892 GLY A C 1
ATOM 6964 O O . GLY A 1 892 ? -13.490 -26.277 39.018 1.00 81.31 892 GLY A O 1
ATOM 6965 N N . SER A 1 893 ? -14.918 -24.600 38.578 1.00 82.56 893 SER A N 1
ATOM 6966 C CA . SER A 1 893 ? -15.958 -25.397 37.904 1.00 82.56 893 SER A CA 1
ATOM 6967 C C . SER A 1 893 ? -15.852 -25.425 36.371 1.00 82.56 893 SER A C 1
ATOM 6969 O O . SER A 1 893 ? -16.733 -25.977 35.716 1.00 82.56 893 SER A O 1
ATOM 6971 N N . SER A 1 894 ? -14.808 -24.824 35.797 1.00 83.19 894 SER A N 1
ATOM 6972 C CA . SER A 1 894 ? -14.620 -24.664 34.352 1.00 83.19 894 SER A CA 1
ATOM 6973 C C . SER A 1 894 ? -13.552 -25.605 33.806 1.00 83.19 894 SER A C 1
ATOM 6975 O O . SER A 1 894 ? -12.519 -25.793 34.446 1.00 83.19 894 SER A O 1
ATOM 6977 N N . VAL A 1 895 ? -13.744 -26.145 32.604 1.00 77.75 895 VAL A N 1
ATOM 6978 C CA . VAL A 1 895 ? -12.665 -26.766 31.827 1.00 77.75 895 VAL A CA 1
ATOM 6979 C C . VAL A 1 895 ? -11.717 -25.661 31.354 1.00 77.75 895 VAL A C 1
ATOM 6981 O O . VAL A 1 895 ? -12.102 -24.809 30.557 1.00 77.75 895 VAL A O 1
ATOM 6984 N N . ARG A 1 896 ? -10.457 -25.681 31.807 1.00 75.88 896 ARG A N 1
ATOM 6985 C CA . ARG A 1 896 ? -9.385 -24.824 31.262 1.00 75.88 896 ARG A CA 1
ATOM 6986 C C . ARG A 1 896 ? -8.704 -25.480 30.064 1.00 75.88 896 ARG A C 1
ATOM 6988 O O . ARG A 1 896 ? -8.341 -24.792 29.114 1.00 75.88 896 ARG A O 1
ATOM 6995 N N . CYS A 1 897 ? -8.524 -26.798 30.124 1.00 67.06 897 CYS A N 1
ATOM 6996 C CA . CYS A 1 897 ? -7.993 -27.609 29.035 1.00 67.06 897 CYS A CA 1
ATOM 6997 C C . CYS A 1 897 ? -8.658 -28.996 29.046 1.00 67.06 897 CYS A C 1
ATOM 6999 O O . CYS A 1 897 ? -8.751 -29.628 30.097 1.00 67.06 897 CYS A O 1
ATOM 7001 N N . LEU A 1 898 ? -9.094 -29.482 27.886 1.00 72.69 898 LEU A N 1
ATOM 7002 C CA . LEU A 1 898 ? -9.511 -30.871 27.650 1.00 72.69 898 LEU A CA 1
ATOM 7003 C C . LEU A 1 898 ? -8.755 -31.360 26.426 1.00 72.69 898 LEU A C 1
ATOM 7005 O O . LEU A 1 898 ? -8.840 -30.702 25.397 1.00 72.69 898 LEU A O 1
ATOM 7009 N N . ILE A 1 899 ? -8.105 -32.524 26.483 1.00 67.00 899 ILE A N 1
ATOM 7010 C CA . ILE A 1 899 ? -7.571 -33.189 25.288 1.00 67.00 899 ILE A CA 1
ATOM 7011 C C . ILE A 1 899 ? -7.895 -34.675 25.303 1.00 67.00 899 ILE A C 1
ATOM 7013 O O . ILE A 1 899 ? -7.605 -35.391 26.261 1.00 67.00 899 ILE A O 1
ATOM 7017 N N . VAL A 1 900 ? -8.470 -35.138 24.198 1.00 73.38 900 VAL A N 1
ATOM 7018 C CA . VAL A 1 900 ? -8.913 -36.512 23.978 1.00 73.38 900 VAL A CA 1
ATOM 7019 C C . VAL A 1 900 ? -8.167 -37.066 22.774 1.00 73.38 900 VAL A C 1
ATOM 7021 O O . VAL A 1 900 ? -8.194 -36.480 21.695 1.00 73.38 900 VAL A O 1
ATOM 7024 N N . LYS A 1 901 ? -7.496 -38.202 22.951 1.00 70.31 901 LYS A N 1
ATOM 7025 C CA . LYS A 1 901 ? -6.780 -38.919 21.891 1.00 70.31 901 LYS A CA 1
ATOM 7026 C C . LYS A 1 901 ? -7.683 -40.012 21.327 1.00 70.31 901 LYS A C 1
ATOM 7028 O O . LYS A 1 901 ? -8.207 -40.823 22.087 1.00 70.31 901 LYS A O 1
ATOM 7033 N N . ASN A 1 902 ? -7.835 -40.043 20.006 1.00 77.38 902 ASN A N 1
ATOM 7034 C CA . ASN A 1 902 ? -8.883 -40.783 19.295 1.00 77.38 902 ASN A CA 1
ATOM 7035 C C . ASN A 1 902 ? -10.293 -40.459 19.854 1.00 77.38 902 ASN A C 1
ATOM 7037 O O . ASN A 1 902 ? -10.956 -41.356 20.386 1.00 77.38 902 ASN A O 1
ATOM 7041 N N . PRO A 1 903 ? -10.746 -39.187 19.805 1.00 85.88 903 PRO A N 1
ATOM 7042 C CA . PRO A 1 903 ? -12.084 -38.792 20.247 1.00 85.88 903 PRO A CA 1
ATOM 7043 C C . PRO A 1 903 ? -13.185 -39.665 19.631 1.00 85.88 903 PRO A C 1
ATOM 7045 O O . PRO A 1 903 ? -13.134 -40.037 18.457 1.00 85.88 903 PRO A O 1
ATOM 7048 N N . LYS A 1 904 ? -14.212 -39.970 20.432 1.00 88.56 904 LYS A N 1
ATOM 7049 C CA . LYS A 1 904 ? -15.412 -40.680 19.972 1.00 88.56 904 LYS A CA 1
ATOM 7050 C C . LYS A 1 904 ? -16.075 -39.895 18.828 1.00 88.56 904 LYS A C 1
ATOM 7052 O O . LYS A 1 904 ? -16.365 -38.716 19.030 1.00 88.56 904 LYS A O 1
ATOM 7057 N N . PRO A 1 905 ? -16.375 -40.512 17.674 1.00 88.88 905 PRO A N 1
ATOM 7058 C CA . PRO A 1 905 ? -17.122 -39.841 16.616 1.00 88.88 905 PRO A CA 1
ATOM 7059 C C . PRO A 1 905 ? -18.550 -39.514 17.070 1.00 88.88 905 PRO A C 1
ATOM 7061 O O . PRO A 1 905 ? -19.174 -40.318 17.766 1.00 88.88 905 PRO A O 1
ATOM 7064 N N . GLY A 1 906 ? -19.084 -38.367 16.653 1.00 86.69 906 GLY A N 1
ATOM 7065 C CA . GLY A 1 906 ? -20.428 -37.907 17.008 1.00 86.69 906 GLY A CA 1
ATOM 7066 C C . GLY A 1 906 ? -20.457 -36.495 17.592 1.00 86.69 906 GLY A C 1
ATOM 7067 O O . GLY A 1 906 ? -19.520 -35.719 17.432 1.00 86.69 906 GLY A O 1
ATOM 7068 N N . ASN A 1 907 ? -21.560 -36.153 18.255 1.00 91.19 907 ASN A N 1
ATOM 7069 C CA . ASN A 1 907 ? -21.814 -34.808 18.774 1.00 91.19 907 ASN A CA 1
ATOM 7070 C C . ASN A 1 907 ? -21.110 -34.570 20.118 1.00 91.19 907 ASN A C 1
ATOM 7072 O O . ASN A 1 907 ? -21.517 -35.129 21.133 1.00 91.19 907 ASN A O 1
ATOM 7076 N N . TRP A 1 908 ? -20.113 -33.689 20.126 1.00 92.81 908 TRP A N 1
ATOM 7077 C CA . TRP A 1 908 ? -19.504 -33.128 21.330 1.00 92.81 908 TRP A CA 1
ATOM 7078 C C . TRP A 1 908 ? -20.153 -31.780 21.618 1.00 92.81 908 TRP A C 1
ATOM 7080 O O . TRP A 1 908 ? -20.286 -30.954 20.719 1.00 92.81 908 TRP A O 1
ATOM 7090 N N . THR A 1 909 ? -20.601 -31.562 22.852 1.00 91.25 909 THR A N 1
ATOM 7091 C CA . THR A 1 909 ? -21.310 -30.332 23.236 1.00 91.25 909 THR A CA 1
ATOM 7092 C C . THR A 1 909 ? -20.453 -29.511 24.181 1.00 91.25 909 THR A C 1
ATOM 7094 O O . THR A 1 909 ? -20.042 -30.013 25.227 1.00 91.25 909 THR A O 1
ATOM 7097 N N . MET A 1 910 ? -20.207 -28.255 23.815 1.00 90.62 910 MET A N 1
ATOM 7098 C CA . MET A 1 910 ? -19.456 -27.282 24.600 1.00 90.62 910 MET A CA 1
ATOM 7099 C C . MET A 1 910 ? -20.409 -26.177 25.053 1.00 90.62 910 MET A C 1
ATOM 7101 O O . MET A 1 910 ? -20.882 -25.380 24.240 1.00 90.62 910 MET A O 1
ATOM 7105 N N . THR A 1 911 ? -20.701 -26.124 26.350 1.00 85.12 911 THR A N 1
ATOM 7106 C CA . THR A 1 911 ? -21.495 -25.046 26.950 1.00 85.12 911 THR A CA 1
ATOM 7107 C C . THR A 1 911 ? -20.558 -24.048 27.607 1.00 85.12 911 THR A C 1
ATOM 7109 O O . THR A 1 911 ? -19.831 -24.401 28.534 1.00 85.12 911 THR A O 1
ATOM 7112 N N . MET A 1 912 ? -20.598 -22.813 27.117 1.00 86.38 912 MET A N 1
ATOM 7113 C CA . MET A 1 912 ? -19.832 -21.675 27.602 1.00 86.38 912 MET A CA 1
ATOM 7114 C C . MET A 1 912 ? -20.764 -20.717 28.349 1.00 86.38 912 MET A C 1
ATOM 7116 O O . MET A 1 912 ? -21.712 -20.188 27.764 1.00 86.38 912 MET A O 1
ATOM 7120 N N . THR A 1 913 ? -20.490 -20.481 29.629 1.00 84.62 913 THR A N 1
ATOM 7121 C CA . THR A 1 913 ? -21.211 -19.524 30.476 1.00 84.62 913 THR A CA 1
ATOM 7122 C C . THR A 1 913 ? -20.219 -18.526 31.064 1.00 84.62 913 THR A C 1
ATOM 7124 O O . THR A 1 913 ? -19.352 -18.915 31.840 1.00 84.62 913 THR A O 1
ATOM 7127 N N . VAL A 1 914 ? -20.312 -17.247 30.697 1.00 78.75 914 VAL A N 1
ATOM 7128 C CA . VAL A 1 914 ? -19.311 -16.222 31.036 1.00 78.75 914 VAL A CA 1
ATOM 7129 C C . VAL A 1 914 ? -19.982 -14.953 31.559 1.00 78.75 914 VAL A C 1
ATOM 7131 O O . VAL A 1 914 ? -20.760 -14.352 30.817 1.00 78.75 914 VAL A O 1
ATOM 7134 N N . PRO A 1 915 ? -19.682 -14.520 32.799 1.00 72.94 915 PRO A N 1
ATOM 7135 C CA . PRO A 1 915 ? -20.217 -13.288 33.360 1.00 72.94 915 PRO A CA 1
ATOM 7136 C C . PRO A 1 915 ? -19.900 -12.044 32.527 1.00 72.94 915 PRO A C 1
ATOM 7138 O O . PRO A 1 915 ? -18.901 -11.996 31.804 1.00 72.94 915 PRO A O 1
ATOM 7141 N N . ASP A 1 916 ? -20.733 -11.016 32.664 1.00 69.50 916 ASP A N 1
ATOM 7142 C CA . ASP A 1 916 ? -20.516 -9.742 31.983 1.00 69.50 916 ASP A CA 1
ATOM 7143 C C . ASP A 1 916 ? -19.157 -9.108 32.338 1.00 69.50 916 ASP A C 1
ATOM 7145 O O . ASP A 1 916 ? -18.708 -9.157 33.485 1.00 69.50 916 ASP A O 1
ATOM 7149 N N . GLY A 1 917 ? -18.487 -8.525 31.340 1.00 63.22 917 GLY A N 1
ATOM 7150 C CA . GLY A 1 917 ? -17.150 -7.933 31.483 1.00 63.22 917 GLY A CA 1
ATOM 7151 C C . GLY A 1 917 ? -15.975 -8.918 31.622 1.00 63.22 917 GLY A C 1
ATOM 7152 O O . GLY A 1 917 ? -14.838 -8.470 31.744 1.00 63.22 917 GLY A O 1
ATOM 7153 N N . VAL A 1 918 ? -16.193 -10.240 31.584 1.00 70.38 918 VAL A N 1
ATOM 7154 C CA . VAL A 1 918 ? -15.092 -11.223 31.521 1.00 70.38 918 VAL A CA 1
ATOM 7155 C C . VAL A 1 918 ? -14.728 -11.490 30.057 1.00 70.38 918 VAL A C 1
ATOM 7157 O O . VAL A 1 918 ? -15.417 -12.237 29.364 1.00 70.38 918 VAL A O 1
ATOM 7160 N N . GLY A 1 919 ? -13.634 -10.881 29.592 1.00 73.12 919 GLY A N 1
ATOM 7161 C CA . GLY A 1 919 ? -13.061 -11.149 28.269 1.00 73.12 919 GLY A CA 1
ATOM 7162 C C . GLY A 1 919 ? -12.370 -12.512 28.208 1.00 73.12 919 GLY A C 1
ATOM 7163 O O . GLY A 1 919 ? -11.576 -12.851 29.091 1.00 73.12 919 GLY A O 1
ATOM 7164 N N . PHE A 1 920 ? -12.657 -13.296 27.170 1.00 75.88 920 PHE A N 1
ATOM 7165 C CA . PHE A 1 920 ? -12.134 -14.653 27.009 1.00 75.88 920 PHE A CA 1
ATOM 7166 C C . PHE A 1 920 ? -11.896 -15.029 25.544 1.00 75.88 920 PHE A C 1
ATOM 7168 O O . PHE A 1 920 ? -12.565 -14.540 24.637 1.00 75.88 920 PHE A O 1
ATOM 7175 N N . HIS A 1 921 ? -10.986 -15.979 25.342 1.00 73.00 921 HIS A N 1
ATOM 7176 C CA . HIS A 1 921 ? -10.770 -16.700 24.093 1.00 73.00 921 HIS A CA 1
ATOM 7177 C C . HIS A 1 921 ? -10.907 -18.194 24.365 1.00 73.00 921 HIS A C 1
ATOM 7179 O O . HIS A 1 921 ? -10.240 -18.737 25.248 1.00 73.00 921 HIS A O 1
ATOM 7185 N N . CYS A 1 922 ? -11.789 -18.865 23.632 1.00 75.38 922 CYS A N 1
ATOM 7186 C CA . CYS A 1 922 ? -11.968 -20.305 23.728 1.00 75.38 922 CYS A CA 1
ATOM 7187 C C . CYS A 1 922 ? -11.837 -20.953 22.360 1.00 75.38 922 CYS A C 1
ATOM 7189 O O . CYS A 1 922 ? -12.556 -20.589 21.432 1.00 75.38 922 CYS A O 1
ATOM 7191 N N . GLU A 1 923 ? -10.975 -21.959 22.270 1.00 73.94 923 GLU A N 1
ATOM 7192 C CA . GLU A 1 923 ? -10.877 -22.835 21.108 1.00 73.94 923 GLU A CA 1
ATOM 7193 C C . GLU A 1 923 ? -11.275 -24.256 21.483 1.00 73.94 923 GLU A C 1
ATOM 7195 O O . GLU A 1 923 ? -11.013 -24.720 22.593 1.00 73.94 923 GLU A O 1
ATOM 7200 N N . CYS A 1 924 ? -11.907 -24.950 20.545 1.00 75.88 924 CYS A N 1
ATOM 7201 C CA . CYS A 1 924 ? -12.305 -26.347 20.616 1.00 75.88 924 CYS A CA 1
ATOM 7202 C C . CYS A 1 924 ? -12.088 -26.935 19.222 1.00 75.88 924 CYS A C 1
ATOM 7204 O O . CYS A 1 924 ? -12.911 -26.730 18.338 1.00 75.88 924 CYS A O 1
ATOM 7206 N N . ASN A 1 925 ? -10.977 -27.634 19.003 1.00 79.81 925 ASN A N 1
ATOM 7207 C CA . ASN A 1 925 ? -10.506 -28.012 17.674 1.00 79.81 925 ASN A CA 1
ATOM 7208 C C . ASN A 1 925 ? -10.146 -29.500 17.615 1.00 79.81 925 ASN A C 1
ATOM 7210 O O . ASN A 1 925 ? -9.667 -30.092 18.582 1.00 79.81 925 ASN A O 1
ATOM 7214 N N . THR A 1 926 ? -10.304 -30.111 16.448 1.00 76.56 926 THR A N 1
ATOM 7215 C CA . THR A 1 926 ? -9.676 -31.406 16.138 1.00 76.56 926 THR A CA 1
ATOM 7216 C C . THR A 1 926 ? -8.337 -31.193 15.439 1.00 76.56 926 THR A C 1
ATOM 7218 O O . THR A 1 926 ? -8.106 -30.159 14.816 1.00 76.56 926 THR A O 1
ATOM 7221 N N . ILE A 1 927 ? -7.438 -32.171 15.526 1.00 67.75 927 ILE A N 1
ATOM 7222 C CA . ILE A 1 927 ? -6.234 -32.214 14.684 1.00 67.75 927 ILE A CA 1
ATOM 7223 C C . ILE A 1 927 ? -6.572 -33.028 13.420 1.00 67.75 927 ILE A C 1
ATOM 7225 O O . ILE A 1 927 ? -7.181 -34.090 13.564 1.00 67.75 927 ILE A O 1
ATOM 7229 N N . PRO A 1 928 ? -6.190 -32.590 12.202 1.00 60.62 928 PRO A N 1
ATOM 7230 C CA . PRO A 1 928 ? -6.379 -33.379 10.985 1.00 60.62 928 PRO A CA 1
ATOM 7231 C C . PRO A 1 928 ? -5.676 -34.743 11.054 1.00 60.62 928 PRO A C 1
ATOM 7233 O O . PRO A 1 928 ? -4.589 -34.880 11.614 1.00 60.62 928 PRO A O 1
ATOM 7236 N N . SER A 1 929 ? -6.270 -35.758 10.429 1.00 61.09 929 SER A N 1
ATOM 7237 C CA . SER A 1 929 ? -5.725 -37.127 10.375 1.00 61.09 929 SER A CA 1
ATOM 7238 C C . SER A 1 929 ? -4.541 -37.311 9.416 1.00 61.09 929 SER A C 1
ATOM 7240 O O . SER A 1 929 ? -3.768 -38.257 9.569 1.00 61.09 929 SER A O 1
ATOM 7242 N N . LYS A 1 930 ? -4.387 -36.408 8.443 1.00 54.19 930 LYS A N 1
ATOM 7243 C CA . LYS A 1 930 ? -3.262 -36.298 7.502 1.00 54.19 930 LYS A CA 1
ATOM 7244 C C . LYS A 1 930 ? -3.206 -34.878 6.929 1.00 54.19 930 LYS A C 1
ATOM 7246 O O . LYS A 1 930 ? -4.102 -34.083 7.202 1.00 54.19 930 LYS A O 1
ATOM 7251 N N . ASP A 1 931 ? -2.164 -34.582 6.150 1.00 47.12 931 ASP A N 1
ATOM 7252 C CA . ASP A 1 931 ? -2.000 -33.336 5.380 1.00 47.12 931 ASP A CA 1
ATOM 7253 C C . ASP A 1 931 ? -2.215 -32.077 6.250 1.00 47.12 931 ASP A C 1
ATOM 7255 O O . ASP A 1 931 ? -2.929 -31.140 5.893 1.00 47.12 931 ASP A O 1
ATOM 7259 N N . VAL A 1 932 ? -1.655 -32.123 7.467 1.00 46.56 932 VAL A N 1
ATOM 7260 C CA . VAL A 1 932 ? -2.096 -31.326 8.625 1.00 46.56 932 VAL A CA 1
ATOM 7261 C C . VAL A 1 932 ? -2.026 -29.822 8.376 1.00 46.56 932 VAL A C 1
ATOM 7263 O O . VAL A 1 932 ? -2.988 -29.120 8.670 1.00 46.56 932 VAL A O 1
ATOM 7266 N N . TYR A 1 933 ? -0.914 -29.330 7.824 1.00 42.16 933 TYR A N 1
ATOM 7267 C CA . TYR A 1 933 ? -0.734 -27.903 7.554 1.00 42.16 933 TYR A CA 1
ATOM 7268 C C . TYR A 1 933 ? -1.728 -27.402 6.505 1.00 42.16 933 TYR A C 1
ATOM 7270 O O . TYR A 1 933 ? -2.537 -26.530 6.809 1.00 42.16 933 TYR A O 1
ATOM 7278 N N . ASP A 1 934 ? -1.716 -28.009 5.316 1.00 44.16 934 ASP A N 1
ATOM 7279 C CA . ASP A 1 934 ? -2.537 -27.590 4.177 1.00 44.16 934 ASP A CA 1
ATOM 7280 C C . ASP A 1 934 ? -4.038 -27.699 4.481 1.00 44.16 934 ASP A C 1
ATOM 7282 O O . ASP A 1 934 ? -4.824 -26.856 4.052 1.00 44.16 934 ASP A O 1
ATOM 7286 N N . THR A 1 935 ? -4.444 -28.697 5.275 1.00 46.62 935 THR A N 1
ATOM 7287 C CA . THR A 1 935 ? -5.834 -28.849 5.735 1.00 46.62 935 THR A CA 1
ATOM 7288 C C . THR A 1 935 ? -6.260 -27.684 6.632 1.00 46.62 935 THR A C 1
ATOM 7290 O O . THR A 1 935 ? -7.349 -27.138 6.450 1.00 46.62 935 THR A O 1
ATOM 7293 N N . ILE A 1 936 ? -5.411 -27.297 7.592 1.00 49.69 936 ILE A N 1
ATOM 7294 C CA . ILE A 1 936 ? -5.686 -26.205 8.537 1.00 49.69 936 ILE A CA 1
ATOM 7295 C C . ILE A 1 936 ? -5.693 -24.860 7.807 1.00 49.69 936 ILE A C 1
ATOM 7297 O O . ILE A 1 936 ? -6.657 -24.106 7.926 1.00 49.69 936 ILE A O 1
ATOM 7301 N N . THR A 1 937 ? -4.655 -24.562 7.021 1.00 44.62 937 THR A N 1
ATOM 7302 C CA . THR A 1 937 ? -4.532 -23.276 6.318 1.00 44.62 937 THR A CA 1
ATOM 7303 C C . THR A 1 937 ? -5.626 -23.095 5.273 1.00 44.62 937 THR A C 1
ATOM 7305 O O . THR A 1 937 ? -6.254 -22.037 5.243 1.00 44.62 937 THR A O 1
ATOM 7308 N N . THR A 1 938 ? -5.933 -24.132 4.483 1.00 48.53 938 THR A N 1
ATOM 7309 C CA . THR A 1 938 ? -7.038 -24.082 3.513 1.00 48.53 938 THR A CA 1
ATOM 7310 C C . THR A 1 938 ? -8.359 -23.818 4.224 1.00 48.53 938 THR A C 1
ATOM 7312 O O . THR A 1 938 ? -9.055 -22.878 3.851 1.00 48.53 938 THR A O 1
ATOM 7315 N N . ALA A 1 939 ? -8.689 -24.573 5.278 1.00 49.53 939 ALA A N 1
ATOM 7316 C CA . ALA A 1 939 ? -9.942 -24.394 6.009 1.00 49.53 939 ALA A CA 1
ATOM 7317 C C . ALA A 1 939 ? -10.071 -22.975 6.591 1.00 49.53 939 ALA A C 1
ATOM 7319 O O . ALA A 1 939 ? -11.032 -22.270 6.277 1.00 49.53 939 ALA A O 1
ATOM 7320 N N . LEU A 1 940 ? -9.083 -22.518 7.368 1.00 50.47 940 LEU A N 1
ATOM 7321 C CA . LEU A 1 940 ? -9.121 -21.201 8.014 1.00 50.47 940 LEU A CA 1
ATOM 7322 C C . LEU A 1 940 ? -9.111 -20.040 7.002 1.00 50.47 940 LEU A C 1
ATOM 7324 O O . LEU A 1 940 ? -9.724 -19.009 7.265 1.00 50.47 940 LEU A O 1
ATOM 7328 N N . SER A 1 941 ? -8.515 -20.216 5.814 1.00 44.59 941 SER A N 1
ATOM 7329 C CA . SER A 1 941 ? -8.548 -19.205 4.742 1.00 44.59 941 SER A CA 1
ATOM 7330 C C . SER A 1 941 ? -9.938 -18.960 4.132 1.00 44.59 941 SER A C 1
ATOM 7332 O O . SER A 1 941 ? -10.130 -17.960 3.444 1.00 44.59 941 SER A O 1
ATOM 7334 N N . THR A 1 942 ? -10.922 -19.837 4.380 1.00 38.47 942 THR A N 1
ATOM 7335 C CA . THR A 1 942 ? -12.285 -19.690 3.831 1.00 38.47 942 THR A CA 1
ATOM 7336 C C . THR A 1 942 ? -13.209 -18.783 4.649 1.00 38.47 942 THR A C 1
ATOM 7338 O O . THR A 1 942 ? -14.343 -18.549 4.228 1.00 38.47 942 THR A O 1
ATOM 7341 N N . THR A 1 943 ? -12.760 -18.248 5.793 1.00 39.12 943 THR A N 1
ATOM 7342 C CA . THR A 1 943 ? -13.580 -17.381 6.652 1.00 39.12 943 THR A CA 1
ATOM 7343 C C . THR A 1 943 ? -12.942 -16.017 6.924 1.00 39.12 943 THR A C 1
ATOM 7345 O O . THR A 1 943 ? -11.837 -15.904 7.447 1.00 39.12 943 THR A O 1
ATOM 7348 N N . ASN A 1 944 ? -13.700 -14.953 6.649 1.00 36.09 944 ASN A N 1
ATOM 7349 C CA . ASN A 1 944 ? -13.324 -13.574 6.983 1.00 36.09 944 ASN A CA 1
ATOM 7350 C C . ASN A 1 944 ? -13.660 -13.199 8.444 1.00 36.09 944 ASN A C 1
ATOM 7352 O O . ASN A 1 944 ? -13.581 -12.029 8.804 1.00 36.09 944 ASN A O 1
ATOM 7356 N N . GLN A 1 945 ? -14.101 -14.152 9.275 1.00 35.72 945 GLN A N 1
ATOM 7357 C CA . GLN A 1 945 ? -14.653 -13.884 10.615 1.00 35.72 945 GLN A CA 1
ATOM 7358 C C . GLN A 1 945 ? -13.607 -13.962 11.743 1.00 35.72 945 GLN A C 1
ATOM 7360 O O . GLN A 1 945 ? -13.923 -13.669 12.892 1.00 35.72 945 GLN A O 1
ATOM 7365 N N . LEU A 1 946 ? -12.369 -14.364 11.438 1.00 41.50 946 LEU A N 1
ATOM 7366 C CA . LEU A 1 946 ? -11.308 -14.550 12.430 1.00 41.50 946 LEU A CA 1
ATOM 7367 C C . LEU A 1 946 ? -10.529 -13.243 12.644 1.00 41.50 946 LEU A C 1
ATOM 7369 O O . LEU A 1 946 ? -9.816 -12.779 11.753 1.00 41.50 946 LEU A O 1
ATOM 7373 N N . GLN A 1 947 ? -10.640 -12.659 13.839 1.00 37.28 947 GLN A N 1
ATOM 7374 C CA . GLN A 1 947 ? -9.874 -11.469 14.218 1.00 37.28 947 GLN A CA 1
ATOM 7375 C C . GLN A 1 947 ? -8.372 -11.787 14.291 1.00 37.28 947 GLN A C 1
ATOM 7377 O O . GLN A 1 947 ? -7.923 -12.539 15.157 1.00 37.28 947 GLN A O 1
ATOM 7382 N N . LYS A 1 948 ? -7.569 -11.168 13.415 1.00 34.75 948 LYS A N 1
ATOM 7383 C CA . LYS A 1 948 ? -6.107 -11.149 13.571 1.00 34.75 948 LYS A CA 1
ATOM 7384 C C . LYS A 1 948 ? -5.739 -10.221 14.730 1.00 34.75 948 LYS A C 1
ATOM 7386 O O . LYS A 1 948 ? -6.194 -9.082 14.794 1.00 34.75 948 LYS A O 1
ATOM 7391 N N . ARG A 1 949 ? -4.920 -10.725 15.650 1.00 35.34 949 ARG A N 1
ATOM 7392 C CA . ARG A 1 949 ? -4.715 -10.174 16.997 1.00 35.34 949 ARG A CA 1
ATOM 7393 C C . ARG A 1 949 ? -3.244 -9.736 17.126 1.00 35.34 949 ARG A C 1
ATOM 7395 O O . ARG A 1 949 ? -2.349 -10.541 16.879 1.00 35.34 949 ARG A O 1
ATOM 7402 N N . SER A 1 950 ? -2.990 -8.461 17.436 1.00 24.38 950 SER A N 1
ATOM 7403 C CA . SER A 1 950 ? -1.651 -7.836 17.343 1.00 24.38 950 SER A CA 1
ATOM 7404 C C . SER A 1 950 ? -0.861 -7.843 18.665 1.00 24.38 950 SER A C 1
ATOM 7406 O O . SER A 1 950 ? -1.446 -7.994 19.735 1.00 24.38 950 SER A O 1
ATOM 7408 N N . VAL A 1 951 ? 0.465 -7.665 18.604 1.00 27.17 951 VAL A N 1
ATOM 7409 C CA . VAL A 1 951 ? 1.383 -7.666 19.764 1.00 27.17 951 VAL A CA 1
ATOM 7410 C C . VAL A 1 951 ? 1.939 -6.261 20.018 1.00 27.17 951 VAL A C 1
ATOM 7412 O O . VAL A 1 951 ? 2.568 -5.672 19.140 1.00 27.17 951 VAL A O 1
ATOM 7415 N N . VAL A 1 952 ? 1.787 -5.751 21.245 1.00 23.28 952 VAL A N 1
ATOM 7416 C CA . VAL A 1 952 ? 2.455 -4.524 21.716 1.00 23.28 952 VAL A CA 1
ATOM 7417 C C . VAL A 1 952 ? 3.705 -4.894 22.518 1.00 23.28 952 VAL A C 1
ATOM 7419 O O . VAL A 1 952 ? 3.652 -5.723 23.423 1.00 23.28 952 VAL A O 1
ATOM 7422 N N . ALA A 1 953 ? 4.845 -4.281 22.197 1.00 27.77 953 ALA A N 1
ATOM 7423 C CA . ALA A 1 953 ? 6.132 -4.632 22.792 1.00 27.77 953 ALA A CA 1
ATOM 7424 C C . ALA A 1 953 ? 6.403 -3.903 24.125 1.00 27.77 953 ALA A C 1
ATOM 7426 O O . ALA A 1 953 ? 6.900 -2.777 24.134 1.00 27.77 953 ALA A O 1
ATOM 7427 N N . LEU A 1 954 ? 6.173 -4.587 25.249 1.00 21.89 954 LEU A N 1
ATOM 7428 C CA . LEU A 1 954 ? 6.775 -4.286 26.555 1.00 21.89 954 LEU A CA 1
ATOM 7429 C C . LEU A 1 954 ? 7.122 -5.597 27.280 1.00 21.89 954 LEU A C 1
ATOM 7431 O O . LEU A 1 954 ? 6.452 -6.610 27.105 1.00 21.89 954 LEU A O 1
ATOM 7435 N N . GLY A 1 955 ? 8.220 -5.603 28.040 1.00 27.44 955 GLY A N 1
ATOM 7436 C CA . GLY A 1 955 ? 8.772 -6.823 28.640 1.00 27.44 955 GLY A CA 1
ATOM 7437 C C . GLY A 1 955 ? 8.226 -7.152 30.035 1.00 27.44 955 GLY A C 1
ATOM 7438 O O . GLY A 1 955 ? 7.901 -6.250 30.798 1.00 27.44 955 GLY A O 1
ATOM 7439 N N . MET A 1 956 ? 8.285 -8.447 30.375 1.00 23.59 956 MET A N 1
ATOM 7440 C CA . MET A 1 956 ? 7.848 -9.116 31.619 1.00 23.59 956 MET A CA 1
ATOM 7441 C C . MET A 1 956 ? 6.357 -9.458 31.759 1.00 23.59 956 MET A C 1
ATOM 7443 O O . MET A 1 956 ? 5.557 -8.651 32.208 1.00 23.59 956 MET A O 1
ATOM 7447 N N . LEU A 1 957 ? 6.076 -10.739 31.508 1.00 21.36 957 LEU A N 1
ATOM 7448 C CA . LEU A 1 957 ? 5.187 -11.690 32.203 1.00 21.36 957 LEU A CA 1
ATOM 7449 C C . LEU A 1 957 ? 5.665 -13.093 31.725 1.00 21.36 957 LEU A C 1
ATOM 7451 O O . LEU A 1 957 ? 6.452 -13.177 30.785 1.00 21.36 957 LEU A O 1
ATOM 7455 N N . GLY A 1 958 ? 5.341 -14.245 32.310 1.00 24.52 958 GLY A N 1
ATOM 7456 C CA . GLY A 1 958 ? 4.483 -14.548 33.456 1.00 24.52 958 GLY A CA 1
ATOM 7457 C C . GLY A 1 958 ? 4.692 -16.001 33.927 1.00 24.52 958 GLY A C 1
ATOM 7458 O O . GLY A 1 958 ? 3.729 -16.718 34.168 1.00 24.52 958 GLY A O 1
ATOM 7459 N N . LEU A 1 959 ? 5.942 -16.478 34.020 1.00 22.16 959 LEU A N 1
ATOM 7460 C CA . LEU A 1 959 ? 6.257 -17.910 34.179 1.00 22.16 959 LEU A CA 1
ATOM 7461 C C . LEU A 1 959 ? 6.240 -18.403 35.647 1.00 22.16 959 LEU A C 1
ATOM 7463 O O . LEU A 1 959 ? 7.229 -18.911 36.174 1.00 22.16 959 LEU A O 1
ATOM 7467 N N . ALA A 1 960 ? 5.082 -18.288 36.301 1.00 24.33 960 ALA A N 1
ATOM 7468 C CA . ALA A 1 960 ? 4.752 -19.011 37.533 1.00 24.33 960 ALA A CA 1
ATOM 7469 C C . ALA A 1 960 ? 3.313 -19.564 37.468 1.00 24.33 960 ALA A C 1
ATOM 7471 O O . ALA A 1 960 ? 2.528 -19.184 36.611 1.00 24.33 960 ALA A O 1
ATOM 7472 N N . VAL A 1 961 ? 2.960 -20.461 38.398 1.00 22.80 961 VAL A N 1
ATOM 7473 C CA . VAL A 1 961 ? 1.622 -21.094 38.509 1.00 22.80 961 VAL A CA 1
ATOM 7474 C C . VAL A 1 961 ? 1.258 -22.081 37.375 1.00 22.80 961 VAL A C 1
ATOM 7476 O O . VAL A 1 961 ? 0.151 -22.066 36.843 1.00 22.80 961 VAL A O 1
ATOM 7479 N N . LEU A 1 962 ? 2.152 -23.038 37.073 1.00 22.28 962 LEU A N 1
ATOM 7480 C CA . LEU A 1 962 ? 1.741 -24.342 36.498 1.00 22.28 962 LEU A CA 1
ATOM 7481 C C . LEU A 1 962 ? 2.674 -25.538 36.815 1.00 22.28 962 LEU A C 1
ATOM 7483 O O . LEU A 1 962 ? 2.732 -26.509 36.068 1.00 22.28 962 LEU A O 1
ATOM 7487 N N . VAL A 1 963 ? 3.396 -25.495 37.947 1.00 24.23 963 VAL A N 1
ATOM 7488 C CA . VAL A 1 963 ? 4.234 -26.624 38.435 1.00 24.23 963 VAL A CA 1
ATOM 7489 C C . VAL A 1 963 ? 3.761 -27.185 39.786 1.00 24.23 963 VAL A C 1
ATOM 7491 O O . VAL A 1 963 ? 3.957 -28.366 40.061 1.00 24.23 963 VAL A O 1
ATOM 7494 N N . ASN A 1 964 ? 3.054 -26.395 40.601 1.00 26.50 964 ASN A N 1
ATOM 7495 C CA . ASN A 1 964 ? 2.395 -26.878 41.817 1.00 26.50 964 ASN A CA 1
ATOM 7496 C C . ASN A 1 964 ? 0.910 -27.147 41.546 1.00 26.50 964 ASN A C 1
ATOM 7498 O O . ASN A 1 964 ? 0.101 -26.245 41.724 1.00 26.50 964 ASN A O 1
ATOM 7502 N N . PHE A 1 965 ? 0.591 -28.366 41.093 1.00 22.58 965 PHE A N 1
ATOM 7503 C CA . PHE A 1 965 ? -0.539 -29.206 41.543 1.00 22.58 965 PHE A CA 1
ATOM 7504 C C . PHE A 1 965 ? -0.746 -30.402 40.593 1.00 22.58 965 PHE A C 1
ATOM 7506 O O . PHE A 1 965 ? -1.621 -30.376 39.740 1.00 22.58 965 PHE A O 1
ATOM 7513 N N . TYR A 1 966 ? 0.043 -31.469 40.765 1.00 21.78 966 TYR A N 1
ATOM 7514 C CA . TYR A 1 966 ? -0.470 -32.844 40.909 1.00 21.78 966 TYR A CA 1
ATOM 7515 C C . TYR A 1 966 ? 0.652 -33.786 41.391 1.00 21.78 966 TYR A C 1
ATOM 7517 O O . TYR A 1 966 ? 1.833 -33.477 41.247 1.00 21.78 966 TYR A O 1
ATOM 7525 N N . LEU A 1 967 ? 0.268 -34.942 41.945 1.00 24.98 967 LEU A N 1
ATOM 7526 C CA . LEU A 1 967 ? 1.145 -36.020 42.442 1.00 24.98 967 LEU A CA 1
ATOM 7527 C C . LEU A 1 967 ? 1.971 -35.741 43.718 1.00 24.98 967 LEU A C 1
ATOM 7529 O O . LEU A 1 967 ? 3.168 -36.011 43.768 1.00 24.98 967 LEU A O 1
ATOM 7533 N N . GLU A 1 968 ? 1.277 -35.445 44.819 1.00 27.03 968 GLU A N 1
ATOM 7534 C CA . GLU A 1 968 ? 1.470 -36.279 46.015 1.00 27.03 968 GLU A CA 1
ATOM 7535 C C . GLU A 1 968 ? 0.139 -36.888 46.477 1.00 27.03 968 GLU A C 1
ATOM 7537 O O . GLU A 1 968 ? -0.717 -36.203 47.026 1.00 27.03 968 GLU A O 1
ATOM 7542 N N . ASP A 1 969 ? 0.009 -38.208 46.332 1.00 25.42 969 ASP A N 1
ATOM 7543 C CA . ASP A 1 969 ? -0.505 -39.033 47.427 1.00 25.42 969 ASP A CA 1
ATOM 7544 C C . ASP A 1 969 ? 0.155 -40.417 47.386 1.00 25.42 969 ASP A C 1
ATOM 7546 O O . ASP A 1 969 ? -0.218 -41.278 46.588 1.00 25.42 969 ASP A O 1
ATOM 7550 N N . ASN A 1 970 ? 1.153 -40.636 48.248 1.00 25.59 970 ASN A N 1
ATOM 7551 C CA . ASN A 1 970 ? 1.027 -41.629 49.324 1.00 25.59 970 ASN A CA 1
ATOM 7552 C C . ASN A 1 970 ? 2.281 -41.671 50.220 1.00 25.59 970 ASN A C 1
ATOM 7554 O O . ASN A 1 970 ? 3.153 -42.529 50.041 1.00 25.59 970 ASN A O 1
ATOM 7558 N N . LYS A 1 971 ? 2.298 -40.849 51.286 1.00 25.61 971 LYS A N 1
ATOM 7559 C CA . LYS A 1 971 ? 2.191 -41.386 52.663 1.00 25.61 971 LYS A CA 1
ATOM 7560 C C . LYS A 1 971 ? 2.090 -40.331 53.779 1.00 25.61 971 LYS A C 1
ATOM 7562 O O . LYS A 1 971 ? 3.053 -39.687 54.168 1.00 25.61 971 LYS A O 1
ATOM 7567 N N . THR A 1 972 ? 0.940 -40.396 54.452 1.00 27.69 972 THR A N 1
ATOM 7568 C CA . THR A 1 972 ? 0.726 -40.142 55.892 1.00 27.69 972 THR A CA 1
ATOM 7569 C C . THR A 1 972 ? 0.796 -38.713 56.462 1.00 27.69 972 THR A C 1
ATOM 7571 O O . THR A 1 972 ? 1.755 -38.346 57.127 1.00 27.69 972 THR A O 1
ATOM 7574 N N . LYS A 1 973 ? -0.405 -38.110 56.485 1.00 29.27 973 LYS A N 1
ATOM 7575 C CA . LYS A 1 973 ? -1.090 -37.508 57.657 1.00 29.27 973 LYS A CA 1
ATOM 7576 C C . LYS A 1 973 ? -0.809 -36.050 58.080 1.00 29.27 973 LYS A C 1
ATOM 7578 O O . LYS A 1 973 ? 0.218 -35.735 58.662 1.00 29.27 973 LYS A O 1
ATOM 7583 N N . ASN A 1 974 ? -1.936 -35.326 58.081 1.00 28.12 974 ASN A N 1
ATOM 7584 C CA . ASN A 1 974 ? -2.377 -34.269 59.005 1.00 28.12 974 ASN A CA 1
ATOM 7585 C C . ASN A 1 974 ? -1.934 -32.805 58.779 1.00 28.12 974 ASN A C 1
ATOM 7587 O O . ASN A 1 974 ? -0.885 -32.379 59.241 1.00 28.12 974 ASN A O 1
ATOM 7591 N N . GLN A 1 975 ? -2.935 -32.043 58.314 1.00 30.22 975 GLN A N 1
ATOM 7592 C CA . GLN A 1 975 ? -3.309 -30.667 58.689 1.00 30.22 975 GLN A CA 1
ATOM 7593 C C . GLN A 1 975 ? -2.697 -29.457 57.952 1.00 30.22 975 GLN A C 1
ATOM 7595 O O . GLN A 1 975 ? -1.547 -29.084 58.139 1.00 30.22 975 GLN A O 1
ATOM 7600 N N . ASP A 1 976 ? -3.610 -28.791 57.232 1.00 31.36 976 ASP A N 1
ATOM 7601 C CA . ASP A 1 976 ? -3.859 -27.343 57.192 1.00 31.36 976 ASP A CA 1
ATOM 7602 C C . ASP A 1 976 ? -2.732 -26.410 56.694 1.00 31.36 976 ASP A C 1
ATOM 7604 O O . ASP A 1 976 ? -1.896 -25.932 57.458 1.00 31.36 976 ASP A O 1
ATOM 7608 N N . ILE A 1 977 ? -2.800 -26.038 55.405 1.00 24.66 977 ILE A N 1
ATOM 7609 C CA . ILE A 1 977 ? -1.943 -25.025 54.756 1.00 24.66 977 ILE A CA 1
ATOM 7610 C C . ILE A 1 977 ? -2.804 -23.969 54.028 1.00 24.66 977 ILE A C 1
ATOM 7612 O O . ILE A 1 977 ? -3.832 -24.286 53.431 1.00 24.66 977 ILE A O 1
ATOM 7616 N N . LYS A 1 978 ? -2.353 -22.707 54.052 1.00 28.69 978 LYS A N 1
ATOM 7617 C CA . LYS A 1 978 ? -2.800 -21.575 53.213 1.00 28.69 978 LYS A CA 1
ATOM 7618 C C . LYS A 1 978 ? -1.559 -20.844 52.678 1.00 28.69 978 LYS A C 1
ATOM 7620 O O . LYS A 1 978 ? -0.644 -20.680 53.478 1.00 28.69 978 LYS A O 1
ATOM 7625 N N . LEU A 1 979 ? -1.579 -20.331 51.433 1.00 21.77 979 LEU A N 1
ATOM 7626 C CA . LEU A 1 979 ? -1.154 -18.961 51.025 1.00 21.77 979 LEU A CA 1
ATOM 7627 C C . LEU A 1 979 ? -0.941 -18.780 49.495 1.00 21.77 979 LEU A C 1
ATOM 7629 O O . LEU A 1 979 ? -0.324 -19.608 48.840 1.00 21.77 979 LEU A O 1
ATOM 7633 N N . VAL A 1 980 ? -1.506 -17.668 48.999 1.00 21.47 980 VAL A N 1
ATOM 7634 C CA . VAL A 1 980 ? -1.069 -16.621 48.026 1.00 21.47 980 VAL A CA 1
ATOM 7635 C C . VAL A 1 980 ? 0.257 -16.795 47.207 1.00 21.47 980 VAL A C 1
ATOM 7637 O O . VAL A 1 980 ? 1.227 -17.298 47.766 1.00 21.47 980 VAL A O 1
ATOM 7640 N N . PRO A 1 981 ? 0.337 -16.323 45.927 1.00 31.38 981 PRO A N 1
ATOM 7641 C CA . PRO A 1 981 ? 1.497 -16.471 45.008 1.00 31.38 981 PRO A CA 1
ATOM 7642 C C . PRO A 1 981 ? 2.333 -15.186 44.726 1.00 31.38 981 PRO A C 1
ATOM 7644 O O . PRO A 1 981 ? 1.863 -14.089 45.013 1.00 31.38 981 PRO A O 1
ATOM 7647 N N . GLU A 1 982 ? 3.510 -15.312 44.069 1.00 22.38 982 GLU A N 1
ATOM 7648 C CA . GLU A 1 982 ? 4.262 -14.212 43.393 1.00 22.38 982 GLU A CA 1
ATOM 7649 C C . GLU A 1 982 ? 5.291 -14.726 42.327 1.00 22.38 982 GLU A C 1
ATOM 7651 O O . GLU A 1 982 ? 5.418 -15.943 42.160 1.00 22.38 982 GLU A O 1
ATOM 7656 N N . LEU A 1 983 ? 5.964 -13.841 41.549 1.00 24.98 983 LEU A N 1
ATOM 7657 C CA . LEU A 1 983 ? 6.590 -14.143 40.225 1.00 24.98 983 LEU A CA 1
ATOM 7658 C C . LEU A 1 983 ? 7.660 -13.096 39.759 1.00 24.98 983 LEU A C 1
ATOM 7660 O O . LEU A 1 983 ? 7.325 -11.917 39.707 1.00 24.98 983 LEU A O 1
ATOM 7664 N N . VAL A 1 984 ? 8.902 -13.477 39.355 1.00 23.16 984 VAL A N 1
ATOM 7665 C CA . VAL A 1 984 ? 9.974 -12.560 38.811 1.00 23.16 984 VAL A CA 1
ATOM 7666 C C . VAL A 1 984 ? 10.958 -13.255 37.806 1.00 23.16 984 VAL A C 1
ATOM 7668 O O . VAL A 1 984 ? 11.081 -14.475 37.845 1.00 23.16 984 VAL A O 1
ATOM 7671 N N . GLY A 1 985 ? 11.676 -12.504 36.930 1.00 24.84 985 GLY A N 1
ATOM 7672 C CA . GLY A 1 985 ? 12.714 -12.970 35.949 1.00 24.84 985 GLY A CA 1
ATOM 7673 C C . GLY A 1 985 ? 14.067 -12.178 35.933 1.00 24.84 985 GLY A C 1
ATOM 7674 O O . GLY A 1 985 ? 14.512 -11.787 37.005 1.00 24.84 985 GLY A O 1
ATOM 7675 N N . THR A 1 986 ? 14.676 -11.890 34.745 1.00 25.20 986 THR A N 1
ATOM 7676 C CA . THR A 1 986 ? 15.910 -11.059 34.391 1.00 25.20 986 THR A CA 1
ATOM 7677 C C . THR A 1 986 ? 17.282 -11.760 34.122 1.00 25.20 986 THR A C 1
ATOM 7679 O O . THR A 1 986 ? 17.448 -12.895 34.550 1.00 25.20 986 THR A O 1
ATOM 7682 N N . ALA A 1 987 ? 18.351 -11.155 33.521 1.00 24.89 987 ALA A N 1
ATOM 7683 C CA . ALA A 1 987 ? 18.558 -10.286 32.310 1.00 24.89 987 ALA A CA 1
ATOM 7684 C C . ALA A 1 987 ? 20.065 -9.852 32.083 1.00 24.89 987 ALA A C 1
ATOM 7686 O O . ALA A 1 987 ? 20.838 -9.862 33.036 1.00 24.89 987 ALA A O 1
ATOM 7687 N N . VAL A 1 988 ? 20.417 -9.296 30.888 1.00 26.94 988 VAL A N 1
ATOM 7688 C CA . VAL A 1 988 ? 21.450 -8.212 30.635 1.00 26.94 988 VAL A CA 1
ATOM 7689 C C . VAL A 1 988 ? 22.975 -8.617 30.694 1.00 26.94 988 VAL A C 1
ATOM 7691 O O . VAL A 1 988 ? 23.257 -9.733 31.118 1.00 26.94 988 VAL A O 1
ATOM 7694 N N . GLU A 1 989 ? 24.034 -7.927 30.168 1.00 27.14 989 GLU A N 1
ATOM 7695 C CA . GLU A 1 989 ? 24.387 -6.499 29.853 1.00 27.14 989 GLU A CA 1
ATOM 7696 C C . GLU A 1 989 ? 25.430 -6.262 28.690 1.00 27.14 989 GLU A C 1
ATOM 7698 O O . GLU A 1 989 ? 26.292 -7.106 28.472 1.00 27.14 989 GLU A O 1
ATOM 7703 N N . SER A 1 990 ? 25.407 -5.060 28.052 1.00 27.83 990 SER A N 1
ATOM 7704 C CA . SER A 1 990 ? 26.483 -4.299 27.309 1.00 27.83 990 SER A CA 1
ATOM 7705 C C . SER A 1 990 ? 27.369 -5.039 26.257 1.00 27.83 990 SER A C 1
ATOM 7707 O O . SER A 1 990 ? 26.937 -6.086 25.780 1.00 27.83 990 SER A O 1
ATOM 7709 N N . PRO A 1 991 ? 28.541 -4.542 25.747 1.00 41.84 991 PRO A N 1
ATOM 7710 C CA . PRO A 1 991 ? 29.137 -3.187 25.555 1.00 41.84 991 PRO A CA 1
ATOM 7711 C C . PRO A 1 991 ? 29.367 -2.883 24.024 1.00 41.84 991 PRO A C 1
ATOM 7713 O O . PRO A 1 991 ? 28.683 -3.490 23.208 1.00 41.84 991 PRO A O 1
ATOM 7716 N N . THR A 1 992 ? 30.180 -1.963 23.454 1.00 29.95 992 THR A N 1
ATOM 7717 C CA . THR A 1 992 ? 31.297 -1.098 23.929 1.00 29.95 992 THR A CA 1
ATOM 7718 C C . THR A 1 992 ? 31.238 0.360 23.368 1.00 29.95 992 THR A C 1
ATOM 7720 O O . THR A 1 992 ? 30.151 0.929 23.379 1.00 29.95 992 THR A O 1
ATOM 7723 N N . SER A 1 993 ? 32.353 1.051 23.027 1.00 27.03 993 SER A N 1
ATOM 7724 C CA . SER A 1 993 ? 32.432 2.544 23.054 1.00 27.03 993 SER A CA 1
ATOM 7725 C C . SER A 1 993 ? 33.502 3.249 22.156 1.00 27.03 993 SER A C 1
ATOM 7727 O O . SER A 1 993 ? 34.189 2.552 21.417 1.00 27.03 993 SER A O 1
ATOM 7729 N N . ILE A 1 994 ? 33.685 4.594 22.315 1.00 25.55 994 ILE A N 1
ATOM 7730 C CA . ILE A 1 994 ? 34.733 5.526 21.746 1.00 25.55 994 ILE A CA 1
ATOM 7731 C C . ILE A 1 994 ? 34.511 5.962 20.259 1.00 25.55 994 ILE A C 1
ATOM 7733 O O . ILE A 1 994 ? 34.005 5.154 19.497 1.00 25.55 994 ILE A O 1
ATOM 7737 N N . ALA A 1 995 ? 34.864 7.156 19.705 1.00 23.77 995 ALA A N 1
ATOM 7738 C CA . ALA A 1 995 ? 35.215 8.557 20.122 1.00 23.77 995 ALA A CA 1
ATOM 7739 C C . ALA A 1 995 ? 35.563 9.408 18.833 1.00 23.77 995 ALA A C 1
ATOM 7741 O O . ALA A 1 995 ? 35.786 8.779 17.806 1.00 23.77 995 ALA A O 1
ATOM 7742 N N . LEU A 1 996 ? 35.746 10.750 18.712 1.00 23.73 996 LEU A N 1
ATOM 7743 C CA . LEU A 1 996 ? 35.425 12.015 19.439 1.00 23.73 996 LEU A CA 1
ATOM 7744 C C . LEU A 1 996 ? 35.761 13.278 18.552 1.00 23.73 996 LEU A C 1
ATOM 7746 O O . LEU A 1 996 ? 36.590 13.170 17.656 1.00 23.73 996 LEU A O 1
ATOM 7750 N N . ASN A 1 997 ? 35.263 14.479 18.932 1.00 25.31 997 ASN A N 1
ATOM 7751 C CA . ASN A 1 997 ? 35.746 15.874 18.641 1.00 25.31 997 ASN A CA 1
ATOM 7752 C C . ASN A 1 997 ? 35.511 16.586 17.266 1.00 25.31 997 ASN A C 1
ATOM 7754 O O . ASN A 1 997 ? 35.510 15.930 16.237 1.00 25.31 997 ASN A O 1
ATOM 7758 N N . ALA A 1 998 ? 35.452 17.942 17.142 1.00 25.56 998 ALA A N 1
ATOM 7759 C CA . ALA A 1 998 ? 34.981 19.042 18.040 1.00 25.56 998 ALA A CA 1
ATOM 7760 C C . ALA A 1 998 ? 35.015 20.490 17.412 1.00 25.56 998 ALA A C 1
ATOM 7762 O O . ALA A 1 998 ? 36.018 20.886 16.828 1.00 25.56 998 ALA A O 1
ATOM 7763 N N . SER A 1 999 ? 34.027 21.339 17.779 1.00 25.84 999 SER A N 1
ATOM 7764 C CA . SER A 1 999 ? 34.091 22.816 18.055 1.00 25.84 999 SER A CA 1
ATOM 7765 C C . SER A 1 999 ? 34.001 23.940 16.973 1.00 25.84 999 SER A C 1
ATOM 7767 O O . SER A 1 999 ? 34.684 23.903 15.959 1.00 25.84 999 SER A O 1
ATOM 7769 N N . GLY A 1 1000 ? 33.248 25.023 17.300 1.00 23.69 1000 GLY A N 1
ATOM 7770 C CA . GLY A 1 1000 ? 33.380 26.399 16.739 1.00 23.69 1000 GLY A CA 1
ATOM 7771 C C . GLY A 1 1000 ? 32.147 27.033 16.031 1.00 23.69 1000 GLY A C 1
ATOM 7772 O O . GLY A 1 1000 ? 31.639 26.445 15.091 1.00 23.69 1000 GLY A O 1
ATOM 7773 N N . ALA A 1 1001 ? 31.710 28.286 16.282 1.00 25.06 1001 ALA A N 1
ATOM 7774 C CA . ALA A 1 1001 ? 31.069 28.812 17.509 1.00 25.06 1001 ALA A CA 1
ATOM 7775 C C . ALA A 1 1001 ? 30.431 30.240 17.353 1.00 25.06 1001 ALA A C 1
ATOM 7777 O O . ALA A 1 1001 ? 31.171 31.213 17.271 1.00 25.06 1001 ALA A O 1
ATOM 7778 N N . THR A 1 1002 ? 29.098 30.384 17.553 1.00 25.52 1002 THR A N 1
ATOM 7779 C CA . THR A 1 1002 ? 28.380 31.541 18.213 1.00 25.52 1002 THR A CA 1
ATOM 7780 C C . THR A 1 1002 ? 28.438 32.991 17.632 1.00 25.52 1002 THR A C 1
ATOM 7782 O O . THR A 1 1002 ? 29.284 33.263 16.791 1.00 25.52 1002 THR A O 1
ATOM 7785 N N . PRO A 1 1003 ? 27.670 34.003 18.145 1.00 40.03 1003 PRO A N 1
ATOM 7786 C CA . PRO A 1 1003 ? 26.299 34.047 18.729 1.00 40.03 1003 PRO A CA 1
ATOM 7787 C C . PRO A 1 1003 ? 25.425 35.271 18.295 1.00 40.03 1003 PRO A C 1
ATOM 7789 O O . PRO A 1 1003 ? 25.929 36.256 17.765 1.00 40.03 1003 PRO A O 1
ATOM 7792 N N . THR A 1 1004 ? 24.147 35.329 18.718 1.00 24.31 1004 THR A N 1
ATOM 7793 C CA . THR A 1 1004 ? 23.583 36.490 19.479 1.00 24.31 1004 THR A CA 1
ATOM 7794 C C . THR A 1 1004 ? 22.239 36.158 20.167 1.00 24.31 1004 THR A C 1
ATOM 7796 O O . THR A 1 1004 ? 21.637 35.125 19.891 1.00 24.31 1004 THR A O 1
ATOM 7799 N N . ARG A 1 1005 ? 21.797 36.995 21.125 1.00 27.19 1005 ARG A N 1
ATOM 7800 C CA . ARG A 1 1005 ? 20.549 36.864 21.917 1.00 27.19 1005 ARG A CA 1
ATOM 7801 C C . ARG A 1 1005 ? 20.011 38.236 22.358 1.00 27.19 1005 ARG A C 1
ATOM 7803 O O . ARG A 1 1005 ? 20.804 39.120 22.664 1.0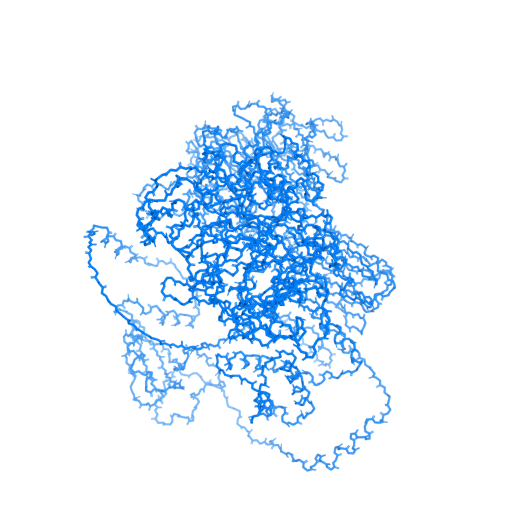0 27.19 1005 ARG A O 1
ATOM 7810 N N . SER A 1 1006 ? 18.712 38.297 22.660 1.00 26.42 1006 SER A N 1
ATOM 7811 C CA . SER A 1 1006 ? 18.231 38.799 23.967 1.00 26.42 1006 SER A CA 1
ATOM 7812 C C . SER A 1 1006 ? 17.290 37.728 24.570 1.00 26.42 1006 SER A C 1
ATOM 7814 O O . SER A 1 1006 ? 16.693 36.988 23.799 1.00 26.42 1006 SER A O 1
ATOM 7816 N N . ASN A 1 1007 ? 17.201 37.390 25.866 1.00 32.94 1007 ASN A N 1
ATOM 7817 C CA . ASN A 1 1007 ? 17.612 37.957 27.171 1.00 32.94 1007 ASN A CA 1
ATOM 7818 C C . ASN A 1 1007 ? 16.578 38.813 27.943 1.00 32.94 1007 ASN A C 1
ATOM 7820 O O . ASN A 1 1007 ? 16.974 39.644 28.754 1.00 32.94 1007 ASN A O 1
ATOM 7824 N N . SER A 1 1008 ? 15.278 38.537 27.792 1.00 31.97 1008 SER A N 1
ATOM 7825 C CA . SER A 1 1008 ? 14.224 38.975 28.737 1.00 31.97 1008 SER A CA 1
ATOM 7826 C C . SER A 1 1008 ? 13.521 37.818 29.473 1.00 31.97 1008 SER A C 1
ATOM 7828 O O . SER A 1 1008 ? 13.222 37.947 30.653 1.00 31.97 1008 SER A O 1
ATOM 7830 N N . GLU A 1 1009 ? 13.301 36.667 28.828 1.00 33.09 1009 GLU A N 1
ATOM 7831 C CA . GLU A 1 1009 ? 12.363 35.639 29.338 1.00 33.09 1009 GLU A CA 1
ATOM 7832 C C . GLU A 1 1009 ? 13.009 34.480 30.122 1.00 33.09 1009 GLU A C 1
ATOM 7834 O O . GLU A 1 1009 ? 12.328 33.737 30.822 1.00 33.09 1009 GLU A O 1
ATOM 7839 N N . LYS A 1 1010 ? 14.339 34.316 30.074 1.00 33.25 1010 LYS A N 1
ATOM 7840 C CA . LYS A 1 1010 ? 15.050 33.204 30.750 1.00 33.25 1010 LYS A CA 1
ATOM 7841 C C . LYS A 1 1010 ? 15.533 33.542 32.170 1.00 33.25 1010 LYS A C 1
ATOM 7843 O O . LYS A 1 1010 ? 16.599 33.085 32.573 1.00 33.25 1010 LYS A O 1
ATOM 7848 N N . ALA A 1 1011 ? 14.769 34.354 32.907 1.00 28.73 1011 ALA A N 1
ATOM 7849 C CA . ALA A 1 1011 ? 15.162 34.890 34.219 1.00 28.73 1011 ALA A CA 1
ATOM 7850 C C . ALA A 1 1011 ? 14.136 34.701 35.360 1.00 28.73 1011 ALA A C 1
ATOM 7852 O O . ALA A 1 1011 ? 14.475 34.979 36.508 1.00 28.73 1011 ALA A O 1
ATOM 7853 N N . THR A 1 1012 ? 12.908 34.228 35.097 1.00 29.73 1012 THR A N 1
ATOM 7854 C CA . THR A 1 1012 ? 11.822 34.221 36.112 1.00 29.73 1012 THR A CA 1
ATOM 7855 C C . THR A 1 1012 ? 11.009 32.917 36.138 1.00 29.73 1012 THR A C 1
ATOM 7857 O O . THR A 1 1012 ? 9.808 32.925 36.372 1.00 29.73 1012 THR A O 1
ATOM 7860 N N . ALA A 1 1013 ? 11.670 31.775 35.923 1.00 27.23 1013 ALA A N 1
ATOM 7861 C CA . ALA A 1 1013 ? 11.053 30.439 35.998 1.00 27.23 1013 ALA A CA 1
ATOM 7862 C C . ALA A 1 1013 ? 11.883 29.409 36.802 1.00 27.23 1013 ALA A C 1
ATOM 7864 O O . ALA A 1 1013 ? 11.634 28.212 36.721 1.00 27.23 1013 ALA A O 1
AT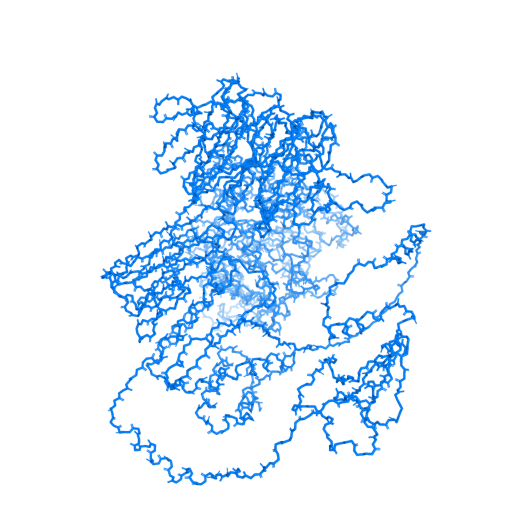OM 7865 N N . LEU A 1 1014 ? 12.882 29.859 37.575 1.00 27.83 1014 LEU A N 1
ATOM 7866 C CA . LEU A 1 1014 ? 13.845 28.991 38.279 1.00 27.83 1014 LEU A CA 1
ATOM 7867 C C . LEU A 1 1014 ? 13.902 29.250 39.802 1.00 27.83 1014 LEU A C 1
ATOM 7869 O O . LEU A 1 1014 ? 14.944 29.073 40.422 1.00 27.83 1014 LEU A O 1
ATOM 7873 N N . ALA A 1 1015 ? 12.805 29.739 40.395 1.00 26.86 1015 ALA A N 1
ATOM 7874 C CA . ALA A 1 1015 ? 12.795 30.247 41.776 1.00 26.86 1015 ALA A CA 1
ATOM 7875 C C . ALA A 1 1015 ? 11.510 29.954 42.587 1.00 26.86 1015 ALA A C 1
ATOM 7877 O O . ALA A 1 1015 ? 11.334 30.527 43.657 1.00 26.86 1015 ALA A O 1
ATOM 7878 N N . ALA A 1 1016 ? 10.607 29.092 42.098 1.00 27.06 1016 ALA A N 1
ATOM 7879 C CA . ALA A 1 1016 ? 9.285 28.865 42.711 1.00 27.06 1016 ALA A CA 1
ATOM 7880 C C . ALA A 1 1016 ? 8.884 27.379 42.871 1.00 27.06 1016 ALA A C 1
ATOM 7882 O O . ALA A 1 1016 ? 7.726 27.078 43.132 1.00 27.06 1016 ALA A O 1
ATOM 7883 N N . ALA A 1 1017 ? 9.832 26.446 42.732 1.00 26.72 1017 ALA A N 1
ATOM 7884 C CA . ALA A 1 1017 ? 9.600 24.998 42.851 1.00 26.72 1017 ALA A CA 1
ATOM 7885 C C . ALA A 1 1017 ? 10.180 24.392 44.151 1.00 26.72 1017 ALA A C 1
ATOM 7887 O O . ALA A 1 1017 ? 10.471 23.202 44.204 1.00 26.72 1017 ALA A O 1
ATOM 7888 N N . ALA A 1 1018 ? 10.416 25.218 45.179 1.00 26.55 1018 ALA A N 1
ATOM 7889 C CA . ALA A 1 1018 ? 11.197 24.839 46.361 1.00 26.55 1018 ALA A CA 1
ATOM 7890 C C . ALA A 1 1018 ? 10.691 25.484 47.669 1.00 26.55 1018 ALA A C 1
ATOM 7892 O O . ALA A 1 1018 ? 11.430 26.188 48.355 1.00 26.55 1018 ALA A O 1
ATOM 7893 N N . SER A 1 1019 ? 9.432 25.232 48.039 1.00 25.47 1019 SER A N 1
ATOM 7894 C CA . SER A 1 1019 ? 8.943 25.467 49.407 1.00 25.47 1019 SER A CA 1
ATOM 7895 C C . SER A 1 1019 ? 7.689 24.646 49.722 1.00 25.47 1019 SER A C 1
ATOM 7897 O O . SER A 1 1019 ? 6.841 24.489 48.852 1.00 25.47 1019 SER A O 1
ATOM 7899 N N . LEU A 1 1020 ? 7.555 24.240 50.993 1.00 25.12 1020 LEU A N 1
ATOM 7900 C CA . LEU A 1 1020 ? 6.415 23.535 51.613 1.00 25.12 1020 LEU A CA 1
ATOM 7901 C C . LEU A 1 1020 ? 6.197 22.067 51.195 1.00 25.12 1020 LEU A C 1
ATOM 7903 O O . LEU A 1 1020 ? 5.381 21.730 50.345 1.00 25.12 1020 LEU A O 1
ATOM 7907 N N . SER A 1 1021 ? 6.902 21.191 51.912 1.00 27.38 1021 SER A N 1
ATOM 7908 C CA . SER A 1 1021 ? 6.597 19.768 52.085 1.00 27.38 1021 SER A CA 1
ATOM 7909 C C . SER A 1 1021 ? 5.723 19.518 53.334 1.00 27.38 1021 SER A C 1
ATOM 7911 O O . SER A 1 1021 ? 5.482 20.432 54.127 1.00 27.38 1021 SER A O 1
ATOM 7913 N N . SER A 1 1022 ? 5.349 18.247 53.561 1.00 25.42 1022 SER A N 1
ATOM 7914 C CA . SER A 1 1022 ? 4.578 17.713 54.710 1.00 25.42 1022 SER A CA 1
ATOM 7915 C C . SER A 1 1022 ? 3.068 18.034 54.681 1.00 25.42 1022 SER A C 1
ATOM 7917 O O . SER A 1 1022 ? 2.689 19.152 54.355 1.00 25.42 1022 SER A O 1
ATOM 7919 N N . LYS A 1 1023 ? 2.138 17.121 55.002 1.00 25.94 1023 LYS A N 1
ATOM 7920 C CA . LYS A 1 1023 ? 2.173 15.715 55.498 1.00 25.94 1023 LYS A CA 1
ATOM 7921 C C . LYS A 1 1023 ? 1.209 14.874 54.617 1.00 25.94 1023 LYS A C 1
ATOM 7923 O O . LYS A 1 1023 ? 0.467 15.464 53.848 1.00 25.94 1023 LYS A O 1
ATOM 7928 N N . GLU A 1 1024 ? 1.160 13.540 54.625 1.00 27.75 1024 GLU A N 1
ATOM 7929 C CA . GLU A 1 1024 ? 1.461 12.562 55.686 1.00 27.75 1024 GLU A CA 1
ATOM 7930 C C . GLU A 1 1024 ? 2.002 11.225 55.110 1.00 27.75 1024 GLU A C 1
ATOM 7932 O O . GLU A 1 1024 ? 2.274 11.140 53.916 1.00 27.75 1024 GLU A O 1
ATOM 7937 N N . LYS A 1 1025 ? 2.259 10.205 55.947 1.00 31.48 1025 LYS A N 1
ATOM 7938 C CA . LYS A 1 1025 ? 3.039 9.003 55.569 1.00 31.48 1025 LYS A CA 1
ATOM 7939 C C . LYS A 1 1025 ? 2.185 7.761 55.272 1.00 31.48 1025 LYS A C 1
ATOM 7941 O O . LYS A 1 1025 ? 1.318 7.419 56.070 1.00 31.48 1025 LYS A O 1
ATOM 7946 N N . ALA A 1 1026 ? 2.593 6.991 54.263 1.00 25.72 1026 ALA A N 1
ATOM 7947 C CA . ALA A 1 1026 ? 2.447 5.530 54.224 1.00 25.72 1026 ALA A CA 1
ATOM 7948 C C . ALA A 1 1026 ? 3.837 4.879 54.402 1.00 25.72 1026 ALA A C 1
ATOM 7950 O O . ALA A 1 1026 ? 4.853 5.544 54.186 1.00 25.72 1026 ALA A O 1
ATOM 7951 N N . LEU A 1 1027 ? 3.910 3.622 54.860 1.00 27.41 1027 LEU A N 1
ATOM 7952 C CA . LEU A 1 1027 ? 5.197 2.974 55.143 1.00 27.41 1027 LEU A CA 1
ATOM 7953 C C . LEU A 1 1027 ? 5.867 2.458 53.864 1.00 27.41 1027 LEU A C 1
ATOM 7955 O O . LEU A 1 1027 ? 5.258 1.728 53.090 1.00 27.41 1027 LEU A O 1
ATOM 7959 N N . VAL A 1 1028 ? 7.146 2.797 53.719 1.00 28.92 1028 VAL A N 1
ATOM 7960 C CA . VAL A 1 1028 ? 8.084 2.245 52.735 1.00 28.92 1028 VAL A CA 1
ATOM 7961 C C . VAL A 1 1028 ? 9.096 1.383 53.493 1.00 28.92 1028 VAL A C 1
ATOM 7963 O O . VAL A 1 1028 ? 9.495 1.736 54.607 1.00 28.92 1028 VAL A O 1
ATOM 7966 N N . THR A 1 1029 ? 9.483 0.246 52.922 1.00 31.28 1029 THR A N 1
ATOM 7967 C CA . THR A 1 1029 ? 10.448 -0.697 53.504 1.00 31.28 1029 THR A CA 1
ATOM 7968 C C . THR A 1 1029 ? 11.863 -0.105 53.572 1.00 31.28 1029 THR A C 1
ATOM 7970 O O . THR A 1 1029 ? 12.257 0.714 52.742 1.00 31.28 1029 THR A O 1
ATOM 7973 N N . GLU A 1 1030 ? 12.658 -0.496 54.579 1.00 35.44 1030 GLU A N 1
ATOM 7974 C CA . GLU A 1 1030 ? 13.961 0.148 54.852 1.00 35.44 1030 GLU A CA 1
ATOM 7975 C C . GLU A 1 1030 ? 14.981 0.017 53.701 1.00 35.44 1030 GLU A C 1
ATOM 7977 O O . GLU A 1 1030 ? 15.862 0.868 53.568 1.00 35.44 1030 GLU A O 1
ATOM 7982 N N . GLY A 1 1031 ? 14.848 -1.005 52.845 1.00 34.31 1031 GLY A N 1
ATOM 7983 C CA . GLY A 1 1031 ? 15.685 -1.175 51.652 1.00 34.31 1031 GLY A CA 1
ATOM 7984 C C . GLY A 1 1031 ? 15.463 -0.080 50.603 1.00 34.31 1031 GLY A C 1
ATOM 7985 O O . GLY A 1 1031 ? 16.423 0.551 50.154 1.00 34.31 1031 GLY A O 1
ATOM 7986 N N . ASP A 1 1032 ? 14.203 0.201 50.266 1.00 35.03 1032 ASP A N 1
ATOM 7987 C CA . ASP A 1 1032 ? 13.832 1.176 49.231 1.00 35.03 1032 ASP A CA 1
ATOM 7988 C C . ASP A 1 1032 ? 14.203 2.605 49.650 1.00 35.03 1032 ASP A C 1
ATOM 7990 O O . ASP A 1 1032 ? 14.695 3.398 48.845 1.00 35.03 1032 ASP A O 1
ATOM 7994 N N . ALA A 1 1033 ? 14.039 2.914 50.942 1.00 35.16 1033 ALA A N 1
ATOM 7995 C CA . ALA A 1 1033 ? 14.413 4.203 51.518 1.00 35.16 1033 ALA A CA 1
ATOM 7996 C C . ALA A 1 1033 ? 15.917 4.495 51.356 1.00 35.16 1033 ALA A C 1
ATOM 7998 O O . ALA A 1 1033 ? 16.299 5.622 51.033 1.00 35.16 1033 ALA A O 1
ATOM 7999 N N . LEU A 1 1034 ? 16.781 3.485 51.524 1.00 37.88 1034 LEU A N 1
ATOM 8000 C CA . LEU A 1 1034 ? 18.219 3.633 51.295 1.00 37.88 1034 LEU A CA 1
ATOM 8001 C C . LEU A 1 1034 ? 18.545 3.790 49.801 1.00 37.88 1034 LEU A C 1
ATOM 8003 O O . LEU A 1 1034 ? 19.439 4.557 49.443 1.00 37.88 1034 LEU A O 1
ATOM 8007 N N . GLN A 1 1035 ? 17.810 3.101 48.924 1.00 39.09 1035 GLN A N 1
ATOM 8008 C CA . GLN A 1 1035 ? 18.011 3.182 47.479 1.00 39.09 1035 GLN A CA 1
ATOM 8009 C C . GLN A 1 1035 ? 17.594 4.553 46.914 1.00 39.09 1035 GLN A C 1
ATOM 8011 O O . GLN A 1 1035 ? 18.355 5.137 46.141 1.00 39.09 1035 GLN A O 1
ATOM 8016 N N . GLN A 1 1036 ? 16.473 5.132 47.371 1.00 37.31 1036 GLN A N 1
ATOM 8017 C CA . GLN A 1 1036 ? 16.124 6.534 47.093 1.00 37.31 1036 GLN A CA 1
ATOM 8018 C C . GLN A 1 1036 ? 17.191 7.501 47.627 1.00 37.31 1036 GLN A C 1
ATOM 8020 O O . GLN A 1 1036 ? 17.681 8.345 46.875 1.00 37.31 1036 GLN A O 1
ATOM 8025 N N . TYR A 1 1037 ? 17.626 7.341 48.883 1.00 36.81 1037 TYR A N 1
ATOM 8026 C CA . TYR A 1 1037 ? 18.630 8.218 49.508 1.00 36.81 1037 TYR A CA 1
ATOM 8027 C C . TYR A 1 1037 ? 19.980 8.227 48.759 1.00 36.81 1037 TYR A C 1
ATOM 8029 O O . TYR A 1 1037 ? 20.681 9.240 48.740 1.00 36.81 1037 TYR A O 1
ATOM 8037 N N . LEU A 1 1038 ? 20.345 7.119 48.103 1.00 40.88 1038 LEU A N 1
ATOM 8038 C CA . LEU A 1 1038 ? 21.540 7.022 47.255 1.00 40.88 1038 LEU A CA 1
ATOM 8039 C C . LEU A 1 1038 ? 21.338 7.593 45.836 1.00 40.88 1038 LEU A C 1
ATOM 8041 O O . LEU A 1 1038 ? 22.306 8.062 45.233 1.00 40.88 1038 LEU A O 1
ATOM 8045 N N . LEU A 1 1039 ? 20.111 7.581 45.301 1.00 38.66 1039 LEU A N 1
ATOM 8046 C CA . LEU A 1 1039 ? 19.785 8.075 43.955 1.00 38.66 1039 LEU A CA 1
ATOM 8047 C C . LEU A 1 1039 ? 19.536 9.592 43.903 1.00 38.66 1039 LEU A C 1
ATOM 8049 O O . LEU A 1 1039 ? 19.956 10.248 42.947 1.00 38.66 1039 LEU A O 1
ATOM 8053 N N . GLU A 1 1040 ? 18.908 10.172 44.928 1.00 39.19 1040 GLU A N 1
ATOM 8054 C CA . GLU A 1 1040 ? 18.500 11.589 44.952 1.00 39.19 1040 GLU A CA 1
ATOM 8055 C C . GLU A 1 1040 ? 19.645 12.581 45.253 1.00 39.19 1040 GLU A C 1
ATOM 8057 O O . GLU A 1 1040 ? 19.437 13.793 45.306 1.00 39.19 1040 GLU A O 1
ATOM 8062 N N . GLY A 1 1041 ? 20.891 12.103 45.363 1.00 39.84 1041 GLY A N 1
ATOM 8063 C CA . GLY A 1 1041 ? 22.106 12.889 45.632 1.00 39.84 1041 GLY A CA 1
ATOM 8064 C C . GLY A 1 1041 ? 22.550 13.877 44.533 1.00 39.84 1041 GLY A C 1
ATOM 8065 O O . GLY A 1 1041 ? 23.751 14.090 44.350 1.00 39.84 1041 GLY A O 1
ATOM 8066 N N . LYS A 1 1042 ? 21.616 14.483 43.786 1.00 40.59 1042 LYS A N 1
ATOM 8067 C CA . LYS A 1 1042 ? 21.843 15.460 42.704 1.00 40.59 1042 LYS A CA 1
ATOM 8068 C C . LYS A 1 1042 ? 21.323 16.871 43.030 1.00 40.59 1042 LYS A C 1
ATOM 8070 O O . LYS A 1 1042 ? 20.693 17.512 42.194 1.00 40.59 1042 LYS A O 1
ATOM 8075 N N . GLY A 1 1043 ? 21.704 17.404 44.193 1.00 39.81 1043 GLY A N 1
ATOM 8076 C CA . GLY A 1 1043 ? 21.835 18.859 44.361 1.00 39.81 1043 GLY A CA 1
ATOM 8077 C C . GLY A 1 1043 ? 21.099 19.502 45.534 1.00 39.81 1043 GLY A C 1
ATOM 8078 O O . GLY A 1 1043 ? 20.184 20.285 45.319 1.00 39.81 1043 GLY A O 1
ATOM 8079 N N . ASN A 1 1044 ? 21.592 19.282 46.753 1.00 33.53 1044 ASN A N 1
ATOM 8080 C CA . ASN A 1 1044 ? 21.625 20.294 47.816 1.00 33.53 1044 ASN A CA 1
ATOM 8081 C C . ASN A 1 1044 ? 22.765 19.955 48.792 1.00 33.53 1044 ASN A C 1
ATOM 8083 O O . ASN A 1 1044 ? 23.132 18.790 48.923 1.00 33.53 1044 ASN A O 1
ATOM 8087 N N . ASN A 1 1045 ? 23.367 20.959 49.438 1.00 38.59 1045 ASN A N 1
ATOM 8088 C CA . ASN A 1 1045 ? 24.613 20.778 50.207 1.00 38.59 1045 ASN A CA 1
ATOM 8089 C C . ASN A 1 1045 ? 24.423 20.276 51.654 1.00 38.59 1045 ASN A C 1
ATOM 8091 O O . ASN A 1 1045 ? 25.421 20.041 52.329 1.00 38.59 1045 ASN A O 1
ATOM 8095 N N . ASP A 1 1046 ? 23.181 20.080 52.105 1.00 43.12 1046 ASP A N 1
ATOM 8096 C CA . ASP A 1 1046 ? 22.840 19.660 53.475 1.00 43.12 1046 ASP A CA 1
ATOM 8097 C C . ASP A 1 1046 ? 22.351 18.193 53.561 1.00 43.12 1046 ASP A C 1
ATOM 8099 O O . ASP A 1 1046 ? 21.687 17.796 54.517 1.00 43.12 1046 ASP A O 1
ATOM 8103 N N . THR A 1 1047 ? 22.672 17.356 52.565 1.00 40.88 1047 THR A N 1
ATOM 8104 C CA . THR A 1 1047 ? 22.439 15.901 52.634 1.00 40.88 1047 THR A CA 1
ATOM 8105 C C . THR A 1 1047 ? 23.424 15.242 53.604 1.00 40.88 1047 THR A C 1
ATOM 8107 O O . THR A 1 1047 ? 24.635 15.431 53.471 1.00 40.88 1047 THR A O 1
ATOM 8110 N N . GLY A 1 1048 ? 22.914 14.461 54.562 1.00 47.28 1048 GLY A N 1
ATOM 8111 C CA . GLY A 1 1048 ? 23.671 13.960 55.715 1.00 47.28 1048 GLY A CA 1
ATOM 8112 C C . GLY A 1 1048 ? 24.911 13.125 55.377 1.00 47.28 1048 GLY A C 1
ATOM 8113 O O . GLY A 1 1048 ? 24.940 12.372 54.400 1.00 47.28 1048 GLY A O 1
ATOM 8114 N N . THR A 1 1049 ? 25.939 13.243 56.221 1.00 47.69 1049 THR A N 1
ATOM 8115 C CA . THR A 1 1049 ? 27.207 12.517 56.092 1.00 47.69 1049 THR A CA 1
ATOM 8116 C C . THR A 1 1049 ? 27.051 11.017 56.302 1.00 47.69 1049 THR A C 1
ATOM 8118 O O . THR A 1 1049 ? 26.444 10.570 57.274 1.00 47.69 1049 THR A O 1
ATOM 8121 N N . PHE A 1 1050 ? 27.693 10.235 55.439 1.00 54.12 1050 PHE A N 1
ATOM 8122 C CA . PHE A 1 1050 ? 27.784 8.785 55.573 1.00 54.12 1050 PHE A CA 1
ATOM 8123 C C . PHE A 1 1050 ? 29.222 8.355 55.876 1.00 54.12 1050 PHE A C 1
ATOM 8125 O O . PHE A 1 1050 ? 30.193 8.955 55.409 1.00 54.12 1050 PHE A O 1
ATOM 8132 N N . GLU A 1 1051 ? 29.351 7.324 56.703 1.00 57.56 1051 GLU A N 1
ATOM 8133 C CA . GLU A 1 1051 ? 30.616 6.725 57.122 1.00 57.56 1051 GLU A CA 1
ATOM 8134 C C . GLU A 1 1051 ? 30.843 5.423 56.359 1.00 57.56 1051 GLU A C 1
ATOM 8136 O O . GLU A 1 1051 ? 29.925 4.609 56.241 1.00 57.56 1051 GLU A O 1
ATOM 8141 N N . ILE A 1 1052 ? 32.063 5.213 55.858 1.00 57.50 1052 ILE A N 1
ATOM 8142 C CA . ILE A 1 1052 ? 32.424 4.010 55.101 1.00 57.50 1052 ILE A CA 1
ATOM 8143 C C . ILE A 1 1052 ? 33.680 3.356 55.673 1.00 57.50 1052 ILE A C 1
ATOM 8145 O O . ILE A 1 1052 ? 34.673 4.022 55.968 1.00 57.50 1052 ILE A O 1
ATOM 8149 N N . LEU A 1 1053 ? 33.618 2.032 55.809 1.00 58.62 1053 LEU A N 1
ATOM 8150 C CA . LEU A 1 1053 ? 34.699 1.163 56.259 1.00 58.62 1053 LEU A CA 1
ATOM 8151 C C . LEU A 1 1053 ? 35.015 0.165 55.134 1.00 58.62 1053 LEU A C 1
ATOM 8153 O O . LEU A 1 1053 ? 34.145 -0.609 54.732 1.00 58.62 1053 LEU A O 1
ATOM 8157 N N . ASP A 1 1054 ? 36.232 0.197 54.587 1.00 59.09 1054 ASP A N 1
ATOM 8158 C CA . ASP A 1 1054 ? 36.628 -0.717 53.507 1.00 59.09 1054 ASP A CA 1
ATOM 8159 C C . ASP A 1 1054 ? 37.068 -2.098 54.044 1.00 59.09 1054 ASP A C 1
ATOM 8161 O O . ASP A 1 1054 ? 37.363 -2.260 55.231 1.00 59.09 1054 ASP A O 1
ATOM 8165 N N . SER A 1 1055 ? 37.092 -3.124 53.184 1.00 53.38 1055 SER A N 1
ATOM 8166 C CA . SER A 1 1055 ? 37.528 -4.474 53.578 1.00 53.38 1055 SER A CA 1
ATOM 8167 C C . SER A 1 1055 ? 39.045 -4.627 53.746 1.00 53.38 1055 SER A C 1
ATOM 8169 O O . SER A 1 1055 ? 39.501 -5.695 54.151 1.00 53.38 1055 SER A O 1
ATOM 8171 N N . ASN A 1 1056 ? 39.833 -3.609 53.386 1.00 51.91 1056 ASN A N 1
ATOM 8172 C CA . ASN A 1 1056 ? 41.269 -3.732 53.116 1.00 51.91 1056 ASN A CA 1
ATOM 8173 C C . ASN A 1 1056 ? 42.134 -3.030 54.182 1.00 51.91 1056 ASN A C 1
ATOM 8175 O O . ASN A 1 1056 ? 43.288 -3.407 54.385 1.00 51.91 1056 ASN A O 1
ATOM 8179 N N . GLY A 1 1057 ? 41.555 -2.106 54.953 1.00 48.62 1057 GLY A N 1
ATOM 8180 C CA . GLY A 1 1057 ? 41.811 -2.021 56.382 1.00 48.62 1057 GLY A CA 1
ATOM 8181 C C . GLY A 1 1057 ? 42.498 -0.766 56.916 1.00 48.62 1057 GLY A C 1
ATOM 8182 O O . GLY A 1 1057 ? 43.428 -0.917 57.712 1.00 48.62 1057 GLY A O 1
ATOM 8183 N N . THR A 1 1058 ? 41.979 0.439 56.663 1.00 48.66 1058 THR A N 1
ATOM 8184 C CA . THR A 1 1058 ? 42.173 1.562 57.611 1.00 48.66 1058 THR A CA 1
ATOM 8185 C C . THR A 1 1058 ? 41.238 1.407 58.825 1.00 48.66 1058 THR A C 1
ATOM 8187 O O . THR A 1 1058 ? 40.165 0.818 58.734 1.00 48.66 1058 THR A O 1
ATOM 8190 N N . GLY A 1 1059 ? 41.688 1.813 60.018 1.00 49.94 1059 GLY A N 1
ATOM 8191 C CA . GLY A 1 1059 ? 41.025 1.493 61.301 1.00 49.94 1059 GLY A CA 1
ATOM 8192 C C . GLY A 1 1059 ? 39.926 2.462 61.756 1.00 49.94 1059 GLY A C 1
ATOM 8193 O O . GLY A 1 1059 ? 39.406 2.313 62.855 1.00 49.94 1059 GLY A O 1
ATOM 8194 N N . THR A 1 1060 ? 39.599 3.463 60.945 1.00 54.59 1060 THR A N 1
ATOM 8195 C CA . THR A 1 1060 ? 38.624 4.523 61.241 1.00 54.59 1060 THR A CA 1
ATOM 8196 C C . THR A 1 1060 ? 37.739 4.726 60.020 1.00 54.59 1060 THR A C 1
ATOM 8198 O O . THR A 1 1060 ? 38.303 4.873 58.932 1.00 54.59 1060 THR A O 1
ATOM 8201 N N . PRO A 1 1061 ? 36.403 4.786 60.172 1.00 59.12 1061 PRO A N 1
ATOM 8202 C CA . PRO A 1 1061 ? 35.508 5.105 59.069 1.00 59.12 1061 PRO A CA 1
ATOM 8203 C C . PRO A 1 1061 ? 35.872 6.424 58.383 1.00 59.12 1061 PRO A C 1
ATOM 8205 O O . PRO A 1 1061 ? 36.058 7.446 59.044 1.00 59.12 1061 PRO A O 1
ATOM 8208 N N . GLU A 1 1062 ? 35.951 6.413 57.055 1.00 60.44 1062 GLU A N 1
ATOM 8209 C CA . GLU A 1 1062 ? 36.110 7.633 56.265 1.00 60.44 1062 GLU A CA 1
ATOM 8210 C C . GLU A 1 1062 ? 34.720 8.268 56.059 1.00 60.44 1062 GLU A C 1
ATOM 8212 O O . GLU A 1 1062 ? 33.800 7.625 55.545 1.00 60.44 1062 GLU A O 1
ATOM 8217 N N . THR A 1 1063 ? 34.545 9.521 56.489 1.00 59.62 1063 THR A N 1
ATOM 8218 C CA . THR A 1 1063 ? 33.270 10.254 56.392 1.00 59.62 1063 THR A CA 1
ATOM 8219 C C . THR A 1 1063 ? 33.180 11.032 55.080 1.00 59.62 1063 THR A C 1
ATOM 8221 O O . THR A 1 1063 ? 34.061 11.834 54.767 1.00 59.62 1063 THR A O 1
ATOM 8224 N N . TYR A 1 1064 ? 32.088 10.856 54.335 1.00 54.41 1064 TYR A N 1
ATOM 8225 C CA . TYR A 1 1064 ? 31.863 11.506 53.043 1.00 54.41 1064 TYR A CA 1
ATOM 8226 C C . TYR A 1 1064 ? 30.573 12.340 53.037 1.00 54.41 1064 TYR A C 1
ATOM 8228 O O . TYR A 1 1064 ? 29.539 11.937 53.563 1.00 54.41 1064 TYR A O 1
ATOM 8236 N N . THR A 1 1065 ? 30.641 13.518 52.406 1.00 46.59 1065 THR A N 1
ATOM 8237 C CA . THR A 1 1065 ? 29.518 14.466 52.236 1.00 46.59 1065 THR A CA 1
ATOM 8238 C C . THR A 1 1065 ? 28.835 14.370 50.868 1.00 46.59 1065 THR A C 1
ATOM 8240 O O . THR A 1 1065 ? 27.933 15.142 50.574 1.00 46.59 1065 THR A O 1
ATOM 8243 N N . SER A 1 1066 ? 29.306 13.499 49.967 1.00 47.16 1066 SER A N 1
ATOM 8244 C CA . SER A 1 1066 ? 28.721 13.341 48.626 1.00 47.16 1066 SER A CA 1
ATOM 8245 C C . SER A 1 1066 ? 29.140 12.033 47.950 1.00 47.16 1066 SER A C 1
ATOM 8247 O O . SER A 1 1066 ? 30.321 11.679 47.904 1.00 47.16 1066 SER A O 1
ATOM 8249 N N . TYR A 1 1067 ? 28.154 11.351 47.363 1.00 43.62 1067 TYR A N 1
ATOM 8250 C CA . TYR A 1 1067 ? 28.272 10.053 46.687 1.00 43.62 1067 TYR A CA 1
ATOM 8251 C C . TYR A 1 1067 ? 29.381 10.015 45.616 1.00 43.62 1067 TYR A C 1
ATOM 8253 O O . TYR A 1 1067 ? 30.217 9.111 45.595 1.00 43.62 1067 TYR A O 1
ATOM 8261 N N . LEU A 1 1068 ? 29.465 11.053 44.776 1.00 38.78 1068 LEU A N 1
ATOM 8262 C CA . LEU A 1 1068 ? 30.440 11.125 43.679 1.00 38.78 1068 LEU A CA 1
ATOM 8263 C C . LEU A 1 1068 ? 31.898 11.264 44.155 1.00 38.78 1068 LEU A C 1
ATOM 8265 O O . LEU A 1 1068 ? 32.799 10.715 43.522 1.00 38.78 1068 LEU A O 1
ATOM 8269 N N . ARG A 1 1069 ? 32.148 11.960 45.276 1.00 45.59 1069 ARG A N 1
ATOM 8270 C CA . ARG A 1 1069 ? 33.503 12.062 45.855 1.00 45.59 1069 ARG A CA 1
ATOM 8271 C C . ARG A 1 1069 ? 33.959 10.733 46.444 1.00 45.59 1069 ARG A C 1
ATOM 8273 O O . ARG A 1 1069 ? 35.127 10.379 46.309 1.00 45.59 1069 ARG A O 1
ATOM 8280 N N . TRP A 1 1070 ? 33.035 9.997 47.055 1.00 53.50 1070 TRP A N 1
ATOM 8281 C CA . TRP A 1 1070 ? 33.303 8.673 47.597 1.00 53.50 1070 TRP A CA 1
ATOM 8282 C C . TRP A 1 1070 ? 33.665 7.653 46.498 1.00 53.50 1070 TRP A C 1
ATOM 8284 O O . TRP A 1 1070 ? 34.714 7.010 46.594 1.00 53.50 1070 TRP A O 1
ATOM 8294 N N . ILE A 1 1071 ? 32.873 7.555 45.417 1.00 47.09 1071 ILE A N 1
ATOM 8295 C CA . ILE A 1 1071 ? 33.158 6.631 44.298 1.00 47.09 1071 ILE A CA 1
ATOM 8296 C C . ILE A 1 1071 ? 34.562 6.865 43.726 1.00 47.09 1071 ILE A C 1
ATOM 8298 O O . ILE A 1 1071 ? 35.303 5.906 43.504 1.00 47.09 1071 ILE A O 1
ATOM 8302 N N . ALA A 1 1072 ? 34.951 8.129 43.531 1.00 44.12 1072 ALA A N 1
ATOM 8303 C CA . ALA A 1 1072 ? 36.271 8.488 43.018 1.00 44.12 1072 ALA A CA 1
ATOM 8304 C C . ALA A 1 1072 ? 37.426 8.120 43.974 1.00 44.12 1072 ALA A C 1
ATOM 8306 O O . ALA A 1 1072 ? 38.530 7.835 43.512 1.00 44.12 1072 ALA A O 1
ATOM 8307 N N . ALA A 1 1073 ? 37.188 8.113 45.290 1.00 50.41 1073 ALA A N 1
ATOM 8308 C CA . ALA A 1 1073 ? 38.211 7.858 46.303 1.00 50.41 1073 ALA A CA 1
ATOM 8309 C C . ALA A 1 1073 ? 38.421 6.366 46.619 1.00 50.41 1073 ALA A C 1
ATOM 8311 O O . ALA A 1 1073 ? 39.565 5.948 46.823 1.00 50.41 1073 ALA A O 1
ATOM 8312 N N . ILE A 1 1074 ? 37.340 5.573 46.673 1.00 51.84 1074 ILE A N 1
ATOM 8313 C CA . ILE A 1 1074 ? 37.369 4.193 47.196 1.00 51.84 1074 ILE A CA 1
ATOM 8314 C C . ILE A 1 1074 ? 37.260 3.119 46.102 1.00 51.84 1074 ILE A C 1
ATOM 8316 O O . ILE A 1 1074 ? 37.938 2.094 46.212 1.00 51.84 1074 ILE A O 1
ATOM 8320 N N . ARG A 1 1075 ? 36.511 3.332 45.006 1.00 49.31 1075 ARG A N 1
ATOM 8321 C CA . ARG A 1 1075 ? 36.369 2.312 43.939 1.00 49.31 1075 ARG A CA 1
ATOM 8322 C C . ARG A 1 1075 ? 37.719 1.837 43.353 1.00 49.31 1075 ARG A C 1
ATOM 8324 O O . ARG A 1 1075 ? 37.852 0.633 43.133 1.00 49.31 1075 ARG A O 1
ATOM 8331 N N . PRO A 1 1076 ? 38.752 2.693 43.180 1.00 52.97 1076 PRO A N 1
ATOM 8332 C CA . PRO A 1 1076 ? 40.081 2.246 42.744 1.00 52.97 1076 PRO A CA 1
ATOM 8333 C C . PRO A 1 1076 ? 40.856 1.396 43.770 1.00 52.97 1076 PRO A C 1
ATOM 8335 O O . PRO A 1 1076 ? 41.780 0.689 43.379 1.00 52.97 1076 PRO A O 1
ATOM 8338 N N . ARG A 1 1077 ? 40.517 1.463 45.069 1.00 51.91 1077 ARG A N 1
ATOM 8339 C CA . ARG A 1 1077 ? 41.234 0.766 46.162 1.00 51.91 1077 ARG A CA 1
ATOM 8340 C C . ARG A 1 1077 ? 40.737 -0.664 46.407 1.00 51.91 1077 ARG A C 1
ATOM 8342 O O . ARG A 1 1077 ? 41.477 -1.489 46.937 1.00 51.91 1077 ARG A O 1
ATOM 8349 N N . LEU A 1 1078 ? 39.481 -0.938 46.055 1.00 52.41 1078 LEU A N 1
ATOM 8350 C CA . LEU A 1 1078 ? 38.795 -2.207 46.322 1.00 52.41 1078 LEU A CA 1
ATOM 8351 C C . LEU A 1 1078 ? 38.939 -3.241 45.195 1.00 52.41 1078 LEU A C 1
ATOM 8353 O O . LEU A 1 1078 ? 38.844 -4.441 45.446 1.00 52.41 1078 LEU A O 1
ATOM 8357 N N . GLY A 1 1079 ? 39.159 -2.787 43.958 1.00 49.81 1079 GLY A N 1
ATOM 8358 C CA . GLY A 1 1079 ? 39.101 -3.643 42.772 1.00 49.81 1079 GLY A CA 1
ATOM 8359 C C . GLY A 1 1079 ? 37.671 -4.077 42.414 1.00 49.81 1079 GLY A C 1
AT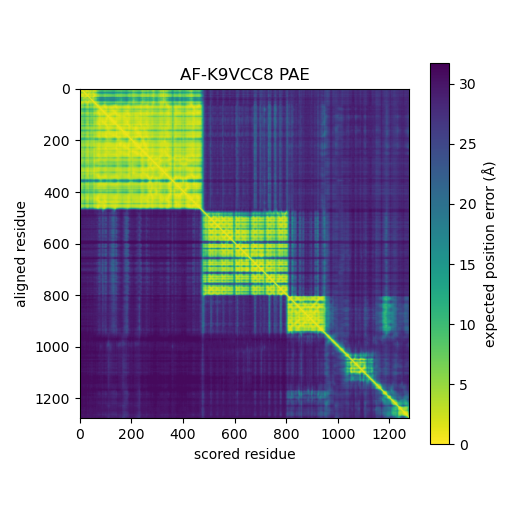OM 8360 O O . GLY A 1 1079 ? 36.717 -3.841 43.155 1.00 49.81 1079 GLY A O 1
ATOM 8361 N N . GLY A 1 1080 ? 37.518 -4.716 41.250 1.00 49.19 1080 GLY A N 1
ATOM 8362 C CA . GLY A 1 1080 ? 36.206 -5.003 40.652 1.00 49.19 1080 GLY A CA 1
ATOM 8363 C C . GLY A 1 1080 ? 35.266 -5.872 41.496 1.00 49.19 1080 GLY A C 1
ATOM 8364 O O . GLY A 1 1080 ? 34.057 -5.751 41.335 1.00 49.19 1080 GLY A O 1
ATOM 8365 N N . ASN A 1 1081 ? 35.799 -6.685 42.416 1.00 50.84 1081 ASN A N 1
ATOM 8366 C CA . ASN A 1 1081 ? 35.043 -7.622 43.264 1.00 50.84 1081 ASN A CA 1
ATOM 8367 C C . ASN A 1 1081 ? 35.183 -7.320 44.773 1.00 50.84 1081 ASN A C 1
ATOM 8369 O O . ASN A 1 1081 ? 34.890 -8.177 45.602 1.00 50.84 1081 ASN A O 1
ATOM 8373 N N . GLY A 1 1082 ? 35.684 -6.136 45.144 1.00 49.12 1082 GLY A N 1
ATOM 8374 C CA . GLY A 1 1082 ? 35.834 -5.754 46.549 1.00 49.12 1082 GLY A CA 1
ATOM 8375 C C . GLY A 1 1082 ? 34.509 -5.368 47.216 1.00 49.12 1082 GLY A C 1
ATOM 8376 O O . GLY A 1 1082 ? 33.544 -4.980 46.550 1.00 49.12 1082 GLY A O 1
ATOM 8377 N N . TYR A 1 1083 ? 34.484 -5.434 48.547 1.00 52.75 1083 TYR A N 1
ATOM 8378 C CA . TYR A 1 1083 ? 33.326 -5.091 49.375 1.00 52.75 1083 TYR A CA 1
ATOM 8379 C C . TYR A 1 1083 ? 33.694 -4.013 50.398 1.00 52.75 1083 TYR A C 1
ATOM 8381 O O . TYR A 1 1083 ? 34.852 -3.860 50.780 1.00 52.75 1083 TYR A O 1
ATOM 8389 N N . PHE A 1 1084 ? 32.698 -3.284 50.880 1.00 54.25 1084 PHE A N 1
ATOM 8390 C CA . PHE A 1 1084 ? 32.837 -2.297 51.951 1.00 54.25 1084 PHE A CA 1
ATOM 8391 C C . PHE A 1 1084 ? 31.556 -2.270 52.786 1.00 54.25 1084 PHE A C 1
ATOM 8393 O O . PHE A 1 1084 ? 30.528 -2.792 52.356 1.00 54.25 1084 PHE A O 1
ATOM 8400 N N . ALA A 1 1085 ? 31.616 -1.667 53.970 1.00 53.53 1085 ALA A N 1
ATOM 8401 C CA . ALA A 1 1085 ? 30.447 -1.359 54.782 1.00 53.53 1085 ALA A CA 1
ATOM 8402 C C . ALA A 1 1085 ? 30.169 0.150 54.762 1.00 53.53 1085 ALA A C 1
ATOM 8404 O O . ALA A 1 1085 ? 31.100 0.955 54.808 1.00 53.53 1085 ALA A O 1
ATOM 8405 N N . VAL A 1 1086 ? 28.894 0.533 54.717 1.00 53.06 1086 VAL A N 1
ATOM 8406 C CA . VAL A 1 1086 ? 28.418 1.920 54.827 1.00 53.06 1086 VAL A CA 1
ATOM 8407 C C . VAL A 1 1086 ? 27.394 2.044 55.951 1.00 53.06 1086 VAL A C 1
ATOM 8409 O O . VAL A 1 1086 ? 26.649 1.102 56.223 1.00 53.06 1086 VAL A O 1
ATOM 8412 N N . ARG A 1 1087 ? 27.338 3.213 56.592 1.00 52.94 1087 ARG A N 1
ATOM 8413 C CA . ARG A 1 1087 ? 26.211 3.636 57.431 1.00 52.94 1087 ARG A CA 1
ATOM 8414 C C . ARG A 1 1087 ? 25.941 5.130 57.287 1.00 52.94 1087 ARG A C 1
ATOM 8416 O O . ARG A 1 1087 ? 26.851 5.905 56.989 1.00 52.94 1087 ARG A O 1
ATOM 8423 N N . LEU A 1 1088 ? 24.703 5.539 57.532 1.00 47.16 1088 LEU A N 1
ATOM 8424 C CA . LEU A 1 1088 ? 24.309 6.946 57.572 1.00 47.16 1088 LEU A CA 1
ATOM 8425 C C . LEU A 1 1088 ? 24.498 7.506 58.988 1.00 47.16 1088 LEU A C 1
ATOM 8427 O O . LEU A 1 1088 ? 24.138 6.845 59.966 1.00 47.16 1088 LEU A O 1
ATOM 8431 N N . GLN A 1 1089 ? 24.993 8.742 59.104 1.00 50.25 1089 GLN A N 1
ATOM 8432 C CA . GLN A 1 1089 ? 24.657 9.571 60.260 1.00 50.25 1089 GLN A CA 1
ATOM 8433 C C . GLN A 1 1089 ? 23.310 10.243 59.986 1.00 50.25 1089 GLN A C 1
ATOM 8435 O O . GLN A 1 1089 ? 23.127 10.920 58.974 1.00 50.25 1089 GLN A O 1
ATOM 8440 N N . LEU A 1 1090 ? 22.366 10.024 60.892 1.00 48.59 1090 LEU A N 1
ATOM 8441 C CA . LEU A 1 1090 ? 21.053 10.652 60.899 1.00 48.59 1090 LEU A CA 1
ATOM 8442 C C . LEU A 1 1090 ? 21.103 11.932 61.762 1.00 48.59 1090 LEU A C 1
ATOM 8444 O O . LEU A 1 1090 ? 22.067 12.136 62.511 1.00 48.59 1090 LEU A O 1
ATOM 8448 N N . PRO A 1 1091 ? 20.081 12.806 61.690 1.00 39.78 1091 PRO A N 1
ATOM 8449 C CA . PRO A 1 1091 ? 19.943 13.929 62.614 1.00 39.78 1091 PRO A CA 1
ATOM 8450 C C . PRO A 1 1091 ? 20.010 13.509 64.093 1.00 39.78 1091 PRO A C 1
ATOM 8452 O O . PRO A 1 1091 ? 19.843 12.342 64.449 1.00 39.78 1091 PRO A O 1
ATOM 8455 N N . ASP A 1 1092 ? 20.280 14.483 64.962 1.00 45.16 1092 ASP A N 1
ATOM 8456 C CA . ASP A 1 1092 ? 20.382 14.311 66.419 1.00 45.16 1092 ASP A CA 1
ATOM 8457 C C . ASP A 1 1092 ? 21.406 13.250 66.879 1.00 45.16 1092 ASP A C 1
ATOM 8459 O O . ASP A 1 1092 ? 21.321 12.700 67.975 1.00 45.16 1092 ASP A O 1
ATOM 8463 N N . SER A 1 1093 ? 22.450 13.034 66.068 1.00 44.09 1093 SER A N 1
ATOM 8464 C CA . SER A 1 1093 ? 23.593 12.136 66.331 1.00 44.09 1093 SER A CA 1
ATOM 8465 C C . SER A 1 1093 ? 23.266 10.636 66.352 1.00 44.09 1093 SER A C 1
ATOM 8467 O O . SER A 1 1093 ? 24.067 9.841 66.848 1.00 44.09 1093 SER A O 1
ATOM 8469 N N . GLN A 1 1094 ? 22.121 10.222 65.802 1.00 43.47 1094 GLN A N 1
ATOM 8470 C CA . GLN A 1 1094 ? 21.816 8.802 65.609 1.00 43.47 1094 GLN A CA 1
ATOM 8471 C C . GLN A 1 1094 ? 22.565 8.228 64.394 1.00 43.47 1094 GLN A C 1
ATOM 8473 O O . GLN A 1 1094 ? 22.917 8.944 63.458 1.00 43.47 1094 GLN A O 1
ATOM 8478 N N . GLN A 1 1095 ? 22.839 6.924 64.406 1.00 46.38 1095 GLN A N 1
ATOM 8479 C CA . GLN A 1 1095 ? 23.619 6.237 63.370 1.00 46.38 1095 GLN A CA 1
ATOM 8480 C C . GLN A 1 1095 ? 22.865 4.992 62.904 1.00 46.38 1095 GLN A C 1
ATOM 8482 O O . GLN A 1 1095 ? 22.333 4.257 63.736 1.00 46.38 1095 GLN A O 1
ATOM 8487 N N . SER A 1 1096 ? 22.828 4.737 61.593 1.00 45.44 1096 SER A N 1
ATOM 8488 C CA . SER A 1 1096 ? 22.225 3.507 61.066 1.00 45.44 1096 SER A CA 1
ATOM 8489 C C . SER A 1 1096 ? 23.085 2.271 61.390 1.00 45.44 1096 SER A C 1
ATOM 8491 O O . SER A 1 1096 ? 24.280 2.403 61.694 1.00 45.44 1096 SER A O 1
ATOM 8493 N N . PRO A 1 1097 ? 22.525 1.053 61.261 1.00 43.50 1097 PRO A N 1
ATOM 8494 C CA . PRO A 1 1097 ? 23.319 -0.166 61.146 1.00 43.50 1097 PRO A CA 1
ATOM 8495 C C . PRO A 1 1097 ? 24.345 -0.082 60.005 1.00 43.50 1097 PRO A C 1
ATOM 8497 O O . PRO A 1 1097 ? 24.198 0.715 59.073 1.00 43.50 1097 PRO A O 1
ATOM 8500 N N . TRP A 1 1098 ? 25.375 -0.925 60.084 1.00 47.91 1098 TRP A N 1
ATOM 8501 C CA . TRP A 1 1098 ? 26.374 -1.103 59.029 1.00 47.91 1098 TRP A CA 1
ATOM 8502 C C . TRP A 1 1098 ? 25.861 -2.061 57.951 1.00 47.91 1098 TRP A C 1
ATOM 8504 O O . TRP A 1 1098 ? 25.476 -3.187 58.256 1.00 47.91 1098 TRP A O 1
ATOM 8514 N N . ILE A 1 1099 ? 25.904 -1.628 56.692 1.00 45.72 1099 ILE A N 1
ATOM 8515 C CA . ILE A 1 1099 ? 25.364 -2.351 55.534 1.00 45.72 1099 ILE A CA 1
ATOM 8516 C C . ILE A 1 1099 ? 26.507 -2.652 54.563 1.00 45.72 1099 ILE A C 1
ATOM 8518 O O . ILE A 1 1099 ? 27.246 -1.745 54.178 1.00 45.72 1099 ILE A O 1
ATOM 8522 N N . ARG A 1 1100 ? 26.681 -3.923 54.176 1.00 47.12 1100 ARG A N 1
ATOM 8523 C CA . ARG A 1 1100 ? 27.735 -4.357 53.242 1.00 47.12 1100 ARG A CA 1
ATOM 8524 C C . ARG A 1 1100 ? 27.275 -4.154 51.797 1.00 47.12 1100 ARG A C 1
ATOM 8526 O O . ARG A 1 1100 ? 26.156 -4.516 51.458 1.00 47.12 1100 ARG A O 1
ATOM 8533 N N . ILE A 1 1101 ? 28.150 -3.625 50.943 1.00 47.50 1101 ILE A N 1
ATOM 8534 C CA . ILE A 1 1101 ? 27.883 -3.403 49.514 1.00 47.50 1101 ILE A CA 1
ATOM 8535 C C . ILE A 1 1101 ? 29.066 -3.919 48.680 1.00 47.50 1101 ILE A C 1
ATOM 8537 O O . ILE A 1 1101 ? 30.227 -3.817 49.092 1.00 47.50 1101 ILE A O 1
ATOM 8541 N N . GLN A 1 1102 ? 28.773 -4.474 47.500 1.00 50.00 1102 GLN A N 1
ATOM 8542 C CA . GLN A 1 1102 ? 29.763 -4.963 46.536 1.00 50.00 1102 GLN A CA 1
ATOM 8543 C C . GLN A 1 1102 ? 30.068 -3.916 45.449 1.00 50.00 1102 GLN A C 1
ATOM 8545 O O . GLN A 1 1102 ? 29.169 -3.418 44.768 1.00 50.00 1102 GLN A O 1
ATOM 8550 N N . ALA A 1 1103 ? 31.352 -3.620 45.222 1.00 46.81 1103 ALA A N 1
ATOM 8551 C CA . ALA A 1 1103 ? 31.804 -2.584 44.281 1.00 46.81 1103 ALA A CA 1
ATOM 8552 C C . ALA A 1 1103 ? 31.583 -2.920 42.784 1.00 46.81 1103 ALA A C 1
ATOM 8554 O O . ALA A 1 1103 ? 31.759 -2.048 41.921 1.00 46.81 1103 ALA A O 1
ATOM 8555 N N . SER A 1 1104 ? 31.206 -4.169 42.482 1.00 42.12 1104 SER A N 1
ATOM 8556 C CA . SER A 1 1104 ? 30.961 -4.683 41.128 1.00 42.12 1104 SER A CA 1
ATOM 8557 C C . SER A 1 1104 ? 29.711 -4.085 40.484 1.00 42.12 1104 SER A C 1
ATOM 8559 O O . SER A 1 1104 ? 29.779 -3.641 39.342 1.00 42.12 1104 SER A O 1
ATOM 8561 N N . GLY A 1 1105 ? 28.591 -4.061 41.219 1.00 45.94 1105 GLY A N 1
ATOM 8562 C CA . GLY A 1 1105 ? 27.257 -3.836 40.645 1.00 45.94 1105 GLY A CA 1
ATOM 8563 C C . GLY A 1 1105 ? 26.243 -3.123 41.544 1.00 45.94 1105 GLY A C 1
ATOM 8564 O O . GLY A 1 1105 ? 25.103 -2.979 41.131 1.00 45.94 1105 GLY A O 1
ATOM 8565 N N . PHE A 1 1106 ? 26.631 -2.651 42.737 1.00 41.06 1106 PHE A N 1
ATOM 8566 C CA . PHE A 1 1106 ? 25.773 -1.823 43.608 1.00 41.06 1106 PHE A CA 1
ATOM 8567 C C . PHE A 1 1106 ? 24.449 -2.454 44.093 1.00 41.06 1106 PHE A C 1
ATOM 8569 O O . PHE A 1 1106 ? 23.567 -1.740 44.568 1.00 41.06 1106 PHE A O 1
ATOM 8576 N N . TYR A 1 1107 ? 24.337 -3.782 44.078 1.00 36.78 1107 TYR A N 1
ATOM 8577 C CA . TYR A 1 1107 ? 23.262 -4.481 44.780 1.00 36.78 1107 TYR A CA 1
ATOM 8578 C C . TYR A 1 1107 ? 23.418 -4.357 46.306 1.00 36.78 1107 TYR A C 1
ATOM 8580 O O . TYR A 1 1107 ? 24.531 -4.403 46.842 1.00 36.78 1107 TYR A O 1
ATOM 8588 N N . LEU A 1 1108 ? 22.283 -4.190 46.988 1.00 32.72 1108 LEU A N 1
ATOM 8589 C CA . LEU A 1 1108 ? 22.147 -4.222 48.443 1.00 32.72 1108 LEU A CA 1
ATOM 8590 C C . LEU A 1 1108 ? 21.690 -5.626 48.852 1.00 32.72 1108 LEU A C 1
ATOM 8592 O O . LEU A 1 1108 ? 20.579 -6.031 48.524 1.00 32.72 1108 LEU A O 1
ATOM 8596 N N . GLU A 1 1109 ? 22.540 -6.363 49.565 1.00 36.66 1109 GLU A N 1
ATOM 8597 C CA . GLU A 1 1109 ? 22.226 -7.710 50.051 1.00 36.66 1109 GLU A CA 1
ATOM 8598 C C . GLU A 1 1109 ? 21.813 -7.658 51.529 1.00 36.66 1109 GLU A C 1
ATOM 8600 O O . GLU A 1 1109 ? 22.602 -7.269 52.394 1.00 36.66 1109 GLU A O 1
ATOM 8605 N N . ALA A 1 1110 ? 20.583 -8.080 51.831 1.00 31.89 1110 ALA A N 1
ATOM 8606 C CA . ALA A 1 1110 ? 20.152 -8.369 53.195 1.00 31.89 1110 ALA A CA 1
ATOM 8607 C C . ALA A 1 1110 ? 20.466 -9.841 53.513 1.00 31.89 1110 ALA A C 1
ATOM 8609 O O . ALA A 1 1110 ? 20.041 -10.741 52.790 1.00 31.89 1110 ALA A O 1
ATOM 8610 N N . PHE A 1 1111 ? 21.242 -10.099 54.567 1.00 33.97 1111 PHE A N 1
ATOM 8611 C CA . PHE A 1 1111 ? 21.799 -11.432 54.816 1.00 33.97 1111 PHE A CA 1
ATOM 8612 C C . PHE A 1 1111 ? 20.778 -12.454 55.326 1.00 33.97 1111 PHE A C 1
ATOM 8614 O O . PHE A 1 1111 ? 20.067 -12.210 56.302 1.00 33.97 1111 PHE A O 1
ATOM 8621 N N . SER A 1 1112 ? 20.842 -13.665 54.764 1.00 30.36 1112 SER A N 1
ATOM 8622 C CA . SER A 1 1112 ? 20.487 -14.883 55.499 1.00 30.36 1112 SER A CA 1
ATOM 8623 C C . SER A 1 1112 ? 21.495 -15.087 56.646 1.00 30.36 1112 SER A C 1
ATOM 8625 O O . SER A 1 1112 ? 22.672 -14.734 56.527 1.00 30.36 1112 SER A O 1
ATOM 8627 N N . THR A 1 1113 ? 21.081 -15.695 57.759 1.00 33.06 1113 THR A N 1
ATOM 8628 C CA . THR A 1 1113 ? 22.016 -16.035 58.849 1.00 33.06 1113 THR A CA 1
ATOM 8629 C C . THR A 1 1113 ? 23.013 -17.138 58.478 1.00 33.06 1113 THR A C 1
ATOM 8631 O O . THR A 1 1113 ? 24.008 -17.291 59.182 1.00 33.06 1113 THR A O 1
ATOM 8634 N N . ALA A 1 1114 ? 22.791 -17.872 57.380 1.00 34.62 1114 ALA A N 1
ATOM 8635 C CA . ALA A 1 1114 ? 23.703 -18.904 56.888 1.00 34.62 1114 ALA A CA 1
ATOM 8636 C C . ALA A 1 1114 ? 24.874 -18.329 56.065 1.00 34.62 1114 ALA A C 1
ATOM 8638 O O . ALA A 1 1114 ? 25.973 -18.876 56.111 1.00 34.62 1114 ALA A O 1
ATOM 8639 N N . ASP A 1 1115 ? 24.656 -17.213 55.360 1.00 38.47 1115 ASP A N 1
ATOM 8640 C CA . ASP A 1 1115 ? 25.592 -16.672 54.358 1.00 38.47 1115 ASP A CA 1
ATOM 8641 C C . ASP A 1 1115 ? 26.292 -15.372 54.793 1.00 38.47 1115 ASP A C 1
ATOM 8643 O O . ASP A 1 1115 ? 27.038 -14.763 54.025 1.00 38.47 1115 ASP A O 1
ATOM 8647 N N . ASN A 1 1116 ? 26.071 -14.922 56.032 1.00 36.50 1116 ASN A N 1
ATOM 8648 C CA . ASN A 1 1116 ? 26.706 -13.725 56.579 1.00 36.50 1116 ASN A CA 1
ATOM 8649 C C . ASN A 1 1116 ? 28.244 -13.903 56.668 1.00 36.50 1116 ASN A C 1
ATOM 8651 O O . ASN A 1 1116 ? 28.719 -14.656 57.516 1.00 36.50 1116 ASN A O 1
ATOM 8655 N N . PRO A 1 1117 ? 29.068 -13.174 55.888 1.00 38.75 1117 PRO A N 1
ATOM 8656 C CA . PRO A 1 1117 ? 30.521 -13.373 55.844 1.00 38.75 1117 PRO A CA 1
ATOM 8657 C C . PRO A 1 1117 ? 31.261 -12.828 57.080 1.00 38.75 1117 PRO A C 1
ATOM 8659 O O . PRO A 1 1117 ? 32.487 -12.933 57.156 1.00 38.75 1117 PRO A O 1
ATOM 8662 N N . PHE A 1 1118 ? 30.539 -12.245 58.041 1.00 39.56 1118 PHE A N 1
ATOM 8663 C CA . PHE A 1 1118 ? 31.065 -11.744 59.310 1.00 39.56 1118 PHE A CA 1
ATOM 8664 C C . PHE A 1 1118 ? 30.960 -12.768 60.461 1.00 39.56 1118 PHE A C 1
ATOM 8666 O O . PHE A 1 1118 ? 31.097 -12.390 61.625 1.00 39.56 1118 PHE A O 1
ATOM 8673 N N . VAL A 1 1119 ? 30.762 -14.068 60.174 1.00 38.94 1119 VAL A N 1
ATOM 8674 C CA . VAL A 1 1119 ? 30.951 -15.122 61.195 1.00 38.94 1119 VAL A CA 1
ATOM 8675 C C . VAL A 1 1119 ? 32.390 -15.097 61.734 1.00 38.94 1119 VAL A C 1
ATOM 8677 O O . VAL A 1 1119 ? 33.340 -14.706 61.051 1.00 38.94 1119 VAL A O 1
ATOM 8680 N N . ASN A 1 1120 ? 32.544 -15.550 62.977 1.00 38.31 1120 ASN A N 1
ATOM 8681 C CA . ASN A 1 1120 ? 33.626 -15.240 63.921 1.00 38.31 1120 ASN A CA 1
ATOM 8682 C C . ASN A 1 1120 ? 35.043 -15.799 63.595 1.00 38.31 1120 ASN A C 1
ATOM 8684 O O . ASN A 1 1120 ? 35.844 -16.020 64.500 1.00 38.31 1120 ASN A O 1
ATOM 8688 N N . GLY A 1 1121 ? 35.356 -16.074 62.322 1.00 41.47 1121 GLY A N 1
ATOM 8689 C CA . GLY A 1 1121 ? 36.638 -16.633 61.868 1.00 41.47 1121 GLY A CA 1
ATOM 8690 C C . GLY A 1 1121 ? 37.577 -15.645 61.159 1.00 41.47 1121 GLY A C 1
ATOM 8691 O O . GLY A 1 1121 ? 38.782 -15.680 61.395 1.00 41.47 1121 GLY A O 1
ATOM 8692 N N . ASN A 1 1122 ? 37.047 -14.752 60.312 1.00 43.19 1122 ASN A N 1
ATOM 8693 C CA . ASN A 1 1122 ? 37.859 -13.988 59.345 1.00 43.19 1122 ASN A CA 1
ATOM 8694 C C . ASN A 1 1122 ? 38.284 -12.572 59.793 1.00 43.19 1122 ASN A C 1
ATOM 8696 O O . ASN A 1 1122 ? 39.025 -11.912 59.070 1.00 43.19 1122 ASN A O 1
ATOM 8700 N N . TRP A 1 1123 ? 37.855 -12.102 60.970 1.00 39.28 1123 TRP A N 1
ATOM 8701 C CA . TRP A 1 1123 ? 38.154 -10.754 61.495 1.00 39.28 1123 TRP A CA 1
ATOM 8702 C C . TRP A 1 1123 ? 38.931 -10.791 62.825 1.00 39.28 1123 TRP A C 1
ATOM 8704 O O . TRP A 1 1123 ? 38.595 -10.106 63.789 1.00 39.28 1123 TRP A O 1
ATOM 8714 N N . GLN A 1 1124 ? 40.000 -11.593 62.905 1.00 35.72 1124 GLN A N 1
ATOM 8715 C CA . GLN A 1 1124 ? 40.843 -11.609 64.107 1.00 35.72 1124 GLN A CA 1
ATOM 8716 C C . GLN A 1 1124 ? 41.542 -10.255 64.331 1.00 35.72 1124 GLN A C 1
ATOM 8718 O O . GLN A 1 1124 ? 42.398 -9.848 63.545 1.00 35.72 1124 GLN A O 1
ATOM 8723 N N . GLY A 1 1125 ? 41.220 -9.593 65.448 1.00 42.72 1125 GLY A N 1
ATOM 8724 C CA . GLY A 1 1125 ? 41.975 -8.447 65.969 1.00 42.72 1125 GLY A CA 1
ATOM 8725 C C . GLY A 1 1125 ? 41.375 -7.053 65.750 1.00 42.72 1125 GLY A C 1
ATOM 8726 O O . GLY A 1 1125 ? 42.123 -6.081 65.840 1.00 42.72 1125 GLY A O 1
ATOM 8727 N N . ARG A 1 1126 ? 40.070 -6.921 65.474 1.00 42.41 1126 ARG A N 1
ATOM 8728 C CA . ARG A 1 1126 ? 39.349 -5.630 65.519 1.00 42.41 1126 ARG A CA 1
ATOM 8729 C C . ARG A 1 1126 ? 37.991 -5.791 66.202 1.00 42.41 1126 ARG A C 1
ATOM 8731 O O . ARG A 1 1126 ? 37.369 -6.842 66.074 1.00 42.41 1126 ARG A O 1
ATOM 8738 N N . ASP A 1 1127 ? 37.543 -4.753 66.902 1.00 40.78 1127 ASP A N 1
ATOM 8739 C CA . ASP A 1 1127 ? 36.292 -4.777 67.662 1.00 40.78 1127 ASP A CA 1
ATOM 8740 C C . ASP A 1 1127 ? 35.064 -4.779 66.736 1.00 40.78 1127 ASP A C 1
ATOM 8742 O O . ASP A 1 1127 ? 34.928 -3.932 65.849 1.00 40.78 1127 ASP A O 1
ATOM 8746 N N . ILE A 1 1128 ? 34.158 -5.735 66.953 1.00 42.75 1128 ILE A N 1
ATOM 8747 C CA . ILE A 1 1128 ? 32.864 -5.818 66.265 1.00 42.75 1128 ILE A CA 1
ATOM 8748 C C . ILE A 1 1128 ? 31.856 -4.959 67.053 1.00 42.75 1128 ILE A C 1
ATOM 8750 O O . ILE A 1 1128 ? 31.770 -5.130 68.270 1.00 42.75 1128 ILE A O 1
ATOM 8754 N N . PRO A 1 1129 ? 31.081 -4.056 66.417 1.00 41.00 1129 PRO A N 1
ATOM 8755 C CA . PRO A 1 1129 ? 30.076 -3.255 67.119 1.00 41.00 1129 PRO A CA 1
ATOM 8756 C C . PRO A 1 1129 ? 29.030 -4.124 67.835 1.00 41.00 1129 PRO A C 1
ATOM 8758 O O . PRO A 1 1129 ? 28.489 -5.055 67.242 1.00 41.00 1129 PRO A O 1
ATOM 8761 N N . GLU A 1 1130 ? 28.697 -3.781 69.083 1.00 36.78 1130 GLU A N 1
ATOM 8762 C CA . GLU A 1 1130 ? 27.911 -4.620 70.014 1.00 36.78 1130 GLU A CA 1
ATOM 8763 C C . GLU A 1 1130 ? 26.460 -4.928 69.574 1.00 36.78 1130 GLU A C 1
ATOM 8765 O O . GLU A 1 1130 ? 25.794 -5.768 70.175 1.00 36.78 1130 GLU A O 1
ATOM 8770 N N . ASN A 1 1131 ? 25.966 -4.294 68.506 1.00 37.91 1131 ASN A N 1
ATOM 8771 C CA . ASN A 1 1131 ? 24.571 -4.361 68.054 1.00 37.91 1131 ASN A CA 1
ATOM 8772 C C . ASN A 1 1131 ? 24.309 -5.456 66.990 1.00 37.91 1131 ASN A C 1
ATOM 8774 O O . ASN A 1 1131 ? 23.430 -5.291 66.144 1.00 37.91 1131 ASN A O 1
ATOM 8778 N N . LEU A 1 1132 ? 25.075 -6.555 66.989 1.00 37.09 1132 LEU A N 1
ATOM 8779 C CA . LEU A 1 1132 ? 24.933 -7.668 66.035 1.00 37.09 1132 LEU A CA 1
ATOM 8780 C C . LEU A 1 1132 ? 24.175 -8.857 66.666 1.00 37.09 1132 LEU A C 1
ATOM 8782 O O . LEU A 1 1132 ? 24.506 -9.290 67.768 1.00 37.09 1132 LEU A O 1
ATOM 8786 N N . ILE A 1 1133 ? 23.166 -9.405 65.975 1.00 28.25 1133 ILE A N 1
ATOM 8787 C CA . ILE A 1 1133 ? 22.230 -10.406 66.533 1.00 28.25 1133 ILE A CA 1
ATOM 8788 C C . ILE A 1 1133 ? 22.622 -11.848 66.098 1.00 28.25 1133 ILE A C 1
ATOM 8790 O O . ILE A 1 1133 ? 22.755 -12.077 64.895 1.00 28.25 1133 ILE A O 1
ATOM 8794 N N . PRO A 1 1134 ? 22.810 -12.825 67.021 1.00 28.42 1134 PRO A N 1
ATOM 8795 C CA . PRO A 1 1134 ? 23.329 -14.180 66.717 1.00 28.42 1134 PRO A CA 1
ATOM 8796 C C . PRO A 1 1134 ? 22.301 -15.336 66.848 1.00 28.42 1134 PRO A C 1
ATOM 8798 O O . PRO A 1 1134 ? 21.234 -15.104 67.403 1.00 28.42 1134 PRO A O 1
ATOM 8801 N N . TYR A 1 1135 ? 22.667 -16.565 66.402 1.00 25.64 1135 TYR A N 1
ATOM 8802 C CA . TYR A 1 1135 ? 22.311 -17.960 66.852 1.00 25.64 1135 TYR A CA 1
ATOM 8803 C C . TYR A 1 1135 ? 22.392 -18.983 65.663 1.00 25.64 1135 TYR A C 1
ATOM 8805 O O . TYR A 1 1135 ? 22.313 -18.540 64.521 1.00 25.64 1135 TYR A O 1
ATOM 8813 N N . PRO A 1 1136 ? 22.435 -20.330 65.862 1.00 29.38 1136 PRO A N 1
ATOM 8814 C CA . PRO A 1 1136 ? 23.504 -21.207 66.386 1.00 29.38 1136 PRO A CA 1
ATOM 8815 C C . PRO A 1 1136 ? 24.159 -22.165 65.332 1.00 29.38 1136 PRO A C 1
ATOM 8817 O O . PRO A 1 1136 ? 23.830 -22.134 64.153 1.00 29.38 1136 PRO A O 1
ATOM 8820 N N . ASP A 1 1137 ? 25.084 -23.036 65.773 1.00 30.92 1137 ASP A N 1
ATOM 8821 C CA . ASP A 1 1137 ? 26.064 -23.809 64.964 1.00 30.92 1137 ASP A CA 1
ATOM 8822 C C . ASP A 1 1137 ? 25.741 -25.323 64.732 1.00 30.92 1137 ASP A C 1
ATOM 8824 O O . ASP A 1 1137 ? 25.326 -25.997 65.680 1.00 30.92 1137 ASP A O 1
ATOM 8828 N N . PRO A 1 1138 ? 25.982 -25.892 63.522 1.00 29.06 1138 PRO A N 1
ATOM 8829 C CA . PRO A 1 1138 ? 25.836 -27.321 63.197 1.00 29.06 1138 PRO A CA 1
ATOM 8830 C C . PRO A 1 1138 ? 27.177 -28.104 63.088 1.00 29.06 1138 PRO A C 1
ATOM 8832 O O . PRO A 1 1138 ? 27.504 -28.673 62.043 1.00 29.06 1138 PRO A O 1
ATOM 8835 N N . SER A 1 1139 ? 27.971 -28.185 64.159 1.00 27.09 1139 SER A N 1
ATOM 8836 C CA . SER A 1 1139 ? 29.320 -28.786 64.127 1.00 27.09 1139 SER A CA 1
ATOM 8837 C C . SER A 1 1139 ? 29.391 -30.325 64.285 1.00 27.09 1139 SER A C 1
ATOM 8839 O O . SER A 1 1139 ? 29.626 -30.853 65.372 1.00 27.09 1139 SER A O 1
ATOM 8841 N N . SER A 1 1140 ? 29.308 -31.084 63.177 1.00 27.91 1140 SER A N 1
ATOM 8842 C CA . SER A 1 1140 ? 29.834 -32.472 63.112 1.00 27.91 1140 SER A CA 1
ATOM 8843 C C . SER A 1 1140 ? 30.153 -32.950 61.673 1.00 27.91 1140 SER A C 1
ATOM 8845 O O . SER A 1 1140 ? 29.222 -33.158 60.895 1.00 27.91 1140 SER A O 1
ATOM 8847 N N . PRO A 1 1141 ? 31.438 -33.128 61.282 1.00 32.06 1141 PRO A N 1
ATOM 8848 C CA . PRO A 1 1141 ? 31.822 -33.349 59.879 1.00 32.06 1141 PRO A CA 1
ATOM 8849 C C . PRO A 1 1141 ? 32.392 -34.757 59.573 1.00 32.06 1141 PRO A C 1
ATOM 8851 O O . PRO A 1 1141 ? 33.565 -34.885 59.225 1.00 32.06 1141 PRO A O 1
ATOM 8854 N N . GLU A 1 1142 ? 31.587 -35.825 59.644 1.00 25.39 1142 GLU A N 1
ATOM 8855 C CA . GLU A 1 1142 ? 32.031 -37.188 59.274 1.00 25.39 1142 GLU A CA 1
ATOM 8856 C C . GLU A 1 1142 ? 31.038 -37.949 58.368 1.00 25.39 1142 GLU A C 1
ATOM 8858 O O . GLU A 1 1142 ? 29.825 -37.787 58.478 1.00 25.39 1142 GLU A O 1
ATOM 8863 N N . ASN A 1 1143 ? 31.575 -38.860 57.536 1.00 29.41 1143 ASN A N 1
ATOM 8864 C CA . ASN A 1 1143 ? 30.877 -39.828 56.658 1.00 29.41 1143 ASN A CA 1
ATOM 8865 C C . ASN A 1 1143 ? 30.408 -39.367 55.257 1.00 29.41 1143 ASN A C 1
ATOM 8867 O O . ASN A 1 1143 ? 29.325 -39.733 54.805 1.00 29.41 1143 ASN A O 1
ATOM 8871 N N . ALA A 1 1144 ? 31.286 -38.702 54.500 1.00 33.59 1144 ALA A N 1
ATOM 8872 C CA . ALA A 1 1144 ? 31.238 -38.733 53.030 1.00 33.59 1144 ALA A CA 1
ATOM 8873 C C . ALA A 1 1144 ? 32.111 -39.891 52.475 1.00 33.59 1144 ALA A C 1
ATOM 8875 O O . ALA A 1 1144 ? 33.308 -39.916 52.770 1.00 33.59 1144 ALA A O 1
ATOM 8876 N N . PRO A 1 1145 ? 31.571 -40.835 51.673 1.00 26.20 1145 PRO A N 1
ATOM 8877 C CA . PRO A 1 1145 ? 32.352 -41.885 51.008 1.00 26.20 1145 PRO A CA 1
ATOM 8878 C C . PRO A 1 1145 ? 32.489 -41.681 49.483 1.00 26.20 1145 PRO A C 1
ATOM 8880 O O . PRO A 1 1145 ? 31.608 -41.133 48.825 1.00 26.20 1145 PRO A O 1
ATOM 8883 N N . THR A 1 1146 ? 33.581 -42.184 48.900 1.00 28.75 1146 THR A N 1
ATOM 8884 C CA . THR A 1 1146 ? 33.895 -42.130 47.456 1.00 28.75 1146 THR A CA 1
ATOM 8885 C C . THR A 1 1146 ? 33.980 -43.525 46.820 1.00 28.75 1146 THR A C 1
ATOM 8887 O O . THR A 1 1146 ? 34.289 -44.508 47.490 1.00 28.75 1146 THR A O 1
ATOM 8890 N N . VAL A 1 1147 ? 33.721 -43.619 45.506 1.00 24.59 1147 VAL A N 1
ATOM 8891 C CA . VAL A 1 1147 ? 33.786 -44.861 44.701 1.00 24.59 1147 VAL A CA 1
ATOM 8892 C C . VAL A 1 1147 ? 34.480 -44.572 43.360 1.00 24.59 1147 VAL A C 1
ATOM 8894 O O . VAL A 1 1147 ? 34.342 -43.473 42.825 1.00 24.59 1147 VAL A O 1
ATOM 8897 N N . SER A 1 1148 ? 35.251 -45.528 42.823 1.00 28.59 1148 SER A N 1
ATOM 8898 C CA . SER A 1 1148 ? 36.145 -45.330 41.666 1.00 28.59 1148 SER A CA 1
ATOM 8899 C C . SER A 1 1148 ? 35.790 -46.156 40.414 1.00 28.59 1148 SER A C 1
ATOM 8901 O O . SER A 1 1148 ? 35.081 -47.165 40.465 1.00 28.59 1148 SER A O 1
ATOM 8903 N N . PHE A 1 1149 ? 36.313 -45.702 39.269 1.00 26.64 1149 PHE A N 1
ATOM 8904 C CA . PHE A 1 1149 ? 35.889 -46.072 37.909 1.00 26.64 1149 PHE A CA 1
ATOM 8905 C C . PHE A 1 1149 ? 36.021 -47.564 37.541 1.00 26.64 1149 PHE A C 1
ATOM 8907 O O . PHE A 1 1149 ? 35.175 -48.086 36.814 1.00 26.64 1149 PHE A O 1
ATOM 8914 N N . ASP A 1 1150 ? 37.036 -48.274 38.045 1.00 28.94 1150 ASP A N 1
ATOM 8915 C CA . ASP A 1 1150 ? 37.289 -49.676 37.662 1.00 28.94 1150 ASP A CA 1
ATOM 8916 C C . ASP A 1 1150 ? 36.166 -50.635 38.093 1.00 28.94 1150 ASP A C 1
ATOM 8918 O O . ASP A 1 1150 ? 35.902 -51.634 37.419 1.00 28.94 1150 ASP A O 1
ATOM 8922 N N . SER A 1 1151 ? 35.451 -50.296 39.172 1.00 29.05 1151 SER A N 1
ATOM 8923 C CA . SER A 1 1151 ? 34.302 -51.068 39.669 1.00 29.05 1151 SER A CA 1
ATOM 8924 C C . SER A 1 1151 ? 33.126 -51.100 38.681 1.00 29.05 1151 SER A C 1
ATOM 8926 O O . SER A 1 1151 ? 32.433 -52.111 38.563 1.00 29.05 1151 SER A O 1
ATOM 8928 N N . ILE A 1 1152 ? 32.937 -50.021 37.915 1.00 31.61 1152 ILE A N 1
ATOM 8929 C CA . ILE A 1 1152 ? 31.865 -49.889 36.921 1.00 31.61 1152 ILE A CA 1
ATOM 8930 C C . ILE A 1 1152 ? 32.177 -50.768 35.704 1.00 31.61 1152 ILE A C 1
ATOM 8932 O O . ILE A 1 1152 ? 31.311 -51.494 35.209 1.00 31.61 1152 ILE A O 1
ATOM 8936 N N . ASN A 1 1153 ? 33.433 -50.743 35.253 1.00 29.42 1153 ASN A N 1
ATOM 8937 C CA . ASN A 1 1153 ? 33.858 -51.330 33.982 1.00 29.42 1153 ASN A CA 1
ATOM 8938 C C . ASN A 1 1153 ? 33.788 -52.870 33.962 1.00 29.42 1153 ASN A C 1
ATOM 8940 O O . ASN A 1 1153 ? 33.508 -53.459 32.920 1.00 29.42 1153 ASN A O 1
ATOM 8944 N N . GLN A 1 1154 ? 34.008 -53.530 35.106 1.00 32.16 1154 GLN A N 1
ATOM 8945 C CA . GLN A 1 1154 ? 33.971 -54.999 35.209 1.00 32.16 1154 GLN A CA 1
ATOM 8946 C C . GLN A 1 1154 ? 32.606 -55.562 35.650 1.00 32.16 1154 GLN A C 1
ATOM 8948 O O . GLN A 1 1154 ? 32.367 -56.757 35.488 1.00 32.16 1154 GLN A O 1
ATOM 8953 N N . GLY A 1 1155 ? 31.706 -54.726 36.188 1.00 31.56 1155 GLY A N 1
ATOM 8954 C CA . GLY A 1 1155 ? 30.419 -55.164 36.744 1.00 31.56 1155 GLY A CA 1
ATOM 8955 C C . GLY A 1 1155 ? 29.175 -54.727 35.963 1.00 31.56 1155 GLY A C 1
ATOM 8956 O O . GLY A 1 1155 ? 28.238 -55.512 35.821 1.00 31.56 1155 GLY A O 1
ATOM 8957 N N . ALA A 1 1156 ? 29.129 -53.492 35.454 1.00 30.34 1156 ALA A N 1
ATOM 8958 C CA . ALA A 1 1156 ? 27.888 -52.924 34.918 1.00 30.34 1156 ALA A CA 1
ATOM 8959 C C . ALA A 1 1156 ? 27.564 -53.408 33.494 1.00 30.34 1156 ALA A C 1
ATOM 8961 O O . ALA A 1 1156 ? 26.421 -53.754 33.201 1.00 30.34 1156 ALA A O 1
ATOM 8962 N N . ILE A 1 1157 ? 28.566 -53.466 32.613 1.00 30.33 1157 ILE A N 1
ATOM 8963 C CA . ILE A 1 1157 ? 28.366 -53.670 31.167 1.00 30.33 1157 ILE A CA 1
ATOM 8964 C C . ILE A 1 1157 ? 27.787 -55.065 30.826 1.00 30.33 1157 ILE A C 1
ATOM 8966 O O . ILE A 1 1157 ? 26.826 -55.123 30.056 1.00 30.33 1157 ILE A O 1
ATOM 8970 N N . PRO A 1 1158 ? 28.256 -56.191 31.412 1.00 30.81 1158 PRO A N 1
ATOM 8971 C CA . PRO A 1 1158 ? 27.633 -57.498 31.177 1.00 30.81 1158 PRO A CA 1
ATOM 8972 C C . PRO A 1 1158 ? 26.211 -57.589 31.747 1.00 30.81 1158 PRO A C 1
ATOM 8974 O O . PRO A 1 1158 ? 25.329 -58.184 31.130 1.00 30.81 1158 PRO A O 1
ATOM 8977 N N . ASN A 1 1159 ? 25.968 -56.969 32.907 1.00 30.00 1159 ASN A N 1
ATOM 8978 C CA . ASN A 1 1159 ? 24.661 -57.008 33.560 1.00 30.00 1159 ASN A CA 1
ATOM 8979 C C . ASN A 1 1159 ? 23.617 -56.150 32.833 1.00 30.00 1159 ASN A C 1
ATOM 8981 O O . ASN A 1 1159 ? 22.475 -56.582 32.719 1.00 30.00 1159 ASN A O 1
ATOM 8985 N N . ALA A 1 1160 ? 24.001 -55.010 32.250 1.00 29.05 1160 ALA A N 1
ATOM 8986 C CA . ALA A 1 1160 ? 23.124 -54.220 31.384 1.00 29.05 1160 ALA A CA 1
ATOM 8987 C C . ALA A 1 1160 ? 22.666 -55.015 30.143 1.00 29.05 1160 ALA A C 1
ATOM 8989 O O . ALA A 1 1160 ? 21.485 -54.999 29.801 1.00 29.05 1160 ALA A O 1
ATOM 8990 N N . ASN A 1 1161 ? 23.568 -55.782 29.517 1.00 29.22 1161 ASN A N 1
ATOM 8991 C CA . ASN A 1 1161 ? 23.224 -56.649 28.382 1.00 29.22 1161 ASN A CA 1
ATOM 8992 C C . ASN A 1 1161 ? 22.303 -57.819 28.768 1.00 29.22 1161 ASN A C 1
ATOM 8994 O O . ASN A 1 1161 ? 21.442 -58.198 27.975 1.00 29.22 1161 ASN A O 1
ATOM 8998 N N . ASN A 1 1162 ? 22.426 -58.356 29.985 1.00 29.97 1162 ASN A N 1
ATOM 8999 C CA . ASN A 1 1162 ? 21.471 -59.340 30.508 1.00 29.97 1162 ASN A CA 1
ATOM 9000 C C . ASN A 1 1162 ? 20.113 -58.701 30.859 1.00 29.97 1162 ASN A C 1
ATOM 9002 O O . ASN A 1 1162 ? 19.076 -59.326 30.657 1.00 29.97 1162 ASN A O 1
ATOM 9006 N N . TRP A 1 1163 ? 20.105 -57.455 31.343 1.00 30.34 1163 TRP A N 1
ATOM 9007 C CA . TRP A 1 1163 ? 18.890 -56.727 31.726 1.00 30.34 1163 TRP A CA 1
ATOM 9008 C C . TRP A 1 1163 ? 18.023 -56.353 30.513 1.00 30.34 1163 TRP A C 1
ATOM 9010 O O . TRP A 1 1163 ? 16.816 -56.568 30.537 1.00 30.34 1163 TRP A O 1
ATOM 9020 N N . MET A 1 1164 ? 18.634 -55.906 29.408 1.00 29.28 1164 MET A N 1
ATOM 9021 C CA . MET A 1 1164 ? 17.917 -55.540 28.171 1.00 29.28 1164 MET A CA 1
ATOM 9022 C C . MET A 1 1164 ? 17.216 -56.710 27.450 1.00 29.28 1164 MET A C 1
ATOM 9024 O O . MET A 1 1164 ? 16.455 -56.470 26.518 1.00 29.28 1164 MET A O 1
ATOM 9028 N N . ASN A 1 1165 ? 17.455 -57.962 27.855 1.00 30.67 1165 ASN A N 1
ATOM 9029 C CA . ASN A 1 1165 ? 16.858 -59.158 27.244 1.00 30.67 1165 ASN A CA 1
ATOM 9030 C C . ASN A 1 1165 ? 15.869 -59.895 28.179 1.00 30.67 1165 ASN A C 1
ATOM 9032 O O . ASN A 1 1165 ? 15.400 -60.985 27.848 1.00 30.67 1165 ASN A O 1
ATOM 9036 N N . GLY A 1 1166 ? 15.557 -59.330 29.353 1.00 23.45 1166 GLY A N 1
ATOM 9037 C CA . GLY A 1 1166 ? 14.737 -59.968 30.387 1.00 23.45 1166 GLY A CA 1
ATOM 9038 C C . GLY A 1 1166 ? 13.273 -59.519 30.411 1.00 23.45 1166 GLY A C 1
ATOM 9039 O O . GLY A 1 1166 ? 12.948 -58.581 31.124 1.00 23.45 1166 GLY A O 1
ATOM 9040 N N . THR A 1 1167 ? 12.406 -60.245 29.693 1.00 25.25 1167 THR A N 1
ATOM 9041 C CA . THR A 1 1167 ? 10.947 -60.402 29.938 1.00 25.25 1167 THR A CA 1
ATOM 9042 C C . THR A 1 1167 ? 10.108 -59.167 30.324 1.00 25.25 1167 THR A C 1
ATOM 9044 O O . THR A 1 1167 ? 10.073 -58.768 31.483 1.00 25.25 1167 THR A O 1
ATOM 9047 N N . THR A 1 1168 ? 9.316 -58.687 29.356 1.00 33.88 1168 THR A N 1
ATOM 9048 C CA . THR A 1 1168 ? 7.885 -58.310 29.492 1.00 33.88 1168 THR A CA 1
ATOM 9049 C C . THR A 1 1168 ? 7.338 -57.998 30.898 1.00 33.88 1168 THR A C 1
ATOM 9051 O O . THR A 1 1168 ? 7.064 -58.921 31.663 1.00 33.88 1168 THR A O 1
ATOM 9054 N N . ASP A 1 1169 ? 7.065 -56.720 31.187 1.00 28.67 1169 ASP A N 1
ATOM 9055 C CA . ASP A 1 1169 ? 5.694 -56.176 31.326 1.00 28.67 1169 ASP A CA 1
ATOM 9056 C C . ASP A 1 1169 ? 5.719 -54.684 31.741 1.00 28.67 1169 ASP A C 1
ATOM 9058 O O . ASP A 1 1169 ? 6.773 -54.121 32.031 1.00 28.67 1169 ASP A O 1
ATOM 9062 N N . THR A 1 1170 ? 4.551 -54.027 31.751 1.00 25.17 1170 THR A N 1
ATOM 9063 C CA . THR A 1 1170 ? 4.326 -52.604 32.111 1.00 25.17 1170 THR A CA 1
ATOM 9064 C C . THR A 1 1170 ? 4.969 -51.544 31.194 1.00 25.17 1170 THR A C 1
ATOM 9066 O O . THR A 1 1170 ? 5.922 -50.852 31.544 1.00 25.17 1170 THR A O 1
ATOM 9069 N N . LEU A 1 1171 ? 4.334 -51.331 30.034 1.00 26.16 1171 LEU A N 1
ATOM 9070 C CA . LEU A 1 1171 ? 4.164 -49.976 29.474 1.00 26.16 1171 LEU A CA 1
ATOM 9071 C C . LEU A 1 1171 ? 3.439 -49.064 30.490 1.00 26.16 1171 LEU A C 1
ATOM 9073 O O . LEU A 1 1171 ? 2.774 -49.603 31.376 1.00 26.16 1171 LEU A O 1
ATOM 9077 N N . ASN A 1 1172 ? 3.540 -47.724 30.335 1.00 27.19 1172 ASN A N 1
ATOM 9078 C CA . ASN A 1 1172 ? 2.383 -46.793 30.302 1.00 27.19 1172 ASN A CA 1
ATOM 9079 C C . ASN A 1 1172 ? 2.717 -45.266 30.347 1.00 27.19 1172 ASN A C 1
ATOM 9081 O O . ASN A 1 1172 ? 3.607 -44.810 31.063 1.00 27.19 1172 ASN A O 1
ATOM 9085 N N . HIS A 1 1173 ? 1.889 -44.473 29.644 1.00 35.59 1173 HIS A N 1
ATOM 9086 C CA . HIS A 1 1173 ? 1.416 -43.098 29.958 1.00 35.59 1173 HIS A CA 1
ATOM 9087 C C . HIS A 1 1173 ? 2.243 -41.802 29.707 1.00 35.59 1173 HIS A C 1
ATOM 9089 O O . HIS A 1 1173 ? 1.610 -40.764 29.524 1.00 35.59 1173 HIS A O 1
ATOM 9095 N N . SER A 1 1174 ? 3.583 -41.742 29.689 1.00 32.44 1174 SER A N 1
ATOM 9096 C CA . SER A 1 1174 ? 4.267 -40.423 29.857 1.00 32.44 1174 SER A CA 1
ATOM 9097 C C . SER A 1 1174 ? 4.342 -39.447 28.656 1.00 32.44 1174 SER A C 1
ATOM 9099 O O . SER A 1 1174 ? 4.726 -38.297 28.859 1.00 32.44 1174 SER A O 1
ATOM 9101 N N . THR A 1 1175 ? 4.043 -39.853 27.417 1.00 30.64 1175 THR A N 1
ATOM 9102 C CA . THR A 1 1175 ? 4.477 -39.089 26.216 1.00 30.64 1175 THR A CA 1
ATOM 9103 C C . THR A 1 1175 ? 3.491 -38.023 25.713 1.00 30.64 1175 THR A C 1
ATOM 9105 O O . THR A 1 1175 ? 3.912 -37.045 25.102 1.00 30.64 1175 THR A O 1
ATOM 9108 N N . VAL A 1 1176 ? 2.184 -38.184 25.944 1.00 31.75 1176 VAL A N 1
ATOM 9109 C CA . VAL A 1 1176 ? 1.150 -37.367 25.268 1.00 31.75 1176 VAL A CA 1
ATOM 9110 C C . VAL A 1 1176 ? 1.032 -35.949 25.854 1.00 31.75 1176 VAL A C 1
ATOM 9112 O O . VAL A 1 1176 ? 0.851 -34.986 25.114 1.00 31.75 1176 VAL A O 1
ATOM 9115 N N . VAL A 1 1177 ? 1.192 -35.804 27.174 1.00 32.72 1177 VAL A N 1
ATOM 9116 C CA . VAL A 1 1177 ? 0.856 -34.579 27.934 1.00 32.72 1177 VAL A CA 1
ATOM 9117 C C . VAL A 1 1177 ? 1.801 -33.391 27.681 1.00 32.72 1177 VAL A C 1
ATOM 9119 O O . VAL A 1 1177 ? 1.418 -32.253 27.918 1.00 32.72 1177 VAL A O 1
ATOM 9122 N N . ILE A 1 1178 ? 3.015 -33.613 27.163 1.00 34.03 1178 ILE A N 1
ATOM 9123 C CA . ILE A 1 1178 ? 3.982 -32.520 26.922 1.00 34.03 1178 ILE A CA 1
ATOM 9124 C C . ILE A 1 1178 ? 3.814 -31.901 25.526 1.00 34.03 1178 ILE A C 1
ATOM 9126 O O . ILE A 1 1178 ? 3.936 -30.688 25.381 1.00 34.03 1178 ILE A O 1
ATOM 9130 N N . LEU A 1 1179 ? 3.471 -32.699 24.505 1.00 31.14 1179 LEU A N 1
ATOM 9131 C CA . LEU A 1 1179 ? 3.211 -32.189 23.148 1.00 31.14 1179 LEU A CA 1
ATOM 9132 C C . LEU A 1 1179 ? 2.005 -31.229 23.139 1.00 31.14 1179 LEU A C 1
ATOM 9134 O O . LEU A 1 1179 ? 2.017 -30.190 22.487 1.00 31.14 1179 LEU A O 1
ATOM 9138 N N . ILE A 1 1180 ? 1.015 -31.577 23.960 1.00 35.03 1180 ILE A N 1
ATOM 9139 C CA . ILE A 1 1180 ? -0.177 -30.805 24.315 1.00 35.03 1180 ILE A CA 1
ATOM 9140 C C . ILE A 1 1180 ? 0.131 -29.367 24.766 1.00 35.03 1180 ILE A C 1
ATOM 9142 O O . ILE A 1 1180 ? -0.623 -28.457 24.443 1.00 35.03 1180 ILE A O 1
ATOM 9146 N N . PHE A 1 1181 ? 1.230 -29.141 25.486 1.00 35.78 1181 PHE A N 1
ATOM 9147 C CA . PHE A 1 1181 ? 1.509 -27.844 26.109 1.00 35.78 1181 PHE A CA 1
ATOM 9148 C C . PHE A 1 1181 ? 2.080 -26.807 25.124 1.00 35.78 1181 PHE A C 1
ATOM 9150 O O . PHE A 1 1181 ? 1.849 -25.611 25.277 1.00 35.78 1181 PHE A O 1
ATOM 9157 N N . VAL A 1 1182 ? 2.753 -27.257 24.058 1.00 32.19 1182 VAL A N 1
ATOM 9158 C CA . VAL A 1 1182 ? 3.209 -26.379 22.961 1.00 32.19 1182 VAL A CA 1
ATOM 9159 C C . VAL A 1 1182 ? 2.032 -25.922 22.087 1.00 32.19 1182 VAL A C 1
ATOM 9161 O O . VAL A 1 1182 ? 2.076 -24.844 21.502 1.00 32.19 1182 VAL A O 1
ATOM 9164 N N . ILE A 1 1183 ? 0.942 -26.697 22.036 1.00 32.25 1183 ILE A N 1
ATOM 9165 C CA . ILE A 1 1183 ? -0.266 -26.345 21.270 1.00 32.25 1183 ILE A CA 1
ATOM 9166 C C . ILE A 1 1183 ? -0.951 -25.093 21.855 1.00 32.25 1183 ILE A C 1
ATOM 9168 O O . ILE A 1 1183 ? -1.517 -24.312 21.097 1.00 32.25 1183 ILE A O 1
ATOM 9172 N N . SER A 1 1184 ? -0.814 -24.832 23.161 1.00 33.91 1184 SER A N 1
ATOM 9173 C CA . SER A 1 1184 ? -1.259 -23.579 23.800 1.00 33.91 1184 SER A CA 1
ATOM 9174 C C . SER A 1 1184 ? -0.384 -22.345 23.508 1.00 33.91 1184 SER A C 1
ATOM 9176 O O . SER A 1 1184 ? -0.864 -21.233 23.684 1.00 33.91 1184 SER A O 1
ATOM 9178 N N . GLU A 1 1185 ? 0.856 -22.511 23.033 1.00 40.56 1185 GLU A N 1
ATOM 9179 C CA . GLU A 1 1185 ? 1.746 -21.402 22.621 1.00 40.56 1185 GLU A CA 1
ATOM 9180 C C . GLU A 1 1185 ? 1.612 -21.067 21.122 1.00 40.56 1185 GLU A C 1
ATOM 9182 O O . GLU A 1 1185 ? 1.899 -19.954 20.686 1.00 40.56 1185 GLU A O 1
ATOM 9187 N N . ALA A 1 1186 ? 1.159 -22.024 20.305 1.00 31.88 1186 ALA A N 1
ATOM 9188 C CA . ALA A 1 1186 ? 1.074 -21.870 18.852 1.00 31.88 1186 ALA A CA 1
ATOM 9189 C C . ALA A 1 1186 ? -0.097 -20.987 18.370 1.00 31.88 1186 ALA A C 1
ATOM 9191 O O . ALA A 1 1186 ? -0.131 -20.621 17.197 1.00 31.88 1186 ALA A O 1
ATOM 9192 N N . ALA A 1 1187 ? -1.030 -20.610 19.252 1.00 32.62 1187 ALA A N 1
ATOM 9193 C CA . ALA A 1 1187 ? -2.279 -19.903 18.932 1.00 32.62 1187 ALA A CA 1
ATOM 9194 C C . ALA A 1 1187 ? -2.113 -18.439 18.446 1.00 32.62 1187 ALA A C 1
ATOM 9196 O O . ALA A 1 1187 ? -3.073 -17.668 18.464 1.00 32.62 1187 ALA A O 1
ATOM 9197 N N . ARG A 1 1188 ? -0.901 -18.022 18.041 1.00 35.50 1188 ARG A N 1
ATOM 9198 C CA . ARG A 1 1188 ? -0.621 -16.644 17.601 1.00 35.50 1188 ARG A CA 1
ATOM 9199 C C . ARG A 1 1188 ? 0.566 -16.426 16.647 1.00 35.50 1188 ARG A C 1
ATOM 9201 O O . ARG A 1 1188 ? 0.869 -15.271 16.362 1.00 35.50 1188 ARG A O 1
ATOM 9208 N N . PHE A 1 1189 ? 1.250 -17.472 16.161 1.00 32.06 1189 PHE A N 1
ATOM 9209 C CA . PHE A 1 1189 ? 2.525 -17.309 15.432 1.00 32.06 1189 PHE A CA 1
ATOM 9210 C C . PHE A 1 1189 ? 2.694 -18.243 14.214 1.00 32.06 1189 PHE A C 1
ATOM 9212 O O . PHE A 1 1189 ? 2.736 -19.465 14.353 1.00 32.06 1189 PHE A O 1
ATOM 9219 N N . ASP A 1 1190 ? 2.915 -17.662 13.027 1.00 26.25 1190 ASP A N 1
ATOM 9220 C CA . ASP A 1 1190 ? 2.956 -18.328 11.705 1.00 26.25 1190 ASP A CA 1
ATOM 9221 C C . ASP A 1 1190 ? 4.151 -19.289 11.440 1.00 26.25 1190 ASP A C 1
ATOM 9223 O O . ASP A 1 1190 ? 4.394 -19.697 10.305 1.00 26.25 1190 ASP A O 1
ATOM 9227 N N . GLY A 1 1191 ? 4.939 -19.669 12.454 1.00 29.78 1191 GLY A N 1
ATOM 9228 C CA . GLY A 1 1191 ? 6.252 -20.310 12.250 1.00 29.78 1191 GLY A CA 1
ATOM 9229 C C . GLY A 1 1191 ? 6.331 -21.845 12.330 1.00 29.78 1191 GLY A C 1
ATOM 9230 O O . GLY A 1 1191 ? 7.334 -22.423 11.912 1.00 29.78 1191 GLY A O 1
ATOM 9231 N N . VAL A 1 1192 ? 5.347 -22.535 12.921 1.00 36.78 1192 VAL A N 1
ATOM 9232 C CA . VAL A 1 1192 ? 5.630 -23.821 13.612 1.00 36.78 1192 VAL A CA 1
ATOM 9233 C C . VAL A 1 1192 ? 5.272 -25.095 12.822 1.00 36.78 1192 VAL A C 1
ATOM 9235 O O . VAL A 1 1192 ? 5.761 -26.178 13.150 1.00 36.78 1192 VAL A O 1
ATOM 9238 N N . ALA A 1 1193 ? 4.495 -25.008 11.739 1.00 29.86 1193 ALA A N 1
ATOM 9239 C CA . ALA A 1 1193 ? 3.994 -26.191 11.020 1.00 29.86 1193 ALA A CA 1
ATOM 9240 C C . ALA A 1 1193 ? 5.103 -27.141 10.509 1.00 29.86 1193 ALA A C 1
ATOM 9242 O O . ALA A 1 1193 ? 4.965 -28.364 10.566 1.00 29.86 1193 ALA A O 1
ATOM 9243 N N . PHE A 1 1194 ? 6.240 -26.578 10.089 1.00 30.53 1194 PHE A N 1
ATOM 9244 C CA . PHE A 1 1194 ? 7.413 -27.310 9.595 1.00 30.53 1194 PHE A CA 1
ATOM 9245 C C . PHE A 1 1194 ? 8.061 -28.231 10.651 1.00 30.53 1194 PHE A C 1
ATOM 9247 O O . PHE A 1 1194 ? 8.670 -29.247 10.309 1.00 30.53 1194 PHE A O 1
ATOM 9254 N N . ALA A 1 1195 ? 7.916 -27.917 11.944 1.00 30.77 1195 ALA A N 1
ATOM 9255 C CA . ALA A 1 1195 ? 8.466 -28.734 13.026 1.00 30.77 1195 ALA A CA 1
ATOM 9256 C C . ALA A 1 1195 ? 7.662 -30.027 13.258 1.00 30.77 1195 ALA A C 1
ATOM 9258 O O . ALA A 1 1195 ? 8.233 -31.055 13.627 1.00 30.77 1195 ALA A O 1
ATOM 9259 N N . VAL A 1 1196 ? 6.346 -29.991 13.021 1.00 33.28 1196 VAL A N 1
ATOM 9260 C CA . VAL A 1 1196 ? 5.426 -31.108 13.298 1.00 33.28 1196 VAL A CA 1
ATOM 9261 C C . VAL A 1 1196 ? 5.713 -32.301 12.382 1.00 33.28 1196 VAL A C 1
ATOM 9263 O O . VAL A 1 1196 ? 5.867 -33.421 12.871 1.00 33.28 1196 VAL A O 1
ATOM 9266 N N . ASP A 1 1197 ? 5.871 -32.061 11.077 1.00 33.81 1197 ASP A N 1
ATOM 9267 C CA . ASP A 1 1197 ? 6.200 -33.101 10.091 1.00 33.81 1197 ASP A CA 1
ATOM 9268 C C . ASP A 1 1197 ? 7.531 -33.805 10.417 1.00 33.81 1197 ASP A C 1
ATOM 9270 O O . ASP A 1 1197 ? 7.594 -35.033 10.531 1.00 33.81 1197 ASP A O 1
ATOM 9274 N N . ARG A 1 1198 ? 8.595 -33.032 10.676 1.00 32.78 1198 ARG A N 1
ATOM 9275 C CA . ARG A 1 1198 ? 9.932 -33.566 10.991 1.00 32.78 1198 ARG A CA 1
ATOM 9276 C C . ARG A 1 1198 ? 9.991 -34.383 12.283 1.00 32.78 1198 ARG A C 1
ATOM 9278 O O . ARG A 1 1198 ? 10.802 -35.305 12.360 1.00 32.78 1198 ARG A O 1
ATOM 9285 N N . VAL A 1 1199 ? 9.177 -34.056 13.289 1.00 33.00 1199 VAL A N 1
ATOM 9286 C CA . VAL A 1 1199 ? 9.164 -34.772 14.577 1.00 33.00 1199 VAL A CA 1
ATOM 9287 C C . VAL A 1 1199 ? 8.312 -36.040 14.507 1.00 33.00 1199 VAL A C 1
ATOM 9289 O O . VAL A 1 1199 ? 8.757 -37.096 14.962 1.00 33.00 1199 VAL A O 1
ATOM 9292 N N . LEU A 1 1200 ? 7.116 -35.971 13.913 1.00 34.94 1200 LEU A N 1
ATOM 9293 C CA . LEU A 1 1200 ? 6.196 -37.113 13.857 1.00 34.94 1200 LEU A CA 1
ATOM 9294 C C . LEU A 1 1200 ? 6.619 -38.181 12.834 1.00 34.94 1200 LEU A C 1
ATOM 9296 O O . LEU A 1 1200 ? 6.311 -39.357 13.025 1.00 34.94 1200 LEU A O 1
ATOM 9300 N N . SER A 1 1201 ? 7.363 -37.813 11.787 1.00 33.91 1201 SER A N 1
ATOM 9301 C CA . SER A 1 1201 ? 7.782 -38.746 10.729 1.00 33.91 1201 SER A CA 1
ATOM 9302 C C . SER A 1 1201 ? 8.928 -39.705 11.097 1.00 33.91 1201 SER A C 1
ATOM 9304 O O . SER A 1 1201 ? 9.175 -40.637 10.331 1.00 33.91 1201 SER A O 1
ATOM 9306 N N . GLN A 1 1202 ? 9.641 -39.520 12.224 1.00 30.78 1202 GLN A N 1
ATOM 9307 C CA . GLN A 1 1202 ? 10.921 -40.227 12.451 1.00 30.78 1202 GLN A CA 1
ATOM 9308 C C . GLN A 1 1202 ? 11.033 -41.166 13.668 1.00 30.78 1202 GLN A C 1
ATOM 9310 O O . GLN A 1 1202 ? 11.799 -42.127 13.576 1.00 30.78 1202 GLN A O 1
ATOM 9315 N N . PHE A 1 1203 ? 10.326 -40.965 14.794 1.00 34.72 1203 PHE A N 1
ATOM 9316 C CA . PHE A 1 1203 ? 10.616 -41.734 16.027 1.00 34.72 1203 PHE A CA 1
ATOM 9317 C C . PHE A 1 1203 ? 9.385 -42.208 16.817 1.00 34.72 1203 PHE A C 1
ATOM 9319 O O . PHE A 1 1203 ? 8.676 -41.421 17.433 1.00 34.72 1203 PHE A O 1
ATOM 9326 N N . ALA A 1 1204 ? 9.199 -43.533 16.892 1.00 34.31 1204 ALA A N 1
ATOM 9327 C CA . ALA A 1 1204 ? 8.082 -44.171 17.604 1.00 34.31 1204 ALA A CA 1
ATOM 9328 C C . ALA A 1 1204 ? 8.327 -44.437 19.109 1.00 34.31 1204 ALA A C 1
ATOM 9330 O O . ALA A 1 1204 ? 7.377 -44.674 19.852 1.00 34.31 1204 ALA A O 1
ATOM 9331 N N . THR A 1 1205 ? 9.581 -44.428 19.578 1.00 38.62 1205 THR A N 1
ATOM 9332 C CA . THR A 1 1205 ? 9.937 -44.718 20.983 1.00 38.62 1205 THR A CA 1
ATOM 9333 C C . THR A 1 1205 ? 11.161 -43.915 21.424 1.00 38.62 1205 THR A C 1
ATOM 9335 O O . THR A 1 1205 ? 12.255 -44.140 20.906 1.00 38.62 1205 THR A O 1
ATOM 9338 N N . TYR A 1 1206 ? 11.014 -43.027 22.413 1.00 35.19 1206 TYR A N 1
ATOM 9339 C CA . TYR A 1 1206 ? 12.139 -42.304 23.020 1.00 35.19 1206 TYR A CA 1
ATOM 9340 C C . TYR A 1 1206 ? 11.935 -42.098 24.528 1.00 35.19 1206 TYR A C 1
ATOM 9342 O O . TYR A 1 1206 ? 10.804 -42.000 25.000 1.00 35.19 1206 TYR A O 1
ATOM 9350 N N . ASN A 1 1207 ? 13.027 -42.061 25.300 1.00 36.31 1207 ASN A N 1
ATOM 9351 C CA . ASN A 1 1207 ? 12.981 -42.063 26.767 1.00 36.31 1207 ASN A CA 1
ATOM 9352 C C . ASN A 1 1207 ? 13.279 -40.670 27.356 1.00 36.31 1207 ASN A C 1
ATOM 9354 O O . ASN A 1 1207 ? 14.383 -40.140 27.205 1.00 36.31 1207 ASN A O 1
ATOM 9358 N N . TRP A 1 1208 ? 12.301 -40.120 28.087 1.00 34.84 1208 TRP A N 1
ATOM 9359 C CA . TRP A 1 1208 ? 12.334 -38.805 28.748 1.00 34.84 1208 TRP A CA 1
ATOM 9360 C C . TRP A 1 1208 ? 13.553 -38.576 29.655 1.00 34.84 1208 TRP A C 1
ATOM 9362 O O . TRP A 1 1208 ? 14.004 -37.435 29.782 1.00 34.84 1208 TRP A O 1
ATOM 9372 N N . TYR A 1 1209 ? 14.155 -39.627 30.230 1.00 33.66 1209 TYR A N 1
ATOM 9373 C CA . TYR A 1 1209 ? 15.318 -39.468 31.109 1.00 33.66 1209 TYR A CA 1
ATOM 9374 C C . TYR A 1 1209 ? 16.449 -38.675 30.432 1.00 33.66 1209 TYR A C 1
ATOM 9376 O O . TYR A 1 1209 ? 17.110 -37.869 31.089 1.00 33.66 1209 TYR A O 1
ATOM 9384 N N . TYR A 1 1210 ? 16.633 -38.805 29.114 1.00 34.97 1210 TYR A N 1
ATOM 9385 C CA . TYR A 1 1210 ? 17.671 -38.072 28.384 1.00 34.97 1210 TYR A CA 1
ATOM 9386 C C . TYR A 1 1210 ? 17.405 -36.563 28.224 1.00 34.97 1210 TYR A C 1
ATOM 9388 O O . TYR A 1 1210 ? 18.368 -35.822 28.051 1.00 34.97 1210 TYR A O 1
ATOM 9396 N N . PHE A 1 1211 ? 16.162 -36.086 28.365 1.00 35.31 1211 PHE A N 1
ATOM 9397 C CA . PHE A 1 1211 ? 15.808 -34.670 28.171 1.00 35.31 1211 PHE A CA 1
ATOM 9398 C C . PHE A 1 1211 ? 15.701 -33.852 29.471 1.00 35.31 1211 PHE A C 1
ATOM 9400 O O . PHE A 1 1211 ? 15.867 -32.636 29.442 1.00 35.31 1211 PHE A O 1
ATOM 9407 N N . ARG A 1 1212 ? 15.502 -34.495 30.633 1.00 32.69 1212 ARG A N 1
ATOM 9408 C CA . ARG A 1 1212 ? 15.346 -33.799 31.930 1.00 32.69 1212 ARG A CA 1
ATOM 9409 C C . ARG A 1 1212 ? 16.471 -32.800 32.288 1.00 32.69 1212 ARG A C 1
ATOM 9411 O O . ARG A 1 1212 ? 16.139 -31.726 32.777 1.00 32.69 1212 ARG A O 1
ATOM 9418 N N . PRO A 1 1213 ? 17.773 -33.071 32.047 1.00 33.81 1213 PRO A N 1
ATOM 9419 C CA . PRO A 1 1213 ? 18.823 -32.080 32.305 1.00 33.81 1213 PRO A CA 1
ATOM 9420 C C . PRO A 1 1213 ? 18.843 -30.947 31.277 1.00 33.81 1213 PRO A C 1
ATOM 9422 O O . PRO A 1 1213 ? 19.411 -29.902 31.552 1.00 33.81 1213 PRO A O 1
ATOM 9425 N N . LEU A 1 1214 ? 18.270 -31.163 30.091 1.00 32.66 1214 LEU A N 1
ATOM 9426 C CA . LEU A 1 1214 ? 18.308 -30.225 28.971 1.00 32.66 1214 LEU A CA 1
ATOM 9427 C C . LEU A 1 1214 ? 17.408 -29.012 29.249 1.00 32.66 1214 LEU A C 1
ATOM 9429 O O . LEU A 1 1214 ? 17.823 -27.891 28.993 1.00 32.66 1214 LEU A O 1
ATOM 9433 N N . LEU A 1 1215 ? 16.248 -29.236 29.880 1.00 32.59 1215 LEU A N 1
ATOM 9434 C CA . LEU A 1 1215 ? 15.372 -28.180 30.407 1.00 32.59 1215 LEU A CA 1
ATOM 9435 C C . LEU A 1 1215 ? 16.015 -27.450 31.598 1.00 32.59 1215 LEU A C 1
ATOM 9437 O O . LEU A 1 1215 ? 16.141 -26.233 31.572 1.00 32.59 1215 LEU A O 1
ATOM 9441 N N . ASN A 1 1216 ? 16.521 -28.182 32.599 1.00 33.53 1216 ASN A N 1
ATOM 9442 C CA . ASN A 1 1216 ? 17.199 -27.584 33.763 1.00 33.53 1216 ASN A CA 1
ATOM 9443 C C . ASN A 1 1216 ? 18.500 -26.831 33.413 1.00 33.53 1216 ASN A C 1
ATOM 9445 O O . ASN A 1 1216 ? 19.004 -26.063 34.229 1.00 33.53 1216 ASN A O 1
ATOM 9449 N N . LEU A 1 1217 ? 19.071 -27.080 32.232 1.00 34.00 1217 LEU A N 1
ATOM 9450 C CA . LEU A 1 1217 ? 20.211 -26.346 31.690 1.00 34.00 1217 LEU A CA 1
ATOM 9451 C C . LEU A 1 1217 ? 19.804 -25.346 30.599 1.00 34.00 1217 LEU A C 1
ATOM 9453 O O . LEU A 1 1217 ? 20.687 -24.654 30.103 1.00 34.00 1217 LEU A O 1
ATOM 9457 N N . TRP A 1 1218 ? 18.523 -25.231 30.230 1.00 35.62 1218 TRP A N 1
ATOM 9458 C CA . TRP A 1 1218 ? 18.103 -24.357 29.135 1.00 35.62 1218 TRP A CA 1
ATOM 9459 C C . TRP A 1 1218 ? 18.356 -22.889 29.469 1.00 35.62 1218 TRP A C 1
ATOM 9461 O O . TRP A 1 1218 ? 19.052 -22.235 28.707 1.00 35.62 1218 TRP A O 1
ATOM 9471 N N . ASP A 1 1219 ? 17.943 -22.396 30.638 1.00 34.97 1219 ASP A N 1
ATOM 9472 C CA . ASP A 1 1219 ? 18.220 -21.012 31.053 1.00 34.97 1219 ASP A CA 1
ATOM 9473 C C . ASP A 1 1219 ? 19.724 -20.677 31.131 1.00 34.97 1219 ASP A C 1
ATOM 9475 O O . ASP A 1 1219 ? 20.132 -19.669 30.547 1.00 34.97 1219 ASP A O 1
ATOM 9479 N N . PRO A 1 1220 ? 20.600 -21.480 31.779 1.00 34.00 1220 PRO A N 1
ATOM 9480 C CA . PRO A 1 1220 ? 22.037 -21.200 31.803 1.00 34.00 1220 PRO A CA 1
ATOM 9481 C C . PRO A 1 1220 ? 22.779 -21.553 30.503 1.00 34.00 1220 PRO A C 1
ATOM 9483 O O . PRO A 1 1220 ? 23.949 -21.192 30.393 1.00 34.00 1220 PRO A O 1
ATOM 9486 N N . ILE A 1 1221 ? 22.163 -22.245 29.535 1.00 36.47 1221 ILE A N 1
ATOM 9487 C CA . ILE A 1 1221 ? 22.692 -22.375 28.165 1.00 36.47 1221 ILE A CA 1
ATOM 9488 C C . ILE A 1 1221 ? 22.239 -21.177 27.328 1.00 36.47 1221 ILE A C 1
ATOM 9490 O O . ILE A 1 1221 ? 23.088 -20.529 26.735 1.00 36.47 1221 ILE A O 1
ATOM 9494 N N . SER A 1 1222 ? 20.948 -20.841 27.341 1.00 34.50 1222 SER A N 1
ATOM 9495 C CA . SER A 1 1222 ? 20.319 -19.721 26.631 1.00 34.50 1222 SER A CA 1
ATOM 9496 C C . SER A 1 1222 ? 20.945 -18.382 27.017 1.00 34.50 1222 SER A C 1
ATOM 9498 O O . SER A 1 1222 ? 21.535 -17.721 26.166 1.00 34.50 1222 SER A O 1
ATOM 9500 N N . ASN A 1 1223 ? 20.956 -18.033 28.311 1.00 33.91 1223 ASN A N 1
ATOM 9501 C CA . ASN A 1 1223 ? 21.598 -16.804 28.789 1.00 33.91 1223 ASN A CA 1
ATOM 9502 C C . ASN A 1 1223 ? 23.111 -16.801 28.521 1.00 33.91 1223 ASN A C 1
ATOM 9504 O O . ASN A 1 1223 ? 23.689 -15.747 28.285 1.00 33.91 1223 ASN A O 1
ATOM 9508 N N . GLN A 1 1224 ? 23.777 -17.963 28.520 1.00 35.69 1224 GLN A N 1
ATOM 9509 C CA . GLN A 1 1224 ? 25.203 -18.044 28.185 1.00 35.69 1224 GLN A CA 1
ATOM 9510 C C . GLN A 1 1224 ? 25.458 -17.929 26.672 1.00 35.69 1224 GLN A C 1
ATOM 9512 O O . GLN A 1 1224 ? 26.501 -17.406 26.293 1.00 35.69 1224 GLN A O 1
ATOM 9517 N N . TYR A 1 1225 ? 24.519 -18.339 25.816 1.00 34.06 1225 TYR A N 1
ATOM 9518 C CA . TYR A 1 1225 ? 24.540 -18.109 24.366 1.00 34.06 1225 TYR A CA 1
ATOM 9519 C C . TYR A 1 1225 ? 24.322 -16.616 24.068 1.00 34.06 1225 TYR A C 1
ATOM 9521 O O . TYR A 1 1225 ? 25.157 -15.990 23.422 1.00 34.06 1225 TYR A O 1
ATOM 9529 N N . TYR A 1 1226 ? 23.273 -16.018 24.647 1.00 32.88 1226 TYR A N 1
ATOM 9530 C CA . TYR A 1 1226 ? 22.955 -14.590 24.522 1.00 32.88 1226 TYR A CA 1
ATOM 9531 C C . TYR A 1 1226 ? 24.079 -13.676 25.036 1.00 32.88 1226 TYR A C 1
ATOM 9533 O O . TYR A 1 1226 ? 24.400 -12.677 24.396 1.00 32.88 1226 TYR A O 1
ATOM 9541 N N . ASN A 1 1227 ? 24.714 -14.025 26.161 1.00 34.06 1227 ASN A N 1
ATOM 9542 C CA . ASN A 1 1227 ? 25.743 -13.187 26.783 1.00 34.06 1227 ASN A CA 1
ATOM 9543 C C . ASN A 1 1227 ? 27.180 -13.476 26.304 1.00 34.06 1227 ASN A C 1
ATOM 9545 O O . ASN A 1 1227 ? 28.104 -12.832 26.803 1.00 34.06 1227 ASN A O 1
ATOM 9549 N N . THR A 1 1228 ? 27.422 -14.420 25.378 1.00 35.44 1228 THR A N 1
ATOM 9550 C CA . THR A 1 1228 ? 28.787 -14.651 24.848 1.00 35.44 1228 THR A CA 1
ATOM 9551 C C . THR A 1 1228 ? 29.103 -13.926 23.546 1.00 35.44 1228 THR A C 1
ATOM 9553 O O . THR A 1 1228 ? 30.283 -13.670 23.309 1.00 35.44 1228 THR A O 1
ATOM 9556 N N . GLU A 1 1229 ? 28.114 -13.504 22.749 1.00 33.34 1229 GLU A N 1
ATOM 9557 C CA . GLU A 1 1229 ? 28.374 -12.831 21.469 1.00 33.34 1229 GLU A CA 1
ATOM 9558 C C . GLU A 1 1229 ? 27.631 -11.500 21.274 1.00 33.34 1229 GLU A C 1
ATOM 9560 O O . GLU A 1 1229 ? 26.628 -11.400 20.575 1.00 33.34 1229 GLU A O 1
ATOM 9565 N N . ARG A 1 1230 ? 28.261 -10.415 21.750 1.00 34.75 1230 ARG A N 1
ATOM 9566 C CA . ARG A 1 1230 ? 28.407 -9.227 20.886 1.00 34.75 1230 ARG A CA 1
ATOM 9567 C C . ARG A 1 1230 ? 29.608 -9.333 19.938 1.00 34.75 1230 ARG A C 1
ATOM 9569 O O . ARG A 1 1230 ? 29.646 -8.607 18.949 1.00 34.75 1230 ARG A O 1
ATOM 9576 N N . HIS A 1 1231 ? 30.583 -10.210 20.221 1.00 38.62 1231 HIS A N 1
ATOM 9577 C CA . HIS A 1 1231 ? 31.816 -10.341 19.438 1.00 38.62 1231 HIS A CA 1
ATOM 9578 C C . HIS A 1 1231 ? 32.391 -11.783 19.411 1.00 38.62 1231 HIS A C 1
ATOM 9580 O O . HIS A 1 1231 ? 32.918 -12.242 20.421 1.00 38.62 1231 HIS A O 1
ATOM 9586 N N . ALA A 1 1232 ? 32.439 -12.374 18.206 1.00 36.66 1232 ALA A N 1
ATOM 9587 C CA . ALA A 1 1232 ? 33.248 -13.522 17.739 1.00 36.66 1232 ALA A CA 1
ATOM 9588 C C . ALA A 1 1232 ? 32.711 -14.974 17.904 1.00 36.66 1232 ALA A C 1
ATOM 9590 O O . ALA A 1 1232 ? 32.711 -15.552 18.990 1.00 36.66 1232 ALA A O 1
ATOM 9591 N N . GLY A 1 1233 ? 32.441 -15.590 16.739 1.00 39.78 1233 GLY A N 1
ATOM 9592 C CA . GLY A 1 1233 ? 31.674 -16.826 16.512 1.00 39.78 1233 GLY A CA 1
ATOM 9593 C C . GLY A 1 1233 ? 32.047 -18.104 17.279 1.00 39.78 1233 GLY A C 1
ATOM 9594 O O . GLY A 1 1233 ? 33.163 -18.631 17.173 1.00 39.78 1233 GLY A O 1
ATOM 9595 N N . VAL A 1 1234 ? 31.051 -18.712 17.929 1.00 39.53 1234 VAL A N 1
ATOM 9596 C CA . VAL A 1 1234 ? 31.113 -20.058 18.527 1.00 39.53 1234 VAL A CA 1
ATOM 9597 C C . VAL A 1 1234 ? 31.182 -21.156 17.454 1.00 39.53 1234 VAL A C 1
ATOM 9599 O O . VAL A 1 1234 ? 30.180 -21.652 16.943 1.00 39.53 1234 VAL A O 1
ATOM 9602 N N . SER A 1 1235 ? 32.392 -21.644 17.169 1.00 44.97 1235 SER A N 1
ATOM 9603 C CA . SER A 1 1235 ? 32.567 -22.867 16.366 1.00 44.97 1235 SER A CA 1
ATOM 9604 C C . SER A 1 1235 ? 31.981 -24.121 17.047 1.00 44.97 1235 SER A C 1
ATOM 9606 O O . SER A 1 1235 ? 31.947 -24.233 18.276 1.00 44.97 1235 SER A O 1
ATOM 9608 N N . VAL A 1 1236 ? 31.672 -25.159 16.257 1.00 43.44 1236 VAL A N 1
ATOM 9609 C CA . VAL A 1 1236 ? 31.316 -26.513 16.748 1.00 43.44 1236 VAL A CA 1
ATOM 9610 C C . VAL A 1 1236 ? 32.338 -27.064 17.765 1.00 43.44 1236 VAL A C 1
ATOM 9612 O O . VAL A 1 1236 ? 31.979 -27.787 18.697 1.00 43.44 1236 VAL A O 1
ATOM 9615 N N . ARG A 1 1237 ? 33.621 -26.687 17.643 1.00 43.25 1237 ARG A N 1
ATOM 9616 C CA . ARG A 1 1237 ? 34.689 -27.035 18.600 1.00 43.25 1237 ARG A CA 1
ATOM 9617 C C . ARG A 1 1237 ? 34.488 -26.374 19.972 1.00 43.25 1237 ARG A C 1
ATOM 9619 O O . ARG A 1 1237 ? 34.846 -26.984 20.979 1.00 43.25 1237 ARG A O 1
ATOM 9626 N N . ALA A 1 1238 ? 33.940 -25.159 20.020 1.00 45.31 1238 ALA A N 1
ATOM 9627 C CA . ALA A 1 1238 ? 33.713 -24.380 21.238 1.00 45.31 1238 ALA A CA 1
ATOM 9628 C C . ALA A 1 1238 ? 32.449 -24.837 21.985 1.00 45.31 1238 ALA A C 1
ATOM 9630 O O . ALA A 1 1238 ? 32.557 -25.215 23.154 1.00 45.31 1238 ALA A O 1
ATOM 9631 N N . ALA A 1 1239 ? 31.303 -24.953 21.301 1.00 45.00 1239 ALA A N 1
ATOM 9632 C CA . ALA A 1 1239 ? 30.102 -25.591 21.859 1.00 45.00 1239 ALA A CA 1
ATOM 9633 C C . ALA A 1 1239 ? 30.416 -27.023 22.342 1.00 45.00 1239 ALA A C 1
ATOM 9635 O O . ALA A 1 1239 ? 30.108 -27.415 23.473 1.00 45.00 1239 ALA A O 1
ATOM 9636 N N . GLY A 1 1240 ? 31.176 -27.768 21.530 1.00 47.91 1240 GLY A N 1
ATOM 9637 C CA . GLY A 1 1240 ? 31.690 -29.091 21.867 1.00 47.91 1240 GLY A CA 1
ATOM 9638 C C . GLY A 1 1240 ? 32.656 -29.136 23.059 1.00 47.91 1240 GLY A C 1
ATOM 9639 O O . GLY A 1 1240 ? 32.816 -30.206 23.645 1.00 47.91 1240 GLY A O 1
ATOM 9640 N N . GLN A 1 1241 ? 33.282 -28.019 23.454 1.00 48.25 1241 GLN A N 1
ATOM 9641 C CA . GLN A 1 1241 ? 34.050 -27.915 24.700 1.00 48.25 1241 GLN A CA 1
ATOM 9642 C C . GLN A 1 1241 ? 33.194 -27.473 25.888 1.00 48.25 1241 GLN A C 1
ATOM 9644 O O . GLN A 1 1241 ? 33.379 -28.029 26.968 1.00 48.25 1241 GLN A O 1
ATOM 9649 N N . MET A 1 1242 ? 32.245 -26.546 25.724 1.00 47.06 1242 MET A N 1
ATOM 9650 C CA . MET A 1 1242 ? 31.325 -26.143 26.800 1.00 47.06 1242 MET A CA 1
ATOM 9651 C C . MET A 1 1242 ? 30.548 -27.353 27.341 1.00 47.06 1242 MET A C 1
ATOM 9653 O O . MET A 1 1242 ? 30.613 -27.651 28.534 1.00 47.06 1242 MET A O 1
ATOM 9657 N N . VAL A 1 1243 ? 29.953 -28.146 26.445 1.00 47.03 1243 VAL A N 1
ATOM 9658 C CA . VAL A 1 1243 ? 29.232 -29.392 26.774 1.00 47.03 1243 VAL A CA 1
ATOM 9659 C C . VAL A 1 1243 ? 30.152 -30.481 27.374 1.00 47.03 1243 VAL A C 1
ATOM 9661 O O . VAL A 1 1243 ? 29.679 -31.399 28.039 1.00 47.03 1243 VAL A O 1
ATOM 9664 N N . ARG A 1 1244 ? 31.481 -30.382 27.208 1.00 46.50 1244 ARG A N 1
ATOM 9665 C CA . ARG A 1 1244 ? 32.475 -31.267 27.862 1.00 46.50 1244 ARG A CA 1
ATOM 9666 C C . ARG A 1 1244 ? 33.028 -30.723 29.185 1.00 46.50 1244 ARG A C 1
ATOM 9668 O O . ARG A 1 1244 ? 33.647 -31.489 29.919 1.00 46.50 1244 ARG A O 1
ATOM 9675 N N . ARG A 1 1245 ? 32.854 -29.433 29.490 1.00 44.06 1245 ARG A N 1
ATOM 9676 C CA . ARG A 1 1245 ? 33.335 -28.790 30.731 1.00 44.06 1245 ARG A CA 1
ATOM 9677 C C . ARG A 1 1245 ? 32.287 -28.772 31.849 1.00 44.06 1245 ARG A C 1
ATOM 9679 O O . ARG A 1 1245 ? 32.674 -28.665 33.004 1.00 44.06 1245 ARG A O 1
ATOM 9686 N N . ARG A 1 1246 ? 31.000 -28.909 31.510 1.00 44.09 1246 ARG A N 1
ATOM 9687 C CA . ARG A 1 1246 ? 29.870 -29.072 32.444 1.00 44.09 1246 ARG A CA 1
ATOM 9688 C C . ARG A 1 1246 ? 29.976 -30.416 33.206 1.00 44.09 1246 ARG A C 1
ATOM 9690 O O . ARG A 1 1246 ? 29.839 -31.459 32.557 1.00 44.09 1246 ARG A O 1
ATOM 9697 N N . PRO A 1 1247 ? 30.273 -30.438 34.527 1.00 45.59 1247 PRO A N 1
ATOM 9698 C CA . PRO A 1 1247 ? 30.538 -31.677 35.279 1.00 45.59 1247 PRO A CA 1
ATOM 9699 C C . PRO A 1 1247 ? 29.374 -32.677 35.266 1.00 45.59 1247 PRO A C 1
ATOM 9701 O O . PRO A 1 1247 ? 29.583 -33.889 35.277 1.00 45.59 1247 PRO A O 1
ATOM 9704 N N . GLU A 1 1248 ? 28.150 -32.166 35.178 1.00 42.56 1248 GLU A N 1
ATOM 9705 C CA . GLU A 1 1248 ? 26.888 -32.910 35.173 1.00 42.56 1248 GLU A CA 1
ATOM 9706 C C . GLU A 1 1248 ? 26.763 -33.803 33.926 1.00 42.56 1248 GLU A C 1
ATOM 9708 O O . GLU A 1 1248 ? 26.151 -34.870 33.969 1.00 42.56 1248 GLU A O 1
ATOM 9713 N N . LEU A 1 1249 ? 27.386 -33.385 32.817 1.00 40.34 1249 LEU A N 1
ATOM 9714 C CA . LEU A 1 1249 ? 27.371 -34.075 31.525 1.00 40.34 1249 LEU A CA 1
ATOM 9715 C C . LEU A 1 1249 ? 28.658 -34.870 31.247 1.00 40.34 1249 LEU A C 1
ATOM 9717 O O . LEU A 1 1249 ? 28.728 -35.591 30.251 1.00 40.34 1249 LEU A O 1
ATOM 9721 N N . GLN A 1 1250 ? 29.686 -34.784 32.099 1.00 45.31 1250 GLN A N 1
ATOM 9722 C CA . GLN A 1 1250 ? 30.931 -35.541 31.895 1.00 45.31 1250 GLN A CA 1
ATOM 9723 C C . GLN A 1 1250 ? 30.741 -37.054 32.064 1.00 45.31 1250 GLN A C 1
ATOM 9725 O O . GLN A 1 1250 ? 31.356 -37.821 31.322 1.00 45.31 1250 GLN A O 1
ATOM 9730 N N . ASN A 1 1251 ? 29.860 -37.469 32.980 1.00 42.12 1251 ASN A N 1
ATOM 9731 C CA . ASN A 1 1251 ? 29.609 -38.877 33.306 1.00 42.12 1251 ASN A CA 1
ATOM 9732 C C . ASN A 1 1251 ? 28.445 -39.510 32.513 1.00 42.12 1251 ASN A C 1
ATOM 9734 O O . ASN A 1 1251 ? 28.293 -40.728 32.532 1.00 42.12 1251 ASN A O 1
ATOM 9738 N N . ASP A 1 1252 ? 27.651 -38.718 31.783 1.00 43.34 1252 ASP A N 1
ATOM 9739 C CA . ASP A 1 1252 ? 26.521 -39.190 30.968 1.00 43.34 1252 ASP A CA 1
ATOM 9740 C C . ASP A 1 1252 ? 26.803 -38.973 29.473 1.00 43.34 1252 ASP A C 1
ATOM 9742 O O . ASP A 1 1252 ? 26.290 -38.056 28.824 1.00 43.34 1252 ASP A O 1
ATOM 9746 N N . LEU A 1 1253 ? 27.686 -39.815 28.921 1.00 42.81 1253 LEU A N 1
ATOM 9747 C CA . LEU A 1 1253 ? 28.070 -39.750 27.506 1.00 42.81 1253 LEU A CA 1
ATOM 9748 C C . LEU A 1 1253 ? 26.872 -39.786 26.533 1.00 42.81 1253 LEU A C 1
ATOM 9750 O O . LEU A 1 1253 ? 26.937 -39.053 25.546 1.00 42.81 1253 LEU A O 1
ATOM 9754 N N . PRO A 1 1254 ? 25.797 -40.574 26.754 1.00 43.38 1254 PRO A N 1
ATOM 9755 C CA . PRO A 1 1254 ? 24.622 -40.561 25.884 1.00 43.38 1254 PRO A CA 1
ATOM 9756 C C . PRO A 1 1254 ? 23.874 -39.219 25.861 1.00 43.38 1254 PRO A C 1
ATOM 9758 O O . PRO A 1 1254 ? 23.676 -38.693 24.762 1.00 43.38 1254 PRO A O 1
ATOM 9761 N N . ARG A 1 1255 ? 23.526 -38.605 27.014 1.00 42.91 1255 ARG A N 1
ATOM 9762 C CA . ARG A 1 1255 ? 22.969 -37.228 27.032 1.00 42.91 1255 ARG A CA 1
ATOM 9763 C C . ARG A 1 1255 ? 23.928 -36.266 26.345 1.00 42.91 1255 ARG A C 1
ATOM 9765 O O . ARG A 1 1255 ? 23.523 -35.521 25.457 1.00 42.91 1255 ARG A O 1
ATOM 9772 N N . ARG A 1 1256 ? 25.211 -36.310 26.721 1.00 44.19 1256 ARG A N 1
ATOM 9773 C CA . ARG A 1 1256 ? 26.232 -35.382 26.224 1.00 44.19 1256 ARG A CA 1
ATOM 9774 C C . ARG A 1 1256 ? 26.401 -35.457 24.707 1.00 44.19 1256 ARG A C 1
ATOM 9776 O O . ARG A 1 1256 ? 26.535 -34.421 24.067 1.00 44.19 1256 ARG A O 1
ATOM 9783 N N . ASN A 1 1257 ? 26.399 -36.658 24.131 1.00 48.03 1257 ASN A N 1
ATOM 9784 C CA . ASN A 1 1257 ? 26.547 -36.861 22.690 1.00 48.03 1257 ASN A CA 1
ATOM 9785 C C . ASN A 1 1257 ? 25.239 -36.581 21.929 1.00 48.03 1257 ASN A C 1
ATOM 9787 O O . ASN A 1 1257 ? 25.305 -36.053 20.826 1.00 48.03 1257 ASN A O 1
ATOM 9791 N N . THR A 1 1258 ? 24.067 -36.856 22.514 1.00 46.91 1258 THR A N 1
ATOM 9792 C CA . THR A 1 1258 ? 22.766 -36.469 21.928 1.00 46.91 1258 THR A CA 1
ATOM 9793 C C . THR A 1 1258 ? 22.641 -34.946 21.856 1.00 46.91 1258 THR A C 1
ATOM 9795 O O . THR A 1 1258 ? 22.322 -34.413 20.799 1.00 46.91 1258 THR A O 1
ATOM 9798 N N . LEU A 1 1259 ? 22.994 -34.240 22.936 1.00 44.56 1259 LEU A N 1
ATOM 9799 C CA . LEU A 1 1259 ? 23.059 -32.777 22.972 1.00 44.56 1259 LEU A CA 1
ATOM 9800 C C . LEU A 1 1259 ? 24.097 -32.226 21.982 1.00 44.56 1259 LEU A C 1
ATOM 9802 O O . LEU A 1 1259 ? 23.808 -31.267 21.274 1.00 44.56 1259 LEU A O 1
ATOM 9806 N N . LEU A 1 1260 ? 25.279 -32.853 21.878 1.00 48.09 1260 LEU A N 1
ATOM 9807 C CA . LEU A 1 1260 ? 26.276 -32.498 20.859 1.00 48.09 1260 LEU A CA 1
ATOM 9808 C C . LEU A 1 1260 ? 25.700 -32.618 19.446 1.00 48.09 1260 LEU A C 1
ATOM 9810 O O . LEU A 1 1260 ? 25.867 -31.704 18.651 1.00 48.09 1260 LEU A O 1
ATOM 9814 N N . ASN A 1 1261 ? 25.031 -33.730 19.138 1.00 47.97 1261 ASN A N 1
ATOM 9815 C CA . ASN A 1 1261 ? 24.487 -33.994 17.810 1.00 47.97 1261 ASN A CA 1
ATOM 9816 C C . ASN A 1 1261 ? 23.317 -33.060 17.478 1.00 47.97 1261 ASN A C 1
ATOM 9818 O O . ASN A 1 1261 ? 23.240 -32.594 16.348 1.00 47.97 1261 ASN A O 1
ATOM 9822 N N . TYR A 1 1262 ? 22.458 -32.741 18.452 1.00 44.16 1262 TYR A N 1
ATOM 9823 C CA . TYR A 1 1262 ? 21.376 -31.768 18.290 1.00 44.16 1262 TYR A CA 1
ATOM 9824 C C . TYR A 1 1262 ? 21.922 -30.361 18.013 1.00 44.16 1262 TYR A C 1
ATOM 9826 O O . TYR A 1 1262 ? 21.528 -29.737 17.037 1.00 44.16 1262 TYR A O 1
ATOM 9834 N N . LEU A 1 1263 ? 22.899 -29.891 18.799 1.00 44.59 1263 LEU A N 1
ATOM 9835 C CA . LEU A 1 1263 ? 23.540 -28.587 18.580 1.00 44.59 1263 LEU A CA 1
ATOM 9836 C C . LEU A 1 1263 ? 24.356 -28.542 17.276 1.00 44.59 1263 LEU A C 1
ATOM 9838 O O . LEU A 1 1263 ? 24.388 -27.514 16.608 1.00 44.59 1263 LEU A O 1
ATOM 9842 N N . VAL A 1 1264 ? 24.992 -29.650 16.879 1.00 47.31 1264 VAL A N 1
ATOM 9843 C CA . VAL A 1 1264 ? 25.693 -29.766 15.587 1.00 47.31 1264 VAL A CA 1
ATOM 9844 C C . VAL A 1 1264 ? 24.719 -29.784 14.411 1.00 47.31 1264 VAL A C 1
ATOM 9846 O O . VAL A 1 1264 ? 25.047 -29.209 13.379 1.00 47.31 1264 VAL A O 1
ATOM 9849 N N . ALA A 1 1265 ? 23.542 -30.399 14.551 1.00 43.81 1265 ALA A N 1
ATOM 9850 C CA . ALA A 1 1265 ? 22.478 -30.307 13.555 1.00 43.81 1265 ALA A CA 1
ATOM 9851 C C . ALA A 1 1265 ? 21.943 -28.872 13.466 1.00 43.81 1265 ALA A C 1
ATOM 9853 O O . ALA A 1 1265 ? 21.896 -28.328 12.372 1.00 43.81 1265 ALA A O 1
ATOM 9854 N N . LEU A 1 1266 ? 21.668 -28.218 14.601 1.00 41.72 1266 LEU A N 1
ATOM 9855 C CA . LEU A 1 1266 ? 21.224 -26.821 14.640 1.00 41.72 1266 LEU A CA 1
ATOM 9856 C C . LEU A 1 1266 ? 22.215 -25.892 13.914 1.00 41.72 1266 LEU A C 1
ATOM 9858 O O . LEU A 1 1266 ? 21.826 -25.165 13.011 1.00 41.72 1266 LEU A O 1
ATOM 9862 N N . VAL A 1 1267 ? 23.510 -25.969 14.243 1.00 44.41 1267 VAL A N 1
ATOM 9863 C CA . VAL A 1 1267 ? 24.554 -25.132 13.617 1.00 44.41 1267 VAL A CA 1
ATOM 9864 C C . VAL A 1 1267 ? 24.808 -25.497 12.146 1.00 44.41 1267 VAL A C 1
ATOM 9866 O O . VAL A 1 1267 ? 25.199 -24.630 11.369 1.00 44.41 1267 VAL A O 1
ATOM 9869 N N . ARG A 1 1268 ? 24.583 -26.754 11.740 1.00 42.19 1268 ARG A N 1
ATOM 9870 C CA . ARG A 1 1268 ? 24.708 -27.190 10.338 1.00 42.19 1268 ARG A CA 1
ATOM 9871 C C . ARG A 1 1268 ? 23.526 -26.736 9.483 1.00 42.19 1268 ARG A C 1
ATOM 9873 O O . ARG A 1 1268 ? 23.746 -26.299 8.359 1.00 42.19 1268 ARG A O 1
ATOM 9880 N N . ASP A 1 1269 ? 22.310 -26.854 10.002 1.00 38.00 1269 ASP A N 1
ATOM 9881 C CA . ASP A 1 1269 ? 21.078 -26.645 9.239 1.00 38.00 1269 ASP A CA 1
ATOM 9882 C C . ASP A 1 1269 ? 20.637 -25.163 9.259 1.00 38.00 1269 ASP A C 1
ATOM 9884 O O . ASP A 1 1269 ? 19.994 -24.720 8.312 1.00 38.00 1269 ASP A O 1
ATOM 9888 N N . TYR A 1 1270 ? 21.060 -24.372 10.262 1.00 38.06 1270 TYR A N 1
ATOM 9889 C CA . TYR A 1 1270 ? 20.973 -22.896 10.263 1.00 38.06 1270 TYR A CA 1
ATOM 9890 C C . TYR A 1 1270 ? 22.217 -22.189 9.684 1.00 38.06 1270 TYR A C 1
ATOM 9892 O O . TYR A 1 1270 ? 22.263 -20.964 9.646 1.00 38.06 1270 TYR A O 1
ATOM 9900 N N . GLY A 1 1271 ? 23.209 -22.936 9.190 1.00 35.19 1271 GLY A N 1
ATOM 9901 C CA . GLY A 1 1271 ? 24.076 -22.457 8.108 1.00 35.19 1271 GLY A CA 1
ATOM 9902 C C . GLY A 1 1271 ? 25.067 -21.319 8.390 1.00 35.19 1271 GLY A C 1
ATOM 9903 O O . GLY A 1 1271 ? 25.362 -20.576 7.458 1.00 35.19 1271 GLY A O 1
ATOM 9904 N N . TYR A 1 1272 ? 25.657 -21.200 9.587 1.00 34.00 1272 TYR A N 1
ATOM 9905 C CA . TYR A 1 1272 ? 26.840 -20.329 9.737 1.00 34.00 1272 TYR A CA 1
ATOM 9906 C C . TYR A 1 1272 ? 27.979 -20.809 8.807 1.00 34.00 1272 TYR A C 1
ATOM 9908 O O . TYR A 1 1272 ? 28.331 -21.997 8.848 1.00 34.00 1272 TYR A O 1
ATOM 9916 N N . PRO A 1 1273 ? 28.591 -19.931 7.986 1.00 30.70 1273 PRO A N 1
ATOM 9917 C CA . PRO A 1 1273 ? 29.502 -20.347 6.920 1.00 30.70 1273 PRO A CA 1
ATOM 9918 C C . PRO A 1 1273 ? 30.838 -20.882 7.455 1.00 30.70 1273 PRO A C 1
ATOM 9920 O O . PRO A 1 1273 ? 31.744 -20.133 7.824 1.00 30.70 1273 PRO A O 1
ATOM 9923 N N . SER A 1 1274 ? 30.999 -22.208 7.445 1.00 32.66 1274 SER A N 1
ATOM 9924 C CA . SER A 1 1274 ? 32.276 -22.867 7.731 1.00 32.66 1274 SER A CA 1
ATOM 9925 C C . SER A 1 1274 ? 33.146 -22.991 6.471 1.00 32.66 1274 SER A C 1
ATOM 9927 O O . SER A 1 1274 ? 33.285 -24.084 5.914 1.00 32.66 1274 SER A O 1
ATOM 9929 N N . GLU A 1 1275 ? 33.756 -21.887 6.035 1.00 28.34 1275 GLU A N 1
ATOM 9930 C CA . GLU A 1 1275 ? 34.887 -21.939 5.094 1.00 28.34 1275 GLU A CA 1
ATOM 9931 C C . GLU A 1 1275 ? 36.124 -22.606 5.759 1.00 28.34 1275 GLU A C 1
ATOM 9933 O O . GLU A 1 1275 ? 36.234 -22.628 6.992 1.00 28.34 1275 GLU A O 1
ATOM 9938 N N . PRO A 1 1276 ? 37.028 -23.255 4.995 1.00 41.41 1276 PRO A N 1
ATOM 9939 C CA . PRO A 1 1276 ? 37.718 -24.440 5.508 1.00 41.41 1276 PRO A CA 1
ATOM 9940 C C . PRO A 1 1276 ? 39.164 -24.241 6.013 1.00 41.41 1276 PRO A C 1
ATOM 9942 O O . PRO A 1 1276 ? 39.917 -23.391 5.549 1.00 41.41 1276 PRO A O 1
ATOM 9945 N N . ASN A 1 1277 ? 39.588 -25.204 6.846 1.00 34.53 1277 ASN A N 1
ATOM 9946 C CA . ASN A 1 1277 ? 40.971 -25.551 7.229 1.00 34.53 1277 ASN A CA 1
ATOM 9947 C C . ASN A 1 1277 ? 41.715 -24.639 8.238 1.00 34.53 1277 ASN A C 1
ATOM 9949 O O . ASN A 1 1277 ? 42.533 -23.810 7.837 1.00 34.53 1277 ASN A O 1
ATOM 9953 N N . ASN A 1 1278 ? 41.561 -24.922 9.549 1.00 29.53 1278 ASN A N 1
ATOM 9954 C CA . ASN A 1 1278 ? 42.628 -25.410 10.474 1.00 29.53 1278 ASN A CA 1
ATOM 9955 C C . ASN A 1 1278 ? 42.094 -25.718 11.908 1.00 29.53 1278 ASN A C 1
ATOM 9957 O O . ASN A 1 1278 ? 41.454 -24.841 12.521 1.00 29.53 1278 ASN A O 1
#